Protein AF-A0A914HM00-F1 (afdb_monomer_lite)

InterPro domains:
  IPR004868 DNA-directed DNA polymerase, family B, mitochondria/virus [PF03175] (140-334)
  IPR010285 DNA helicase Pif1-like, DEAD-box helicase domain [PF05970] (656-835)
  IPR012337 Ribonuclease H-like superfamily [SSF53098] (97-296)
  IPR023211 DNA polymerase, palm domain superfamily [G3DSA:3.90.1600.10] (478-610)
  IPR027417 P-loop containing nucleoside triphosphate hydrolase [G3DSA:3.40.50.300] (626-848)
  IPR027417 P-loop containing nucleoside triphosphate hydrolase [SSF52540] (652-803)
  IPR027417 P-loop containing nucleoside triphosphate hydrolase [SSF52540] (784-1051)
  IPR036397 Ribonuclease H superfamily [G3DSA:3.30.420.10] (50-242)
  IPR043502 DNA/RNA polymerase superfamily [SSF56672] (395-606)
  IPR051055 PIF1 DNA helicase [PTHR47642] (652-1053)

Radius of gyration: 40.99 Å; chains: 1; bounding box: 126×85×89 Å

Secondary structure (DSSP, 8-state):
-EEE--STTT--EEETT-SSPPPSS-EE-TTTSSEE-TTSPPBPPP-PPP---EEEEEEEEEEEEEEEEEETTEEEEEEEEEEEEEEEEEHHHHHH---TT-TTT-S-SEEEEEGGGT--HHHHHHHHHHHSS-TTSEEEEEESSGGGTHHHHHHHHHHHTT---EEEEETTEEEEEEEESSSSS-EEEEEETHHHH-S-GGGHHHHHT----------GGG--GGGTT-EESSPPPGGGG-GGGS-HHHHHHHHHHHHHHTTT--EEHHHHHHHHHHHHHHHHHHHHHHHHHHIIIIIISS--STTT-SSHHHHHHHHIIIIIPPTT-SB---TT---------HHHHHHHHHHHHHHT--EEETTTSPPPEETTEE-SEEEGGGTEEE-----TTHHHHHHHHHHHHHTT---TT--SHHHHHHHHHHHHHHH-----GGG----HHHHHHTT-------PPEEEEE--HHHHHHHHT-TTEEEEEEEEEETTEEEEEEEE-GGG-PPPTT--HHHHHHHHHHHHHHHHHHHHHHHHSTT-EEEEE-SS-EEEE--TT---S-BSSSBTBBP-TTTT-------PPP---TT-----------SS-------------------------S-S-TT-PPPHHHHHHHHHHGGG--HHHHHHHHHHHHHHH-SSSS-SEEEEEE-TTS-HHHHHHHHHHHHHHTT--EEEEESSHHHHTTSTT-EEHHHHHT--TT-PPP--HHHHHHHHH-SEEEEESGGGSBHHHHHHHHHHHHHHHT--SGGGG-EEEEEE-TTSPPPTT-GGGBGGGSGGGGGSEEEEE----SSTT-HHHHHHHHHHHTS--SEEEE-GGGB-SSHHHHHHHHH-TTS-S-SSEEEEESSHHHHHHHHHHHHHHS-S--EEEEPEEEEEPPTT-PPPS------EEEEE-TT-EEEE-S-SBTTTTB-TT-EEEEEEEETTEEEEEETTS-EEEEPPEEEEE-SSSEEEEEE-SEEE-SEEEGGGSSS---SEEEEE--SGGGG--STTHHHHHHTT-SSGGGEEEE-TTS-TTS-EEEE----GGGGPEEPTTS-EE---

Foldseek 3Di:
DWDAPPPPPQRDIDDPPDPDDDDSQWDQDPQQRDTDGPQDFAFQAQDAFDPDKAKEKEKDWAWDQPDWDDDPNDTDGDTATFKMKMAMDMPCCLVPNDDCPPLRRANDGIDMAGVLVVGRGLVVVLVCVLPRHDQAHAYEYEYAQCLQPVVVSNVLVCVVVVQFWFFFAFPSGTAKIWGRSDPPGYIYMYGHCCLAFVDDLVCLCVLFVNPADDDLFDQSQCPDPVQQPPKAQFDDDPVSRVLVVDDPVSSVVVVVVRVVGGNPDIDHPVVRVVVNRVRSSVSVVRSQSSLQVLCCPQQQVRGGQVVFASHLLRSLLSSCSNPQDDPRPGGDADLVGNDDDDDADPVLVVVQVVCCVVVVFDKDAPPPDDFDDDPNDGARIAGPVVRDTDHDDDDSCLVVLLSLVLLLQLQCADDPPQDDPVSLVVVQVVCCVPRVRHHDSVSNYHRSNSNSSSPDYDDAPPTWGKGKDQDPVVVVVQVPPPQKDFQEWDDSDPRIIITTIAGPPSNHDDDSSDDVVVVVCVQVVLVVLVVVLVVQQVPDPQKDWDDDDSNDTDMGHPPPCRSFAEDDDPSGDHPPPVVDDDPDDDDDDDDPPDDDDDDDDDDDDDDDPDDDDDDDDDDDDDDDDDDDDDDYDDDPPVQDQDPLLSVLLVVLVPPDDPQLNVVLVLLSCVLRDLPDHQQFAEEEEAQQLCPLSSQQSSVSSCVSVVAQEAAEECFLLQQLSHQVYDHLCVSQVADPVRDGHPDPVSLVSLQRHQEYEYEQQQQDFLSSLVSQQVSQCVSLVANQGSNSHRYYYYHYNQAFHHPVDLCGGNVPHPCQQSHQYGYRDDRRQQPPADPLVVLLVCLSLVVDQWRFADLVQEDADLLVLQCLQQNQQSQNFQQGAEAAADPVQLVVSLVVSQVSHDADKDWFWKAKAWDDDPDDDDDPDRPDGDIDAIDGFSFKKFFCAQPDSNVVRHGLFIWGFHDDDPQWTWIAGPVRDIDTFHWDWDWDDPPRIMIMTGTRMDGTNYDYLVSQAPAAGQAYEYEDQDDLRNHDTRSSVSSRSSNYNDSVRHHYYHNNADSPGTRIHGHHHRPQSQWDQDPSSGTDGDD

Organism: Globodera rostochiensis (NCBI:txid31243)

Structure (mmCIF, N/CA/C/O backbone):
data_AF-A0A914HM00-F1
#
_entry.id   AF-A0A914HM00-F1
#
loop_
_atom_site.group_PDB
_atom_site.id
_atom_site.type_symbol
_atom_site.label_atom_id
_atom_site.label_alt_id
_atom_site.label_comp_id
_atom_site.label_asym_id
_atom_site.label_entity_id
_atom_site.label_seq_id
_atom_site.pdbx_PDB_ins_code
_atom_site.Cartn_x
_atom_site.Cartn_y
_atom_site.Cartn_z
_atom_site.occupancy
_atom_site.B_iso_or_equiv
_atom_site.auth_seq_id
_atom_site.auth_comp_id
_atom_site.auth_asym_id
_atom_site.auth_atom_id
_atom_site.pdbx_PDB_model_num
ATOM 1 N N . MET A 1 1 ? -14.446 -37.716 -7.891 1.00 62.41 1 MET A N 1
ATOM 2 C CA . MET A 1 1 ? -15.351 -38.191 -6.813 1.00 62.41 1 MET A CA 1
ATOM 3 C C . MET A 1 1 ? -14.834 -37.741 -5.450 1.00 62.41 1 MET A C 1
ATOM 5 O O . MET A 1 1 ? -13.619 -37.665 -5.281 1.00 62.41 1 MET A O 1
ATOM 9 N N . TRP A 1 2 ? -15.728 -37.467 -4.495 1.00 64.75 2 TRP A N 1
ATOM 10 C CA . TRP A 1 2 ? -15.379 -37.269 -3.081 1.00 64.75 2 TRP A CA 1
ATOM 11 C C . TRP A 1 2 ? -15.545 -38.595 -2.315 1.00 64.75 2 TRP A C 1
ATOM 13 O O . TRP A 1 2 ? -16.529 -39.298 -2.535 1.00 64.75 2 TRP A O 1
ATOM 23 N N . LYS A 1 3 ? -14.607 -38.939 -1.427 1.00 70.94 3 LYS A N 1
ATOM 24 C CA . LYS A 1 3 ? -14.696 -40.058 -0.465 1.00 70.94 3 LYS A CA 1
ATOM 25 C C . LYS A 1 3 ? -14.533 -39.531 0.962 1.00 70.94 3 LYS A C 1
ATOM 27 O O . LYS A 1 3 ? -14.012 -38.438 1.157 1.00 70.94 3 LYS A O 1
ATOM 32 N N . ARG A 1 4 ? -14.976 -40.298 1.958 1.00 72.75 4 ARG A N 1
ATOM 33 C CA . ARG A 1 4 ? -14.852 -39.979 3.393 1.00 72.75 4 ARG A CA 1
ATOM 34 C C . ARG A 1 4 ? -13.721 -40.824 4.004 1.00 72.75 4 ARG A C 1
ATOM 36 O O . ARG A 1 4 ? -13.640 -42.001 3.660 1.00 72.75 4 ARG A O 1
ATOM 43 N N . CYS A 1 5 ? -12.844 -40.268 4.854 1.00 73.56 5 CYS A N 1
ATOM 44 C CA . CYS A 1 5 ? -11.852 -41.089 5.581 1.00 73.56 5 CYS A CA 1
ATOM 45 C C . CYS A 1 5 ? -12.603 -42.096 6.461 1.00 73.56 5 CYS A C 1
ATOM 47 O O . CYS A 1 5 ? -13.489 -41.703 7.216 1.00 73.56 5 CYS A O 1
ATOM 49 N N . GLN A 1 6 ? -12.258 -43.381 6.338 1.00 71.44 6 GLN A N 1
ATOM 50 C CA . GLN A 1 6 ? -12.881 -44.475 7.096 1.00 71.44 6 GLN A CA 1
ATOM 51 C C . GLN A 1 6 ? -12.271 -44.678 8.494 1.00 71.44 6 GLN A C 1
ATOM 53 O O . GLN A 1 6 ? -12.720 -45.553 9.222 1.00 71.44 6 GLN A O 1
ATOM 58 N N . LYS A 1 7 ? -11.267 -43.880 8.892 1.00 72.50 7 LYS A N 1
ATOM 59 C CA . LYS A 1 7 ? -10.798 -43.854 10.286 1.00 72.50 7 LYS A CA 1
ATOM 60 C C . LYS A 1 7 ? -11.812 -43.105 11.147 1.00 72.50 7 LYS A C 1
ATOM 62 O O . LYS A 1 7 ? -12.166 -41.971 10.810 1.00 72.50 7 LYS A O 1
ATOM 67 N N . GLU A 1 8 ? -12.224 -43.739 12.241 1.00 57.28 8 GLU A N 1
ATOM 68 C CA . GLU A 1 8 ? -13.345 -43.335 13.103 1.00 57.28 8 GLU A CA 1
ATOM 69 C C . GLU A 1 8 ? -13.248 -41.869 13.562 1.00 57.28 8 GLU A C 1
ATOM 71 O O . GLU A 1 8 ? -14.215 -41.120 13.434 1.00 57.28 8 GLU A O 1
ATOM 76 N N . ASP A 1 9 ? -12.052 -41.415 13.946 1.00 60.44 9 ASP A N 1
ATOM 77 C CA . ASP A 1 9 ? -11.825 -40.062 14.479 1.00 60.44 9 ASP A CA 1
ATOM 78 C C . ASP A 1 9 ? -11.809 -38.939 13.425 1.00 60.44 9 ASP A C 1
ATOM 80 O O . ASP A 1 9 ? -11.809 -37.755 13.768 1.00 60.44 9 ASP A O 1
ATOM 84 N N . CYS A 1 10 ? -11.712 -39.264 12.130 1.00 70.00 10 CYS A N 1
ATOM 85 C CA . CYS A 1 10 ? -11.391 -38.257 11.115 1.00 70.00 10 CYS A CA 1
ATOM 86 C C . CYS A 1 10 ? -12.621 -37.668 10.417 1.00 70.00 10 CYS A C 1
ATOM 88 O O . CYS A 1 10 ? -12.699 -36.453 10.221 1.00 70.00 10 CYS A O 1
ATOM 90 N N . GLY A 1 11 ? -13.550 -38.521 9.967 1.00 65.31 11 GLY A N 1
ATOM 91 C CA . GLY A 1 11 ? -14.836 -38.149 9.350 1.00 65.31 11 GLY A CA 1
ATOM 92 C C . GLY A 1 11 ? -14.811 -37.263 8.086 1.00 65.31 11 GLY A C 1
ATOM 93 O O . GLY A 1 11 ? -15.873 -37.030 7.494 1.00 65.31 11 GLY A O 1
ATOM 94 N N . ARG A 1 12 ? -13.643 -36.758 7.659 1.00 69.56 12 ARG A N 1
ATOM 95 C CA . ARG A 1 12 ? -13.470 -35.764 6.586 1.00 69.56 12 ARG A CA 1
ATOM 96 C C . ARG A 1 12 ? -13.758 -36.330 5.201 1.00 69.56 12 ARG A C 1
ATOM 98 O O . ARG A 1 12 ? -13.311 -37.422 4.856 1.00 69.56 12 ARG A O 1
ATOM 105 N N . ALA A 1 13 ? -14.439 -35.530 4.384 1.00 67.81 13 ALA A N 1
ATOM 106 C CA . ALA A 1 13 ? -14.558 -35.757 2.950 1.00 67.81 13 ALA A CA 1
ATOM 107 C C . ALA A 1 13 ? -13.344 -35.172 2.203 1.00 67.81 13 ALA A C 1
ATOM 109 O O . ALA A 1 13 ? -12.921 -34.050 2.483 1.00 67.81 13 ALA A O 1
ATOM 110 N N . TYR A 1 14 ? -12.807 -35.915 1.237 1.00 69.19 14 TYR A N 1
ATOM 111 C CA . TYR A 1 14 ? -11.686 -35.521 0.384 1.00 69.19 14 TYR A CA 1
ATOM 112 C C . TYR A 1 14 ? -11.912 -35.955 -1.071 1.00 69.19 14 TYR A C 1
ATOM 114 O O . TYR A 1 14 ? -12.605 -36.935 -1.344 1.00 69.19 14 TYR A O 1
ATOM 122 N N . LEU A 1 15 ? -11.326 -35.226 -2.023 1.00 69.81 15 LEU A N 1
ATOM 123 C CA . LEU A 1 15 ? -11.326 -35.608 -3.437 1.00 69.81 15 LEU A CA 1
ATOM 124 C C . LEU A 1 15 ? -10.316 -36.736 -3.669 1.00 69.81 15 LEU A C 1
ATOM 126 O O . LEU A 1 15 ? -9.142 -36.585 -3.342 1.00 69.81 15 LEU A O 1
ATOM 130 N N . VAL A 1 16 ? -10.771 -37.838 -4.269 1.00 60.19 16 VAL A N 1
ATOM 131 C CA . VAL A 1 16 ? -9.934 -39.024 -4.553 1.00 60.19 16 VAL A CA 1
ATOM 132 C C . VAL A 1 16 ? -8.795 -38.710 -5.531 1.00 60.19 16 VAL A C 1
ATOM 134 O O . VAL A 1 16 ? -7.745 -39.330 -5.454 1.00 60.19 16 VAL A O 1
ATOM 137 N N . ASP A 1 17 ? -9.002 -37.717 -6.399 1.00 56.53 17 ASP A N 1
ATOM 138 C CA . ASP A 1 17 ? -8.132 -37.359 -7.532 1.00 56.53 17 ASP A CA 1
ATOM 139 C C . ASP A 1 17 ? -7.453 -35.982 -7.352 1.00 56.53 17 ASP A C 1
ATOM 141 O O . ASP A 1 17 ? -7.110 -35.272 -8.297 1.00 56.53 17 ASP A O 1
ATOM 145 N N . SER A 1 18 ? -7.329 -35.531 -6.102 1.00 58.06 18 SER A N 1
ATOM 146 C CA . SER A 1 18 ? -6.669 -34.268 -5.768 1.00 58.06 18 SER A CA 1
ATOM 147 C C . SER A 1 18 ? -5.152 -34.464 -5.674 1.00 58.06 18 SER A C 1
ATOM 149 O O . SER A 1 18 ? -4.691 -35.407 -5.038 1.00 58.06 18 SER A O 1
ATOM 151 N N . LYS A 1 19 ? -4.365 -33.509 -6.201 1.00 59.19 19 LYS A N 1
ATOM 152 C CA . LYS A 1 19 ? -2.888 -33.474 -6.063 1.00 59.19 19 LYS A CA 1
ATOM 153 C C . LYS A 1 19 ? -2.386 -33.525 -4.609 1.00 59.19 19 LYS A C 1
ATOM 155 O O . LYS A 1 19 ? -1.207 -33.775 -4.389 1.00 59.19 19 LYS A O 1
ATOM 160 N N . ASN A 1 20 ? -3.265 -33.278 -3.637 1.00 62.66 20 ASN A N 1
ATOM 161 C CA . ASN A 1 20 ? -2.988 -33.373 -2.210 1.00 62.66 20 ASN A CA 1
ATOM 162 C C . ASN A 1 20 ? -3.800 -34.558 -1.637 1.00 62.66 20 ASN A C 1
ATOM 164 O O . ASN A 1 20 ? -5.004 -34.387 -1.401 1.00 62.66 20 ASN A O 1
ATOM 168 N N . PRO A 1 21 ? -3.204 -35.753 -1.456 1.00 66.12 21 PRO A N 1
ATOM 169 C CA . PRO A 1 21 ? -3.902 -36.908 -0.890 1.00 66.12 21 PRO A CA 1
ATOM 170 C C . PRO A 1 21 ? -4.274 -36.654 0.573 1.00 66.12 21 PRO A C 1
ATOM 172 O O . PRO A 1 21 ? -3.589 -35.924 1.281 1.00 66.12 21 PRO A O 1
ATOM 175 N N . HIS A 1 22 ? -5.367 -37.241 1.051 1.00 72.75 22 HIS A N 1
ATOM 176 C CA . HIS A 1 22 ? -5.785 -37.039 2.434 1.00 72.75 22 HIS A CA 1
ATOM 177 C C . HIS A 1 22 ? -5.002 -37.931 3.403 1.00 72.75 22 HIS A C 1
ATOM 179 O O . HIS A 1 22 ? -5.134 -39.151 3.372 1.00 72.75 22 HIS A O 1
ATOM 185 N N . ASP A 1 23 ? -4.254 -37.303 4.308 1.00 73.06 23 ASP A N 1
ATOM 186 C CA . ASP A 1 23 ? -3.750 -37.927 5.530 1.00 73.06 23 ASP A CA 1
ATOM 187 C C . ASP A 1 23 ? -4.661 -37.541 6.708 1.00 73.06 23 ASP A C 1
ATOM 189 O O . ASP A 1 23 ? -4.976 -36.365 6.912 1.00 73.06 23 ASP A O 1
ATOM 193 N N . CYS A 1 24 ? -5.123 -38.542 7.459 1.00 67.06 24 CYS A N 1
ATOM 194 C CA . CYS A 1 24 ? -6.067 -38.359 8.559 1.00 67.06 24 CYS A CA 1
ATOM 195 C C . CYS A 1 24 ? -5.370 -37.895 9.869 1.00 67.06 24 CYS A C 1
ATOM 197 O O . CYS A 1 24 ? -6.071 -37.482 10.788 1.00 67.06 24 CYS A O 1
ATOM 199 N N . ALA A 1 25 ? -4.025 -37.901 9.950 1.00 64.25 25 ALA A N 1
ATOM 200 C CA . ALA A 1 25 ? -3.242 -37.478 11.130 1.00 64.25 25 ALA A CA 1
ATOM 201 C C . ALA A 1 25 ? -2.462 -36.152 10.958 1.00 64.25 25 ALA A C 1
ATOM 203 O O . ALA A 1 25 ? -1.811 -35.676 11.895 1.00 64.25 25 ALA A O 1
ATOM 204 N N . SER A 1 26 ? -2.515 -35.530 9.779 1.00 68.25 26 SER A N 1
ATOM 205 C CA . SER A 1 26 ? -1.767 -34.307 9.475 1.00 68.25 26 SER A CA 1
ATOM 206 C C . SER A 1 26 ? -2.593 -33.286 8.689 1.00 68.25 26 SER A C 1
ATOM 208 O O . SER A 1 26 ? -3.690 -33.547 8.194 1.00 68.25 26 SER A O 1
ATOM 210 N N . THR A 1 27 ? -2.076 -32.065 8.602 1.00 64.00 27 THR A N 1
ATOM 211 C CA . THR A 1 27 ? -2.674 -30.968 7.840 1.00 64.00 27 THR A CA 1
ATOM 212 C C . THR A 1 27 ? -1.744 -30.539 6.722 1.00 64.00 27 THR A C 1
ATOM 214 O O . THR A 1 27 ? -0.573 -30.249 6.961 1.00 64.00 27 THR A O 1
ATOM 217 N N . TYR A 1 28 ? -2.280 -30.453 5.501 1.00 68.81 28 TYR A N 1
ATOM 218 C CA . TYR A 1 28 ? -1.560 -29.877 4.370 1.00 68.81 28 TYR A CA 1
ATOM 219 C C . TYR A 1 28 ? -1.347 -28.382 4.589 1.00 68.81 28 TYR A C 1
ATOM 221 O O . TYR A 1 28 ? -2.304 -27.597 4.600 1.00 68.81 28 TYR A O 1
ATOM 229 N N . CYS A 1 29 ? -0.096 -27.970 4.751 1.00 65.12 29 CYS A N 1
ATOM 230 C CA . CYS A 1 29 ? 0.216 -26.578 4.992 1.00 65.12 29 CYS A CA 1
ATOM 231 C C . CYS A 1 29 ? 0.342 -25.799 3.682 1.00 65.12 29 CYS A C 1
ATOM 233 O O . CYS A 1 29 ? 1.242 -26.029 2.878 1.00 65.12 29 CYS A O 1
ATOM 235 N N . LYS A 1 30 ? -0.514 -24.787 3.506 1.00 59.03 30 LYS A N 1
ATOM 236 C CA . LYS A 1 30 ? -0.487 -23.888 2.339 1.00 59.03 30 LYS A CA 1
ATOM 237 C C . LYS A 1 30 ? 0.712 -22.920 2.310 1.00 59.03 30 LYS A C 1
ATOM 239 O O . LYS A 1 30 ? 0.812 -22.146 1.366 1.00 59.03 30 LYS A O 1
ATOM 244 N N . ARG A 1 31 ? 1.585 -22.929 3.332 1.00 58.97 31 ARG A N 1
ATOM 245 C CA . ARG A 1 31 ? 2.819 -22.117 3.399 1.00 58.97 31 ARG A CA 1
ATOM 246 C C . ARG A 1 31 ? 4.061 -22.905 2.960 1.00 58.97 31 ARG A C 1
ATOM 248 O O . ARG A 1 31 ? 4.820 -22.402 2.142 1.00 58.97 31 ARG A O 1
ATOM 255 N N . CYS A 1 32 ? 4.264 -24.127 3.468 1.00 63.62 32 CYS A N 1
ATOM 256 C CA . CYS A 1 32 ? 5.405 -24.974 3.081 1.00 63.62 32 CYS A CA 1
ATOM 257 C C . CYS A 1 32 ? 5.093 -26.028 2.005 1.00 63.62 32 CYS A C 1
ATOM 259 O O . CYS A 1 32 ? 6.024 -26.642 1.496 1.00 63.62 32 CYS A O 1
ATOM 261 N N . PHE A 1 33 ? 3.818 -26.233 1.652 1.00 66.19 33 PHE A N 1
ATOM 262 C CA . PHE A 1 33 ? 3.338 -27.246 0.697 1.00 66.19 33 PHE A CA 1
ATOM 263 C C . PHE A 1 33 ? 3.618 -28.706 1.106 1.00 66.19 33 PHE A C 1
ATOM 265 O O . PHE A 1 33 ? 3.654 -29.596 0.258 1.00 66.19 33 PHE A O 1
ATOM 272 N N . VAL A 1 34 ? 3.766 -28.957 2.411 1.00 69.81 34 VAL A N 1
ATOM 273 C CA . VAL A 1 34 ? 4.007 -30.281 3.010 1.00 69.81 34 VAL A CA 1
ATOM 274 C 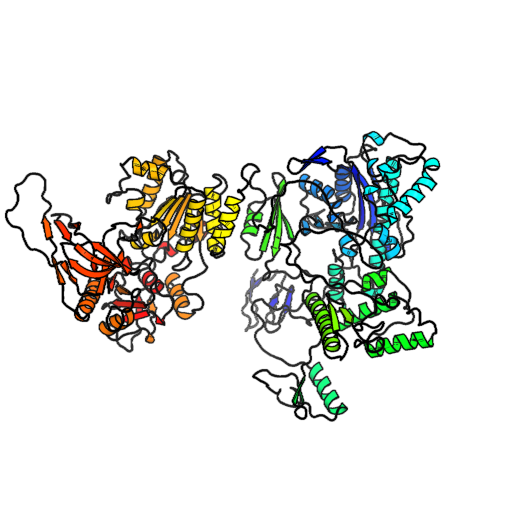C . VAL A 1 34 ? 2.929 -30.587 4.060 1.00 69.81 34 VAL A C 1
ATOM 276 O O . VAL A 1 34 ? 2.345 -29.682 4.663 1.00 69.81 34 VAL A O 1
ATOM 279 N N . PHE A 1 35 ? 2.646 -31.872 4.266 1.00 71.62 35 PHE A N 1
ATOM 280 C CA . PHE A 1 35 ? 1.804 -32.373 5.352 1.00 71.62 35 PHE A CA 1
ATOM 281 C C . PHE A 1 35 ? 2.579 -32.405 6.675 1.00 71.62 35 PHE A C 1
ATOM 283 O O . PHE A 1 35 ? 3.647 -33.008 6.748 1.00 71.62 35 PHE A O 1
ATOM 290 N N . HIS A 1 36 ? 2.044 -31.790 7.733 1.00 68.69 36 HIS A N 1
ATOM 291 C CA . HIS A 1 36 ? 2.605 -31.903 9.085 1.00 68.69 36 HIS A CA 1
ATOM 292 C C . HIS A 1 36 ? 1.509 -32.003 10.162 1.00 68.69 36 HIS A C 1
ATOM 294 O O . HIS A 1 36 ? 0.384 -31.545 9.927 1.00 68.69 36 HIS A O 1
ATOM 300 N N . PRO A 1 37 ? 1.789 -32.605 11.337 1.00 67.31 37 PRO A N 1
ATOM 301 C CA . PRO A 1 37 ? 0.814 -32.721 12.423 1.00 67.31 37 PRO A CA 1
ATOM 302 C C . PRO A 1 37 ? 0.268 -31.355 12.845 1.00 67.31 37 PRO A C 1
ATOM 304 O O . PRO A 1 37 ? 1.031 -30.392 12.913 1.00 67.31 37 PRO A O 1
ATOM 307 N N . GLN A 1 38 ? -1.019 -31.277 13.204 1.00 56.94 38 GLN A N 1
ATOM 308 C CA . GLN A 1 38 ? -1.666 -30.018 13.617 1.00 56.94 38 GLN A CA 1
ATOM 309 C C . GLN A 1 38 ? -0.989 -29.335 14.817 1.00 56.94 38 GLN A C 1
ATOM 311 O O . GLN A 1 38 ? -1.037 -28.114 14.926 1.00 56.94 38 GLN A O 1
ATOM 316 N N . LYS A 1 39 ? -0.354 -30.114 15.706 1.00 56.75 39 LYS A N 1
ATOM 317 C CA . LYS A 1 39 ? 0.378 -29.610 16.881 1.00 56.75 39 LYS A CA 1
ATOM 318 C C . LYS A 1 39 ? 1.797 -29.113 16.569 1.00 56.75 39 LYS A C 1
ATOM 320 O O . LYS A 1 39 ? 2.383 -28.429 17.398 1.00 56.75 39 LYS A O 1
ATOM 325 N N . ARG A 1 40 ? 2.377 -29.458 15.411 1.00 58.56 40 ARG A N 1
ATOM 326 C CA . ARG A 1 40 ? 3.689 -28.940 14.990 1.00 58.56 40 ARG A CA 1
ATOM 327 C C . ARG A 1 40 ? 3.494 -27.704 14.122 1.00 58.56 40 ARG A C 1
ATOM 329 O O . ARG A 1 40 ? 2.669 -27.706 13.210 1.00 58.56 40 ARG A O 1
ATOM 336 N N . GLY A 1 41 ? 4.291 -26.673 14.390 1.00 61.03 41 GLY A N 1
ATOM 337 C CA . GLY A 1 41 ? 4.361 -25.488 13.544 1.00 61.03 41 GLY A CA 1
ATOM 338 C C . GLY A 1 41 ? 4.800 -25.812 12.114 1.00 61.03 41 GLY A C 1
ATOM 339 O O . GLY A 1 41 ? 5.333 -26.882 11.821 1.00 61.03 41 GLY A O 1
ATOM 340 N N . CYS A 1 42 ? 4.576 -24.864 11.210 1.00 66.06 42 CYS A N 1
ATOM 341 C CA . CYS A 1 42 ? 5.117 -24.925 9.859 1.00 66.06 42 CYS A CA 1
ATOM 342 C C . CYS A 1 42 ? 6.592 -24.505 9.899 1.00 66.06 42 CYS A C 1
ATOM 344 O O . CYS A 1 42 ? 6.900 -23.489 10.512 1.00 66.06 42 CYS A O 1
ATOM 346 N N . PHE A 1 43 ? 7.489 -25.205 9.203 1.00 69.50 43 PHE A N 1
ATOM 347 C CA . PHE A 1 43 ? 8.924 -24.882 9.178 1.00 69.50 43 PHE A CA 1
ATOM 348 C C . PHE A 1 43 ? 9.406 -24.427 7.794 1.00 69.50 43 PHE A C 1
ATOM 350 O O . PHE A 1 43 ? 8.835 -24.820 6.769 1.00 69.50 43 PHE A O 1
ATOM 357 N N . ILE A 1 44 ? 10.464 -23.608 7.756 1.00 67.19 44 ILE A N 1
ATOM 358 C CA . ILE A 1 44 ? 11.143 -23.223 6.511 1.00 67.19 44 ILE A CA 1
ATOM 359 C C . ILE A 1 44 ? 11.733 -24.487 5.881 1.00 67.19 44 ILE A C 1
ATOM 361 O O . ILE A 1 44 ? 12.477 -25.225 6.521 1.00 67.19 44 ILE A O 1
ATOM 365 N N . GLN A 1 45 ? 11.383 -24.742 4.622 1.00 69.56 45 GLN A N 1
ATOM 366 C CA . GLN A 1 45 ? 11.834 -25.930 3.901 1.00 69.56 45 GLN A CA 1
ATOM 367 C C . GLN A 1 45 ? 13.217 -25.715 3.289 1.00 69.56 45 GLN A C 1
ATOM 369 O O . GLN A 1 45 ? 13.497 -24.650 2.728 1.00 69.56 45 GLN A O 1
ATOM 374 N N . LYS A 1 46 ? 14.054 -26.755 3.337 1.00 72.44 46 LYS A N 1
ATOM 375 C CA . LYS A 1 46 ? 15.353 -26.776 2.667 1.00 72.44 46 LYS A CA 1
ATOM 376 C C . LYS A 1 46 ? 15.159 -26.627 1.154 1.00 72.44 46 LYS A C 1
ATOM 378 O O . LYS A 1 46 ? 14.475 -27.429 0.514 1.00 72.44 46 LYS A O 1
ATOM 383 N N . LYS A 1 47 ? 15.726 -25.572 0.563 1.00 69.88 47 LYS A N 1
ATOM 384 C CA . LYS A 1 47 ? 15.547 -25.255 -0.862 1.00 69.88 47 LYS A CA 1
ATOM 385 C C . LYS A 1 47 ? 16.389 -26.219 -1.696 1.00 69.88 47 LYS A C 1
ATOM 387 O O . LYS A 1 47 ? 17.608 -26.090 -1.742 1.00 69.88 47 LYS A O 1
ATOM 392 N N . LYS A 1 48 ? 15.749 -27.166 -2.389 1.00 66.75 48 LYS A N 1
ATOM 393 C CA . LYS A 1 48 ? 16.431 -27.998 -3.394 1.00 66.75 48 LYS A CA 1
ATOM 394 C C . LYS A 1 48 ? 16.978 -27.090 -4.500 1.00 66.75 48 LYS A C 1
ATOM 396 O O . LYS A 1 48 ? 16.213 -26.340 -5.106 1.00 66.75 48 LYS A O 1
ATOM 401 N N . ILE A 1 49 ? 18.285 -27.143 -4.756 1.00 64.81 49 ILE A N 1
ATOM 402 C CA . ILE A 1 49 ? 18.885 -26.437 -5.896 1.00 64.81 49 ILE A CA 1
ATOM 403 C C . ILE A 1 49 ? 18.559 -27.243 -7.151 1.00 64.81 49 ILE A C 1
ATOM 405 O O . ILE A 1 49 ? 18.840 -28.441 -7.216 1.00 64.81 49 ILE A O 1
ATOM 409 N N . ALA A 1 50 ? 17.933 -26.599 -8.132 1.00 60.16 50 ALA A N 1
ATOM 410 C CA . ALA A 1 50 ? 17.621 -27.240 -9.398 1.00 60.16 50 ALA A CA 1
ATOM 411 C C . ALA A 1 50 ? 18.911 -27.447 -10.203 1.00 60.16 50 ALA A C 1
ATOM 413 O O . ALA A 1 50 ? 19.598 -26.485 -10.534 1.00 60.16 50 ALA A O 1
ATOM 414 N N . LYS A 1 51 ? 19.217 -28.702 -10.545 1.00 67.00 51 LYS A N 1
ATOM 415 C CA . LYS A 1 51 ? 20.181 -29.030 -11.599 1.00 67.00 51 LYS A CA 1
ATOM 416 C C . LYS A 1 51 ? 19.415 -29.048 -12.921 1.00 67.00 51 LYS A C 1
ATOM 418 O O . LYS A 1 51 ? 18.701 -30.007 -13.200 1.00 67.00 51 LYS A O 1
ATOM 423 N N . LYS A 1 52 ? 19.495 -27.954 -13.676 1.00 78.81 52 LYS A N 1
ATOM 424 C CA . LYS A 1 52 ? 18.884 -27.799 -15.000 1.00 78.81 52 LYS A CA 1
ATOM 425 C C . LYS A 1 52 ? 19.878 -27.072 -15.897 1.00 78.81 52 LYS A C 1
ATOM 427 O O . LYS A 1 52 ? 20.436 -26.070 -15.464 1.00 78.81 52 LYS A O 1
ATOM 432 N N . ASP A 1 53 ? 20.043 -27.543 -17.127 1.00 87.75 53 ASP A N 1
ATOM 433 C CA . ASP A 1 53 ? 20.815 -26.829 -18.142 1.00 87.75 53 ASP A CA 1
ATOM 434 C C . ASP A 1 53 ? 20.029 -25.654 -18.731 1.00 87.75 53 ASP A C 1
ATOM 436 O O . ASP A 1 53 ? 18.811 -25.729 -18.937 1.00 87.75 53 ASP A O 1
ATOM 440 N N . TYR A 1 54 ? 20.729 -24.556 -19.002 1.00 90.25 54 TYR A N 1
ATOM 441 C CA . TYR A 1 54 ? 20.152 -23.322 -19.530 1.00 90.25 54 TYR A CA 1
ATOM 442 C C . TYR A 1 54 ? 21.189 -22.527 -20.335 1.00 90.25 54 TYR A C 1
ATOM 444 O O . TYR A 1 54 ? 22.397 -22.764 -20.233 1.00 90.25 54 TYR A O 1
ATOM 452 N N . ARG A 1 55 ? 20.697 -21.590 -21.151 1.00 92.38 55 ARG A N 1
ATOM 453 C CA . ARG A 1 55 ? 21.507 -20.638 -21.918 1.00 92.38 55 ARG A CA 1
ATOM 454 C C . ARG A 1 55 ? 21.868 -19.426 -21.070 1.00 92.38 55 ARG A C 1
ATOM 456 O O . ARG A 1 55 ? 20.998 -18.857 -20.407 1.00 92.38 55 ARG A O 1
ATOM 463 N N . ILE A 1 56 ? 23.128 -19.019 -21.149 1.00 93.88 56 ILE A N 1
ATOM 464 C CA . ILE A 1 56 ? 23.642 -17.757 -20.621 1.00 93.88 56 ILE A CA 1
ATOM 465 C C . ILE A 1 56 ? 23.897 -16.866 -21.833 1.00 93.88 56 ILE A C 1
ATOM 467 O O . ILE A 1 56 ? 24.727 -17.185 -22.681 1.00 93.88 56 ILE A O 1
ATOM 471 N N . CYS A 1 57 ? 23.167 -15.765 -21.910 1.00 94.88 57 CYS A N 1
ATOM 472 C CA . CYS A 1 57 ? 23.300 -14.757 -22.947 1.00 94.88 57 CYS A CA 1
ATOM 473 C C . CYS A 1 57 ? 23.777 -13.456 -22.301 1.00 94.88 57 CYS A C 1
ATOM 475 O O . CYS A 1 57 ? 23.331 -13.112 -21.206 1.00 94.88 57 CYS A O 1
ATOM 477 N N . VAL A 1 58 ? 24.652 -12.727 -22.977 1.00 96.00 58 VAL A N 1
ATOM 478 C CA . VAL A 1 58 ? 25.146 -11.416 -22.556 1.00 96.00 58 VAL A CA 1
ATOM 479 C C . VAL A 1 58 ? 24.970 -10.457 -23.718 1.00 96.00 58 VAL A C 1
ATOM 481 O O . VAL A 1 58 ? 25.425 -10.768 -24.814 1.00 96.00 58 VAL A O 1
ATOM 484 N N . PHE A 1 59 ? 24.315 -9.326 -23.484 1.00 96.31 59 PHE A N 1
ATOM 485 C CA . PHE A 1 59 ? 24.159 -8.274 -24.482 1.00 96.31 59 PHE A CA 1
ATOM 486 C C . PHE A 1 59 ? 24.515 -6.912 -23.897 1.00 96.31 59 PHE A C 1
ATOM 488 O O . PHE A 1 59 ? 24.458 -6.714 -22.680 1.00 96.31 59 PHE A O 1
ATOM 495 N N . ASP A 1 60 ? 24.864 -6.008 -24.797 1.00 94.69 60 ASP A N 1
ATOM 496 C CA . ASP A 1 60 ? 25.235 -4.626 -24.525 1.00 94.69 60 ASP A CA 1
ATOM 497 C C . ASP A 1 60 ? 24.822 -3.776 -25.740 1.00 94.69 60 ASP A C 1
ATOM 499 O O . ASP A 1 60 ? 24.743 -4.318 -26.856 1.00 94.69 60 ASP A O 1
ATOM 503 N N . CYS A 1 61 ? 24.465 -2.503 -25.539 1.00 93.25 61 CYS A N 1
ATOM 504 C CA . CYS A 1 61 ? 23.943 -1.666 -26.619 1.00 93.25 61 CYS A CA 1
ATOM 505 C C . CYS A 1 61 ? 24.434 -0.217 -26.582 1.00 93.25 61 CYS A C 1
ATOM 507 O O . CYS A 1 61 ? 24.467 0.425 -25.538 1.00 93.25 61 CYS A O 1
ATOM 509 N N . GLU A 1 62 ? 24.730 0.312 -27.767 1.00 93.00 62 GLU A N 1
ATOM 510 C CA . GLU A 1 62 ? 25.157 1.697 -27.956 1.00 93.00 62 GLU A CA 1
ATOM 511 C C . GLU A 1 62 ? 24.042 2.553 -28.548 1.00 93.00 62 GLU A C 1
ATOM 513 O O . GLU A 1 62 ? 23.160 2.068 -29.269 1.00 93.00 62 GLU A O 1
ATOM 518 N N . THR A 1 63 ? 24.088 3.849 -28.234 1.00 91.31 63 THR A N 1
ATOM 519 C CA . THR A 1 63 ? 23.050 4.811 -28.623 1.00 91.31 63 THR A CA 1
ATOM 520 C C . THR A 1 63 ? 23.618 6.076 -29.251 1.00 91.31 63 THR A C 1
ATOM 522 O O . THR A 1 63 ? 24.602 6.623 -28.753 1.00 91.31 63 THR A O 1
ATOM 525 N N . THR A 1 64 ? 22.926 6.599 -30.261 1.00 88.94 64 THR A N 1
ATOM 526 C CA . THR A 1 64 ? 23.091 7.983 -30.737 1.00 88.94 64 THR A CA 1
ATOM 527 C C . THR A 1 64 ? 22.172 8.940 -29.971 1.00 88.94 64 THR A C 1
ATOM 529 O O . THR A 1 64 ? 21.213 8.516 -29.322 1.00 88.94 64 THR A O 1
ATOM 532 N N . GLN A 1 65 ? 22.460 10.239 -30.070 1.00 81.88 65 GLN A N 1
ATOM 533 C CA . GLN A 1 65 ? 21.687 11.341 -29.477 1.00 81.88 65 GLN A CA 1
ATOM 534 C C . GLN A 1 65 ? 21.272 12.395 -30.529 1.00 81.88 65 GLN A C 1
ATOM 536 O O . GLN A 1 65 ? 21.095 13.570 -30.212 1.00 81.88 65 GLN A O 1
ATOM 541 N N . ASP A 1 66 ? 21.155 11.997 -31.800 1.00 73.12 66 ASP A N 1
ATOM 542 C CA . ASP A 1 66 ? 20.918 12.926 -32.921 1.00 73.12 66 ASP A CA 1
ATOM 543 C C . ASP A 1 66 ? 19.487 13.505 -32.957 1.00 73.12 66 ASP A C 1
ATOM 545 O O . ASP A 1 66 ? 19.238 14.525 -33.601 1.00 73.12 66 ASP A O 1
ATOM 549 N N . SER A 1 67 ? 18.539 12.869 -32.265 1.00 66.56 67 SER A N 1
ATOM 550 C CA . SER A 1 67 ? 17.141 13.297 -32.134 1.00 66.56 67 SER A CA 1
ATOM 551 C C . SER A 1 67 ? 16.909 14.146 -30.885 1.00 66.56 67 SER A C 1
ATOM 553 O O . SER A 1 67 ? 17.333 13.777 -29.791 1.00 66.56 67 SER A O 1
ATOM 555 N N . THR A 1 68 ? 16.158 15.241 -31.011 1.00 59.06 68 THR A N 1
ATOM 556 C CA . THR A 1 68 ? 15.705 16.054 -29.873 1.00 59.06 68 THR A CA 1
ATOM 557 C C . THR A 1 68 ? 14.283 15.677 -29.453 1.00 59.06 68 THR A C 1
ATOM 559 O O . THR A 1 68 ? 13.335 15.768 -30.231 1.00 59.06 68 THR A O 1
ATOM 562 N N . GLY A 1 69 ? 14.136 15.267 -28.195 1.00 53.91 69 GLY A N 1
ATOM 563 C CA . GLY A 1 69 ? 12.861 15.055 -27.517 1.00 53.91 69 GLY A CA 1
ATOM 564 C C . GLY A 1 69 ? 12.526 16.190 -26.544 1.00 53.91 69 GLY A C 1
ATOM 565 O O . GLY A 1 69 ? 13.279 17.155 -26.383 1.00 53.91 69 GLY A O 1
ATOM 566 N N . TYR A 1 70 ? 11.387 16.056 -25.862 1.00 45.91 70 TYR A N 1
ATOM 567 C CA . TYR A 1 70 ? 10.942 16.982 -24.819 1.00 45.91 70 TYR A CA 1
ATOM 568 C C . TYR A 1 70 ? 10.778 16.252 -23.482 1.00 45.91 70 TYR A C 1
ATOM 570 O O . TYR A 1 70 ? 9.955 15.344 -23.376 1.00 45.91 70 TYR A O 1
ATOM 578 N N . ASP A 1 71 ? 11.488 16.702 -22.445 1.00 40.88 71 ASP A N 1
ATOM 579 C CA . ASP A 1 71 ? 11.245 16.310 -21.051 1.00 40.88 71 ASP A CA 1
ATOM 580 C C . ASP A 1 71 ? 10.804 17.542 -20.251 1.00 40.88 71 ASP A C 1
ATOM 582 O O . ASP A 1 71 ? 11.533 18.531 -20.151 1.00 40.88 71 ASP A O 1
ATOM 586 N N . ASN A 1 72 ? 9.581 17.508 -19.711 1.00 36.34 72 ASN A N 1
ATOM 587 C CA . ASN A 1 72 ? 8.995 18.589 -18.909 1.00 36.34 72 ASN A CA 1
ATOM 588 C C . ASN A 1 72 ? 9.181 19.993 -19.536 1.00 36.34 72 ASN A C 1
ATOM 590 O O . ASN A 1 72 ? 9.623 20.933 -18.880 1.00 36.34 72 ASN A O 1
ATOM 594 N N . SER A 1 73 ? 8.848 20.138 -20.827 1.00 40.50 73 SER A N 1
ATOM 595 C CA . SER A 1 73 ? 9.029 21.356 -21.651 1.00 40.50 73 SER A CA 1
ATOM 596 C C . SER A 1 73 ? 10.478 21.832 -21.876 1.00 40.50 73 SER A C 1
ATOM 598 O O . SER A 1 73 ? 10.694 22.896 -22.454 1.00 40.50 73 SER A O 1
ATOM 600 N N . THR A 1 74 ? 11.469 21.016 -21.517 1.00 37.84 74 THR A N 1
ATOM 601 C CA . THR A 1 74 ? 12.891 21.210 -21.839 1.00 37.84 74 THR A CA 1
ATOM 602 C C . THR A 1 74 ? 13.249 20.385 -23.074 1.00 37.84 74 THR A C 1
ATOM 604 O O . THR A 1 74 ? 12.832 19.231 -23.171 1.00 37.84 74 THR A O 1
ATOM 607 N N . LEU A 1 75 ? 14.033 20.940 -24.005 1.00 44.84 75 LEU A N 1
ATOM 608 C CA . LEU A 1 75 ? 14.623 20.148 -25.091 1.00 44.84 75 LEU A CA 1
ATOM 609 C C . LEU A 1 75 ? 15.698 19.225 -24.497 1.00 44.84 75 LEU A C 1
ATOM 611 O O . LEU A 1 75 ? 16.610 19.710 -23.827 1.00 44.84 75 LEU A O 1
ATOM 615 N N . VAL A 1 76 ? 15.601 17.919 -24.740 1.00 61.97 76 VAL A N 1
ATOM 616 C CA . VAL A 1 76 ? 16.571 16.916 -24.270 1.00 61.97 76 VAL A CA 1
ATOM 617 C C . VAL A 1 76 ? 16.886 15.966 -25.418 1.00 61.97 76 VAL A C 1
ATOM 619 O O . VAL A 1 76 ? 15.979 15.541 -26.128 1.00 61.97 76 VAL A O 1
ATOM 622 N N . ASN A 1 77 ? 18.157 15.619 -25.615 1.00 70.94 77 ASN A N 1
ATOM 623 C CA . ASN A 1 77 ? 18.535 14.666 -26.657 1.00 70.94 77 ASN A CA 1
ATOM 624 C C . ASN A 1 77 ? 18.008 13.265 -26.303 1.00 70.94 77 ASN A C 1
ATOM 626 O O . ASN A 1 77 ? 18.267 12.745 -25.217 1.00 70.94 77 ASN A O 1
ATOM 630 N N . GLU A 1 78 ? 17.259 12.662 -27.219 1.00 78.75 78 GLU A N 1
ATOM 631 C CA . GLU A 1 78 ? 16.682 11.329 -27.076 1.00 78.75 78 GLU A CA 1
ATOM 632 C C . GLU A 1 78 ? 17.709 10.268 -27.491 1.00 78.75 78 GLU A C 1
ATOM 634 O O . GLU A 1 78 ? 18.295 10.350 -28.570 1.00 78.75 78 GLU A O 1
ATOM 639 N N . HIS A 1 79 ? 17.918 9.264 -26.635 1.00 85.19 79 HIS A N 1
ATOM 640 C CA . HIS A 1 79 ? 18.802 8.136 -26.923 1.00 85.19 79 HIS A CA 1
ATOM 641 C C . HIS A 1 79 ? 18.129 7.137 -27.874 1.00 85.19 79 HIS A C 1
ATOM 643 O O . HIS A 1 79 ? 17.125 6.522 -27.513 1.00 85.19 79 HIS A O 1
ATOM 649 N N . GLN A 1 80 ? 18.723 6.912 -29.047 1.00 87.56 80 GLN A N 1
ATOM 650 C CA . GLN A 1 80 ? 18.288 5.889 -30.006 1.00 87.56 80 GLN A CA 1
ATOM 651 C C . GLN A 1 80 ? 19.349 4.795 -30.140 1.00 87.56 80 GLN A C 1
ATOM 653 O O . GLN A 1 80 ? 20.493 5.097 -30.479 1.00 87.56 80 GLN A O 1
ATOM 658 N N . VAL A 1 81 ? 18.979 3.533 -29.889 1.00 92.12 81 VAL A N 1
ATOM 659 C CA . VAL A 1 81 ? 19.895 2.381 -29.989 1.00 92.12 81 VAL A CA 1
ATOM 660 C C . VAL A 1 81 ? 20.285 2.138 -31.442 1.00 92.12 81 VAL A C 1
ATOM 662 O O . VAL A 1 81 ? 19.428 1.804 -32.257 1.00 92.12 81 VAL A O 1
ATOM 665 N N . ASN A 1 82 ? 21.578 2.259 -31.742 1.00 93.44 82 ASN A N 1
ATOM 666 C CA . ASN A 1 82 ? 22.118 2.086 -33.091 1.00 93.44 82 ASN A CA 1
ATOM 667 C C . ASN A 1 82 ? 23.009 0.847 -33.255 1.00 93.44 82 ASN A C 1
ATOM 669 O O . ASN A 1 82 ? 23.284 0.447 -34.387 1.00 93.44 82 ASN A O 1
ATOM 673 N N . TYR A 1 83 ? 23.437 0.226 -32.153 1.00 95.12 83 TYR A N 1
ATOM 674 C CA . TYR A 1 83 ? 24.228 -1.003 -32.177 1.00 95.12 83 TYR A CA 1
ATOM 675 C C . TYR A 1 83 ? 23.873 -1.919 -30.998 1.00 95.12 83 TYR A C 1
ATOM 677 O O . TYR A 1 83 ? 23.676 -1.442 -29.881 1.00 95.12 83 TYR A O 1
ATOM 685 N N . ILE A 1 84 ? 23.812 -3.233 -31.229 1.00 96.50 84 ILE A N 1
ATOM 686 C CA . ILE A 1 84 ? 23.682 -4.264 -30.184 1.00 96.50 84 ILE A CA 1
ATOM 687 C C . ILE A 1 84 ? 24.648 -5.411 -30.486 1.00 96.50 84 ILE A C 1
ATOM 689 O O . ILE A 1 84 ? 24.606 -5.955 -31.587 1.00 96.50 84 ILE A O 1
ATOM 693 N N . SER A 1 85 ? 25.431 -5.834 -29.490 1.00 95.75 85 SER A N 1
ATOM 694 C CA . SER A 1 85 ? 26.185 -7.101 -29.506 1.00 95.75 85 SER A CA 1
ATOM 695 C C . SER A 1 85 ? 25.507 -8.132 -28.601 1.00 95.75 85 SER A C 1
ATOM 697 O O . SER A 1 85 ? 24.997 -7.789 -27.533 1.00 95.75 85 SER A O 1
ATOM 699 N N . LEU A 1 86 ? 25.525 -9.408 -28.993 1.00 96.00 86 LEU A N 1
ATOM 700 C CA . LEU A 1 86 ? 25.031 -10.541 -28.208 1.00 96.00 86 LEU A CA 1
ATOM 701 C C . LEU A 1 86 ? 26.031 -11.703 -28.231 1.00 96.00 86 LEU A C 1
ATOM 703 O O . LEU A 1 86 ? 26.302 -12.280 -29.282 1.00 96.00 86 LEU A O 1
ATOM 707 N N . ARG A 1 87 ? 26.483 -12.130 -27.047 1.00 95.25 87 ARG A N 1
ATOM 708 C CA . ARG A 1 87 ? 27.318 -13.322 -26.833 1.00 95.25 87 ARG A CA 1
ATOM 709 C C . ARG A 1 87 ? 26.551 -14.418 -26.086 1.00 95.25 87 ARG A C 1
ATOM 711 O O . ARG A 1 87 ? 25.839 -14.139 -25.121 1.00 95.25 87 ARG A O 1
ATOM 718 N N . ILE A 1 88 ? 26.695 -15.674 -26.510 1.00 94.50 88 ILE A N 1
ATOM 719 C CA . ILE A 1 88 ? 25.884 -16.813 -26.045 1.00 94.50 88 ILE A CA 1
ATOM 720 C C . ILE A 1 88 ? 26.773 -17.986 -25.621 1.00 94.50 88 ILE A C 1
ATOM 722 O O . ILE A 1 88 ? 27.683 -18.398 -26.336 1.00 94.50 88 ILE A O 1
ATOM 726 N N . THR A 1 89 ? 26.448 -18.590 -24.480 1.00 94.00 89 THR A N 1
ATOM 727 C CA . THR A 1 89 ? 26.967 -19.894 -24.051 1.00 94.00 89 THR A CA 1
ATOM 728 C C . THR A 1 89 ? 25.894 -20.673 -23.274 1.00 94.00 89 THR A C 1
ATOM 730 O O . THR A 1 89 ? 24.745 -20.242 -23.148 1.00 94.00 89 THR A O 1
ATOM 733 N N . CYS A 1 90 ? 26.233 -21.842 -22.738 1.00 92.81 90 CYS A N 1
ATOM 734 C CA . CYS A 1 90 ? 25.353 -22.613 -21.860 1.00 92.81 90 CYS A CA 1
ATOM 735 C C . CYS A 1 90 ? 26.133 -23.293 -20.733 1.00 92.81 90 CYS A C 1
ATOM 737 O O . CYS A 1 90 ? 27.360 -23.385 -20.783 1.00 92.81 90 CYS A O 1
ATOM 739 N N . THR A 1 91 ? 25.417 -23.819 -19.736 1.00 90.19 91 THR A N 1
ATOM 740 C CA . THR A 1 91 ? 26.008 -24.598 -18.631 1.00 90.19 91 THR A CA 1
ATOM 741 C C . THR A 1 91 ? 26.919 -25.722 -19.123 1.00 90.19 91 THR A C 1
ATOM 743 O O . THR A 1 91 ? 28.039 -25.853 -18.643 1.00 90.19 91 THR A O 1
ATOM 746 N N . VAL A 1 92 ? 26.480 -26.487 -20.128 1.00 89.31 92 VAL A N 1
ATOM 747 C CA . VAL A 1 92 ? 27.229 -27.642 -20.646 1.00 89.31 92 VAL A CA 1
ATOM 748 C C . VAL A 1 92 ? 28.544 -27.216 -21.300 1.00 89.31 92 VAL A C 1
ATOM 750 O O . VAL A 1 92 ? 29.580 -27.791 -20.978 1.00 89.31 92 VAL A O 1
ATOM 753 N N . CYS A 1 93 ? 28.534 -26.193 -22.162 1.00 90.50 93 CYS A N 1
ATOM 754 C CA . CYS A 1 93 ? 29.762 -25.697 -22.792 1.00 90.50 93 CYS A CA 1
ATOM 755 C C . CYS A 1 93 ? 30.681 -24.961 -21.808 1.00 90.50 93 CYS A C 1
ATOM 757 O O . CYS A 1 93 ? 31.898 -25.078 -21.904 1.00 90.50 93 CYS A O 1
ATOM 759 N N . SER A 1 94 ? 30.118 -24.262 -20.817 1.00 88.31 94 SER A N 1
ATOM 760 C CA . SER A 1 94 ? 30.900 -23.655 -19.732 1.00 88.31 94 SER A CA 1
ATOM 761 C C . SER A 1 94 ? 31.647 -24.688 -18.882 1.00 88.31 94 SER A C 1
ATOM 763 O O . SER A 1 94 ? 32.664 -24.331 -18.286 1.00 88.31 94 SER A O 1
ATOM 765 N N . ASP A 1 95 ? 31.126 -25.914 -18.769 1.00 85.25 95 ASP A N 1
ATOM 766 C CA . ASP A 1 95 ? 31.683 -26.963 -17.905 1.00 85.25 95 ASP A CA 1
ATOM 767 C C . ASP A 1 95 ? 32.563 -27.969 -18.669 1.00 85.25 95 ASP A C 1
ATOM 769 O O . ASP A 1 95 ? 33.468 -28.553 -18.077 1.00 85.25 95 ASP A O 1
ATOM 773 N N . LYS A 1 96 ? 32.308 -28.189 -19.968 1.00 83.69 96 LYS A N 1
ATOM 774 C CA . LYS A 1 96 ? 32.991 -29.209 -20.791 1.00 83.69 96 LYS A CA 1
ATOM 775 C C . LYS A 1 96 ? 33.867 -28.658 -21.921 1.00 83.69 96 LYS A C 1
ATOM 777 O O . LYS A 1 96 ? 34.518 -29.449 -22.596 1.00 83.69 96 LYS A O 1
ATOM 782 N N . GLY A 1 97 ? 33.883 -27.342 -22.127 1.00 81.44 97 GLY A N 1
ATOM 783 C CA . GLY A 1 97 ? 34.458 -26.714 -23.317 1.00 81.44 97 GLY A CA 1
ATOM 784 C C . GLY A 1 97 ? 33.411 -26.479 -24.407 1.00 81.44 97 GLY A C 1
ATOM 785 O O . GLY A 1 97 ? 32.298 -27.015 -24.367 1.00 81.44 97 GLY A O 1
ATOM 786 N N . GLU A 1 98 ? 33.744 -25.622 -25.369 1.00 81.06 98 GLU A N 1
ATOM 787 C CA . GLU A 1 98 ? 32.832 -25.309 -26.466 1.00 81.06 98 GLU A CA 1
ATOM 788 C C . GLU A 1 98 ? 32.627 -26.517 -27.390 1.00 81.06 98 GLU A C 1
ATOM 790 O O . GLU A 1 98 ? 33.503 -27.360 -27.557 1.00 81.06 98 GLU A O 1
ATOM 795 N N . MET A 1 99 ? 31.418 -26.622 -27.937 1.00 78.88 99 MET A N 1
ATOM 796 C CA . MET A 1 99 ? 31.003 -27.684 -28.851 1.00 78.88 99 MET A CA 1
ATOM 797 C C . MET A 1 99 ? 30.323 -27.016 -30.041 1.00 78.88 99 MET A C 1
ATOM 799 O O . MET A 1 99 ? 29.429 -26.190 -29.819 1.00 78.88 99 MET A O 1
ATOM 803 N N . ASP A 1 100 ? 30.716 -27.377 -31.259 1.00 74.44 100 ASP A N 1
ATOM 804 C CA . ASP A 1 100 ? 30.236 -26.717 -32.477 1.00 74.44 100 ASP A CA 1
ATOM 805 C C . ASP A 1 100 ? 28.715 -26.899 -32.641 1.00 74.44 100 ASP A C 1
ATOM 807 O O . ASP A 1 100 ? 27.963 -25.927 -32.577 1.00 74.44 100 ASP A O 1
ATOM 811 N N . ASP A 1 101 ? 28.231 -28.146 -32.655 1.00 81.75 101 ASP A N 1
ATOM 812 C CA . ASP A 1 101 ? 26.801 -28.485 -32.781 1.00 81.75 101 ASP A CA 1
ATOM 813 C C . ASP A 1 101 ? 26.032 -28.470 -31.439 1.00 81.75 101 ASP A C 1
ATOM 815 O O . ASP A 1 101 ? 25.257 -29.375 -31.100 1.00 81.75 101 ASP A O 1
ATOM 819 N N . CYS A 1 102 ? 26.242 -27.448 -30.605 1.00 88.38 102 CYS A N 1
ATOM 820 C CA . CYS A 1 102 ? 25.561 -27.372 -29.312 1.00 88.38 102 CYS A CA 1
ATOM 821 C C . CYS A 1 102 ? 24.086 -26.945 -29.448 1.00 88.38 102 CYS A C 1
ATOM 823 O O . CYS A 1 102 ? 23.770 -25.756 -29.435 1.00 88.38 102 CYS A O 1
ATOM 825 N N . ILE A 1 103 ? 23.164 -27.918 -29.428 1.00 86.94 103 ILE A N 1
ATOM 826 C CA . ILE A 1 103 ? 21.696 -27.703 -29.420 1.00 86.94 103 ILE A CA 1
ATOM 827 C C . ILE A 1 103 ? 21.249 -26.671 -28.364 1.00 86.94 103 ILE A C 1
ATOM 829 O O . ILE A 1 103 ? 20.280 -25.943 -28.573 1.00 86.94 103 ILE A O 1
ATOM 833 N N . ILE A 1 104 ? 21.949 -26.588 -27.224 1.00 89.50 104 ILE A N 1
ATOM 834 C CA . ILE A 1 104 ? 21.626 -25.616 -26.173 1.00 89.50 104 ILE A CA 1
ATOM 835 C C . ILE A 1 104 ? 22.077 -24.207 -26.564 1.00 89.50 104 ILE A C 1
ATOM 837 O O . ILE A 1 104 ? 21.303 -23.284 -26.352 1.00 89.50 104 ILE A O 1
ATOM 841 N N . CYS A 1 105 ? 23.278 -24.017 -27.123 1.00 88.88 105 CYS A N 1
ATOM 842 C CA . CYS A 1 105 ? 23.758 -22.693 -27.545 1.00 88.88 105 CYS A CA 1
ATOM 843 C C . CYS A 1 105 ? 23.127 -22.205 -28.857 1.00 88.88 105 CYS A C 1
ATOM 845 O O . CYS A 1 105 ? 23.103 -21.002 -29.083 1.00 88.88 105 CYS A O 1
ATOM 847 N N . GLY A 1 106 ? 22.605 -23.102 -29.697 1.00 83.19 106 GLY A N 1
ATOM 848 C CA . GLY A 1 106 ? 22.136 -22.758 -31.039 1.00 83.19 106 GLY A CA 1
ATOM 849 C C . GLY A 1 106 ? 23.285 -22.588 -32.049 1.00 83.19 106 GLY A C 1
ATOM 850 O O . GLY A 1 106 ? 24.443 -22.833 -31.712 1.00 83.19 106 GLY A O 1
ATOM 851 N N . PRO A 1 107 ? 22.972 -22.187 -33.295 1.00 74.19 107 PRO A N 1
ATOM 852 C CA . PRO A 1 107 ? 23.914 -22.221 -34.419 1.00 74.19 107 PRO A CA 1
ATOM 853 C C . PRO A 1 107 ? 24.942 -21.077 -34.435 1.00 74.19 107 PRO A C 1
ATOM 855 O O . PRO A 1 107 ? 25.867 -21.104 -35.238 1.00 74.19 107 PRO A O 1
ATOM 858 N N . GLN A 1 108 ? 24.771 -20.043 -33.606 1.00 84.25 108 GLN A N 1
ATOM 859 C CA . GLN A 1 108 ? 25.637 -18.862 -33.568 1.00 84.25 108 GLN A CA 1
ATOM 860 C C . GLN A 1 108 ? 25.864 -18.432 -32.114 1.00 84.25 108 GLN A C 1
ATOM 862 O O . GLN A 1 108 ? 24.924 -18.404 -31.320 1.00 84.25 108 GLN A O 1
ATOM 867 N N . ARG A 1 109 ? 27.120 -18.113 -31.767 1.00 86.69 109 ARG A N 1
ATOM 868 C CA . ARG A 1 109 ? 27.548 -17.743 -30.400 1.00 86.69 109 ARG A CA 1
ATOM 869 C C . ARG A 1 109 ? 27.834 -16.254 -30.209 1.00 86.69 109 ARG A C 1
ATOM 871 O O . ARG A 1 109 ? 27.895 -15.797 -29.071 1.00 86.69 109 ARG A O 1
ATOM 878 N N . LEU A 1 110 ? 28.008 -15.522 -31.305 1.00 92.44 110 LEU A N 1
ATOM 879 C CA . LEU A 1 110 ? 28.227 -14.082 -31.342 1.00 92.44 110 LEU A CA 1
ATOM 880 C C . LEU A 1 110 ? 27.402 -13.519 -32.501 1.00 92.44 110 LEU A C 1
ATOM 882 O O . LEU A 1 110 ? 27.511 -14.024 -33.619 1.00 92.44 110 LEU A O 1
ATOM 886 N N . LEU A 1 111 ? 26.559 -12.532 -32.214 1.00 94.25 111 LEU A N 1
ATOM 887 C CA . LEU A 1 111 ? 25.741 -11.819 -33.191 1.00 94.25 111 LEU A CA 1
ATOM 888 C C . LEU A 1 111 ? 25.801 -10.324 -32.904 1.00 94.25 111 LEU A C 1
ATOM 890 O O . LEU A 1 111 ? 25.934 -9.919 -31.749 1.00 94.25 111 LEU A O 1
ATOM 894 N N . ASP A 1 112 ? 25.617 -9.528 -33.947 1.00 94.44 112 ASP A N 1
ATOM 895 C CA . ASP A 1 112 ? 25.542 -8.080 -33.858 1.00 94.44 112 ASP A CA 1
ATOM 896 C C . ASP A 1 112 ? 24.399 -7.562 -34.735 1.00 94.44 112 ASP A C 1
ATOM 898 O O . ASP A 1 112 ? 24.091 -8.153 -35.773 1.00 94.44 112 ASP A O 1
ATOM 902 N N . TRP A 1 113 ? 23.797 -6.443 -34.336 1.00 96.06 113 TRP A N 1
ATOM 903 C CA . TRP A 1 113 ? 22.830 -5.698 -35.143 1.00 96.06 113 TRP A CA 1
ATOM 904 C C . TRP A 1 113 ? 23.211 -4.221 -35.143 1.00 96.06 113 TRP A C 1
ATOM 906 O O . TRP A 1 113 ? 23.289 -3.601 -34.084 1.00 96.06 113 TRP A O 1
ATOM 916 N N . SER A 1 114 ? 23.436 -3.672 -36.334 1.00 94.12 114 SER A N 1
ATOM 917 C CA . SER A 1 114 ? 23.960 -2.321 -36.555 1.00 94.12 114 SER A CA 1
ATOM 918 C C . SER A 1 114 ? 23.062 -1.530 -37.504 1.00 94.12 114 SER A C 1
ATOM 920 O O . SER A 1 114 ? 22.786 -1.996 -38.614 1.00 94.12 114 SER A O 1
ATOM 922 N N . GLU A 1 115 ? 22.650 -0.324 -37.102 1.00 92.75 115 GLU A N 1
ATOM 923 C CA . GLU A 1 115 ? 21.899 0.613 -37.956 1.00 92.75 115 GLU A CA 1
ATOM 924 C C . GLU A 1 115 ? 22.715 1.012 -39.200 1.00 92.75 115 GLU A C 1
ATOM 926 O O . GLU A 1 115 ? 22.164 1.128 -40.293 1.00 92.75 115 GLU A O 1
ATOM 931 N N . ALA A 1 116 ? 24.045 1.116 -39.073 1.00 89.50 116 ALA A N 1
ATOM 932 C CA . ALA A 1 116 ? 24.949 1.388 -40.196 1.00 89.50 116 ALA A CA 1
ATOM 933 C C . ALA A 1 116 ? 24.955 0.270 -41.262 1.00 89.50 116 ALA A C 1
ATOM 935 O O . ALA A 1 116 ? 25.327 0.510 -42.407 1.00 89.50 116 ALA A O 1
ATOM 936 N N . GLU A 1 117 ? 24.517 -0.939 -40.899 1.00 89.88 117 GLU A N 1
ATOM 937 C CA . GLU A 1 117 ? 24.370 -2.093 -41.798 1.00 89.88 117 GLU A CA 1
ATOM 938 C C . GLU A 1 117 ? 22.912 -2.288 -42.269 1.00 89.88 117 GLU A C 1
ATOM 940 O O . GLU A 1 117 ? 22.597 -3.280 -42.924 1.00 89.88 117 GLU A O 1
ATOM 945 N N . GLY A 1 118 ? 22.010 -1.349 -41.951 1.00 88.94 118 GLY A N 1
ATOM 946 C CA . GLY A 1 118 ? 20.596 -1.394 -42.335 1.00 88.94 118 GLY A CA 1
ATOM 947 C C . GLY A 1 118 ? 19.697 -2.236 -41.422 1.00 88.94 118 GLY A C 1
ATOM 948 O O . GLY A 1 118 ? 18.568 -2.545 -41.806 1.00 88.94 118 GLY A O 1
ATOM 949 N N . HIS A 1 119 ? 20.167 -2.616 -40.230 1.00 92.38 119 HIS A N 1
ATOM 950 C CA . HIS A 1 119 ? 19.340 -3.288 -39.224 1.00 92.38 119 HIS A CA 1
ATOM 951 C C . HIS A 1 119 ? 18.484 -2.293 -38.425 1.00 92.38 119 HIS A C 1
ATOM 953 O O . HIS A 1 119 ? 18.853 -1.133 -38.266 1.00 92.38 119 HIS A O 1
ATOM 959 N N . ASP A 1 120 ? 17.393 -2.786 -37.837 1.00 92.50 120 ASP A N 1
ATOM 960 C CA . ASP A 1 120 ? 16.674 -2.120 -36.745 1.00 92.50 120 ASP A CA 1
ATOM 961 C C . ASP A 1 120 ? 17.037 -2.867 -35.445 1.00 92.50 120 ASP A C 1
ATOM 963 O O . ASP A 1 120 ? 16.494 -3.956 -35.191 1.00 92.50 120 ASP A O 1
ATOM 967 N N . PRO A 1 121 ? 18.026 -2.387 -34.656 1.00 94.44 121 PRO A N 1
ATOM 968 C CA . PRO A 1 121 ? 18.729 -3.250 -33.712 1.00 94.44 121 PRO A CA 1
ATOM 969 C C . PRO A 1 121 ? 17.825 -3.858 -32.640 1.00 94.44 121 PRO A C 1
ATOM 971 O O . PRO A 1 121 ? 17.864 -5.069 -32.419 1.00 94.44 121 PRO A O 1
ATOM 974 N N . ILE A 1 122 ? 16.969 -3.053 -32.000 1.00 94.44 122 ILE A N 1
ATOM 975 C CA . ILE A 1 122 ? 16.126 -3.511 -30.884 1.00 94.44 122 ILE A CA 1
ATOM 976 C C . ILE A 1 122 ? 15.074 -4.545 -31.329 1.00 94.44 122 ILE A C 1
ATOM 978 O O . ILE A 1 122 ? 14.994 -5.599 -30.683 1.00 94.44 122 ILE A O 1
ATOM 982 N N . PRO A 1 123 ? 14.288 -4.330 -32.403 1.00 93.44 123 PRO A N 1
ATOM 983 C CA . PRO A 1 123 ? 13.360 -5.332 -32.922 1.00 93.44 123 PRO A CA 1
ATOM 984 C C . PRO A 1 123 ? 14.052 -6.591 -33.444 1.00 93.44 123 PRO A C 1
ATOM 986 O O . PRO A 1 123 ? 13.604 -7.693 -33.113 1.00 93.44 123 PRO A O 1
ATOM 989 N N . ASN A 1 124 ? 15.148 -6.459 -34.208 1.00 94.62 124 ASN A N 1
ATOM 990 C CA . ASN A 1 124 ? 15.860 -7.618 -34.754 1.00 94.62 124 ASN A CA 1
ATOM 991 C C . ASN A 1 124 ? 16.455 -8.493 -33.637 1.00 94.62 124 ASN A C 1
ATOM 993 O O . ASN A 1 124 ? 16.202 -9.700 -33.622 1.00 94.62 124 ASN A O 1
ATOM 997 N N . PHE A 1 125 ? 17.143 -7.891 -32.660 1.00 94.75 125 PHE A N 1
ATOM 998 C CA . PHE A 1 125 ? 17.640 -8.572 -31.458 1.00 94.75 125 PHE A CA 1
ATOM 999 C C . PHE A 1 125 ? 16.510 -9.260 -30.681 1.00 94.75 125 PHE A C 1
ATOM 1001 O O . PHE A 1 125 ? 16.588 -10.452 -30.370 1.00 94.75 125 PHE A O 1
ATOM 1008 N N . SER A 1 126 ? 15.444 -8.513 -30.371 1.00 92.31 126 SER A N 1
ATOM 1009 C CA . SER A 1 126 ? 14.379 -8.974 -29.475 1.00 92.31 126 SER A CA 1
ATOM 1010 C C . SER A 1 126 ? 13.582 -10.137 -30.058 1.00 92.31 126 SER A C 1
ATOM 1012 O O . SER A 1 126 ? 13.259 -11.076 -29.333 1.00 92.31 126 SER A O 1
ATOM 1014 N N . GLU A 1 127 ? 13.254 -10.097 -31.351 1.00 90.31 127 GLU A N 1
ATOM 1015 C CA . GLU A 1 127 ? 12.538 -11.198 -31.999 1.00 90.31 127 GLU A CA 1
ATOM 1016 C C . GLU A 1 127 ? 13.441 -12.423 -32.176 1.00 90.31 127 GLU A C 1
ATOM 1018 O O . GLU A 1 127 ? 13.049 -13.515 -31.754 1.00 90.31 127 GLU A O 1
ATOM 1023 N N . TRP A 1 128 ? 14.678 -12.250 -32.663 1.00 91.44 128 TRP A N 1
ATOM 1024 C CA . TRP A 1 128 ? 15.635 -13.352 -32.828 1.00 91.44 128 TRP A CA 1
ATOM 1025 C C . TRP A 1 128 ? 15.866 -14.112 -31.512 1.00 91.44 128 TRP A C 1
ATOM 1027 O O . TRP A 1 128 ? 15.760 -15.339 -31.459 1.00 91.44 128 TRP A O 1
ATOM 1037 N N . LEU A 1 129 ? 16.081 -13.386 -30.411 1.00 89.62 129 LEU A N 1
ATOM 1038 C CA . LEU A 1 129 ? 16.294 -13.951 -29.076 1.00 89.62 129 LEU A CA 1
ATOM 1039 C C . LEU A 1 129 ? 15.100 -14.784 -28.566 1.00 89.62 129 LEU A C 1
ATOM 1041 O O . LEU A 1 129 ? 15.280 -15.730 -27.791 1.00 89.62 129 LEU A O 1
ATOM 1045 N N . LEU A 1 130 ? 13.878 -14.461 -29.002 1.00 86.94 130 LEU A N 1
ATOM 1046 C CA . LEU A 1 130 ? 12.656 -15.177 -28.627 1.00 86.94 130 LEU A CA 1
ATOM 1047 C C . LEU A 1 130 ? 12.332 -16.360 -29.557 1.00 86.94 130 LEU A C 1
ATOM 1049 O O . LEU A 1 130 ? 11.666 -17.302 -29.108 1.00 86.94 130 LEU A O 1
ATOM 1053 N N . THR A 1 131 ? 12.781 -16.338 -30.818 1.00 86.00 131 THR A N 1
ATOM 1054 C CA . THR A 1 131 ? 12.432 -17.349 -31.834 1.00 86.00 131 THR A CA 1
ATOM 1055 C C . THR A 1 131 ? 13.516 -18.384 -32.121 1.00 86.00 131 THR A C 1
ATOM 1057 O O . THR A 1 131 ? 13.171 -19.534 -32.388 1.00 86.00 131 THR A O 1
ATOM 1060 N N . SER A 1 132 ? 14.797 -18.014 -32.071 1.00 84.88 132 SER A N 1
ATOM 1061 C CA . SER A 1 132 ? 15.890 -18.766 -32.717 1.00 84.88 132 SER A CA 1
ATOM 1062 C C . SER A 1 132 ? 16.433 -19.973 -31.936 1.00 84.88 132 SER A C 1
ATOM 1064 O O . SER A 1 132 ? 17.392 -20.603 -32.373 1.00 84.88 132 SER A O 1
ATOM 1066 N N . PHE A 1 133 ? 15.840 -20.324 -30.791 1.00 86.69 133 PHE A N 1
ATOM 1067 C CA . PHE A 1 133 ? 16.370 -21.348 -29.883 1.00 86.69 133 PHE A CA 1
ATOM 1068 C C . PHE A 1 133 ? 15.350 -22.419 -29.466 1.00 86.69 133 PHE A C 1
ATOM 1070 O O . PHE A 1 133 ? 14.140 -22.179 -29.419 1.00 86.69 133 PHE A O 1
ATOM 1077 N N . ASP A 1 134 ? 15.856 -23.582 -29.038 1.00 83.25 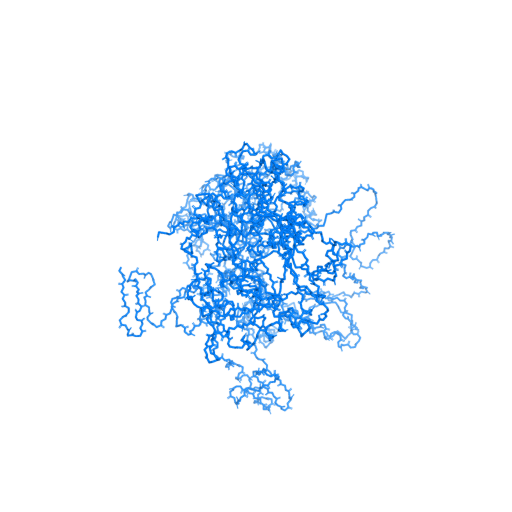134 ASP A N 1
ATOM 1078 C CA . ASP A 1 134 ? 15.046 -24.667 -28.475 1.00 83.25 134 ASP A CA 1
ATOM 1079 C C . ASP A 1 134 ? 14.297 -24.230 -27.191 1.00 83.25 134 ASP A C 1
ATOM 1081 O O . ASP A 1 134 ? 14.883 -23.817 -26.179 1.00 83.25 134 ASP A O 1
ATOM 1085 N N . LYS A 1 135 ? 12.967 -24.393 -27.240 1.00 82.62 135 LYS A N 1
ATOM 1086 C CA . LYS A 1 135 ? 11.972 -24.082 -26.196 1.00 82.62 135 LYS A CA 1
ATOM 1087 C C . LYS A 1 135 ? 11.979 -25.068 -25.013 1.00 82.62 135 LYS A C 1
ATOM 1089 O O . LYS A 1 135 ? 11.148 -24.967 -24.107 1.00 82.62 135 LYS A O 1
ATOM 1094 N N . LYS A 1 136 ? 12.900 -26.032 -24.995 1.00 84.00 136 LYS A N 1
ATOM 1095 C CA . LYS A 1 136 ? 13.198 -26.913 -23.855 1.00 84.00 136 LYS A CA 1
ATOM 1096 C C . LYS A 1 136 ? 14.047 -26.219 -22.781 1.00 84.00 136 LYS A C 1
ATOM 1098 O O . LYS A 1 136 ? 13.853 -26.464 -21.585 1.00 84.00 136 LYS A O 1
ATOM 1103 N N . TYR A 1 137 ? 14.965 -25.345 -23.193 1.00 87.50 137 TYR A N 1
ATOM 1104 C CA . TYR A 1 137 ? 15.954 -24.703 -22.321 1.00 87.50 137 TYR A CA 1
ATOM 1105 C C . TYR A 1 137 ? 15.535 -23.269 -21.969 1.00 87.50 137 TYR A C 1
ATOM 1107 O O . TYR A 1 137 ? 14.960 -22.565 -22.797 1.00 87.50 137 TYR A O 1
ATOM 1115 N N . ASP A 1 138 ? 15.804 -22.834 -20.734 1.00 88.75 138 ASP A N 1
ATOM 1116 C CA . ASP A 1 138 ? 15.588 -21.431 -20.349 1.00 88.75 138 ASP A CA 1
ATOM 1117 C C . ASP A 1 138 ? 16.735 -20.558 -20.874 1.00 88.75 138 ASP A C 1
ATOM 1119 O O . ASP A 1 138 ? 17.845 -21.046 -21.098 1.00 88.75 138 ASP A O 1
ATOM 1123 N N . THR A 1 139 ? 16.464 -19.264 -21.044 1.00 91.62 139 THR A N 1
ATOM 1124 C CA . THR A 1 139 ? 17.444 -18.260 -21.487 1.00 91.62 139 THR A CA 1
ATOM 1125 C C . THR A 1 139 ? 17.611 -17.243 -20.374 1.00 91.62 139 THR A C 1
ATOM 1127 O O . THR A 1 139 ? 16.622 -16.616 -19.996 1.00 91.62 139 THR A O 1
ATOM 1130 N N . ILE A 1 140 ? 18.819 -17.065 -19.841 1.00 92.69 140 ILE A N 1
ATOM 1131 C CA . ILE A 1 140 ? 19.111 -15.983 -18.895 1.00 92.69 140 ILE A CA 1
ATOM 1132 C C . ILE A 1 140 ? 20.026 -14.984 -19.592 1.00 92.69 140 ILE A C 1
ATOM 1134 O O . ILE A 1 140 ? 21.149 -15.318 -19.961 1.00 92.69 140 ILE A O 1
ATOM 1138 N N . VAL A 1 141 ? 19.503 -13.781 -19.795 1.00 94.31 141 VAL A N 1
ATOM 1139 C CA . VAL A 1 141 ? 20.089 -12.693 -20.573 1.00 94.31 141 VAL A CA 1
ATOM 1140 C C . VAL A 1 141 ? 20.585 -11.627 -19.604 1.00 94.31 141 VAL A C 1
ATOM 1142 O O . VAL A 1 141 ? 19.831 -11.191 -18.733 1.00 94.31 141 VAL A O 1
ATOM 1145 N N . TRP A 1 142 ? 21.840 -11.218 -19.734 1.00 94.50 142 TRP A N 1
ATOM 1146 C CA . TRP A 1 142 ? 22.493 -10.281 -18.826 1.00 94.50 142 TRP A CA 1
ATOM 1147 C C . TRP A 1 142 ? 23.001 -9.045 -19.570 1.00 94.50 142 TRP A C 1
ATOM 1149 O O . TRP A 1 142 ? 23.536 -9.166 -20.666 1.00 94.50 142 TRP A O 1
ATOM 1159 N N . SER A 1 143 ? 22.880 -7.890 -18.923 1.00 94.06 143 SER A N 1
ATOM 1160 C CA . SER A 1 143 ? 23.495 -6.607 -19.305 1.00 94.06 143 SER A CA 1
ATOM 1161 C C . SER A 1 143 ? 24.137 -5.978 -18.064 1.00 94.06 143 SER A C 1
ATOM 1163 O O . SER A 1 143 ? 23.624 -6.185 -16.952 1.00 94.06 143 SER A O 1
ATOM 1165 N N . HIS A 1 144 ? 25.214 -5.201 -18.208 1.00 91.88 144 HIS A N 1
ATOM 1166 C CA . HIS A 1 144 ? 25.888 -4.581 -17.062 1.00 91.88 144 HIS A CA 1
ATOM 1167 C C . HIS A 1 144 ? 25.257 -3.235 -16.697 1.00 91.88 144 HIS A C 1
ATOM 1169 O O . HIS A 1 144 ? 25.334 -2.280 -17.451 1.00 91.88 144 HIS A O 1
ATOM 1175 N N . ASN A 1 145 ? 24.619 -3.125 -15.528 1.00 86.31 145 ASN A N 1
ATOM 1176 C CA . ASN A 1 145 ? 23.849 -1.941 -15.112 1.00 86.31 145 ASN A CA 1
ATOM 1177 C C . ASN A 1 145 ? 22.667 -1.580 -16.042 1.00 86.31 145 ASN A C 1
ATOM 1179 O O . ASN A 1 145 ? 21.881 -0.698 -15.689 1.00 86.31 145 ASN A O 1
ATOM 1183 N N . GLY A 1 146 ? 22.430 -2.331 -17.123 1.00 81.44 146 GLY A N 1
ATOM 1184 C CA . GLY A 1 146 ? 21.321 -2.134 -18.059 1.00 81.44 146 GLY A CA 1
ATOM 1185 C C . GLY A 1 146 ? 19.925 -2.147 -17.450 1.00 81.44 146 GLY A C 1
ATOM 1186 O O . GLY A 1 146 ? 18.994 -1.612 -18.042 1.00 81.44 146 GLY A O 1
ATOM 1187 N N . GLY A 1 147 ? 19.774 -2.584 -16.196 1.00 79.94 147 GLY A N 1
ATOM 1188 C CA . GLY A 1 147 ? 18.592 -2.286 -15.382 1.00 79.94 147 GLY A CA 1
ATOM 1189 C C . GLY A 1 147 ? 18.262 -0.785 -15.233 1.00 79.94 147 GLY A C 1
ATOM 1190 O O . GLY A 1 147 ? 17.160 -0.428 -14.809 1.00 79.94 147 GLY A O 1
ATOM 1191 N N . ARG A 1 148 ? 19.201 0.108 -15.566 1.00 79.62 148 ARG A N 1
ATOM 1192 C CA . ARG A 1 148 ? 19.029 1.566 -15.687 1.00 79.62 148 ARG A CA 1
ATOM 1193 C C . ARG A 1 148 ? 19.094 2.086 -17.131 1.00 79.62 148 ARG A C 1
ATOM 1195 O O . ARG A 1 148 ? 18.802 3.260 -17.312 1.00 79.62 148 ARG A O 1
ATOM 1202 N N . PHE A 1 149 ? 19.489 1.258 -18.099 1.00 85.56 149 PHE A N 1
ATOM 1203 C CA . PHE A 1 149 ? 19.746 1.664 -19.483 1.00 85.56 149 PHE A CA 1
ATOM 1204 C C . PHE A 1 149 ? 19.363 0.558 -20.486 1.00 85.56 149 PHE A C 1
ATOM 1206 O O . PHE A 1 149 ? 18.189 0.467 -20.828 1.00 85.56 149 PHE A O 1
ATOM 1213 N N . ASP A 1 150 ? 20.269 -0.347 -20.869 1.00 87.31 150 ASP A N 1
ATOM 1214 C CA . ASP A 1 150 ? 20.115 -1.321 -21.976 1.00 87.31 150 ASP A CA 1
ATOM 1215 C C . ASP A 1 150 ? 18.813 -2.131 -21.942 1.00 87.31 150 ASP A C 1
ATOM 1217 O O . ASP A 1 150 ? 18.110 -2.310 -22.939 1.00 87.31 150 ASP A O 1
ATOM 1221 N N . SER A 1 151 ? 18.450 -2.611 -20.749 1.00 89.56 151 SER A N 1
ATOM 1222 C CA . SER A 1 151 ? 17.247 -3.416 -20.551 1.00 89.56 151 SER A CA 1
ATOM 1223 C C . SER A 1 151 ? 15.954 -2.610 -20.707 1.00 89.56 151 SER A C 1
ATOM 1225 O O . SER A 1 151 ? 14.909 -3.227 -20.903 1.00 89.56 151 SER A O 1
ATOM 1227 N N . HIS A 1 152 ? 15.980 -1.272 -20.626 1.00 87.38 152 HIS A N 1
ATOM 1228 C CA . HIS A 1 152 ? 14.790 -0.433 -20.836 1.00 87.38 152 HIS A CA 1
ATOM 1229 C C . HIS A 1 152 ? 14.350 -0.431 -22.293 1.00 87.38 152 HIS A C 1
ATOM 1231 O O . HIS A 1 152 ? 13.168 -0.655 -22.533 1.00 87.38 152 HIS A O 1
ATOM 1237 N N . PHE A 1 153 ? 15.268 -0.279 -23.252 1.00 90.19 153 PHE A N 1
ATOM 1238 C CA . PHE A 1 153 ? 14.928 -0.272 -24.682 1.00 90.19 153 PHE A CA 1
ATOM 1239 C C . PHE A 1 153 ? 14.247 -1.586 -25.105 1.00 90.19 153 PHE A C 1
ATOM 1241 O O . PHE A 1 153 ? 13.174 -1.589 -25.714 1.00 90.19 153 PHE A O 1
ATOM 1248 N N . VAL A 1 154 ? 14.816 -2.720 -24.678 1.00 90.31 154 VAL A N 1
ATOM 1249 C CA . VAL A 1 154 ? 14.253 -4.059 -24.918 1.00 90.31 154 VAL A CA 1
ATOM 1250 C C . VAL A 1 154 ? 12.905 -4.229 -24.206 1.00 90.31 154 VAL A C 1
ATOM 1252 O O . VAL A 1 154 ? 11.936 -4.721 -24.787 1.00 90.31 154 VAL A O 1
ATOM 1255 N N . PHE A 1 155 ? 12.804 -3.803 -22.944 1.00 88.94 155 PHE A N 1
ATOM 1256 C CA . PHE A 1 155 ? 11.568 -3.891 -22.163 1.00 88.94 155 PHE A CA 1
ATOM 1257 C C . PHE A 1 155 ? 10.433 -3.044 -22.756 1.00 88.94 155 PHE A C 1
ATOM 1259 O O . PHE A 1 155 ? 9.287 -3.499 -22.804 1.00 88.94 155 PHE A O 1
ATOM 1266 N N . GLU A 1 156 ? 10.738 -1.841 -23.239 1.00 85.94 156 GLU A N 1
ATOM 1267 C CA . GLU A 1 156 ? 9.788 -0.943 -23.886 1.00 85.94 156 GLU A CA 1
ATOM 1268 C C . GLU A 1 156 ? 9.272 -1.533 -25.203 1.00 85.94 156 GLU A C 1
ATOM 1270 O O . GLU A 1 156 ? 8.055 -1.619 -25.398 1.00 85.94 156 GLU A O 1
ATOM 1275 N N . TYR A 1 157 ? 10.171 -2.036 -26.058 1.00 89.38 157 TYR A N 1
ATOM 1276 C CA . TYR A 1 157 ? 9.800 -2.742 -27.285 1.00 89.38 157 TYR A CA 1
ATOM 1277 C C . TYR A 1 157 ? 8.865 -3.928 -27.004 1.00 89.38 157 TYR A C 1
ATOM 1279 O O . TYR A 1 157 ? 7.820 -4.066 -27.642 1.00 89.38 157 TYR A O 1
ATOM 1287 N N . LEU A 1 158 ? 9.163 -4.751 -25.993 1.00 87.81 158 LEU A N 1
ATOM 1288 C CA . LEU A 1 158 ? 8.319 -5.887 -25.589 1.00 87.81 158 LEU A CA 1
ATOM 1289 C C . LEU A 1 158 ? 6.962 -5.464 -24.995 1.00 87.81 158 LEU A C 1
ATOM 1291 O O . LEU A 1 158 ? 5.977 -6.212 -25.071 1.00 87.81 158 LEU A O 1
ATOM 1295 N N . CYS A 1 159 ? 6.878 -4.268 -24.406 1.00 83.06 159 CYS A N 1
ATOM 1296 C CA . CYS A 1 159 ? 5.613 -3.682 -23.965 1.00 83.06 159 CYS A CA 1
ATOM 1297 C C . CYS A 1 159 ? 4.766 -3.215 -25.158 1.00 83.06 159 CYS A C 1
ATOM 1299 O O . CYS A 1 159 ? 3.575 -3.556 -25.209 1.00 83.06 159 CYS A O 1
ATOM 1301 N N . LYS A 1 160 ? 5.388 -2.507 -26.116 1.00 80.81 160 LYS A N 1
ATOM 1302 C CA . LYS A 1 160 ? 4.788 -2.032 -27.377 1.00 80.81 160 LYS A CA 1
ATOM 1303 C C . LYS A 1 160 ? 4.299 -3.202 -28.250 1.00 80.81 160 LYS A C 1
ATOM 1305 O O . LYS A 1 160 ? 3.153 -3.199 -28.686 1.00 80.81 160 LYS A O 1
ATOM 1310 N N . THR A 1 161 ? 5.085 -4.271 -28.392 1.00 80.75 161 THR A N 1
ATOM 1311 C CA . THR A 1 161 ? 4.760 -5.480 -29.193 1.00 80.75 161 THR A CA 1
ATOM 1312 C C . THR A 1 161 ? 3.869 -6.510 -28.486 1.00 80.75 161 THR A C 1
ATOM 1314 O O . THR A 1 161 ? 3.811 -7.683 -28.853 1.00 80.75 161 THR A O 1
ATOM 1317 N N . ASN A 1 162 ? 3.115 -6.092 -27.466 1.00 72.00 162 ASN A N 1
ATOM 1318 C CA . ASN A 1 162 ? 2.075 -6.895 -26.812 1.00 72.00 162 ASN A CA 1
ATOM 1319 C C . ASN A 1 162 ? 2.576 -8.120 -25.990 1.00 72.00 162 ASN A C 1
ATOM 1321 O O . ASN A 1 162 ? 1.757 -8.708 -25.277 1.00 72.00 162 ASN A O 1
ATOM 1325 N N . ARG A 1 163 ? 3.887 -8.444 -25.976 1.00 73.44 163 ARG A N 1
ATOM 1326 C CA . ARG A 1 163 ? 4.526 -9.684 -25.446 1.00 73.44 163 ARG A CA 1
ATOM 1327 C C . ARG A 1 163 ? 4.395 -9.967 -23.935 1.00 73.44 163 ARG A C 1
ATOM 1329 O O . ARG A 1 163 ? 4.678 -11.084 -23.515 1.00 73.44 163 ARG A O 1
ATOM 1336 N N . ARG A 1 164 ? 3.939 -8.999 -23.127 1.00 76.19 164 ARG A N 1
ATOM 1337 C CA . ARG A 1 164 ? 3.702 -9.102 -21.660 1.00 76.19 164 ARG A CA 1
ATOM 1338 C C . ARG A 1 164 ? 4.919 -9.599 -20.843 1.00 76.19 164 ARG A C 1
ATOM 1340 O O . ARG A 1 164 ? 4.852 -10.683 -20.261 1.00 76.19 164 ARG A O 1
ATOM 1347 N N . PRO A 1 165 ? 6.009 -8.816 -20.746 1.00 85.06 165 PRO A N 1
ATOM 1348 C CA . PRO A 1 165 ? 7.068 -9.102 -19.780 1.00 85.06 165 PRO A CA 1
ATOM 1349 C C . PRO A 1 165 ? 6.547 -9.032 -18.328 1.00 85.06 165 PRO A C 1
ATOM 1351 O O . PRO A 1 165 ? 5.706 -8.194 -18.001 1.00 85.06 165 PRO A O 1
ATOM 1354 N N . GLU A 1 166 ? 7.069 -9.892 -17.450 1.00 81.81 166 GLU A N 1
ATOM 1355 C CA . GLU A 1 166 ? 6.806 -9.940 -16.002 1.00 81.81 166 GLU A CA 1
ATOM 1356 C C . GLU A 1 166 ? 8.013 -9.351 -15.232 1.00 81.81 166 GLU A C 1
ATOM 1358 O O . GLU A 1 166 ? 9.004 -10.065 -15.043 1.00 81.81 166 GLU A O 1
ATOM 1363 N N . PRO A 1 167 ? 7.991 -8.064 -14.825 1.00 80.56 167 PRO A N 1
ATOM 1364 C CA . PRO A 1 167 ? 9.160 -7.384 -14.264 1.00 80.56 167 PRO A CA 1
ATOM 1365 C C . PRO A 1 167 ? 9.257 -7.383 -12.728 1.00 80.56 167 PRO A C 1
ATOM 1367 O O . PRO A 1 167 ? 8.278 -7.293 -11.990 1.00 80.56 167 PRO A O 1
ATOM 1370 N N . LEU A 1 168 ? 10.496 -7.349 -12.249 1.00 75.88 168 LEU A N 1
ATOM 1371 C CA . LEU A 1 168 ? 10.924 -7.066 -10.884 1.00 75.88 168 LEU A CA 1
ATOM 1372 C C . LEU A 1 168 ? 11.751 -5.772 -10.936 1.00 75.88 168 LEU A C 1
ATOM 1374 O O . LEU A 1 168 ? 12.769 -5.738 -11.623 1.00 75.88 168 LEU A O 1
ATOM 1378 N N . MET A 1 169 ? 11.322 -4.700 -10.260 1.00 65.19 169 MET A N 1
ATOM 1379 C CA . MET A 1 169 ? 11.956 -3.370 -10.364 1.00 65.19 169 MET A CA 1
ATOM 1380 C C . MET A 1 169 ? 11.883 -2.598 -9.043 1.00 65.19 169 MET A C 1
ATOM 1382 O O . MET A 1 169 ? 10.883 -2.691 -8.332 1.00 65.19 169 MET A O 1
ATOM 1386 N N . GLN A 1 170 ? 12.891 -1.773 -8.747 1.00 54.50 170 GLN A N 1
ATOM 1387 C CA . GLN A 1 170 ? 12.884 -0.834 -7.621 1.00 54.50 170 GLN A CA 1
ATOM 1388 C C . GLN A 1 170 ? 12.924 0.611 -8.140 1.00 54.50 170 GLN A C 1
ATOM 1390 O O . GLN A 1 170 ? 13.928 1.058 -8.696 1.00 54.50 170 GLN A O 1
ATOM 1395 N N . GLY A 1 171 ? 11.826 1.350 -7.949 1.00 61.44 171 GLY A N 1
ATOM 1396 C CA . GLY A 1 171 ? 11.615 2.629 -8.634 1.00 61.44 171 GLY A CA 1
ATOM 1397 C C . GLY A 1 171 ? 11.640 2.421 -10.151 1.00 61.44 171 GLY A C 1
ATOM 1398 O O . GLY A 1 171 ? 10.981 1.512 -10.651 1.00 61.44 171 GLY A O 1
ATOM 1399 N N . MET A 1 172 ? 12.453 3.211 -10.855 1.00 62.50 172 MET A N 1
ATOM 1400 C CA . MET A 1 172 ? 12.709 3.042 -12.292 1.00 62.50 172 MET A CA 1
ATOM 1401 C C . MET A 1 172 ? 13.755 1.958 -12.616 1.00 62.50 172 MET A C 1
ATOM 1403 O O . MET A 1 172 ? 13.888 1.592 -13.777 1.00 62.50 172 MET A O 1
ATOM 1407 N N . LYS A 1 173 ? 14.506 1.418 -11.640 1.00 70.56 173 LYS A N 1
ATOM 1408 C CA . LYS A 1 173 ? 15.555 0.424 -11.930 1.00 70.56 173 LYS A CA 1
ATOM 1409 C C . LYS A 1 173 ? 14.969 -0.982 -12.088 1.00 70.56 173 LYS A C 1
ATOM 1411 O O . LYS A 1 173 ? 14.476 -1.554 -11.114 1.00 70.56 173 LYS A O 1
ATOM 1416 N N . ILE A 1 174 ? 15.099 -1.560 -13.279 1.00 78.88 174 ILE A N 1
ATOM 1417 C CA . ILE A 1 174 ? 14.779 -2.956 -13.595 1.00 78.88 174 ILE A CA 1
ATOM 1418 C C . ILE A 1 174 ? 15.819 -3.878 -12.934 1.00 78.88 174 ILE A C 1
ATOM 1420 O O . ILE A 1 174 ? 17.015 -3.605 -12.983 1.00 78.88 174 ILE A O 1
ATOM 1424 N N . TYR A 1 175 ? 15.372 -4.945 -12.267 1.00 79.38 175 TYR A N 1
ATOM 1425 C CA . TYR A 1 175 ? 16.236 -5.941 -11.611 1.00 79.38 175 TYR A CA 1
ATOM 1426 C C . TYR A 1 175 ? 16.226 -7.277 -12.360 1.00 79.38 175 TYR A C 1
ATOM 1428 O O . TYR A 1 175 ? 17.266 -7.896 -12.575 1.00 79.38 175 TYR A O 1
ATOM 1436 N N . GLU A 1 176 ? 15.033 -7.725 -12.742 1.00 87.31 176 GLU A N 1
ATOM 1437 C CA . GLU A 1 176 ? 14.802 -8.888 -13.595 1.00 87.31 176 GLU A CA 1
ATOM 1438 C C . GLU A 1 176 ? 13.521 -8.633 -14.400 1.00 87.31 176 GLU A C 1
ATOM 1440 O O . GLU A 1 176 ? 12.609 -7.986 -13.887 1.00 87.31 176 GLU A O 1
ATOM 1445 N N . PHE A 1 177 ? 13.384 -9.164 -15.612 1.00 87.94 177 PHE A N 1
ATOM 1446 C CA . PHE A 1 177 ? 12.055 -9.375 -16.195 1.00 87.94 177 PHE A CA 1
ATOM 1447 C C . PHE A 1 177 ? 11.984 -10.663 -17.006 1.00 87.94 177 PHE A C 1
ATOM 1449 O O . PHE A 1 177 ? 12.980 -11.137 -17.553 1.00 87.94 177 PHE A O 1
ATOM 1456 N N . LYS A 1 178 ? 10.793 -11.261 -17.044 1.00 89.38 178 LYS A N 1
ATOM 1457 C CA . LYS A 1 178 ? 10.562 -12.584 -17.628 1.00 89.38 178 LYS A CA 1
ATOM 1458 C C . LYS A 1 178 ? 9.606 -12.525 -18.810 1.00 89.38 178 LYS A C 1
ATOM 1460 O O . LYS A 1 178 ? 8.546 -11.918 -18.712 1.00 89.38 178 LYS A O 1
ATOM 1465 N N . VAL A 1 179 ? 9.952 -13.202 -19.899 1.00 88.69 179 VAL A N 1
ATOM 1466 C CA . VAL A 1 179 ? 9.110 -13.391 -21.088 1.00 88.69 179 VAL A CA 1
ATOM 1467 C C . VAL A 1 179 ? 8.898 -14.891 -21.284 1.00 88.69 179 VAL A C 1
ATOM 1469 O O . VAL A 1 179 ? 9.850 -15.671 -21.260 1.00 88.69 179 VAL A O 1
ATOM 1472 N N . LYS A 1 180 ? 7.642 -15.321 -21.436 1.00 82.25 180 LYS A N 1
ATOM 1473 C CA . LYS A 1 180 ? 7.291 -16.734 -21.643 1.00 82.25 180 LYS A CA 1
ATOM 1474 C C . LYS A 1 180 ? 7.297 -17.055 -23.134 1.00 82.25 180 LYS A C 1
ATOM 1476 O O . LYS A 1 180 ? 6.457 -16.540 -23.868 1.00 82.25 180 LYS A O 1
ATOM 1481 N N . ASN A 1 181 ? 8.188 -17.947 -23.566 1.00 69.50 181 ASN A N 1
ATOM 1482 C CA . ASN A 1 181 ? 8.326 -18.305 -24.984 1.00 69.50 181 ASN A CA 1
ATOM 1483 C C . ASN A 1 181 ? 7.340 -19.418 -25.405 1.00 69.50 181 ASN A C 1
ATOM 1485 O O . ASN A 1 181 ? 7.112 -19.638 -26.596 1.00 69.50 181 ASN A O 1
ATOM 1489 N N . SER A 1 182 ? 6.725 -20.123 -24.445 1.00 65.12 182 SER A N 1
ATOM 1490 C CA . SER A 1 182 ? 5.620 -21.063 -24.681 1.00 65.12 182 SER A CA 1
ATOM 1491 C C . SER A 1 182 ? 4.734 -21.231 -23.431 1.00 65.12 182 SER A C 1
ATOM 1493 O O . SER A 1 182 ? 5.221 -21.076 -22.309 1.00 65.12 182 SER A O 1
ATOM 1495 N N . PRO A 1 183 ? 3.439 -21.595 -23.577 1.00 55.81 183 PRO A N 1
ATOM 1496 C CA . PRO A 1 183 ? 2.540 -21.853 -22.446 1.00 55.81 183 PRO A CA 1
ATOM 1497 C C . PRO A 1 183 ? 2.948 -23.029 -21.544 1.00 55.81 183 PRO A C 1
ATOM 1499 O O . PRO A 1 183 ? 2.400 -23.161 -20.451 1.00 55.81 183 PRO A O 1
ATOM 1502 N N . LYS A 1 184 ? 3.847 -23.913 -22.006 1.00 54.28 184 LYS A N 1
ATOM 1503 C CA . LYS A 1 184 ? 4.255 -25.124 -21.270 1.00 54.28 184 LYS A CA 1
ATOM 1504 C C . LYS A 1 184 ? 5.732 -25.135 -20.851 1.00 54.28 184 LYS A C 1
ATOM 1506 O O . LYS A 1 184 ? 6.009 -25.612 -19.754 1.00 54.28 184 LYS A O 1
ATOM 1511 N N . HIS A 1 185 ? 6.663 -24.612 -21.662 1.00 57.22 185 HIS A N 1
ATOM 1512 C CA . HIS A 1 185 ? 8.115 -24.690 -21.401 1.00 57.22 185 HIS A CA 1
ATOM 1513 C C . HIS A 1 185 ? 8.905 -23.473 -21.934 1.00 57.22 185 HIS A C 1
ATOM 1515 O O . HIS A 1 185 ? 8.457 -22.797 -22.855 1.00 57.22 185 HIS A O 1
ATOM 1521 N N . SER A 1 186 ? 10.100 -23.249 -21.374 1.00 68.88 186 SER A N 1
ATOM 1522 C CA . SER A 1 186 ? 11.043 -22.125 -21.579 1.00 68.88 186 SER A CA 1
ATOM 1523 C C . SER A 1 186 ? 10.576 -20.717 -21.182 1.00 68.88 186 SER A C 1
ATOM 1525 O O . SER A 1 186 ? 9.523 -20.221 -21.589 1.00 68.88 186 SER A O 1
ATOM 1527 N N . CYS A 1 187 ? 11.438 -20.044 -20.419 1.00 81.25 187 CYS A N 1
ATOM 1528 C CA . CYS A 1 187 ? 11.364 -18.617 -20.125 1.00 81.25 187 CYS A CA 1
ATOM 1529 C C . CYS A 1 187 ? 12.638 -17.914 -20.617 1.00 81.25 187 CYS A C 1
ATOM 1531 O O . CYS A 1 187 ? 13.743 -18.412 -20.388 1.00 81.25 187 CYS A O 1
ATOM 1533 N N . CYS A 1 188 ? 12.491 -16.744 -21.237 1.00 89.69 188 CYS A N 1
ATOM 1534 C CA . CYS A 1 188 ? 13.572 -15.773 -21.376 1.00 89.69 188 CYS A CA 1
ATOM 1535 C C . CYS A 1 188 ? 13.568 -14.860 -20.140 1.00 89.69 188 CYS A C 1
ATOM 1537 O O . CYS A 1 188 ? 12.502 -14.429 -19.696 1.00 89.69 188 CYS A O 1
ATOM 1539 N N . ILE A 1 189 ? 14.728 -14.630 -19.531 1.00 90.94 189 ILE A N 1
ATOM 1540 C CA . ILE A 1 189 ? 14.880 -13.976 -18.226 1.00 90.94 189 ILE A CA 1
ATOM 1541 C C . ILE A 1 189 ? 15.997 -12.939 -18.335 1.00 90.94 189 ILE A C 1
ATOM 1543 O O . ILE A 1 189 ? 17.168 -13.301 -18.328 1.00 90.94 189 ILE A O 1
ATOM 1547 N N . PHE A 1 190 ? 15.646 -11.662 -18.414 1.00 92.38 190 PHE A N 1
ATOM 1548 C CA . PHE A 1 190 ? 16.604 -10.557 -18.457 1.00 92.38 190 PHE A CA 1
ATOM 1549 C C . PHE A 1 190 ? 17.003 -10.143 -17.043 1.00 92.38 190 PHE A C 1
ATOM 1551 O O . PHE A 1 190 ? 16.142 -10.122 -16.160 1.00 92.38 190 PHE A O 1
ATOM 1558 N N . ARG A 1 191 ? 18.282 -9.823 -16.814 1.00 91.06 191 ARG A N 1
ATOM 1559 C CA . ARG A 1 191 ? 18.847 -9.472 -15.501 1.00 91.06 191 ARG A CA 1
ATOM 1560 C C . ARG A 1 191 ? 19.971 -8.447 -15.587 1.00 91.06 191 ARG A C 1
ATOM 1562 O O . ARG A 1 191 ? 20.770 -8.447 -16.517 1.00 91.06 191 ARG A O 1
ATOM 1569 N N . ASP A 1 192 ? 20.080 -7.643 -14.536 1.00 88.88 192 ASP A N 1
ATOM 1570 C CA . ASP A 1 192 ? 21.188 -6.711 -14.344 1.00 88.88 192 ASP A CA 1
ATOM 1571 C C . ASP A 1 192 ? 22.321 -7.347 -13.516 1.00 88.88 192 ASP A C 1
ATOM 1573 O O . ASP A 1 192 ? 22.153 -7.642 -12.327 1.00 88.88 192 ASP A O 1
ATOM 1577 N N . SER A 1 193 ? 23.503 -7.517 -14.115 1.00 88.75 193 SER A N 1
ATOM 1578 C CA . SER A 1 193 ? 24.672 -8.079 -13.423 1.00 88.75 193 SER A CA 1
ATOM 1579 C C . SER A 1 193 ? 25.256 -7.144 -12.352 1.00 88.75 193 SER A C 1
ATOM 1581 O O . SER A 1 193 ? 25.906 -7.603 -11.409 1.00 88.75 193 SER A O 1
ATOM 1583 N N . PHE A 1 194 ? 24.971 -5.838 -12.405 1.00 83.25 194 PHE A N 1
ATOM 1584 C CA . PHE A 1 194 ? 25.370 -4.873 -11.374 1.00 83.25 194 PHE A CA 1
ATOM 1585 C C . PHE A 1 194 ? 24.701 -5.167 -10.017 1.00 83.25 194 PHE A C 1
ATOM 1587 O O . PHE A 1 194 ? 25.173 -4.716 -8.972 1.00 83.25 194 PHE A O 1
ATOM 1594 N N . LEU A 1 195 ? 23.639 -5.978 -9.983 1.00 78.75 195 LEU A N 1
ATOM 1595 C CA . LEU A 1 195 ? 23.018 -6.457 -8.742 1.00 78.75 195 LEU A CA 1
ATOM 1596 C C . LEU A 1 195 ? 23.751 -7.649 -8.101 1.00 78.75 195 LEU A C 1
ATOM 1598 O O . LEU A 1 195 ? 23.475 -7.989 -6.944 1.00 78.75 195 LEU A O 1
ATOM 1602 N N . LEU A 1 196 ? 24.691 -8.271 -8.821 1.00 78.62 196 LEU A N 1
ATOM 1603 C CA . LEU A 1 196 ? 25.610 -9.276 -8.281 1.00 78.62 196 LEU A CA 1
ATOM 1604 C C . LEU A 1 196 ? 26.872 -8.636 -7.689 1.00 78.62 196 LEU A C 1
ATOM 1606 O O . LEU A 1 196 ? 27.349 -9.106 -6.659 1.00 78.62 196 LEU A O 1
ATOM 1610 N N . TRP A 1 197 ? 27.404 -7.570 -8.301 1.00 77.94 197 TRP A N 1
ATOM 1611 C CA . TRP A 1 197 ? 28.718 -7.028 -7.909 1.00 77.94 197 TRP A CA 1
ATOM 1612 C C . TRP A 1 197 ? 28.723 -5.530 -7.559 1.00 77.94 197 TRP A C 1
ATOM 1614 O O . TRP A 1 197 ? 29.479 -5.092 -6.689 1.00 77.94 197 TRP A O 1
ATOM 1624 N N . SER A 1 198 ? 27.842 -4.725 -8.145 1.00 78.81 198 SER A N 1
ATOM 1625 C CA . SER A 1 198 ? 27.733 -3.283 -7.860 1.00 78.81 198 SER A CA 1
ATOM 1626 C C . SER A 1 198 ? 29.076 -2.539 -7.938 1.00 78.81 198 SER A C 1
ATOM 1628 O O . SER A 1 198 ? 29.405 -1.744 -7.060 1.00 78.81 198 SER A O 1
ATOM 1630 N N . ILE A 1 199 ? 29.858 -2.874 -8.963 1.00 79.94 199 ILE A N 1
ATOM 1631 C CA . ILE A 1 199 ? 31.136 -2.272 -9.361 1.00 79.94 199 ILE A CA 1
ATOM 1632 C C . ILE A 1 199 ? 31.104 -2.084 -10.889 1.00 79.94 199 ILE A C 1
ATOM 1634 O O . ILE A 1 199 ? 30.374 -2.841 -11.535 1.00 79.94 199 ILE A O 1
ATOM 1638 N N . PRO A 1 200 ? 31.832 -1.109 -11.465 1.00 84.31 200 PRO A N 1
ATOM 1639 C CA . PRO A 1 200 ? 31.873 -0.879 -12.913 1.00 84.31 200 PRO A CA 1
ATOM 1640 C C . PRO A 1 200 ? 32.411 -2.074 -13.710 1.00 84.31 200 PRO A C 1
ATOM 1642 O O . PRO A 1 200 ? 33.209 -2.858 -13.191 1.00 84.31 200 PRO A O 1
ATOM 1645 N N . LEU A 1 201 ? 32.036 -2.165 -14.990 1.00 86.75 201 LEU A N 1
ATOM 1646 C CA . LEU A 1 201 ? 32.431 -3.254 -15.890 1.00 86.75 201 LEU A CA 1
ATOM 1647 C C . LEU A 1 201 ? 33.958 -3.401 -16.012 1.00 86.75 201 LEU A C 1
ATOM 1649 O O . LEU A 1 201 ? 34.482 -4.489 -15.782 1.00 86.75 201 LEU A O 1
ATOM 1653 N N . ALA A 1 202 ? 34.674 -2.290 -16.208 1.00 83.25 202 ALA A N 1
ATOM 1654 C CA . ALA A 1 202 ? 36.142 -2.236 -16.261 1.00 83.25 202 ALA A CA 1
ATOM 1655 C C . ALA A 1 202 ? 36.854 -2.717 -14.972 1.00 83.25 202 ALA A C 1
ATOM 1657 O O . ALA A 1 202 ? 38.045 -3.012 -14.982 1.00 83.25 202 ALA A O 1
ATOM 1658 N N . GLN A 1 203 ? 36.151 -2.840 -13.836 1.00 83.81 203 GLN A N 1
ATOM 1659 C CA . GLN A 1 203 ? 36.725 -3.423 -12.613 1.00 83.81 203 GLN A CA 1
ATOM 1660 C C . GLN A 1 203 ? 36.544 -4.946 -12.525 1.00 83.81 203 GLN A C 1
ATOM 1662 O O . GLN A 1 203 ? 37.176 -5.580 -11.673 1.00 83.81 203 GLN A O 1
ATOM 1667 N N . LEU A 1 204 ? 35.710 -5.565 -13.372 1.00 87.38 204 LEU A N 1
ATOM 1668 C CA . LEU A 1 204 ? 35.490 -7.016 -13.353 1.00 87.38 204 LEU A CA 1
ATOM 1669 C C . LEU A 1 204 ? 36.739 -7.835 -13.729 1.00 87.38 204 LEU A C 1
ATOM 1671 O O . LEU A 1 204 ? 36.982 -8.818 -13.020 1.00 87.38 204 LEU A O 1
ATOM 1675 N N . PRO A 1 205 ? 37.565 -7.458 -14.734 1.00 88.88 205 PRO A N 1
ATOM 1676 C CA . PRO A 1 205 ? 38.788 -8.192 -15.061 1.00 88.88 205 PRO A CA 1
ATOM 1677 C C . PRO A 1 205 ? 39.744 -8.284 -13.873 1.00 88.88 205 PRO A C 1
ATOM 1679 O O . PRO A 1 205 ? 40.144 -9.380 -13.486 1.00 88.88 205 PRO A O 1
ATOM 1682 N N . LEU A 1 206 ? 40.013 -7.155 -13.209 1.00 83.94 206 LEU A N 1
ATOM 1683 C CA . LEU A 1 206 ? 40.847 -7.100 -12.005 1.00 83.94 206 LEU A CA 1
ATOM 1684 C C . LEU A 1 206 ? 40.213 -7.846 -10.817 1.00 83.94 206 LEU A C 1
ATOM 1686 O O . LEU A 1 206 ? 40.911 -8.518 -10.057 1.00 83.94 206 LEU A O 1
ATOM 1690 N N . THR A 1 207 ? 38.889 -7.751 -10.652 1.00 82.50 207 THR A N 1
ATOM 1691 C CA . THR A 1 207 ? 38.169 -8.395 -9.539 1.00 82.50 207 THR A CA 1
ATOM 1692 C C . THR A 1 207 ? 38.182 -9.917 -9.647 1.00 82.50 207 THR A C 1
ATOM 1694 O O . THR A 1 207 ? 38.308 -10.587 -8.625 1.00 82.50 207 THR A O 1
ATOM 1697 N N . PHE A 1 208 ? 38.062 -10.477 -10.854 1.00 84.75 208 PHE A N 1
ATOM 1698 C CA . PHE A 1 208 ? 37.995 -11.927 -11.075 1.00 84.75 208 PHE A CA 1
ATOM 1699 C C . PHE A 1 208 ? 39.284 -12.549 -11.637 1.00 84.75 208 PHE A C 1
ATOM 1701 O O . PHE A 1 208 ? 39.347 -13.772 -11.734 1.00 84.75 208 PHE A O 1
ATOM 1708 N N . GLY A 1 209 ? 40.309 -11.751 -11.953 1.00 83.12 209 GLY A N 1
ATOM 1709 C CA . GLY A 1 209 ? 41.567 -12.228 -12.542 1.00 83.12 209 GLY A CA 1
ATOM 1710 C C . GLY A 1 209 ? 41.393 -12.727 -13.979 1.00 83.12 209 GLY A C 1
ATOM 1711 O O . GLY A 1 209 ? 41.836 -13.826 -14.302 1.00 83.12 209 GLY A O 1
ATOM 1712 N N . LEU A 1 210 ? 40.675 -11.967 -14.812 1.00 85.88 210 LEU A N 1
ATOM 1713 C CA . LEU A 1 210 ? 40.325 -12.357 -16.183 1.00 85.88 210 LEU A CA 1
ATOM 1714 C C . LEU A 1 210 ? 41.378 -11.875 -17.191 1.00 85.88 210 LEU A C 1
ATOM 1716 O O . LEU A 1 210 ? 41.787 -10.718 -17.155 1.00 85.88 210 LEU A O 1
ATOM 1720 N N . ASN A 1 211 ? 41.733 -12.739 -18.145 1.00 77.56 211 ASN A N 1
ATOM 1721 C CA . ASN A 1 211 ? 42.662 -12.437 -19.242 1.00 77.56 211 ASN A CA 1
ATOM 1722 C C . ASN A 1 211 ? 41.921 -11.922 -20.495 1.00 77.56 211 ASN A C 1
ATOM 1724 O O . ASN A 1 211 ? 42.068 -12.487 -21.576 1.00 77.56 211 ASN A O 1
ATOM 1728 N N . CYS A 1 212 ? 41.090 -10.891 -20.348 1.00 72.00 212 CYS A N 1
ATOM 1729 C CA . CYS A 1 212 ? 40.400 -10.217 -21.456 1.00 72.00 212 CYS A CA 1
ATOM 1730 C C . CYS A 1 212 ? 41.095 -8.883 -21.790 1.00 72.00 212 CYS A C 1
ATOM 1732 O O . CYS A 1 212 ? 41.597 -8.211 -20.888 1.00 72.00 212 CYS A O 1
ATOM 1734 N N . GLN A 1 213 ? 41.149 -8.518 -23.075 1.00 64.50 213 GLN A N 1
ATOM 1735 C CA . GLN A 1 213 ? 41.803 -7.289 -23.542 1.00 64.50 213 GLN A CA 1
ATOM 1736 C C . GLN A 1 213 ? 40.882 -6.082 -23.349 1.00 64.50 213 GLN A C 1
ATOM 1738 O O . GLN A 1 213 ? 39.909 -5.941 -24.075 1.00 64.50 213 GLN A O 1
ATOM 1743 N N . ASP A 1 214 ? 41.196 -5.198 -22.404 1.00 64.56 214 ASP A N 1
ATOM 1744 C CA . ASP A 1 214 ? 40.394 -3.995 -22.164 1.00 64.56 214 ASP A CA 1
ATOM 1745 C C . ASP A 1 214 ? 40.772 -2.867 -23.146 1.00 64.56 214 ASP A C 1
ATOM 1747 O O . ASP A 1 214 ? 41.947 -2.494 -23.234 1.00 64.56 214 ASP A O 1
ATOM 1751 N N . LYS A 1 215 ? 39.796 -2.318 -23.888 1.00 66.38 215 LYS A N 1
ATOM 1752 C CA . LYS A 1 215 ? 39.998 -1.143 -24.755 1.00 66.38 215 LYS A CA 1
ATOM 1753 C C . LYS A 1 215 ? 39.547 0.109 -23.989 1.00 66.38 215 LYS A C 1
ATOM 1755 O O . LYS A 1 215 ? 38.351 0.284 -23.778 1.00 66.38 215 LYS A O 1
ATOM 1760 N N . PRO A 1 216 ? 40.468 0.994 -23.567 1.00 67.06 216 PRO A N 1
ATOM 1761 C CA . PRO A 1 216 ? 40.208 1.868 -22.420 1.00 67.06 216 PRO A CA 1
ATOM 1762 C C . PRO A 1 216 ? 39.285 3.069 -22.693 1.00 67.06 216 PRO A C 1
ATOM 1764 O O . PRO A 1 216 ? 38.713 3.617 -21.745 1.00 67.06 216 PRO A O 1
ATOM 1767 N N . PHE A 1 217 ? 39.141 3.502 -23.953 1.00 84.12 217 PHE A N 1
ATOM 1768 C CA . PHE A 1 217 ? 38.407 4.720 -24.319 1.00 84.12 217 PHE A CA 1
ATOM 1769 C C . PHE A 1 217 ? 37.664 4.579 -25.655 1.00 84.12 217 PHE A C 1
ATOM 1771 O O . PHE A 1 217 ? 38.196 4.015 -26.612 1.00 84.12 217 PHE A O 1
ATOM 1778 N N . PHE A 1 218 ? 36.461 5.156 -25.722 1.00 87.81 218 PHE A N 1
ATOM 1779 C CA . PHE A 1 218 ? 35.599 5.209 -26.906 1.00 87.81 218 PHE A CA 1
ATOM 1780 C C . PHE A 1 218 ? 35.046 6.643 -27.100 1.00 87.81 218 PHE A C 1
ATOM 1782 O O . PHE A 1 218 ? 34.700 7.291 -26.106 1.00 87.81 218 PHE A O 1
ATOM 1789 N N . PRO A 1 219 ? 34.973 7.182 -28.335 1.00 89.19 219 PRO A N 1
ATOM 1790 C CA . PRO A 1 219 ? 34.542 8.558 -28.595 1.00 89.19 219 PRO A CA 1
ATOM 1791 C C . PRO A 1 219 ? 33.009 8.680 -28.679 1.00 89.19 219 PRO A C 1
ATOM 1793 O O . PRO A 1 219 ? 32.441 8.837 -29.761 1.00 89.19 219 PRO A O 1
ATOM 1796 N N . TYR A 1 220 ? 32.325 8.634 -27.532 1.00 87.00 220 TYR A N 1
ATOM 1797 C CA . TYR A 1 220 ? 30.854 8.638 -27.445 1.00 87.00 220 TYR A CA 1
ATOM 1798 C C . TYR A 1 220 ? 30.163 9.751 -28.254 1.00 87.00 220 TYR A C 1
ATOM 1800 O O . TYR A 1 220 ? 29.166 9.492 -28.922 1.00 87.00 220 TYR A O 1
ATOM 1808 N N . LEU A 1 221 ? 30.694 10.981 -28.259 1.00 86.50 221 LEU A N 1
ATOM 1809 C CA . LEU A 1 221 ? 30.073 12.103 -28.985 1.00 86.50 221 LEU A CA 1
ATOM 1810 C C . LEU A 1 221 ? 30.300 12.039 -30.506 1.00 86.50 221 LEU A C 1
ATOM 1812 O O . LEU A 1 221 ? 29.696 12.819 -31.247 1.00 86.50 221 LEU A O 1
ATOM 1816 N N . PHE A 1 222 ? 31.169 11.138 -30.978 1.00 90.00 222 PHE A N 1
ATOM 1817 C CA . PHE A 1 222 ? 31.354 10.844 -32.399 1.00 90.00 222 PHE A CA 1
ATOM 1818 C C . PHE A 1 222 ? 30.336 9.807 -32.911 1.00 90.00 222 PHE A C 1
ATOM 1820 O O . PHE A 1 222 ? 30.161 9.695 -34.125 1.00 90.00 222 PHE A O 1
ATOM 1827 N N . ASN A 1 223 ? 29.635 9.084 -32.022 1.00 91.31 223 ASN A N 1
ATOM 1828 C CA . ASN A 1 223 ? 28.579 8.136 -32.391 1.00 91.31 223 ASN A CA 1
ATOM 1829 C C . ASN A 1 223 ? 27.318 8.875 -32.876 1.00 91.31 223 ASN A C 1
ATOM 1831 O O . ASN A 1 223 ? 26.413 9.185 -32.099 1.00 91.31 223 ASN A O 1
ATOM 1835 N N . LYS A 1 224 ? 27.287 9.176 -34.177 1.00 89.56 224 LYS A N 1
ATOM 1836 C CA . LYS A 1 224 ? 26.207 9.892 -34.870 1.00 89.56 224 LYS A CA 1
ATOM 1837 C C . LYS A 1 224 ? 25.937 9.275 -36.232 1.00 89.56 224 LYS A C 1
ATOM 1839 O O . LYS A 1 224 ? 26.873 8.828 -36.899 1.00 89.56 224 LYS A O 1
ATOM 1844 N N . LYS A 1 225 ? 24.689 9.333 -36.702 1.00 87.69 225 LYS A N 1
ATOM 1845 C CA . LYS A 1 225 ? 24.279 8.772 -38.004 1.00 87.69 225 LYS A CA 1
ATOM 1846 C C . LYS A 1 225 ? 25.004 9.425 -39.186 1.00 87.69 225 LYS A C 1
ATOM 1848 O O . LYS A 1 225 ? 25.287 8.760 -40.178 1.00 87.69 225 LYS A O 1
ATOM 1853 N N . SER A 1 226 ? 25.398 10.697 -39.055 1.00 87.94 226 SER A N 1
ATOM 1854 C CA . SER A 1 226 ? 26.238 11.402 -40.040 1.00 87.94 226 SER A CA 1
ATOM 1855 C C . SER A 1 226 ? 27.615 10.762 -40.247 1.00 87.94 226 SER A C 1
ATOM 1857 O O . SER A 1 226 ? 28.222 10.947 -41.299 1.00 87.94 226 SER A O 1
ATOM 1859 N N . ASN A 1 227 ? 28.112 10.017 -39.255 1.00 90.62 227 ASN A N 1
ATOM 1860 C CA . ASN A 1 227 ? 29.495 9.553 -39.191 1.00 90.62 227 ASN A CA 1
ATOM 1861 C C . ASN A 1 227 ? 29.663 8.078 -39.604 1.00 90.62 227 ASN A C 1
ATOM 1863 O O . ASN A 1 227 ? 30.792 7.602 -39.688 1.00 90.62 227 ASN A O 1
ATOM 1867 N N . TYR A 1 228 ? 28.582 7.347 -39.905 1.00 89.31 228 TYR A N 1
ATOM 1868 C CA . TYR A 1 228 ? 28.646 5.916 -40.263 1.00 89.31 228 TYR A CA 1
ATOM 1869 C C . TYR A 1 228 ? 29.454 5.629 -41.538 1.00 89.31 228 TYR A C 1
ATOM 1871 O O . TYR A 1 228 ? 30.096 4.586 -41.644 1.00 89.31 228 TYR A O 1
ATOM 1879 N N . ASN A 1 229 ? 29.478 6.577 -42.479 1.00 86.31 229 ASN A N 1
ATOM 1880 C CA . ASN A 1 229 ? 30.252 6.487 -43.721 1.00 86.31 229 ASN A CA 1
ATOM 1881 C C . ASN A 1 229 ? 31.554 7.313 -43.683 1.00 86.31 229 ASN A C 1
ATOM 1883 O O . ASN A 1 229 ? 32.187 7.505 -44.719 1.00 86.31 229 ASN A O 1
ATOM 1887 N N . VAL A 1 230 ? 31.952 7.822 -42.510 1.00 86.94 230 VAL A N 1
ATOM 1888 C CA . VAL A 1 230 ? 33.163 8.638 -42.343 1.00 86.94 230 VAL A CA 1
ATOM 1889 C C . VAL A 1 230 ? 34.309 7.756 -41.861 1.00 86.94 230 VAL A C 1
ATOM 1891 O O . VAL A 1 230 ? 34.211 7.095 -40.826 1.00 86.94 230 VAL A O 1
ATOM 1894 N N . ARG A 1 231 ? 35.413 7.775 -42.608 1.00 90.50 231 ARG A N 1
ATOM 1895 C CA . ARG A 1 231 ? 36.680 7.141 -42.238 1.00 90.50 231 ARG A CA 1
ATOM 1896 C C . ARG A 1 231 ? 37.708 8.232 -41.968 1.00 90.50 231 ARG A C 1
ATOM 1898 O O . ARG A 1 231 ? 37.818 9.161 -42.764 1.00 90.50 231 ARG A O 1
ATOM 1905 N N . LEU A 1 232 ? 38.421 8.124 -40.855 1.00 89.56 232 LEU A N 1
ATOM 1906 C CA . LEU A 1 232 ? 39.500 9.033 -40.481 1.00 89.56 232 LEU A CA 1
ATOM 1907 C C . LEU A 1 232 ? 40.828 8.276 -40.530 1.00 89.56 232 LEU A C 1
ATOM 1909 O O . LEU A 1 232 ? 40.898 7.121 -40.109 1.00 89.56 232 LEU A O 1
ATOM 1913 N N . ASP A 1 233 ? 41.884 8.934 -40.997 1.00 87.44 233 ASP A N 1
ATOM 1914 C CA . ASP A 1 233 ? 43.241 8.370 -40.978 1.00 87.44 233 ASP A CA 1
ATOM 1915 C C . ASP A 1 233 ? 43.886 8.440 -39.577 1.00 87.44 233 ASP A C 1
ATOM 1917 O O . ASP A 1 233 ? 44.880 7.764 -39.318 1.00 87.44 233 ASP A O 1
ATOM 1921 N N . THR A 1 234 ? 43.280 9.205 -38.664 1.00 89.69 234 THR A N 1
ATOM 1922 C CA . THR A 1 234 ? 43.680 9.408 -37.263 1.00 89.69 234 THR A CA 1
ATOM 1923 C C . THR A 1 234 ? 42.510 9.165 -36.298 1.00 89.69 234 THR A C 1
ATOM 1925 O O . THR A 1 234 ? 41.352 9.039 -36.714 1.00 89.69 234 THR A O 1
ATOM 1928 N N . LEU A 1 235 ? 42.783 9.119 -34.989 1.00 89.62 235 LEU A N 1
ATOM 1929 C CA . LEU A 1 235 ? 41.728 9.088 -33.966 1.00 89.62 235 LEU A CA 1
ATOM 1930 C C . LEU A 1 235 ? 40.913 10.403 -33.946 1.00 89.62 235 LEU A C 1
ATOM 1932 O O . LEU A 1 235 ? 41.487 11.471 -34.159 1.00 89.62 235 LEU A O 1
ATOM 1936 N N . PRO A 1 236 ? 39.606 10.367 -33.599 1.00 90.50 236 PRO A N 1
ATOM 1937 C CA . PRO A 1 236 ? 38.810 11.574 -33.367 1.00 90.50 236 PRO A CA 1
ATOM 1938 C C . PRO A 1 236 ? 39.425 12.493 -32.303 1.00 90.50 236 PRO A C 1
ATOM 1940 O O . PRO A 1 236 ? 40.098 12.018 -31.386 1.00 90.50 236 PRO A O 1
ATOM 1943 N N . ASP A 1 237 ? 39.139 13.794 -32.377 1.00 89.19 237 ASP A N 1
ATOM 1944 C CA . ASP A 1 237 ? 39.591 14.782 -31.389 1.00 89.19 237 ASP A CA 1
ATOM 1945 C C . ASP A 1 237 ? 39.193 14.429 -29.948 1.00 89.19 237 ASP A C 1
ATOM 1947 O O . ASP A 1 237 ? 38.127 13.861 -29.688 1.00 89.19 237 ASP A O 1
ATOM 1951 N N . LYS A 1 238 ? 40.020 14.854 -28.981 1.00 89.81 238 LYS A N 1
ATOM 1952 C CA . LYS A 1 238 ? 39.819 14.586 -27.545 1.00 89.81 238 LYS A CA 1
ATOM 1953 C C . LYS A 1 238 ? 38.443 15.010 -27.023 1.00 89.81 238 LYS A C 1
ATOM 1955 O O . LYS A 1 238 ? 37.911 14.354 -26.132 1.00 89.81 238 LYS A O 1
ATOM 1960 N N . CYS A 1 239 ? 37.846 16.061 -27.590 1.00 88.00 239 CYS A N 1
ATOM 1961 C CA . CYS A 1 239 ? 36.508 16.525 -27.218 1.00 88.00 239 CYS A CA 1
ATOM 1962 C C . CYS A 1 239 ? 35.421 15.456 -27.434 1.00 88.00 239 CYS A C 1
ATOM 1964 O O . CYS A 1 239 ? 34.474 15.393 -26.655 1.00 88.00 239 CYS A O 1
ATOM 1966 N N . TYR A 1 240 ? 35.569 14.553 -28.412 1.00 88.44 240 TYR A N 1
ATOM 1967 C CA . TYR A 1 240 ? 34.559 13.525 -28.684 1.00 88.44 240 TYR A CA 1
ATOM 1968 C C . TYR A 1 240 ? 34.473 12.423 -27.612 1.00 88.44 240 TYR A C 1
ATOM 1970 O O . TYR A 1 240 ? 33.499 11.669 -27.581 1.00 88.44 240 TYR A O 1
ATOM 1978 N N . TYR A 1 241 ? 35.449 12.352 -26.703 1.00 89.31 241 TYR A N 1
ATOM 1979 C CA . TYR A 1 241 ? 35.510 11.382 -25.604 1.00 89.31 241 TYR A CA 1
ATOM 1980 C C . TYR A 1 241 ? 34.873 11.899 -24.298 1.00 89.31 241 TYR A C 1
ATOM 1982 O O . TYR A 1 241 ? 34.934 11.211 -23.281 1.00 89.31 241 TYR A O 1
ATOM 1990 N N . SER A 1 242 ? 34.242 13.084 -24.311 1.00 84.44 242 SER A N 1
ATOM 1991 C CA . SER A 1 242 ? 33.629 13.734 -23.132 1.00 84.44 242 SER A CA 1
ATOM 1992 C C . SER A 1 242 ? 34.594 13.910 -21.940 1.00 84.44 242 SER A C 1
ATOM 1994 O O . SER A 1 242 ? 34.307 13.414 -20.842 1.00 84.44 242 SER A O 1
ATOM 1996 N N . PRO A 1 243 ? 35.751 14.582 -22.115 1.00 82.62 243 PRO A N 1
ATOM 1997 C CA . PRO A 1 243 ? 36.782 14.695 -21.078 1.00 82.62 243 PRO A CA 1
ATOM 1998 C C . PRO A 1 243 ? 36.274 15.348 -19.783 1.00 82.62 243 PRO A C 1
ATOM 2000 O O . PRO A 1 243 ? 36.611 14.879 -18.701 1.00 82.62 243 PRO A O 1
ATOM 2003 N N . GLU A 1 244 ? 35.377 16.334 -19.873 1.00 78.94 244 GLU A N 1
ATOM 2004 C CA . GLU A 1 244 ? 34.664 16.944 -18.735 1.00 78.94 244 GLU A CA 1
ATOM 2005 C C . GLU A 1 244 ? 33.835 15.969 -17.867 1.00 78.94 244 GLU A C 1
ATOM 2007 O O . GLU A 1 244 ? 33.441 16.327 -16.757 1.00 78.94 244 GLU A O 1
ATOM 2012 N N . SER A 1 245 ? 33.583 14.737 -18.324 1.00 73.50 245 SER A N 1
ATOM 2013 C CA . SER A 1 245 ? 32.928 13.683 -17.527 1.00 73.50 245 SER A CA 1
ATOM 2014 C C . SER A 1 245 ? 33.905 12.748 -16.793 1.00 73.50 245 SER A C 1
ATOM 2016 O O . SER A 1 245 ? 33.477 11.893 -16.011 1.00 73.50 245 SER A O 1
ATOM 2018 N N . MET A 1 246 ? 35.212 12.883 -17.037 1.00 81.12 246 MET A N 1
ATOM 2019 C CA . MET A 1 246 ? 36.252 12.041 -16.443 1.00 81.12 246 MET A CA 1
ATOM 2020 C C . MET A 1 246 ? 36.749 12.610 -15.106 1.00 81.12 246 MET A C 1
ATOM 2022 O O . MET A 1 246 ? 36.747 13.816 -14.879 1.00 81.12 246 MET A O 1
ATOM 2026 N N . SER A 1 247 ? 37.225 11.741 -14.210 1.00 76.69 247 SER A N 1
ATOM 2027 C CA . SER A 1 247 ? 38.024 12.181 -13.059 1.00 76.69 247 SER A CA 1
ATOM 2028 C C . SER A 1 247 ? 39.436 12.568 -13.507 1.00 76.69 247 SER A C 1
ATOM 2030 O O . SER A 1 247 ? 39.940 11.987 -14.465 1.00 76.69 247 SER A O 1
ATOM 2032 N N . GLU A 1 248 ? 40.103 13.474 -12.782 1.00 79.19 248 GLU A N 1
ATOM 2033 C CA . GLU A 1 248 ? 41.453 13.981 -13.111 1.00 79.19 248 GLU A CA 1
ATOM 2034 C C . GLU A 1 248 ? 42.432 12.856 -13.480 1.00 79.19 248 GLU A C 1
ATOM 2036 O O . GLU A 1 248 ? 42.967 12.835 -14.585 1.00 79.19 248 GLU A O 1
ATOM 2041 N N . LYS A 1 249 ? 42.558 11.834 -12.623 1.00 79.56 249 LYS A N 1
ATOM 2042 C CA . LYS A 1 249 ? 43.407 10.663 -12.890 1.00 79.56 249 LYS A CA 1
ATOM 2043 C C . LYS A 1 249 ? 43.034 9.917 -14.184 1.00 79.56 249 LYS A C 1
ATOM 2045 O O . LYS A 1 249 ? 43.916 9.487 -14.921 1.00 79.56 249 LYS A O 1
ATOM 2050 N N . LYS A 1 250 ? 41.737 9.738 -14.471 1.00 79.56 250 LYS A N 1
ATOM 2051 C CA . LYS A 1 250 ? 41.292 9.052 -15.697 1.00 79.56 250 LYS A CA 1
ATOM 2052 C C . LYS A 1 250 ? 41.519 9.930 -16.935 1.00 79.56 250 LYS A C 1
ATOM 2054 O O . LYS A 1 250 ? 41.797 9.399 -18.004 1.00 79.56 250 LYS A O 1
ATOM 2059 N N . PHE A 1 251 ? 41.438 11.252 -16.787 1.00 85.50 251 PHE A N 1
ATOM 2060 C CA . PHE A 1 251 ? 41.768 12.209 -17.840 1.00 85.50 251 PHE A CA 1
ATOM 2061 C C . PHE A 1 251 ? 43.275 12.233 -18.154 1.00 85.50 251 PHE A C 1
ATOM 2063 O O . PHE A 1 251 ? 43.640 12.296 -19.324 1.00 85.50 251 PHE A O 1
ATOM 2070 N N . GLU A 1 252 ? 44.154 12.104 -17.154 1.00 86.19 252 GLU A N 1
ATOM 2071 C CA . GLU A 1 252 ? 45.603 11.932 -17.371 1.00 86.19 252 GLU A CA 1
ATOM 2072 C C . GLU A 1 252 ? 45.913 10.639 -18.146 1.00 86.19 252 GLU A C 1
ATOM 2074 O O . GLU A 1 252 ? 46.630 10.670 -19.150 1.00 86.19 252 GLU A O 1
ATOM 2079 N N . GLU A 1 253 ? 45.325 9.513 -17.719 1.00 86.81 253 GLU A N 1
ATOM 2080 C CA . GLU A 1 253 ? 45.424 8.216 -18.408 1.00 86.81 253 GLU A CA 1
ATOM 2081 C C . GLU A 1 253 ? 44.893 8.305 -19.856 1.00 86.81 253 GLU A C 1
ATOM 2083 O O . GLU A 1 253 ? 45.533 7.801 -20.781 1.00 86.81 253 GLU A O 1
ATOM 2088 N N . PHE A 1 254 ? 43.769 9.002 -20.065 1.00 89.50 254 PHE A N 1
ATOM 2089 C CA . PHE A 1 254 ? 43.174 9.260 -21.380 1.00 89.50 254 PHE A CA 1
ATOM 2090 C C . PHE A 1 254 ? 44.052 10.127 -22.279 1.00 89.50 254 PHE A C 1
ATOM 2092 O O . PHE A 1 254 ? 44.309 9.739 -23.418 1.00 89.50 254 PHE A O 1
ATOM 2099 N N . SER A 1 255 ? 44.506 11.290 -21.797 1.00 88.31 255 SER A N 1
ATOM 2100 C CA . SER A 1 255 ? 45.282 12.219 -22.620 1.00 88.31 255 SER A CA 1
ATOM 2101 C C . SER A 1 255 ? 46.552 11.542 -23.103 1.00 88.31 255 SER A C 1
ATOM 2103 O O . SER A 1 255 ? 46.810 11.552 -24.300 1.00 88.31 255 SER A O 1
ATOM 2105 N N . LYS A 1 256 ? 47.281 10.876 -22.197 1.00 90.31 256 LYS A N 1
ATOM 2106 C CA . LYS A 1 256 ? 48.494 10.141 -22.554 1.00 90.31 256 LYS A CA 1
ATOM 2107 C C . LYS A 1 256 ? 48.219 9.066 -23.608 1.00 90.31 256 LYS A C 1
ATOM 2109 O O . LYS A 1 256 ? 48.946 8.991 -24.592 1.00 90.31 256 LYS A O 1
ATOM 2114 N N . TRP A 1 257 ? 47.168 8.261 -23.431 1.00 90.50 257 TRP A N 1
ATOM 2115 C CA . TRP A 1 257 ? 46.793 7.245 -24.418 1.00 90.50 257 TRP A CA 1
ATOM 2116 C C . TRP A 1 257 ? 46.434 7.858 -25.780 1.00 90.50 257 TRP A C 1
ATOM 2118 O O . TRP A 1 257 ? 46.861 7.339 -26.809 1.00 90.50 257 TRP A O 1
ATOM 2128 N N . HIS A 1 258 ? 45.680 8.959 -25.801 1.00 91.44 258 HIS A N 1
ATOM 2129 C CA . HIS A 1 258 ? 45.266 9.624 -27.039 1.00 91.44 258 HIS A CA 1
ATOM 2130 C C . HIS A 1 258 ? 46.469 10.233 -27.772 1.00 91.44 258 HIS A C 1
ATOM 2132 O O . HIS A 1 258 ? 46.668 9.931 -28.946 1.00 91.44 258 HIS A O 1
ATOM 2138 N N . ASP A 1 259 ? 47.333 10.962 -27.057 1.00 89.50 259 ASP A N 1
ATOM 2139 C CA . ASP A 1 259 ? 48.569 11.562 -27.590 1.00 89.50 259 ASP A CA 1
ATOM 2140 C C . ASP A 1 259 ? 49.563 10.503 -28.115 1.00 89.50 259 ASP A C 1
ATOM 2142 O O . ASP A 1 259 ? 50.310 10.745 -29.060 1.00 89.50 259 ASP A O 1
ATOM 2146 N N . GLU A 1 260 ? 49.578 9.300 -27.530 1.00 88.88 260 GLU A N 1
ATOM 2147 C CA . GLU A 1 260 ? 50.435 8.199 -27.985 1.00 88.88 260 GLU A CA 1
ATOM 2148 C C . GLU A 1 260 ? 49.896 7.466 -29.228 1.00 88.88 260 GLU A C 1
ATOM 2150 O O . GLU A 1 260 ? 50.684 6.792 -29.902 1.00 88.88 260 GLU A O 1
ATOM 2155 N N . ASN A 1 261 ? 48.598 7.569 -29.544 1.00 86.06 261 ASN A N 1
ATOM 2156 C CA . ASN A 1 261 ? 47.931 6.750 -30.570 1.00 86.06 261 ASN A CA 1
ATOM 2157 C C . ASN A 1 261 ? 47.240 7.541 -31.698 1.00 86.06 261 ASN A C 1
ATOM 2159 O O . ASN A 1 261 ? 46.915 6.922 -32.714 1.00 86.06 261 ASN A O 1
ATOM 2163 N N . SER A 1 262 ? 47.048 8.861 -31.566 1.00 83.44 262 SER A N 1
ATOM 2164 C CA . SER A 1 262 ? 46.288 9.706 -32.509 1.00 83.44 262 SER A CA 1
ATOM 2165 C C . SER A 1 262 ? 46.663 9.478 -33.972 1.00 83.44 262 SER A C 1
ATOM 2167 O O . SER A 1 262 ? 45.791 9.224 -34.800 1.00 83.44 262 SER A O 1
ATOM 2169 N N . ASP A 1 263 ? 47.965 9.492 -34.257 1.00 82.75 263 ASP A N 1
ATOM 2170 C CA . ASP A 1 263 ? 48.525 9.500 -35.613 1.00 82.75 263 ASP A CA 1
ATOM 2171 C C . ASP A 1 263 ? 48.851 8.085 -36.128 1.00 82.75 263 ASP A C 1
ATOM 2173 O O . ASP A 1 263 ? 49.380 7.913 -37.225 1.00 82.75 263 ASP A O 1
ATOM 2177 N N . LYS A 1 264 ? 48.596 7.056 -35.308 1.00 81.56 264 LYS A N 1
ATOM 2178 C CA . LYS A 1 264 ? 48.975 5.654 -35.569 1.00 81.56 264 LYS A CA 1
ATOM 2179 C C . LYS A 1 264 ? 47.781 4.750 -35.867 1.00 81.56 264 LYS A C 1
ATOM 2181 O O . LYS A 1 264 ? 47.978 3.584 -36.206 1.00 81.56 264 LYS A O 1
ATOM 2186 N N . MET A 1 265 ? 46.559 5.252 -35.695 1.00 81.06 265 MET A N 1
ATOM 2187 C CA . MET A 1 265 ? 45.330 4.469 -35.786 1.00 81.06 265 MET A CA 1
ATOM 2188 C C . MET A 1 265 ? 44.290 5.177 -36.654 1.00 81.06 265 MET A C 1
ATOM 2190 O O . MET A 1 265 ? 43.732 6.195 -36.253 1.00 81.06 265 MET A O 1
ATOM 2194 N N . SER A 1 266 ? 43.970 4.582 -37.805 1.00 86.44 266 SER A N 1
ATOM 2195 C CA . SER A 1 266 ? 42.800 4.970 -38.594 1.00 86.44 266 SER A CA 1
ATOM 2196 C C . SER A 1 266 ? 41.516 4.600 -37.852 1.00 86.44 266 SER A C 1
ATOM 2198 O O . SER A 1 266 ? 41.382 3.458 -37.401 1.00 86.44 266 SER A O 1
ATOM 2200 N N . PHE A 1 267 ? 40.551 5.512 -37.786 1.00 90.38 267 PHE A N 1
ATOM 2201 C CA . PHE A 1 267 ? 39.275 5.305 -37.107 1.00 90.38 267 PHE A CA 1
ATOM 2202 C C . PHE A 1 267 ? 38.123 5.111 -38.106 1.00 90.38 267 PHE A C 1
ATOM 2204 O O . PHE A 1 267 ? 37.944 5.890 -39.046 1.00 90.38 267 PHE A O 1
ATOM 2211 N N . TYR A 1 268 ? 37.299 4.086 -37.879 1.00 90.88 268 TYR A N 1
ATOM 2212 C CA . TYR A 1 268 ? 36.062 3.853 -38.625 1.00 90.88 268 TYR A CA 1
ATOM 2213 C C . TYR A 1 268 ? 34.945 3.437 -37.666 1.00 90.88 268 TYR A C 1
ATOM 2215 O O . TYR A 1 268 ? 35.014 2.376 -37.045 1.00 90.88 268 TYR A O 1
ATOM 2223 N N . LEU A 1 269 ? 33.925 4.289 -37.531 1.00 90.25 269 LEU A N 1
ATOM 2224 C CA . LEU A 1 269 ? 32.930 4.194 -36.458 1.00 90.25 269 LEU A CA 1
ATOM 2225 C C . LEU A 1 269 ? 32.201 2.830 -36.382 1.00 90.25 269 LEU A C 1
ATOM 2227 O O . LEU A 1 269 ? 32.087 2.321 -35.269 1.00 90.25 269 LEU A O 1
ATOM 2231 N N . PRO A 1 270 ? 31.744 2.195 -37.484 1.00 90.25 270 PRO A N 1
ATOM 2232 C CA . PRO A 1 270 ? 31.066 0.895 -37.407 1.00 90.25 270 PRO A CA 1
ATOM 2233 C C . PRO A 1 270 ? 31.952 -0.257 -36.905 1.00 90.25 270 PRO A C 1
ATOM 2235 O O . PRO A 1 270 ? 31.500 -1.060 -36.089 1.00 90.25 270 PRO A O 1
ATOM 2238 N N . ASP A 1 271 ? 33.216 -0.323 -37.341 1.00 90.06 271 ASP A N 1
ATOM 2239 C CA . ASP A 1 271 ? 34.171 -1.340 -36.868 1.00 90.06 271 ASP A CA 1
ATOM 2240 C C . ASP A 1 271 ? 34.551 -1.099 -35.399 1.00 90.06 271 ASP A C 1
ATOM 2242 O O . ASP A 1 271 ? 34.674 -2.037 -34.611 1.00 90.06 271 ASP A O 1
ATOM 2246 N N . GLU A 1 272 ? 34.698 0.167 -35.013 1.00 89.69 272 GLU A N 1
ATOM 2247 C CA . GLU A 1 272 ? 35.060 0.582 -33.659 1.00 89.69 272 GLU A CA 1
ATOM 2248 C C . GLU A 1 272 ? 33.934 0.344 -32.643 1.00 89.69 272 GLU A C 1
ATOM 2250 O O . GLU A 1 272 ? 34.198 -0.218 -31.579 1.00 89.69 272 GLU A O 1
ATOM 2255 N N . LEU A 1 273 ? 32.677 0.655 -32.996 1.00 89.69 273 LEU A N 1
ATOM 2256 C CA . LEU A 1 273 ? 31.483 0.252 -32.236 1.00 89.69 273 LEU A CA 1
ATOM 2257 C C . LEU A 1 273 ? 31.461 -1.266 -32.032 1.00 89.69 273 LEU A C 1
ATOM 2259 O O . LEU A 1 273 ? 31.359 -1.748 -30.905 1.00 89.69 273 LEU A O 1
ATOM 2263 N N . ARG A 1 274 ? 31.640 -2.028 -33.120 1.00 91.06 274 ARG A N 1
ATOM 2264 C CA . ARG A 1 274 ? 31.671 -3.493 -33.082 1.00 91.06 274 ARG A CA 1
ATOM 2265 C C . ARG A 1 274 ? 32.741 -4.024 -32.136 1.00 91.06 274 ARG A C 1
ATOM 2267 O O . ARG A 1 274 ? 32.457 -4.936 -31.365 1.00 91.06 274 ARG A O 1
ATOM 2274 N N . ILE A 1 275 ? 33.961 -3.492 -32.182 1.00 89.31 275 ILE A N 1
ATOM 2275 C CA . ILE A 1 275 ? 35.050 -3.916 -31.289 1.00 89.31 275 ILE A CA 1
ATOM 2276 C C . ILE A 1 275 ? 34.715 -3.575 -29.830 1.00 89.31 275 ILE A C 1
ATOM 2278 O O . ILE A 1 275 ? 34.875 -4.435 -28.963 1.00 89.31 275 ILE A O 1
ATOM 2282 N N . TYR A 1 276 ? 34.220 -2.363 -29.568 1.00 89.06 276 TYR A N 1
ATOM 2283 C CA . TYR A 1 276 ? 33.911 -1.881 -28.221 1.00 89.06 276 TYR A CA 1
ATOM 2284 C C . TYR A 1 276 ? 32.793 -2.705 -27.554 1.00 89.06 276 TYR A C 1
ATOM 2286 O O . TYR A 1 276 ? 33.030 -3.378 -26.550 1.00 89.06 276 TYR A O 1
ATOM 2294 N N . THR A 1 277 ? 31.612 -2.795 -28.171 1.00 89.75 277 THR A N 1
ATOM 2295 C CA . THR A 1 277 ? 30.462 -3.532 -27.611 1.00 89.75 277 THR A CA 1
ATOM 2296 C C . THR A 1 277 ? 30.721 -5.054 -27.532 1.00 89.75 277 THR A C 1
ATOM 2298 O O . THR A 1 277 ? 30.235 -5.755 -26.634 1.00 89.75 277 THR A O 1
ATOM 2301 N N . ARG A 1 278 ? 31.538 -5.627 -28.434 1.00 92.19 278 ARG A N 1
ATOM 2302 C CA . ARG A 1 278 ? 31.965 -7.041 -28.331 1.00 92.19 278 ARG A CA 1
ATOM 2303 C C . ARG A 1 278 ? 32.948 -7.302 -27.188 1.00 92.19 278 ARG A C 1
ATOM 2305 O O . ARG A 1 278 ? 32.924 -8.416 -26.656 1.00 92.19 278 ARG A O 1
ATOM 2312 N N . ASN A 1 279 ? 33.773 -6.324 -26.813 1.00 90.62 279 ASN A N 1
ATOM 2313 C CA . ASN A 1 279 ? 34.644 -6.412 -25.641 1.00 90.62 279 ASN A CA 1
ATOM 2314 C C . ASN A 1 279 ? 33.822 -6.394 -24.344 1.00 90.62 279 ASN A C 1
ATOM 2316 O O . ASN A 1 279 ? 33.960 -7.294 -23.517 1.00 90.62 279 ASN A O 1
ATOM 2320 N N . ASP A 1 280 ? 32.891 -5.452 -24.202 1.00 90.69 280 ASP A N 1
ATOM 2321 C CA . ASP A 1 280 ? 32.096 -5.306 -22.976 1.00 90.69 280 ASP A CA 1
ATOM 2322 C C . ASP A 1 280 ? 31.210 -6.545 -22.718 1.00 90.69 280 ASP A C 1
ATOM 2324 O O . ASP A 1 280 ? 31.150 -7.070 -21.595 1.00 90.69 280 ASP A O 1
ATOM 2328 N N . THR A 1 281 ? 30.641 -7.133 -23.780 1.00 92.81 281 THR A N 1
ATOM 2329 C CA . THR A 1 281 ? 29.965 -8.445 -23.700 1.00 92.81 281 THR A CA 1
ATOM 2330 C C . THR A 1 281 ? 30.908 -9.620 -23.386 1.00 92.81 281 THR A C 1
ATOM 2332 O O . THR A 1 281 ? 30.469 -10.602 -22.780 1.00 92.81 281 THR A O 1
ATOM 2335 N N . GLU A 1 282 ? 32.196 -9.552 -23.743 1.00 92.44 282 GLU A N 1
ATOM 2336 C CA . GLU A 1 282 ? 33.202 -10.563 -23.379 1.00 92.44 282 GLU A CA 1
ATOM 2337 C C . GLU A 1 282 ? 33.597 -10.472 -21.905 1.00 92.44 282 GLU A C 1
ATOM 2339 O O . GLU A 1 282 ? 33.520 -11.476 -21.192 1.00 92.44 282 GLU A O 1
ATOM 2344 N N . ILE A 1 283 ? 33.947 -9.271 -21.432 1.00 91.94 283 ILE A N 1
ATOM 2345 C CA . ILE A 1 283 ? 34.293 -8.992 -20.032 1.00 91.94 283 ILE A CA 1
ATOM 2346 C C . ILE A 1 283 ? 33.164 -9.476 -19.115 1.00 91.94 283 ILE A C 1
ATOM 2348 O O . ILE A 1 283 ? 33.406 -10.210 -18.149 1.00 91.94 283 ILE A O 1
ATOM 2352 N N . LEU A 1 284 ? 31.915 -9.118 -19.437 1.00 93.12 284 LEU A N 1
ATOM 2353 C CA . LEU A 1 284 ? 30.753 -9.526 -18.654 1.00 93.12 284 LEU A CA 1
ATOM 2354 C C . LEU A 1 284 ? 30.516 -11.047 -18.709 1.00 93.12 284 LEU A C 1
ATOM 2356 O O . LEU A 1 284 ? 30.244 -11.652 -17.667 1.00 93.12 284 LEU A O 1
ATOM 2360 N N . MET A 1 285 ? 30.654 -11.691 -19.874 1.00 93.88 285 MET A N 1
ATOM 2361 C CA . MET A 1 285 ? 30.522 -13.150 -19.983 1.00 93.88 285 MET A CA 1
ATOM 2362 C C . MET A 1 285 ? 31.578 -13.867 -19.131 1.00 93.88 285 MET A C 1
ATOM 2364 O O . MET A 1 285 ? 31.235 -14.704 -18.292 1.00 93.88 285 MET A O 1
ATOM 2368 N N . CYS A 1 286 ? 32.851 -13.497 -19.272 1.00 91.88 286 CYS A N 1
ATOM 2369 C CA . CYS A 1 286 ? 33.954 -14.068 -18.503 1.00 91.88 286 CYS A CA 1
ATOM 2370 C C . CYS A 1 286 ? 33.762 -13.876 -16.987 1.00 91.88 286 CYS A C 1
ATOM 2372 O O . CYS A 1 286 ? 33.956 -14.822 -16.219 1.00 91.88 286 CYS A O 1
ATOM 2374 N N . ALA A 1 287 ? 33.284 -12.706 -16.548 1.00 91.56 287 ALA A N 1
ATOM 2375 C CA . ALA A 1 287 ? 32.976 -12.440 -15.142 1.00 91.56 287 ALA A CA 1
ATOM 2376 C C . ALA A 1 287 ? 31.810 -13.291 -14.602 1.00 91.56 287 ALA A C 1
ATOM 2378 O O . ALA A 1 287 ? 31.902 -13.824 -13.493 1.00 91.56 287 ALA A O 1
ATOM 2379 N N . LEU A 1 288 ? 30.730 -13.475 -15.375 1.00 91.38 288 LEU A N 1
ATOM 2380 C CA . LEU A 1 288 ? 29.612 -14.355 -14.998 1.00 91.38 288 LEU A CA 1
ATOM 2381 C C . LEU A 1 288 ? 30.067 -15.812 -14.844 1.00 91.38 288 LEU A C 1
ATOM 2383 O O . LEU A 1 288 ? 29.705 -16.467 -13.861 1.00 91.38 288 LEU A O 1
ATOM 2387 N N . LEU A 1 289 ? 30.879 -16.314 -15.780 1.00 91.81 289 LEU A N 1
ATOM 2388 C CA . LEU A 1 289 ? 31.390 -17.686 -15.741 1.00 91.81 289 LEU A CA 1
ATOM 2389 C C . LEU A 1 289 ? 32.381 -17.900 -14.587 1.00 91.81 289 LEU A C 1
ATOM 2391 O O . LEU A 1 289 ? 32.280 -18.908 -13.883 1.00 91.81 289 LEU A O 1
ATOM 2395 N N . ALA A 1 290 ? 33.274 -16.941 -14.321 1.00 90.06 290 ALA A N 1
ATOM 2396 C CA . ALA A 1 290 ? 34.174 -16.978 -13.167 1.00 90.06 290 ALA A CA 1
ATOM 2397 C C . ALA A 1 290 ? 33.401 -16.953 -11.836 1.00 90.06 290 ALA A C 1
ATOM 2399 O O . ALA A 1 290 ? 33.650 -17.776 -10.954 1.00 90.06 290 ALA A O 1
ATOM 2400 N N . PHE A 1 291 ? 32.401 -16.075 -11.705 1.00 88.81 291 PHE A N 1
ATOM 2401 C CA . PHE A 1 291 ? 31.532 -16.008 -10.527 1.00 88.81 291 PHE A CA 1
ATOM 2402 C C . PHE A 1 291 ? 30.761 -17.319 -10.295 1.00 88.81 291 PHE A C 1
ATOM 2404 O O . PHE A 1 291 ? 30.723 -17.824 -9.169 1.00 88.81 291 PHE A O 1
ATOM 2411 N N . ARG A 1 292 ? 30.191 -17.906 -11.361 1.00 88.81 292 ARG A N 1
ATOM 2412 C CA . ARG A 1 292 ? 29.531 -19.223 -11.332 1.00 88.81 292 ARG A CA 1
ATOM 2413 C C . ARG A 1 292 ? 30.493 -20.311 -10.849 1.00 88.81 292 ARG A C 1
ATOM 2415 O O . ARG A 1 292 ? 30.151 -21.040 -9.918 1.00 88.81 292 ARG A O 1
ATOM 2422 N N . ARG A 1 293 ? 31.695 -20.381 -11.434 1.00 88.00 293 ARG A N 1
ATOM 2423 C CA . ARG A 1 293 ? 32.737 -21.362 -11.092 1.00 88.00 293 ARG A CA 1
ATOM 2424 C C . ARG A 1 293 ? 33.150 -21.264 -9.622 1.00 88.00 293 ARG A C 1
ATOM 2426 O O . ARG A 1 293 ? 33.038 -22.254 -8.903 1.00 88.00 293 ARG A O 1
ATOM 2433 N N . LEU A 1 294 ? 33.502 -20.066 -9.143 1.00 86.56 294 LEU A N 1
ATOM 2434 C CA . LEU A 1 294 ? 33.916 -19.836 -7.753 1.00 86.56 294 LEU A CA 1
ATOM 2435 C C . LEU A 1 294 ? 32.847 -20.280 -6.741 1.00 86.56 294 LEU A C 1
ATOM 2437 O O . LEU A 1 294 ? 33.163 -20.938 -5.746 1.00 86.56 294 LEU A O 1
ATOM 2441 N N . PHE A 1 295 ? 31.570 -19.977 -7.000 1.00 83.06 295 PHE A N 1
ATOM 2442 C CA . PHE A 1 295 ? 30.473 -20.466 -6.160 1.00 83.06 295 PHE A CA 1
ATOM 2443 C C . PHE A 1 295 ? 30.280 -21.982 -6.262 1.00 83.06 295 PHE A C 1
ATOM 2445 O O . PHE A 1 295 ? 29.995 -22.620 -5.248 1.00 83.06 295 PHE A O 1
ATOM 2452 N N . MET A 1 296 ? 30.411 -22.583 -7.445 1.00 83.81 296 MET A N 1
ATOM 2453 C CA . MET A 1 296 ? 30.265 -24.031 -7.623 1.00 83.81 296 MET A CA 1
ATOM 2454 C C . MET A 1 296 ? 31.375 -24.821 -6.920 1.00 83.81 296 MET A C 1
ATOM 2456 O O . MET A 1 296 ? 31.072 -25.787 -6.219 1.00 83.81 296 MET A O 1
ATOM 2460 N N . GLU A 1 297 ? 32.623 -24.378 -7.022 1.00 84.50 297 GLU A N 1
ATOM 2461 C CA . GLU A 1 297 ? 33.794 -25.065 -6.468 1.00 84.50 297 GLU A CA 1
ATOM 2462 C C . GLU A 1 297 ? 33.952 -24.848 -4.955 1.00 84.50 297 GLU A C 1
ATOM 2464 O O . GLU A 1 297 ? 34.090 -25.814 -4.201 1.00 84.50 297 GLU A O 1
ATOM 2469 N N . HIS A 1 298 ? 33.891 -23.597 -4.484 1.00 79.44 298 HIS A N 1
ATOM 2470 C CA . HIS A 1 298 ? 34.270 -23.258 -3.105 1.00 79.44 298 HIS A CA 1
ATOM 2471 C C . HIS A 1 298 ? 33.096 -23.172 -2.123 1.00 79.44 298 HIS A C 1
ATOM 2473 O O . HIS A 1 298 ? 33.299 -23.356 -0.922 1.00 79.44 298 HIS A O 1
ATOM 2479 N N . VAL A 1 299 ? 31.881 -22.895 -2.609 1.00 76.81 299 VAL A N 1
ATOM 2480 C CA . VAL A 1 299 ? 30.717 -22.608 -1.751 1.00 76.81 299 VAL A CA 1
ATOM 2481 C C . VAL A 1 299 ? 29.675 -23.724 -1.812 1.00 76.81 299 VAL A C 1
ATOM 2483 O O . VAL A 1 299 ? 29.283 -24.264 -0.781 1.00 76.81 299 VAL A O 1
ATOM 2486 N N . THR A 1 300 ? 29.215 -24.077 -3.014 1.00 74.69 300 THR A N 1
ATOM 2487 C CA . THR A 1 300 ? 27.988 -24.869 -3.210 1.00 74.69 300 THR A CA 1
ATOM 2488 C C . THR A 1 300 ? 28.196 -26.350 -3.501 1.00 74.69 300 THR A C 1
ATOM 2490 O O . THR A 1 300 ? 27.229 -27.111 -3.475 1.00 74.69 300 THR A O 1
ATOM 2493 N N . LYS A 1 301 ? 29.445 -26.770 -3.746 1.00 75.50 301 LYS A N 1
ATOM 2494 C CA . LYS A 1 301 ? 29.818 -28.149 -4.107 1.00 75.50 301 LYS A CA 1
ATOM 2495 C C . LYS A 1 301 ? 29.076 -28.641 -5.363 1.00 75.50 301 LYS A C 1
ATOM 2497 O O . LYS A 1 301 ? 28.435 -29.692 -5.363 1.00 75.50 301 LYS A O 1
ATOM 2502 N N . GLY A 1 302 ? 29.172 -27.856 -6.438 1.00 72.81 302 GLY A N 1
ATOM 2503 C CA . GLY A 1 302 ? 28.668 -28.188 -7.774 1.00 72.81 302 GLY A CA 1
ATOM 2504 C C . GLY A 1 302 ? 27.202 -27.825 -8.026 1.00 72.81 302 GLY A C 1
ATOM 2505 O O . GLY A 1 302 ? 26.512 -28.564 -8.733 1.00 72.81 302 GLY A O 1
ATOM 2506 N N . ALA A 1 303 ? 26.697 -26.732 -7.442 1.00 74.62 303 ALA A N 1
ATOM 2507 C CA . ALA A 1 303 ? 25.311 -26.306 -7.624 1.00 74.62 303 ALA A CA 1
ATOM 2508 C C . ALA A 1 303 ? 25.204 -24.848 -8.109 1.00 74.62 303 ALA A C 1
ATOM 2510 O O . ALA A 1 303 ? 25.693 -23.919 -7.472 1.00 74.62 303 ALA A O 1
ATOM 2511 N N . ASP A 1 304 ? 24.546 -24.644 -9.249 1.00 81.75 304 ASP A N 1
ATOM 2512 C CA . ASP A 1 304 ? 24.550 -23.352 -9.935 1.00 81.75 304 ASP A CA 1
ATOM 2513 C C . ASP A 1 304 ? 23.736 -22.275 -9.185 1.00 81.75 304 ASP A C 1
ATOM 2515 O O . ASP A 1 304 ? 22.554 -22.447 -8.856 1.00 81.75 304 ASP A O 1
ATOM 2519 N N . VAL A 1 305 ? 24.388 -21.143 -8.913 1.00 78.38 305 VAL A N 1
ATOM 2520 C CA . VAL A 1 305 ? 23.801 -19.978 -8.239 1.00 78.38 305 VAL A CA 1
ATOM 2521 C C . VAL A 1 305 ? 23.124 -18.999 -9.196 1.00 78.38 305 VAL A C 1
ATOM 2523 O O . VAL A 1 305 ? 22.146 -18.356 -8.805 1.00 78.38 305 VAL A O 1
ATOM 2526 N N . LEU A 1 306 ? 23.580 -18.917 -10.451 1.00 83.62 306 LEU A N 1
ATOM 2527 C CA . LEU A 1 306 ? 23.024 -18.005 -11.452 1.00 83.62 306 LEU A CA 1
ATOM 2528 C C . LEU A 1 306 ? 21.609 -18.423 -11.870 1.00 83.62 306 LEU A C 1
ATOM 2530 O O . LEU A 1 306 ? 20.831 -17.580 -12.299 1.00 83.62 306 LEU A O 1
ATOM 2534 N N . LEU A 1 307 ? 21.203 -19.678 -11.667 1.00 76.12 307 LEU A N 1
ATOM 2535 C CA . LEU A 1 307 ? 19.829 -20.101 -11.953 1.00 76.12 307 LEU A CA 1
ATOM 2536 C C . LEU A 1 307 ? 18.787 -19.464 -11.002 1.00 76.12 307 LEU A C 1
ATOM 2538 O O . LEU A 1 307 ? 17.652 -19.217 -11.411 1.00 76.12 307 LEU A O 1
ATOM 2542 N N . GLY A 1 308 ? 19.142 -19.177 -9.740 1.00 64.69 308 GLY A N 1
ATOM 2543 C CA . GLY A 1 308 ? 18.157 -18.867 -8.688 1.00 64.69 308 GLY A CA 1
ATOM 2544 C C . GLY A 1 308 ? 18.335 -17.560 -7.902 1.00 64.69 308 GLY A C 1
ATOM 2545 O O . GLY A 1 308 ? 17.451 -17.237 -7.100 1.00 64.69 308 GLY A O 1
ATOM 2546 N N . GLY A 1 309 ? 19.411 -16.798 -8.132 1.00 65.56 309 GLY A N 1
ATOM 2547 C CA . GLY A 1 309 ? 19.631 -15.473 -7.541 1.00 65.56 309 GLY A CA 1
ATOM 2548 C C . GLY A 1 309 ? 19.754 -14.360 -8.588 1.00 65.56 309 GLY A C 1
ATOM 2549 O O . GLY A 1 309 ? 20.612 -14.418 -9.461 1.00 65.56 309 GLY A O 1
ATOM 2550 N N . THR A 1 310 ? 18.916 -13.325 -8.476 1.00 69.38 310 THR A N 1
ATOM 2551 C CA . THR A 1 310 ? 18.988 -12.077 -9.271 1.00 69.38 310 THR A CA 1
ATOM 2552 C C . THR A 1 310 ? 19.900 -11.019 -8.654 1.00 69.38 310 THR A C 1
ATOM 2554 O O . THR A 1 310 ? 20.354 -10.111 -9.336 1.00 69.38 310 THR A O 1
ATOM 2557 N N . THR A 1 311 ? 20.149 -11.118 -7.350 1.00 74.50 311 THR A N 1
ATOM 2558 C CA . THR A 1 311 ? 21.009 -10.216 -6.580 1.00 74.50 311 THR A CA 1
ATOM 2559 C C . THR A 1 311 ? 21.978 -11.044 -5.747 1.00 74.50 311 THR A C 1
ATOM 2561 O O . THR A 1 311 ? 21.684 -12.202 -5.430 1.00 74.50 311 THR A O 1
ATOM 2564 N N . LEU A 1 312 ? 23.101 -10.460 -5.322 1.00 72.00 312 LEU A N 1
ATOM 2565 C CA . LEU A 1 312 ? 24.066 -11.168 -4.473 1.00 72.00 312 LEU A CA 1
ATOM 2566 C C . LEU A 1 312 ? 23.439 -11.662 -3.159 1.00 72.00 312 LEU A C 1
ATOM 2568 O O . LEU A 1 312 ? 23.650 -12.803 -2.758 1.00 72.00 312 LEU A O 1
ATOM 2572 N N . ALA A 1 313 ? 22.587 -10.848 -2.526 1.00 62.66 313 ALA A N 1
ATOM 2573 C CA . ALA A 1 313 ? 21.820 -11.264 -1.349 1.00 62.66 313 ALA A CA 1
ATOM 2574 C C . ALA A 1 313 ? 20.889 -12.456 -1.660 1.00 62.66 313 ALA A C 1
ATOM 2576 O O . ALA A 1 313 ? 20.758 -13.376 -0.848 1.00 62.66 313 ALA A O 1
ATOM 2577 N N . GLY A 1 314 ? 20.297 -12.466 -2.860 1.00 66.81 314 GLY A N 1
ATOM 2578 C CA . GLY A 1 314 ? 19.492 -13.569 -3.374 1.00 66.81 314 GLY A CA 1
ATOM 2579 C C . GLY A 1 314 ? 20.288 -14.871 -3.543 1.00 66.81 314 GLY A C 1
ATOM 2580 O O . GLY A 1 314 ? 19.821 -15.937 -3.139 1.00 66.81 314 GLY A O 1
ATOM 2581 N N . VAL A 1 315 ? 21.508 -14.782 -4.077 1.00 74.12 315 VAL A N 1
ATOM 2582 C CA . VAL A 1 315 ? 22.451 -15.910 -4.173 1.00 74.12 315 VAL A CA 1
ATOM 2583 C C . VAL A 1 315 ? 22.825 -16.421 -2.777 1.00 74.12 315 VAL A C 1
ATOM 2585 O O . VAL A 1 315 ? 22.613 -17.595 -2.471 1.00 74.12 315 VAL A O 1
ATOM 2588 N N . CYS A 1 316 ? 23.293 -15.540 -1.892 1.00 70.81 316 CYS A N 1
ATOM 2589 C CA . CYS A 1 316 ? 23.720 -15.881 -0.532 1.00 70.81 316 CYS A CA 1
ATOM 2590 C C . CYS A 1 316 ? 22.636 -16.625 0.271 1.00 70.81 316 CYS A C 1
ATOM 2592 O O . CYS A 1 316 ? 22.908 -17.641 0.914 1.00 70.81 316 CYS A O 1
ATOM 2594 N N . MET A 1 317 ? 21.376 -16.187 0.189 1.00 68.06 317 MET A N 1
ATOM 2595 C CA . MET A 1 317 ? 20.278 -16.859 0.890 1.00 68.06 317 MET A CA 1
ATOM 2596 C C . MET A 1 317 ? 19.824 -18.163 0.213 1.00 68.06 317 MET A C 1
ATOM 2598 O O . MET A 1 317 ? 19.365 -19.074 0.905 1.00 68.06 317 MET A O 1
ATOM 2602 N N . GLN A 1 318 ? 19.970 -18.298 -1.112 1.00 72.75 318 GLN A N 1
ATOM 2603 C CA . GLN A 1 318 ? 19.794 -19.592 -1.782 1.00 72.75 318 GLN A CA 1
ATOM 2604 C C . GLN A 1 318 ? 20.808 -20.606 -1.249 1.00 72.75 318 GLN A C 1
ATOM 2606 O O . GLN A 1 318 ? 20.400 -21.706 -0.878 1.00 72.75 318 GLN A O 1
ATOM 2611 N N . VAL A 1 319 ? 22.090 -20.237 -1.164 1.00 75.06 319 VAL A N 1
ATOM 2612 C CA . VAL A 1 319 ? 23.151 -21.075 -0.575 1.00 75.06 319 VAL A CA 1
ATOM 2613 C C . VAL A 1 319 ? 22.794 -21.454 0.866 1.00 75.06 319 VAL A C 1
ATOM 2615 O O . VAL A 1 319 ? 22.790 -22.632 1.222 1.00 75.06 319 VAL A O 1
ATOM 2618 N N . PHE A 1 320 ? 22.386 -20.479 1.680 1.00 70.69 320 PHE A N 1
ATOM 2619 C CA . PHE A 1 320 ? 21.993 -20.722 3.066 1.00 70.69 320 PHE A CA 1
ATOM 2620 C C . PHE A 1 320 ? 20.853 -21.743 3.209 1.00 70.69 320 PHE A C 1
ATOM 2622 O O . PHE A 1 320 ? 21.015 -22.770 3.871 1.00 70.69 320 PHE A O 1
ATOM 2629 N N . LYS A 1 321 ? 19.711 -21.504 2.545 1.00 69.38 321 LYS A N 1
ATOM 2630 C CA . LYS A 1 321 ? 18.525 -22.373 2.652 1.00 69.38 321 LYS A CA 1
ATOM 2631 C C . LYS A 1 321 ? 18.683 -23.730 1.966 1.00 69.38 321 LYS A C 1
ATOM 2633 O O . LYS A 1 321 ? 17.847 -24.599 2.185 1.00 69.38 321 LYS A O 1
ATOM 2638 N N . SER A 1 322 ? 19.696 -23.921 1.125 1.00 73.38 322 SER A N 1
ATOM 2639 C CA . SER A 1 322 ? 19.938 -25.190 0.425 1.00 73.38 322 SER A CA 1
ATOM 2640 C C . SER A 1 322 ? 20.989 -26.071 1.091 1.00 73.38 322 SER A C 1
ATOM 2642 O O . SER A 1 322 ? 20.888 -27.292 1.002 1.00 73.38 322 SER A O 1
ATOM 2644 N N . MET A 1 323 ? 21.965 -25.480 1.784 1.00 73.50 323 MET A N 1
ATOM 2645 C CA . MET A 1 323 ? 23.083 -26.222 2.375 1.00 73.50 323 MET A CA 1
ATOM 2646 C C . MET A 1 323 ? 23.063 -26.213 3.901 1.00 73.50 323 MET A C 1
ATOM 2648 O O . MET A 1 323 ? 23.136 -27.281 4.509 1.00 73.50 323 MET A O 1
ATOM 2652 N N . PHE A 1 324 ? 22.908 -25.031 4.502 1.00 70.88 324 PHE A N 1
ATOM 2653 C CA . PHE A 1 324 ? 23.106 -24.795 5.937 1.00 70.88 324 PHE A CA 1
ATOM 2654 C C . PHE A 1 324 ? 21.837 -24.992 6.767 1.00 70.88 324 PHE A C 1
ATOM 2656 O O . PHE A 1 324 ? 21.920 -25.457 7.896 1.00 70.88 324 PHE A O 1
ATOM 2663 N N . LEU A 1 325 ? 20.664 -24.700 6.196 1.00 66.81 325 LEU A N 1
ATOM 2664 C CA . LEU A 1 325 ? 19.372 -24.995 6.821 1.00 66.81 325 LEU A CA 1
ATOM 2665 C C . LEU A 1 325 ? 19.209 -26.509 7.029 1.00 66.81 325 LEU A C 1
ATOM 2667 O O . LEU A 1 325 ? 19.241 -27.273 6.055 1.00 66.81 325 LEU A O 1
ATOM 2671 N N . ARG A 1 326 ? 19.047 -26.947 8.284 1.00 66.56 326 ARG A N 1
ATOM 2672 C CA . ARG A 1 326 ? 18.650 -28.324 8.618 1.00 66.56 326 ARG A CA 1
ATOM 2673 C C . ARG A 1 326 ? 17.125 -28.437 8.621 1.00 66.56 326 ARG A C 1
ATOM 2675 O O . ARG A 1 326 ? 16.400 -27.442 8.690 1.00 66.56 326 ARG A O 1
ATOM 2682 N N . ASP A 1 327 ? 16.628 -29.660 8.500 1.00 67.12 327 ASP A N 1
ATOM 2683 C CA . ASP A 1 327 ? 15.195 -29.889 8.346 1.00 67.12 327 ASP A CA 1
ATOM 2684 C C . ASP A 1 327 ? 14.438 -29.568 9.641 1.00 67.12 327 ASP A C 1
ATOM 2686 O O . ASP A 1 327 ? 14.785 -30.040 10.721 1.00 67.12 327 ASP A O 1
ATOM 2690 N N . ASN A 1 328 ? 13.364 -28.785 9.515 1.00 65.50 328 ASN A N 1
ATOM 2691 C CA . ASN A 1 328 ? 12.511 -28.331 10.620 1.00 65.50 328 ASN A CA 1
ATOM 2692 C C . ASN A 1 328 ? 13.203 -27.447 11.684 1.00 65.50 328 ASN A C 1
ATOM 2694 O O . ASN A 1 328 ? 12.708 -27.348 12.802 1.00 65.50 328 ASN A O 1
ATOM 2698 N N . GLU A 1 329 ? 14.315 -26.779 11.356 1.00 57.91 329 GLU A N 1
ATOM 2699 C CA . GLU A 1 329 ? 15.094 -26.017 12.352 1.00 57.91 329 GLU A CA 1
ATOM 2700 C C . GLU A 1 329 ? 14.585 -24.573 12.581 1.00 57.91 329 GLU A C 1
ATOM 2702 O O . GLU A 1 329 ? 14.715 -24.050 13.684 1.00 57.91 329 GLU A O 1
ATOM 2707 N N . ILE A 1 330 ? 13.936 -23.935 11.590 1.00 58.78 330 ILE A N 1
ATOM 2708 C CA . ILE A 1 330 ? 13.281 -22.614 11.748 1.00 58.78 330 ILE A CA 1
ATOM 2709 C C . ILE A 1 330 ? 11.773 -22.718 11.512 1.00 58.78 330 ILE A C 1
ATOM 2711 O O . ILE A 1 330 ? 11.334 -23.099 10.424 1.00 58.78 330 ILE A O 1
ATOM 2715 N N . ALA A 1 331 ? 10.972 -22.305 12.497 1.00 55.31 331 ALA A N 1
ATOM 2716 C CA . ALA A 1 331 ? 9.518 -22.209 12.379 1.00 55.31 331 ALA A CA 1
ATOM 2717 C C . ALA A 1 331 ? 9.067 -20.917 11.663 1.00 55.31 331 ALA A C 1
ATOM 2719 O O . ALA A 1 331 ? 9.539 -19.821 11.952 1.00 55.31 331 ALA A O 1
ATOM 2720 N N . ILE A 1 332 ? 8.093 -21.037 10.759 1.00 53.16 332 ILE A N 1
ATOM 2721 C CA . ILE A 1 332 ? 7.397 -19.928 10.096 1.00 53.16 332 ILE A CA 1
ATOM 2722 C C . ILE A 1 332 ? 6.313 -19.416 11.045 1.00 53.16 332 ILE A C 1
ATOM 2724 O O . ILE A 1 332 ? 5.235 -20.007 11.119 1.00 53.16 332 ILE A O 1
ATOM 2728 N N . VAL A 1 333 ? 6.582 -18.345 11.787 1.00 49.25 333 VAL A N 1
ATOM 2729 C CA . VAL A 1 333 ? 5.641 -17.806 12.783 1.00 49.25 333 VAL A CA 1
ATOM 2730 C C . VAL A 1 333 ? 4.353 -17.279 12.103 1.00 49.25 333 VAL A C 1
ATOM 2732 O O . VAL A 1 333 ? 4.435 -16.554 11.107 1.00 49.25 333 VAL A O 1
ATOM 2735 N N . PRO A 1 334 ? 3.141 -17.652 12.563 1.00 40.97 334 PRO A N 1
ATOM 2736 C CA . PRO A 1 334 ? 1.886 -17.059 12.100 1.00 40.97 334 PRO A CA 1
ATOM 2737 C C . PRO A 1 334 ? 1.705 -15.640 12.646 1.00 40.97 334 PRO A C 1
ATOM 2739 O O . PRO A 1 334 ? 2.088 -15.373 13.780 1.00 40.97 334 PRO A O 1
ATOM 2742 N N . GLU A 1 335 ? 0.999 -14.764 11.920 1.00 35.47 335 GLU A N 1
ATOM 2743 C CA . GLU A 1 335 ? 0.631 -13.412 12.401 1.00 35.47 335 GLU A CA 1
ATOM 2744 C C . GLU A 1 335 ? -0.197 -13.416 13.706 1.00 35.47 335 GLU A C 1
ATOM 2746 O O . GLU A 1 335 ? -0.373 -12.378 14.334 1.00 35.47 335 GLU A O 1
ATOM 2751 N N . ARG A 1 336 ? -0.719 -14.579 14.123 1.00 35.25 336 ARG A N 1
ATOM 2752 C CA . ARG A 1 336 ? -1.469 -14.781 15.377 1.00 35.25 336 ARG A CA 1
ATOM 2753 C C . ARG A 1 336 ? -0.708 -15.612 16.421 1.00 35.25 336 ARG A C 1
ATOM 2755 O O . ARG A 1 336 ? -1.303 -16.049 17.397 1.00 35.25 336 ARG A O 1
ATOM 2762 N N . GLY A 1 337 ? 0.594 -15.820 16.216 1.00 42.00 337 GLY A N 1
ATOM 2763 C CA . GLY A 1 337 ? 1.473 -16.561 17.119 1.00 42.00 337 GLY A CA 1
ATOM 2764 C C . GLY A 1 337 ? 1.349 -18.088 17.045 1.00 42.00 337 GLY A C 1
ATOM 2765 O O . GLY A 1 337 ? 0.565 -18.648 16.277 1.00 42.00 337 GLY A O 1
ATOM 2766 N N . TYR A 1 338 ? 2.170 -18.749 17.862 1.00 42.62 338 TYR A N 1
ATOM 2767 C CA . TYR A 1 338 ? 2.071 -20.165 18.212 1.00 42.62 338 TYR A CA 1
ATOM 2768 C C . TYR A 1 338 ? 1.722 -20.251 19.703 1.00 42.62 338 TYR A C 1
ATOM 2770 O O . TYR A 1 338 ? 2.482 -19.751 20.534 1.00 42.62 338 TYR A O 1
ATOM 2778 N N . GLU A 1 339 ? 0.592 -20.858 20.065 1.00 38.84 339 GLU A N 1
ATOM 2779 C CA . GLU A 1 339 ? 0.211 -20.980 21.477 1.00 38.84 339 GLU A CA 1
ATOM 2780 C C . GLU A 1 339 ? 0.946 -22.144 22.170 1.00 38.84 339 GLU A C 1
ATOM 2782 O O . GLU A 1 339 ? 0.747 -23.309 21.845 1.00 38.84 339 GLU A O 1
ATOM 2787 N N . ARG A 1 340 ? 1.810 -21.764 23.124 1.00 44.16 340 ARG A N 1
ATOM 2788 C CA . ARG A 1 340 ? 2.336 -22.492 24.302 1.00 44.16 340 ARG A CA 1
ATOM 2789 C C . ARG A 1 340 ? 2.422 -24.036 24.254 1.00 44.16 340 ARG A C 1
ATOM 2791 O O . ARG A 1 340 ? 1.454 -24.701 24.602 1.00 44.16 340 ARG A O 1
ATOM 2798 N N . SER A 1 341 ? 3.647 -24.563 24.124 1.00 39.56 341 SER A N 1
ATOM 2799 C CA . SER A 1 341 ? 4.370 -25.195 25.257 1.00 39.56 341 SER A CA 1
ATOM 2800 C C . SER A 1 341 ? 5.778 -25.688 24.868 1.00 39.56 341 SER A C 1
ATOM 2802 O O . SER A 1 341 ? 5.904 -26.459 23.921 1.00 39.56 341 SER A O 1
ATOM 2804 N N . ASP A 1 342 ? 6.774 -25.249 25.653 1.00 35.84 342 ASP A N 1
ATOM 2805 C CA . ASP A 1 342 ? 8.121 -25.815 25.924 1.00 35.84 342 ASP A CA 1
ATOM 2806 C C . ASP A 1 342 ? 9.264 -24.811 25.694 1.00 35.84 342 ASP A C 1
ATOM 2808 O O . ASP A 1 342 ? 9.405 -24.221 24.624 1.00 35.84 342 ASP A O 1
ATOM 2812 N N . THR A 1 343 ? 10.043 -24.552 26.755 1.00 48.03 343 THR A N 1
ATOM 2813 C CA . THR A 1 343 ? 10.877 -23.341 26.894 1.00 48.03 343 THR A CA 1
ATOM 2814 C C . THR A 1 343 ? 12.218 -23.594 27.605 1.00 48.03 343 THR A C 1
ATOM 2816 O O . THR A 1 343 ? 12.475 -22.972 28.628 1.00 48.03 343 THR A O 1
ATOM 2819 N N . ALA A 1 344 ? 13.067 -24.500 27.106 1.00 47.50 344 ALA A N 1
ATOM 2820 C CA . ALA A 1 344 ? 14.452 -24.633 27.590 1.00 47.50 344 ALA A CA 1
ATOM 2821 C C . ALA A 1 344 ? 15.402 -25.170 26.502 1.00 47.50 344 ALA A C 1
ATOM 2823 O O . ALA A 1 344 ? 15.018 -26.003 25.679 1.00 47.50 344 ALA A O 1
ATOM 2824 N N . SER A 1 345 ? 16.658 -24.706 26.502 1.00 48.56 345 SER A N 1
ATOM 2825 C CA . SER A 1 345 ? 17.688 -25.097 25.527 1.00 48.56 345 SER A CA 1
ATOM 2826 C C . SER A 1 345 ? 18.638 -26.163 26.083 1.00 48.56 345 SER A C 1
ATOM 2828 O O . SER A 1 345 ? 19.402 -25.913 27.015 1.00 48.56 345 SER A O 1
ATOM 2830 N N . VAL A 1 346 ? 18.670 -27.341 25.451 1.00 49.81 346 VAL A N 1
ATOM 2831 C CA . VAL A 1 346 ? 19.551 -28.465 25.842 1.00 49.81 346 VAL A CA 1
ATOM 2832 C C . VAL A 1 346 ? 21.044 -28.109 25.737 1.00 49.81 346 VAL A C 1
ATOM 2834 O O . VAL A 1 346 ? 21.864 -28.655 26.473 1.00 49.81 346 VAL A O 1
ATOM 2837 N N . LEU A 1 347 ? 21.417 -27.180 24.847 1.00 47.47 347 LEU A N 1
ATOM 2838 C CA . LEU A 1 347 ? 22.804 -26.718 24.712 1.00 47.47 347 LEU A CA 1
ATOM 2839 C C . LEU A 1 347 ? 23.222 -25.813 25.885 1.00 47.47 347 LEU A C 1
ATOM 2841 O O . LEU A 1 347 ? 24.369 -25.875 26.321 1.00 47.47 347 LEU A O 1
ATOM 2845 N N . ALA A 1 348 ? 22.294 -24.996 26.396 1.00 52.59 348 ALA A N 1
ATOM 2846 C CA . ALA A 1 348 ? 22.538 -24.102 27.525 1.00 52.59 348 ALA A CA 1
ATOM 2847 C C . ALA A 1 348 ? 22.806 -24.899 28.808 1.00 52.59 348 ALA A C 1
ATOM 2849 O O . ALA A 1 348 ? 23.834 -24.701 29.447 1.00 52.59 348 ALA A O 1
ATOM 2850 N N . ILE A 1 349 ? 21.944 -25.881 29.097 1.00 60.19 349 ILE A N 1
ATOM 2851 C CA . ILE A 1 349 ? 22.053 -26.792 30.249 1.00 60.19 349 ILE A CA 1
ATOM 2852 C C . ILE A 1 349 ? 23.453 -27.428 30.332 1.00 60.19 349 ILE A C 1
ATOM 2854 O O . ILE A 1 349 ? 24.130 -27.296 31.347 1.00 60.19 349 ILE A O 1
ATOM 2858 N N . LYS A 1 350 ? 23.951 -28.007 29.230 1.00 60.56 350 LYS A N 1
ATOM 2859 C CA . LYS A 1 350 ? 25.289 -28.631 29.190 1.00 60.56 350 LYS A CA 1
ATOM 2860 C C . LYS A 1 350 ? 26.446 -27.642 29.376 1.00 60.56 350 LYS A C 1
ATOM 2862 O O . LYS A 1 350 ? 27.495 -28.009 29.899 1.00 60.56 350 LYS A O 1
ATOM 2867 N N . TYR A 1 351 ? 26.284 -26.394 28.933 1.00 64.12 351 TYR A N 1
ATOM 2868 C CA . TYR A 1 351 ? 27.281 -25.341 29.148 1.00 64.12 351 TYR A CA 1
ATOM 2869 C C . TYR A 1 351 ? 27.325 -24.886 30.616 1.00 64.12 351 TYR A C 1
ATOM 2871 O O . TYR A 1 351 ? 28.408 -24.612 31.137 1.00 64.12 351 TYR A O 1
ATOM 2879 N N . PHE A 1 352 ? 26.174 -24.850 31.295 1.00 70.81 352 PHE A N 1
ATOM 2880 C CA . PHE A 1 352 ? 26.090 -24.530 32.720 1.00 70.81 352 PHE A CA 1
ATOM 2881 C C . PHE A 1 352 ? 26.715 -25.623 33.589 1.00 70.81 352 PHE A C 1
ATOM 2883 O O . PHE A 1 352 ? 27.558 -25.300 34.421 1.00 70.81 352 PHE A O 1
ATOM 2890 N N . GLU A 1 353 ? 26.410 -26.898 33.329 1.00 71.38 353 GLU A N 1
ATOM 2891 C CA . GLU A 1 353 ? 27.040 -28.043 34.010 1.00 71.38 353 GLU A CA 1
ATOM 2892 C C . GLU A 1 353 ? 28.572 -28.024 33.858 1.00 71.38 353 GLU A C 1
ATOM 2894 O O . GLU A 1 353 ? 29.302 -28.204 34.833 1.00 71.38 353 GLU A O 1
ATOM 2899 N N . TYR A 1 354 ? 29.078 -27.716 32.656 1.00 69.75 354 TYR A N 1
ATOM 2900 C CA . TYR A 1 354 ? 30.515 -27.549 32.415 1.00 69.75 354 TYR A CA 1
ATOM 2901 C C . TYR A 1 354 ? 31.124 -26.375 33.199 1.00 69.75 354 TYR A C 1
ATOM 2903 O O . TYR A 1 354 ? 32.188 -26.534 33.799 1.00 69.75 354 TYR A O 1
ATOM 2911 N N . ARG A 1 355 ? 30.478 -25.196 33.221 1.00 66.19 355 ARG A N 1
ATOM 2912 C CA . ARG A 1 355 ? 30.972 -24.056 34.016 1.00 66.19 355 ARG A CA 1
ATOM 2913 C C . ARG A 1 355 ? 30.942 -24.340 35.513 1.00 66.19 355 ARG A C 1
ATOM 2915 O O . ARG A 1 355 ? 31.884 -23.944 36.187 1.00 66.19 355 ARG A O 1
ATOM 2922 N N . ALA A 1 356 ? 29.913 -25.021 36.011 1.00 75.50 356 ALA A N 1
ATOM 2923 C CA . ALA A 1 356 ? 29.805 -25.396 37.416 1.00 75.50 356 ALA A CA 1
ATOM 2924 C C . ALA A 1 356 ? 31.001 -26.263 37.846 1.00 75.50 356 ALA A C 1
ATOM 2926 O O . ALA A 1 356 ? 31.703 -25.932 38.799 1.00 75.50 356 ALA A O 1
ATOM 2927 N N . LEU A 1 357 ? 31.309 -27.302 37.059 1.00 72.19 357 LEU A N 1
ATOM 2928 C CA . LEU A 1 357 ? 32.466 -28.181 37.269 1.00 72.19 357 LEU A CA 1
ATOM 2929 C C . LEU A 1 357 ? 33.821 -27.474 37.111 1.00 72.19 357 LEU A C 1
ATOM 2931 O O . LEU A 1 357 ? 34.736 -27.748 37.881 1.00 72.19 357 LEU A O 1
ATOM 2935 N N . ARG A 1 358 ? 33.973 -26.589 36.117 1.00 69.88 358 ARG A N 1
ATOM 2936 C CA . ARG A 1 358 ? 35.249 -25.906 35.831 1.00 69.88 358 ARG A CA 1
ATOM 2937 C C . ARG A 1 358 ? 35.568 -24.798 36.834 1.00 69.88 358 ARG A C 1
ATOM 2939 O O . ARG A 1 358 ? 36.718 -24.661 37.234 1.00 69.88 358 ARG A O 1
ATOM 2946 N N . ASP A 1 359 ? 34.572 -23.986 37.180 1.00 70.25 359 ASP A N 1
ATOM 2947 C CA . ASP A 1 359 ? 34.751 -22.809 38.038 1.00 70.25 359 ASP A CA 1
ATOM 2948 C C . ASP A 1 359 ? 34.554 -23.142 39.530 1.00 70.25 359 ASP A C 1
ATOM 2950 O O . ASP A 1 359 ? 34.800 -22.286 40.375 1.00 70.25 359 ASP A O 1
ATOM 2954 N N . GLY A 1 360 ? 34.103 -24.362 39.857 1.00 75.44 360 GLY A N 1
ATOM 2955 C CA . GLY A 1 360 ? 33.788 -24.788 41.225 1.00 75.44 360 GLY A CA 1
ATOM 2956 C C . GLY A 1 360 ? 32.532 -24.127 41.805 1.00 75.44 360 GLY A C 1
ATOM 2957 O O . GLY A 1 360 ? 32.403 -24.042 43.020 1.00 75.44 360 GLY A O 1
ATOM 2958 N N . LEU A 1 361 ? 31.634 -23.629 40.947 1.00 76.69 361 LEU A N 1
ATOM 2959 C CA . LEU A 1 361 ? 30.483 -22.801 41.321 1.00 76.69 361 LEU A CA 1
ATOM 2960 C C . LEU A 1 361 ? 29.179 -23.592 41.259 1.00 76.69 361 LEU A C 1
ATOM 2962 O O . LEU A 1 361 ? 28.938 -24.316 40.291 1.00 76.69 361 LEU A O 1
ATOM 2966 N N . ASN A 1 362 ? 28.276 -23.372 42.213 1.00 77.44 362 ASN A N 1
ATOM 2967 C CA . ASN A 1 362 ? 26.919 -23.898 42.110 1.00 77.44 362 ASN A CA 1
ATOM 2968 C C . ASN A 1 362 ? 26.075 -23.039 41.142 1.00 77.44 362 ASN A C 1
ATOM 2970 O O . ASN A 1 362 ? 25.854 -21.848 41.378 1.00 77.44 362 ASN A O 1
ATOM 2974 N N . ILE A 1 363 ? 25.624 -23.630 40.029 1.00 82.75 363 ILE A N 1
ATOM 2975 C CA . ILE A 1 363 ? 24.850 -22.947 38.978 1.00 82.75 363 ILE A CA 1
ATOM 2976 C C . ILE A 1 363 ? 23.481 -23.617 38.845 1.00 82.75 363 ILE A C 1
ATOM 2978 O O . ILE A 1 363 ? 23.390 -24.761 38.404 1.00 82.75 363 ILE A O 1
ATOM 2982 N N . GLN A 1 364 ? 22.412 -22.901 39.183 1.00 80.69 364 GLN A N 1
ATOM 2983 C CA . GLN A 1 364 ? 21.038 -23.401 39.138 1.00 80.69 364 GLN A CA 1
ATOM 2984 C C . GLN A 1 364 ? 20.400 -23.142 37.765 1.00 80.69 364 GLN A C 1
ATOM 2986 O O . GLN A 1 364 ? 20.362 -22.002 37.302 1.00 80.69 364 GLN A O 1
ATOM 2991 N N . HIS A 1 365 ? 19.873 -24.187 37.125 1.00 78.25 365 HIS A N 1
ATOM 2992 C CA . HIS A 1 365 ? 19.207 -24.147 35.816 1.00 78.25 365 HIS A CA 1
ATOM 2993 C C . HIS A 1 365 ? 18.104 -25.214 35.710 1.00 78.25 365 HIS A C 1
ATOM 2995 O O . HIS A 1 365 ? 17.985 -26.098 36.555 1.00 78.25 365 HIS A O 1
ATOM 3001 N N . ALA A 1 366 ? 17.324 -25.190 34.625 1.00 69.00 366 ALA A N 1
ATOM 3002 C CA . ALA A 1 366 ? 16.171 -26.076 34.391 1.00 69.00 366 ALA A CA 1
ATOM 3003 C C . ALA A 1 366 ? 16.442 -27.601 34.427 1.00 69.00 366 ALA A C 1
ATOM 3005 O O . ALA A 1 366 ? 15.501 -28.389 34.349 1.00 69.00 366 ALA A O 1
ATOM 3006 N N . GLY A 1 367 ? 17.713 -28.016 34.461 1.00 64.94 367 GLY A N 1
ATOM 3007 C CA . GLY A 1 367 ? 18.140 -29.421 34.432 1.00 64.94 367 GLY A CA 1
ATOM 3008 C C . GLY A 1 367 ? 18.554 -29.985 35.794 1.00 64.94 367 GLY A C 1
ATOM 3009 O O . GLY A 1 367 ? 18.483 -31.194 35.984 1.00 64.94 367 GLY A O 1
ATOM 3010 N N . ASN A 1 368 ? 18.950 -29.126 36.741 1.00 67.25 368 ASN A N 1
ATOM 3011 C CA . ASN A 1 368 ? 19.382 -29.511 38.091 1.00 67.25 368 ASN A CA 1
ATOM 3012 C C . ASN A 1 368 ? 18.513 -28.900 39.210 1.00 67.25 368 ASN A C 1
ATOM 3014 O O . ASN A 1 368 ? 18.740 -29.167 40.387 1.00 67.25 368 ASN A O 1
ATOM 3018 N N . GLY A 1 369 ? 17.490 -28.121 38.850 1.00 63.44 369 GLY A N 1
ATOM 3019 C CA . GLY A 1 369 ? 16.508 -27.551 39.763 1.00 63.44 369 GLY A CA 1
ATOM 3020 C C . GLY A 1 369 ? 15.393 -26.824 39.008 1.00 63.44 369 GLY A C 1
ATOM 3021 O O . GLY A 1 369 ? 15.278 -26.906 37.784 1.00 63.44 369 GLY A O 1
ATOM 3022 N N . ALA A 1 370 ? 14.556 -26.083 39.733 1.00 62.16 370 ALA A N 1
ATOM 3023 C CA . ALA A 1 370 ? 13.639 -25.136 39.105 1.00 62.16 370 ALA A CA 1
ATOM 3024 C C . ALA A 1 370 ? 14.398 -23.863 38.688 1.00 62.16 370 ALA A C 1
ATOM 3026 O O . ALA A 1 370 ? 15.216 -23.357 39.454 1.00 62.16 370 ALA A O 1
ATOM 3027 N N . GLU A 1 371 ? 14.101 -23.322 37.503 1.00 65.75 371 GLU A N 1
ATOM 3028 C CA . GLU A 1 371 ? 14.651 -22.040 37.036 1.00 65.75 371 GLU A CA 1
ATOM 3029 C C . GLU A 1 371 ? 14.321 -20.906 38.015 1.00 65.75 371 GLU A C 1
ATOM 3031 O O . GLU A 1 371 ? 13.149 -20.671 38.347 1.00 65.75 371 GLU A O 1
ATOM 3036 N N . VAL A 1 372 ? 15.351 -20.171 38.439 1.00 74.94 372 VAL A N 1
ATOM 3037 C CA . VAL A 1 372 ? 15.203 -19.012 39.323 1.00 74.94 372 VAL A CA 1
ATOM 3038 C C . VAL A 1 372 ? 14.382 -17.934 38.619 1.00 74.94 372 VAL A C 1
ATOM 3040 O O . VAL A 1 372 ? 14.575 -17.649 37.434 1.00 74.94 372 VAL A O 1
ATOM 3043 N N . ARG A 1 373 ? 13.444 -17.324 39.355 1.00 66.25 373 ARG A N 1
ATOM 3044 C CA . ARG A 1 373 ? 12.652 -16.196 38.858 1.00 66.25 373 ARG A CA 1
ATOM 3045 C C . ARG A 1 373 ? 13.055 -14.899 39.533 1.00 66.25 373 ARG A C 1
ATOM 3047 O O . ARG A 1 373 ? 12.883 -14.760 40.739 1.00 66.25 373 ARG A O 1
ATOM 3054 N N . PHE A 1 374 ? 13.480 -13.925 38.738 1.00 55.19 374 PHE A N 1
ATOM 3055 C CA . PHE A 1 374 ? 13.795 -12.576 39.197 1.00 55.19 374 PHE A CA 1
ATOM 3056 C C . PHE A 1 374 ? 12.812 -11.579 38.569 1.00 55.19 374 PHE A C 1
ATOM 3058 O O . PHE A 1 374 ? 12.586 -11.598 37.357 1.00 55.19 374 PHE A O 1
ATOM 3065 N N . ASN A 1 375 ? 12.156 -10.750 39.391 1.00 50.38 375 ASN A N 1
ATOM 3066 C CA . ASN A 1 375 ? 11.095 -9.816 38.971 1.00 50.38 375 ASN A CA 1
ATOM 3067 C C . ASN A 1 375 ? 10.050 -10.432 38.008 1.00 50.38 375 ASN A C 1
ATOM 3069 O O . ASN A 1 375 ? 9.645 -9.831 37.013 1.00 50.38 375 ASN A O 1
ATOM 3073 N N . GLY A 1 376 ? 9.625 -11.668 38.292 1.00 45.91 376 GLY A N 1
ATOM 3074 C CA . GLY A 1 376 ? 8.595 -12.387 37.533 1.00 45.91 376 GLY A CA 1
ATOM 3075 C C . GLY A 1 376 ? 9.059 -13.059 36.232 1.00 45.91 376 GLY A C 1
ATOM 3076 O O . GLY A 1 376 ? 8.290 -13.840 35.667 1.00 45.91 376 GLY A O 1
ATOM 3077 N N . LYS A 1 377 ? 10.298 -12.833 35.776 1.00 43.75 377 LYS A N 1
ATOM 3078 C CA . LYS A 1 377 ? 10.899 -13.538 34.630 1.00 43.75 377 LYS A CA 1
ATOM 3079 C C . LYS A 1 377 ? 11.737 -14.726 35.099 1.00 43.75 377 LYS A C 1
ATOM 3081 O O . LYS A 1 377 ? 12.411 -14.628 36.117 1.00 43.75 377 LYS A O 1
ATOM 3086 N N . LYS A 1 378 ? 11.673 -15.836 34.361 1.00 55.72 378 LYS A N 1
ATOM 3087 C CA . LYS A 1 378 ? 12.579 -16.988 34.506 1.00 55.72 378 LYS A CA 1
ATOM 3088 C C . LYS A 1 378 ? 13.924 -16.651 33.861 1.00 55.72 378 LYS A C 1
ATOM 3090 O O . LYS A 1 378 ? 13.915 -15.973 32.837 1.00 55.72 378 LYS A O 1
ATOM 3095 N N . LEU A 1 379 ? 15.011 -17.125 34.459 1.00 64.81 379 LEU A N 1
ATOM 3096 C CA . LEU A 1 379 ? 16.377 -17.017 33.942 1.00 64.81 379 LEU A CA 1
ATOM 3097 C C . LEU A 1 379 ? 16.834 -18.378 33.397 1.00 64.81 379 LEU A C 1
ATOM 3099 O O . LEU A 1 379 ? 16.485 -19.397 34.000 1.00 64.81 379 LEU A O 1
ATOM 3103 N N . ASP A 1 380 ? 17.633 -18.412 32.322 1.00 65.44 380 ASP A N 1
ATOM 3104 C CA . ASP A 1 380 ? 18.182 -19.686 31.804 1.00 65.44 380 ASP A CA 1
ATOM 3105 C C . ASP A 1 380 ? 19.085 -20.380 32.848 1.00 65.44 380 ASP A C 1
ATOM 3107 O O . ASP A 1 380 ? 19.037 -21.605 33.006 1.00 65.44 380 ASP A O 1
ATOM 3111 N N . ALA A 1 381 ? 19.898 -19.597 33.569 1.00 73.56 381 ALA A N 1
ATOM 3112 C CA . ALA A 1 381 ? 20.650 -20.029 34.745 1.00 73.56 381 ALA A CA 1
ATOM 3113 C C . ALA A 1 381 ? 20.940 -18.888 35.737 1.00 73.56 381 ALA A C 1
ATOM 3115 O O . ALA A 1 381 ? 20.915 -17.702 35.396 1.00 73.56 381 ALA A O 1
ATOM 3116 N N . PHE A 1 382 ? 21.271 -19.258 36.973 1.00 79.69 382 PHE A N 1
ATOM 3117 C CA . PHE A 1 382 ? 21.624 -18.336 38.052 1.00 79.69 382 PHE A CA 1
ATOM 3118 C C . PHE A 1 382 ? 22.781 -18.884 38.900 1.00 79.69 382 PHE A C 1
ATOM 3120 O O . PHE A 1 382 ? 22.808 -20.071 39.218 1.00 79.69 382 PHE A O 1
ATOM 3127 N N . ILE A 1 383 ? 23.731 -18.020 39.267 1.00 82.06 383 ILE A N 1
ATOM 3128 C CA . ILE A 1 383 ? 24.807 -18.318 40.223 1.00 82.06 383 ILE A CA 1
ATOM 3129 C C . ILE A 1 383 ? 24.491 -17.582 41.523 1.00 82.06 383 ILE A C 1
ATOM 3131 O O . ILE A 1 383 ? 24.629 -16.357 41.589 1.00 82.06 383 ILE A O 1
ATOM 3135 N N . GLU A 1 384 ? 24.071 -18.332 42.540 1.00 75.81 384 GLU A N 1
ATOM 3136 C CA . GLU A 1 384 ? 23.576 -17.792 43.812 1.00 75.81 384 GLU A CA 1
ATOM 3137 C C . GLU A 1 384 ? 24.678 -17.081 44.606 1.00 75.81 384 GLU A C 1
ATOM 3139 O O . GLU A 1 384 ? 24.538 -15.904 44.931 1.00 75.81 384 GLU A O 1
ATOM 3144 N N . GLU A 1 385 ? 25.826 -17.739 44.785 1.00 77.25 385 GLU A N 1
ATOM 3145 C CA . GLU A 1 385 ? 27.016 -17.223 45.489 1.00 77.25 385 GLU A CA 1
ATOM 3146 C C . GLU A 1 385 ? 27.545 -15.889 44.933 1.00 77.25 385 GLU A C 1
ATOM 3148 O O . GLU A 1 385 ? 28.243 -15.150 45.624 1.00 77.25 385 GLU A O 1
ATOM 3153 N N . GLN A 1 386 ? 27.229 -15.575 43.672 1.00 74.88 386 GLN A N 1
ATOM 3154 C CA . GLN A 1 386 ? 27.675 -14.360 42.983 1.00 74.88 386 GLN A CA 1
ATOM 3155 C C . GLN A 1 386 ? 26.530 -13.395 42.650 1.00 74.88 386 GLN A C 1
ATOM 3157 O O . GLN A 1 386 ? 26.792 -12.346 42.058 1.00 74.88 386 GLN A O 1
ATOM 3162 N N . ASN A 1 387 ? 25.282 -13.752 42.976 1.00 69.75 387 ASN A N 1
ATOM 3163 C CA . ASN A 1 387 ? 24.059 -13.042 42.595 1.00 69.75 387 ASN A CA 1
ATOM 3164 C C . ASN A 1 387 ? 24.017 -12.653 41.096 1.00 69.75 387 ASN A C 1
ATOM 3166 O O . ASN A 1 387 ? 23.744 -11.505 40.735 1.00 69.75 387 ASN A O 1
ATOM 3170 N N . LYS A 1 388 ? 24.348 -13.600 40.203 1.00 67.75 388 LYS A N 1
ATOM 3171 C CA . LYS A 1 388 ? 24.463 -13.361 38.749 1.00 67.75 388 LYS A CA 1
ATOM 3172 C C . LYS A 1 388 ? 23.526 -14.243 37.933 1.00 67.75 388 LYS A C 1
ATOM 3174 O O . LYS A 1 388 ? 23.611 -15.467 37.977 1.00 67.75 388 LYS A O 1
ATOM 3179 N N . ALA A 1 389 ? 22.698 -13.602 37.114 1.00 63.59 389 ALA A N 1
ATOM 3180 C CA . ALA A 1 389 ? 21.921 -14.247 36.060 1.00 63.59 389 ALA A CA 1
ATOM 3181 C C . ALA A 1 389 ? 22.794 -14.572 34.835 1.00 63.59 389 ALA A C 1
ATOM 3183 O O . ALA A 1 389 ? 23.695 -13.803 34.489 1.00 63.59 389 ALA A O 1
ATOM 3184 N N . ILE A 1 390 ? 22.499 -15.680 34.155 1.00 57.94 390 ILE A N 1
ATOM 3185 C CA . ILE A 1 390 ? 23.109 -16.059 32.878 1.00 57.94 390 ILE A CA 1
ATOM 3186 C C . ILE A 1 390 ? 21.993 -16.443 31.901 1.00 57.94 390 ILE A C 1
ATOM 3188 O O . ILE A 1 390 ? 21.153 -17.276 32.216 1.00 57.94 390 ILE A O 1
ATOM 3192 N N . GLU A 1 391 ? 22.034 -15.857 30.706 1.00 50.50 391 GLU A N 1
ATOM 3193 C CA . GLU A 1 391 ? 21.122 -16.115 29.583 1.00 50.50 391 GLU A CA 1
ATOM 3194 C C . GLU A 1 391 ? 21.943 -16.669 28.405 1.00 50.50 391 GLU A C 1
ATOM 3196 O O . GLU A 1 391 ? 23.028 -16.151 28.112 1.00 50.50 391 GLU A O 1
ATOM 3201 N N . VAL A 1 392 ? 21.467 -17.712 27.715 1.00 48.34 392 VAL A N 1
ATOM 3202 C CA . VAL A 1 392 ? 22.195 -18.378 26.616 1.00 48.34 392 VAL A CA 1
ATOM 3203 C C . VAL A 1 392 ? 21.432 -18.264 25.300 1.00 48.34 392 VAL A C 1
ATOM 3205 O O . VAL A 1 392 ? 20.563 -19.063 24.950 1.00 48.34 392 VAL A O 1
ATOM 3208 N N . LEU A 1 393 ? 21.859 -17.293 24.495 1.00 47.53 393 LEU A N 1
ATOM 3209 C CA . LEU A 1 393 ? 21.338 -17.055 23.152 1.00 47.53 393 LEU A CA 1
ATOM 3210 C C . LEU A 1 393 ? 22.216 -17.748 22.096 1.00 47.53 393 LEU A C 1
ATOM 3212 O O . LEU A 1 393 ? 23.339 -17.329 21.819 1.00 47.53 393 LEU A O 1
ATOM 3216 N N . GLY A 1 394 ? 21.696 -18.808 21.474 1.00 37.34 394 GLY A N 1
ATOM 3217 C CA . GLY A 1 394 ? 22.364 -19.499 20.365 1.00 37.34 394 GLY A CA 1
ATOM 3218 C C . GLY A 1 394 ? 22.152 -18.795 19.018 1.00 37.34 394 GLY A C 1
ATOM 3219 O O . GLY A 1 394 ? 21.019 -18.503 18.643 1.00 37.34 394 GLY A O 1
ATOM 3220 N N . CYS A 1 395 ? 23.222 -18.564 18.247 1.00 43.22 395 CYS A N 1
ATOM 3221 C CA . CYS A 1 395 ? 23.109 -18.002 16.896 1.00 43.22 395 CYS A CA 1
ATOM 3222 C C . CYS A 1 395 ? 23.116 -19.087 15.807 1.00 43.22 395 CYS A C 1
ATOM 3224 O O . CYS A 1 395 ? 24.107 -19.791 15.598 1.00 43.22 395 CYS A O 1
ATOM 3226 N N . TYR A 1 396 ? 22.008 -19.138 15.068 1.00 44.50 396 TYR A N 1
ATOM 3227 C CA . TYR A 1 396 ? 21.713 -20.047 13.960 1.00 44.50 396 TYR A CA 1
ATOM 3228 C C . TYR A 1 396 ? 22.653 -19.913 12.740 1.00 44.50 396 TYR A C 1
ATOM 3230 O O . TYR A 1 396 ? 22.763 -20.819 11.919 1.00 44.50 396 TYR A O 1
ATOM 3238 N N . TYR A 1 397 ? 23.351 -18.783 12.605 1.00 50.25 397 TYR A N 1
ATOM 3239 C CA . TYR A 1 397 ? 24.156 -18.467 11.419 1.00 50.25 397 TYR A CA 1
ATOM 3240 C C . TYR A 1 397 ? 25.621 -18.905 11.517 1.00 50.25 397 TYR A C 1
ATOM 3242 O O . TYR A 1 397 ? 26.358 -18.700 10.555 1.00 50.25 397 TYR A O 1
ATOM 3250 N N . HIS A 1 398 ? 26.057 -19.504 12.633 1.00 56.44 398 HIS A N 1
ATOM 3251 C CA . HIS A 1 398 ? 27.473 -19.797 12.880 1.00 56.44 398 HIS A CA 1
ATOM 3252 C C . HIS A 1 398 ? 28.151 -20.572 11.748 1.00 56.44 398 HIS A C 1
ATOM 3254 O O . HIS A 1 398 ? 29.180 -20.118 11.269 1.00 56.44 398 HIS A O 1
ATOM 3260 N N . ASP A 1 399 ? 27.591 -21.684 11.271 1.00 54.94 399 ASP A N 1
ATOM 3261 C CA . ASP A 1 399 ? 28.272 -22.510 10.259 1.00 54.94 399 ASP A CA 1
ATOM 3262 C C . ASP A 1 399 ? 28.346 -21.817 8.884 1.00 54.94 399 ASP A C 1
ATOM 3264 O O . ASP A 1 399 ? 29.329 -21.963 8.158 1.00 54.94 399 ASP A O 1
ATOM 3268 N N . TYR A 1 400 ? 27.354 -20.980 8.561 1.00 59.69 400 TYR A N 1
ATOM 3269 C CA . TYR A 1 400 ? 27.363 -20.128 7.368 1.00 59.69 400 TYR A CA 1
ATOM 3270 C C . TYR A 1 400 ? 28.410 -19.009 7.486 1.00 59.69 400 TYR A C 1
ATOM 3272 O O . TYR A 1 400 ? 29.235 -18.828 6.592 1.00 59.69 400 TYR A O 1
ATOM 3280 N N . VAL A 1 401 ? 28.419 -18.286 8.610 1.00 61.72 401 VAL A N 1
ATOM 3281 C CA . VAL A 1 401 ? 29.383 -17.206 8.880 1.00 61.72 401 VAL A CA 1
ATOM 3282 C C . VAL A 1 401 ? 30.810 -17.757 8.948 1.00 61.72 401 VAL A C 1
ATOM 3284 O O . VAL A 1 401 ? 31.712 -17.151 8.379 1.00 61.72 401 VAL A O 1
ATOM 3287 N N . ARG A 1 402 ? 31.017 -18.933 9.554 1.00 66.81 402 ARG A N 1
ATOM 3288 C CA . ARG A 1 402 ? 32.311 -19.631 9.601 1.00 66.81 402 ARG A CA 1
ATOM 3289 C C . ARG A 1 402 ? 32.829 -19.981 8.210 1.00 66.81 402 ARG A C 1
ATOM 3291 O O . ARG A 1 402 ? 33.987 -19.678 7.953 1.00 66.81 402 ARG A O 1
ATOM 3298 N N . LEU A 1 403 ? 32.003 -20.538 7.309 1.00 72.69 403 LEU A N 1
ATOM 3299 C CA . LEU A 1 403 ? 32.451 -20.816 5.935 1.00 72.69 403 LEU A CA 1
ATOM 3300 C C . LEU A 1 403 ? 32.918 -19.533 5.242 1.00 72.69 403 LEU A C 1
ATOM 3302 O O . LEU A 1 403 ? 33.981 -19.513 4.632 1.00 72.69 403 LEU A O 1
ATOM 3306 N N . PHE A 1 404 ? 32.141 -18.454 5.311 1.00 68.31 404 PHE A N 1
ATOM 3307 C CA . PHE A 1 404 ? 32.515 -17.236 4.594 1.00 68.31 404 PHE A CA 1
ATOM 3308 C C . PHE A 1 404 ? 33.669 -16.469 5.257 1.00 68.31 404 PHE A C 1
ATOM 3310 O O . PHE A 1 404 ? 34.463 -15.866 4.542 1.00 68.31 404 PHE A O 1
ATOM 3317 N N . LEU A 1 405 ? 33.845 -16.556 6.581 1.00 68.31 405 LEU A N 1
ATOM 3318 C CA . LEU A 1 405 ? 35.068 -16.095 7.252 1.00 68.31 405 LEU A CA 1
ATOM 3319 C C . LEU A 1 405 ? 36.288 -16.924 6.827 1.00 68.31 405 LEU A C 1
ATOM 3321 O O . LEU A 1 405 ? 37.311 -16.340 6.478 1.00 68.31 405 LEU A O 1
ATOM 3325 N N . GLN A 1 406 ? 36.163 -18.254 6.775 1.00 77.50 406 GLN A N 1
ATOM 3326 C CA . GLN A 1 406 ? 37.198 -19.152 6.256 1.00 77.50 406 GLN A CA 1
ATOM 3327 C C . GLN A 1 406 ? 37.593 -18.760 4.827 1.00 77.50 406 GLN A C 1
ATOM 3329 O O . GLN A 1 406 ? 38.760 -18.479 4.578 1.00 77.50 406 GLN A O 1
ATOM 3334 N N . LEU A 1 407 ? 36.624 -18.660 3.910 1.00 76.75 407 LEU A N 1
ATOM 3335 C CA . LEU A 1 407 ? 36.872 -18.283 2.514 1.00 76.75 407 LEU A CA 1
ATOM 3336 C C . LEU A 1 407 ? 37.464 -16.872 2.384 1.00 76.75 407 LEU A C 1
ATOM 3338 O O . LEU A 1 407 ? 38.319 -16.658 1.530 1.00 76.75 407 LEU A O 1
ATOM 3342 N N . LYS A 1 408 ? 37.065 -15.913 3.234 1.00 75.94 408 LYS A N 1
ATOM 3343 C CA . LYS A 1 408 ? 37.644 -14.558 3.255 1.00 75.94 408 LYS A CA 1
ATOM 3344 C C . LYS A 1 408 ? 39.129 -14.591 3.607 1.00 75.94 408 LYS A C 1
ATOM 3346 O O . LYS A 1 408 ? 39.890 -13.839 2.999 1.00 75.94 408 LYS A O 1
ATOM 3351 N N . VAL A 1 409 ? 39.534 -15.408 4.582 1.00 74.12 409 VAL A N 1
ATOM 3352 C CA . VAL A 1 409 ? 40.940 -15.514 5.004 1.00 74.12 409 VAL A CA 1
ATOM 3353 C C . VAL A 1 409 ? 41.748 -16.345 4.011 1.00 74.12 409 VAL A C 1
ATOM 3355 O O . VAL A 1 409 ? 42.773 -15.861 3.544 1.00 74.12 409 VAL A O 1
ATOM 3358 N N . GLU A 1 410 ? 41.248 -17.515 3.598 1.00 81.94 410 GLU A N 1
ATOM 3359 C CA . GLU A 1 410 ? 41.867 -18.347 2.552 1.00 81.94 410 GLU A CA 1
ATOM 3360 C C . GLU A 1 410 ? 42.138 -17.522 1.278 1.00 81.94 410 GLU A C 1
ATOM 3362 O O . GLU A 1 410 ? 43.250 -17.537 0.763 1.00 81.94 410 GLU A O 1
ATOM 3367 N N . ALA A 1 411 ? 41.182 -16.700 0.834 1.00 79.44 411 ALA A N 1
ATOM 3368 C CA . ALA A 1 411 ? 41.325 -15.862 -0.359 1.00 79.44 411 ALA A CA 1
ATOM 3369 C C . ALA A 1 411 ? 42.126 -14.554 -0.168 1.00 79.44 411 ALA A C 1
ATOM 3371 O O . ALA A 1 411 ? 42.384 -13.849 -1.147 1.00 79.44 411 ALA A O 1
ATOM 3372 N N . SER A 1 412 ? 42.476 -14.174 1.068 1.00 76.94 412 SER A N 1
ATOM 3373 C CA . SER A 1 412 ? 43.232 -12.939 1.350 1.00 76.94 412 SER A CA 1
ATOM 3374 C C . SER A 1 412 ? 44.749 -13.130 1.343 1.00 76.94 412 SER A C 1
ATOM 3376 O O . SER A 1 412 ? 45.457 -12.129 1.418 1.00 76.94 412 SER A O 1
ATOM 3378 N N . GLY A 1 413 ? 45.244 -14.368 1.245 1.00 77.81 413 GLY A N 1
ATOM 3379 C CA . GLY A 1 413 ? 46.657 -14.671 1.480 1.00 77.81 413 GLY A CA 1
ATOM 3380 C C . GLY A 1 413 ? 47.071 -14.459 2.944 1.00 77.81 413 GLY A C 1
ATOM 3381 O O . GLY A 1 413 ? 46.248 -14.137 3.804 1.00 77.81 413 GLY A O 1
ATOM 3382 N N . PHE A 1 414 ? 48.358 -14.652 3.232 1.00 78.50 414 PHE A N 1
ATOM 3383 C CA . PHE A 1 414 ? 48.922 -14.372 4.555 1.00 78.50 414 PHE A CA 1
ATOM 3384 C C . PHE A 1 414 ? 49.247 -12.872 4.725 1.00 78.50 414 PHE A C 1
ATOM 3386 O O . PHE A 1 414 ? 49.602 -12.220 3.739 1.00 78.50 414 PHE A O 1
ATOM 3393 N N . PRO A 1 415 ? 49.147 -12.309 5.948 1.00 74.31 415 PRO A N 1
ATOM 3394 C CA . PRO A 1 415 ? 49.569 -10.934 6.227 1.00 74.31 415 PRO A CA 1
ATOM 3395 C C . PRO A 1 415 ? 51.054 -10.683 5.892 1.00 74.31 415 PRO A C 1
ATOM 3397 O O . PRO A 1 415 ? 51.849 -11.620 5.972 1.00 74.31 415 PRO A O 1
ATOM 3400 N N .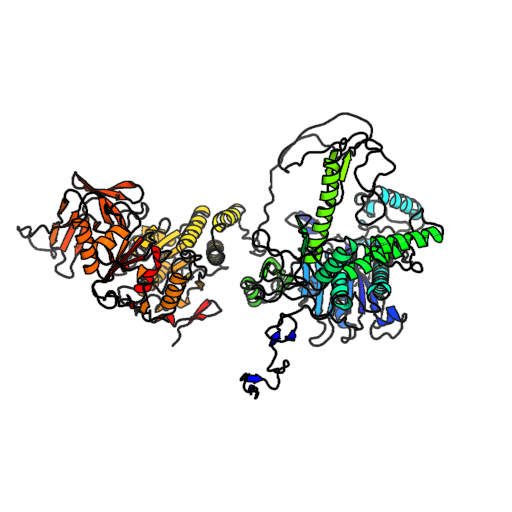 PRO A 1 416 ? 51.480 -9.433 5.608 1.00 65.75 416 PRO A N 1
ATOM 3401 C CA . PRO A 1 416 ? 52.860 -9.128 5.201 1.00 65.75 416 PRO A CA 1
ATOM 3402 C C . PRO A 1 416 ? 53.956 -9.599 6.176 1.00 65.75 416 PRO A C 1
ATOM 3404 O O . PRO A 1 416 ? 55.058 -9.936 5.742 1.00 65.75 416 PRO A O 1
ATOM 3407 N N . GLY A 1 417 ? 53.649 -9.651 7.478 1.00 65.62 417 GLY A N 1
ATOM 3408 C CA . GLY A 1 417 ? 54.547 -10.142 8.534 1.00 65.62 417 GLY A CA 1
ATOM 3409 C C . GLY A 1 417 ? 54.527 -11.661 8.770 1.00 65.62 417 GLY A C 1
ATOM 3410 O O . GLY A 1 417 ? 55.198 -12.129 9.684 1.00 65.62 417 GLY A O 1
ATOM 3411 N N . VAL A 1 418 ? 53.760 -12.434 7.991 1.00 74.12 418 VAL A N 1
ATOM 3412 C CA . VAL A 1 418 ? 53.597 -13.894 8.138 1.00 74.12 418 VAL A CA 1
ATOM 3413 C C . VAL A 1 418 ? 54.193 -14.589 6.912 1.00 74.12 418 VAL A C 1
ATOM 3415 O O . VAL A 1 418 ? 53.508 -14.863 5.924 1.00 74.12 418 VAL A O 1
ATOM 3418 N N . GLN A 1 419 ? 55.498 -14.859 6.962 1.00 72.75 419 GLN A N 1
ATOM 3419 C CA . GLN A 1 419 ? 56.265 -15.369 5.820 1.00 72.75 419 GLN A CA 1
ATOM 3420 C C . GLN A 1 419 ? 56.786 -16.797 6.035 1.00 72.75 419 GLN A C 1
ATOM 3422 O O . GLN A 1 419 ? 56.711 -17.606 5.102 1.00 72.75 419 GLN A O 1
ATOM 3427 N N . THR A 1 420 ? 57.248 -17.147 7.244 1.00 81.06 420 THR A N 1
ATOM 3428 C CA . THR A 1 420 ? 57.764 -18.500 7.535 1.00 81.06 420 THR A CA 1
ATOM 3429 C C . THR A 1 420 ? 56.639 -19.521 7.708 1.00 81.06 420 THR A C 1
ATOM 3431 O O . THR A 1 420 ? 55.478 -19.177 7.940 1.00 81.06 420 THR A O 1
ATOM 3434 N N . ASN A 1 421 ? 56.969 -20.809 7.590 1.00 78.00 421 ASN A N 1
ATOM 3435 C CA . ASN A 1 421 ? 55.982 -21.872 7.769 1.00 78.00 421 ASN A CA 1
ATOM 3436 C C . ASN A 1 421 ? 55.519 -21.996 9.231 1.00 78.00 421 ASN A C 1
ATOM 3438 O O . ASN A 1 421 ? 54.339 -22.280 9.440 1.00 78.00 421 ASN A O 1
ATOM 3442 N N . GLU A 1 422 ? 56.371 -21.707 10.228 1.00 79.19 422 GLU A N 1
ATOM 3443 C CA . GLU A 1 422 ? 55.922 -21.641 11.627 1.00 79.19 422 GLU A CA 1
ATOM 3444 C C . GLU A 1 422 ? 54.910 -20.509 11.829 1.00 79.19 422 GLU A C 1
ATOM 3446 O O . GLU A 1 422 ? 53.833 -20.754 12.363 1.00 79.19 422 GLU A O 1
ATOM 3451 N N . GLN A 1 423 ? 55.193 -19.300 11.325 1.00 79.31 423 GLN A N 1
ATOM 3452 C CA . GLN A 1 423 ? 54.280 -18.153 11.431 1.00 79.31 423 GLN A CA 1
ATOM 3453 C C . GLN A 1 423 ? 52.923 -18.430 10.759 1.00 79.31 423 GLN A C 1
ATOM 3455 O O . GLN A 1 423 ? 51.877 -18.026 11.267 1.00 79.31 423 GLN A O 1
ATOM 3460 N N . LYS A 1 424 ? 52.915 -19.139 9.621 1.00 81.19 424 LYS A N 1
ATOM 3461 C CA . LYS A 1 424 ? 51.682 -19.540 8.917 1.00 81.19 424 LYS A CA 1
ATOM 3462 C C . LYS A 1 424 ? 50.861 -20.546 9.724 1.00 81.19 424 LYS A C 1
ATOM 3464 O O . LYS A 1 424 ? 49.640 -20.404 9.804 1.00 81.19 424 LYS A O 1
ATOM 3469 N N . LEU A 1 425 ? 51.515 -21.535 10.336 1.00 81.81 425 LEU A N 1
ATOM 3470 C CA . LEU A 1 425 ? 50.868 -22.504 11.228 1.00 81.81 425 LEU A CA 1
ATOM 3471 C C . LEU A 1 425 ? 50.334 -21.824 12.495 1.00 81.81 425 LEU A C 1
ATOM 3473 O O . LEU A 1 425 ? 49.189 -22.057 12.874 1.00 81.81 425 LEU A O 1
ATOM 3477 N N . GLU A 1 426 ? 51.119 -20.933 13.100 1.00 81.25 426 GLU A N 1
ATOM 3478 C CA . GLU A 1 426 ? 50.735 -20.147 14.273 1.00 81.25 426 GLU A CA 1
ATOM 3479 C C . GLU A 1 426 ? 49.532 -19.237 13.978 1.00 81.25 426 GLU A C 1
ATOM 3481 O O . GLU A 1 426 ? 48.591 -19.183 14.768 1.00 81.25 426 GLU A O 1
ATOM 3486 N N . PHE A 1 427 ? 49.508 -18.578 12.814 1.00 80.00 427 PHE A N 1
ATOM 3487 C CA . PHE A 1 427 ? 48.373 -17.773 12.356 1.00 80.00 427 PHE A CA 1
ATOM 3488 C C . PHE A 1 427 ? 47.094 -18.613 12.222 1.00 80.00 427 PHE A C 1
ATOM 3490 O O . PHE A 1 427 ? 46.046 -18.231 12.748 1.00 80.00 427 PHE A O 1
ATOM 3497 N N . VAL A 1 428 ? 47.171 -19.786 11.578 1.00 81.25 428 VAL A N 1
ATOM 3498 C CA . VAL A 1 428 ? 46.030 -20.714 11.449 1.00 81.25 428 VAL A CA 1
ATOM 3499 C C . VAL A 1 428 ? 45.563 -21.217 12.820 1.00 81.25 428 VAL A C 1
ATOM 3501 O O . VAL A 1 428 ? 44.358 -21.232 13.087 1.00 81.25 428 VAL A O 1
ATOM 3504 N N . GLN A 1 429 ? 46.495 -21.573 13.706 1.00 79.69 429 GLN A N 1
ATOM 3505 C CA . GLN A 1 429 ? 46.203 -22.058 15.054 1.00 79.69 429 GLN A CA 1
ATOM 3506 C C . GLN A 1 429 ? 45.525 -20.974 15.908 1.00 79.69 429 GLN A C 1
ATOM 3508 O O . GLN A 1 429 ? 44.438 -21.213 16.436 1.00 79.69 429 GLN A O 1
ATOM 3513 N N . LYS A 1 430 ? 46.077 -19.753 15.950 1.00 77.88 430 LYS A N 1
ATOM 3514 C CA . LYS A 1 430 ? 45.476 -18.592 16.634 1.00 77.88 430 LYS A CA 1
ATOM 3515 C C . LYS A 1 430 ? 44.078 -18.273 16.100 1.00 77.88 430 LYS A C 1
ATOM 3517 O O . LYS A 1 430 ? 43.169 -17.987 16.880 1.00 77.88 430 LYS A O 1
ATOM 3522 N N . TYR A 1 431 ? 43.861 -18.370 14.786 1.00 73.00 431 TYR A N 1
ATOM 3523 C CA . TYR A 1 431 ? 42.541 -18.138 14.191 1.00 73.00 431 TYR A CA 1
ATOM 3524 C C . TYR A 1 431 ? 41.526 -19.231 14.572 1.00 73.00 431 TYR A C 1
ATOM 3526 O O . TYR A 1 431 ? 40.380 -18.924 14.922 1.00 73.00 431 TYR A O 1
ATOM 3534 N N . LYS A 1 432 ? 41.953 -20.502 14.583 1.00 76.56 432 LYS A N 1
ATOM 3535 C CA . LYS A 1 432 ? 41.150 -21.643 15.048 1.00 76.56 432 LYS A CA 1
ATOM 3536 C C . LYS A 1 432 ? 40.817 -21.533 16.535 1.00 76.56 432 LYS A C 1
ATOM 3538 O O . LYS A 1 432 ? 39.678 -21.789 16.925 1.00 76.56 432 LYS A O 1
ATOM 3543 N N . GLU A 1 433 ? 41.761 -21.100 17.362 1.00 72.69 433 GLU A N 1
ATOM 3544 C CA . GLU A 1 433 ? 41.559 -20.893 18.796 1.00 72.69 433 GLU A CA 1
ATOM 3545 C C . GLU A 1 433 ? 40.593 -19.737 19.082 1.00 72.69 433 GLU A C 1
ATOM 3547 O O . GLU A 1 433 ? 39.639 -19.936 19.843 1.00 72.69 433 GLU A O 1
ATOM 3552 N N . LYS A 1 434 ? 40.778 -18.580 18.430 1.00 63.69 434 LYS A N 1
ATOM 3553 C CA . LYS A 1 434 ? 39.995 -17.353 18.661 1.00 63.69 434 LYS A CA 1
ATOM 3554 C C . LYS A 1 434 ? 38.588 -17.400 18.051 1.00 63.69 434 LYS A C 1
ATOM 3556 O O . LYS A 1 434 ? 37.631 -17.024 18.722 1.00 63.69 434 LYS A O 1
ATOM 3561 N N . TYR A 1 435 ? 38.431 -17.901 16.821 1.00 58.97 435 TYR A N 1
ATOM 3562 C CA . TYR A 1 435 ? 37.153 -17.851 16.081 1.00 58.97 435 TYR A CA 1
ATOM 3563 C C . TYR A 1 435 ? 36.444 -19.198 15.911 1.00 58.97 435 TYR A C 1
ATOM 3565 O O . TYR A 1 435 ? 35.301 -19.233 15.449 1.00 58.97 435 TYR A O 1
ATOM 3573 N N . LYS A 1 436 ? 37.091 -20.315 16.272 1.00 65.31 436 LYS A N 1
ATOM 3574 C CA . LYS A 1 436 ? 36.608 -21.680 15.976 1.00 65.31 436 LYS A CA 1
ATOM 3575 C C . LYS A 1 436 ? 36.303 -21.867 14.478 1.00 65.31 436 LYS A C 1
ATOM 3577 O O . LYS A 1 436 ? 35.320 -22.507 14.106 1.00 65.31 436 LYS A O 1
ATOM 3582 N N . VAL A 1 437 ? 37.142 -21.260 13.636 1.00 69.75 437 VAL A N 1
ATOM 3583 C CA . VAL A 1 437 ? 37.149 -21.373 12.171 1.00 69.75 437 VAL A CA 1
ATOM 3584 C C . VAL A 1 437 ? 38.421 -22.111 11.778 1.00 69.75 437 VAL A C 1
ATOM 3586 O O . VAL A 1 437 ? 39.513 -21.672 12.128 1.00 69.75 437 VAL A O 1
ATOM 3589 N N . GLU A 1 438 ? 38.293 -23.222 11.060 1.00 76.50 438 GLU A N 1
ATOM 3590 C CA . GLU A 1 438 ? 39.448 -23.946 10.531 1.00 76.50 438 GLU A CA 1
ATOM 3591 C C . GLU A 1 438 ? 39.840 -23.360 9.173 1.00 76.50 438 GLU A C 1
ATOM 3593 O O . GLU A 1 438 ? 39.026 -23.328 8.252 1.00 76.50 438 GLU A O 1
ATOM 3598 N N . ILE A 1 439 ? 41.077 -22.882 9.049 1.00 80.19 439 ILE A N 1
ATOM 3599 C CA . ILE A 1 439 ? 41.646 -22.409 7.782 1.00 80.19 439 ILE A CA 1
ATOM 3600 C C . ILE A 1 439 ? 42.447 -23.558 7.173 1.00 80.19 439 ILE A C 1
ATOM 3602 O O . ILE A 1 439 ? 43.274 -24.166 7.852 1.00 80.19 439 ILE A O 1
ATOM 3606 N N . ARG A 1 440 ? 42.226 -23.842 5.888 1.00 78.94 440 ARG A N 1
ATOM 3607 C CA . ARG A 1 440 ? 43.018 -24.823 5.141 1.00 78.94 440 ARG A CA 1
ATOM 3608 C C . ARG A 1 440 ? 44.282 -24.160 4.620 1.00 78.94 440 ARG A C 1
ATOM 3610 O O . ARG A 1 440 ? 44.210 -23.345 3.700 1.00 78.94 440 ARG A O 1
ATOM 3617 N N . LEU A 1 441 ? 45.421 -24.482 5.228 1.00 77.81 441 LEU A N 1
ATOM 3618 C CA . LEU A 1 441 ? 46.712 -23.856 4.931 1.00 77.81 441 LEU A CA 1
ATOM 3619 C C . LEU A 1 441 ? 47.093 -24.001 3.447 1.00 77.81 441 LEU A C 1
ATOM 3621 O O . LEU A 1 441 ? 47.591 -23.054 2.847 1.00 77.81 441 LEU A O 1
ATOM 3625 N N . GLU A 1 442 ? 46.754 -25.134 2.829 1.00 76.94 442 GLU A N 1
ATOM 3626 C CA . GLU A 1 442 ? 46.964 -25.420 1.407 1.00 76.94 442 GLU A CA 1
ATOM 3627 C C . GLU A 1 442 ? 46.066 -24.608 0.452 1.00 76.94 442 GLU A C 1
ATOM 3629 O O . GLU A 1 442 ? 46.249 -24.663 -0.762 1.00 76.94 442 GLU A O 1
ATOM 3634 N N . LYS A 1 443 ? 45.095 -23.850 0.982 1.00 77.31 443 LYS A N 1
ATOM 3635 C CA . LYS A 1 443 ? 44.181 -22.987 0.211 1.00 77.31 443 LYS A CA 1
ATOM 3636 C C . LYS A 1 443 ? 44.331 -21.501 0.525 1.00 77.31 443 LYS A C 1
ATOM 3638 O O . LYS A 1 443 ? 43.559 -20.705 -0.005 1.00 77.31 443 LYS A O 1
ATOM 3643 N N . VAL A 1 444 ? 45.307 -21.118 1.355 1.00 77.81 444 VAL A N 1
ATOM 3644 C CA . VAL A 1 444 ? 45.615 -19.708 1.633 1.00 77.81 444 VAL A CA 1
ATOM 3645 C C . VAL A 1 444 ? 46.401 -19.119 0.461 1.00 77.81 444 VAL A C 1
ATOM 3647 O O . VAL A 1 444 ? 47.630 -19.116 0.442 1.00 77.81 444 VAL A O 1
ATOM 3650 N N . VAL A 1 445 ? 45.669 -18.637 -0.542 1.00 80.00 445 VAL A N 1
ATOM 3651 C CA . VAL A 1 445 ? 46.197 -18.064 -1.784 1.00 80.00 445 VAL A CA 1
ATOM 3652 C C . VAL A 1 445 ? 45.415 -16.795 -2.097 1.00 80.00 445 VAL A C 1
ATOM 3654 O O . VAL A 1 445 ? 44.192 -16.759 -1.969 1.00 80.00 445 VAL A O 1
ATOM 3657 N N . TRP A 1 446 ? 46.110 -15.746 -2.537 1.00 78.25 446 TRP A N 1
ATOM 3658 C CA . TRP A 1 446 ? 45.454 -14.522 -2.985 1.00 78.25 446 TRP A CA 1
ATOM 3659 C C . TRP A 1 446 ? 44.500 -14.810 -4.154 1.00 78.25 446 TRP A C 1
ATOM 3661 O O . TRP A 1 446 ? 44.930 -15.145 -5.256 1.00 78.25 446 TRP A O 1
ATOM 3671 N N . ASN A 1 447 ? 43.197 -14.671 -3.909 1.00 78.19 447 ASN A N 1
ATOM 3672 C CA . ASN A 1 447 ? 42.152 -14.860 -4.909 1.00 78.19 447 ASN A CA 1
ATOM 3673 C C . ASN A 1 447 ? 41.158 -13.689 -4.801 1.00 78.19 447 ASN A C 1
ATOM 3675 O O . ASN A 1 447 ? 40.272 -13.714 -3.939 1.00 78.19 447 ASN A O 1
ATOM 3679 N N . PRO A 1 448 ? 41.287 -12.643 -5.640 1.00 74.06 448 PRO A N 1
ATOM 3680 C CA . PRO A 1 448 ? 40.491 -11.426 -5.497 1.00 74.06 448 PRO A CA 1
ATOM 3681 C C . PRO A 1 448 ? 38.986 -11.694 -5.660 1.00 74.06 448 PRO A C 1
ATOM 3683 O O . PRO A 1 448 ? 38.192 -11.139 -4.898 1.00 74.06 448 PRO A O 1
ATOM 3686 N N . GLY A 1 449 ? 38.594 -12.614 -6.549 1.00 71.12 449 GLY A N 1
ATOM 3687 C CA . GLY A 1 449 ? 37.191 -12.946 -6.810 1.00 71.12 449 GLY A CA 1
ATOM 3688 C C . GLY A 1 449 ? 36.535 -13.697 -5.651 1.00 71.12 449 GLY A C 1
ATOM 3689 O O . GLY A 1 449 ? 35.433 -13.351 -5.217 1.00 71.12 449 GLY A O 1
ATOM 3690 N N . LEU A 1 450 ? 37.230 -14.683 -5.076 1.00 75.38 450 LEU A N 1
ATOM 3691 C CA . LEU A 1 450 ? 36.749 -15.412 -3.899 1.00 75.38 450 LEU A CA 1
ATOM 3692 C C . LEU A 1 450 ? 36.709 -14.501 -2.660 1.00 75.38 450 LEU A C 1
ATOM 3694 O O . LEU A 1 450 ? 35.739 -14.533 -1.899 1.00 75.38 450 LEU A O 1
ATOM 3698 N N . ARG A 1 451 ? 37.705 -13.618 -2.504 1.00 73.12 451 ARG A N 1
ATOM 3699 C CA . ARG A 1 451 ? 37.761 -12.596 -1.445 1.00 73.12 451 ARG A CA 1
ATOM 3700 C C . ARG A 1 451 ? 36.627 -11.580 -1.572 1.00 73.12 451 ARG A C 1
ATOM 3702 O O . ARG A 1 451 ? 36.082 -11.148 -0.557 1.00 73.12 451 ARG A O 1
ATOM 3709 N N . TYR A 1 452 ? 36.263 -11.209 -2.798 1.00 68.62 452 TYR A N 1
ATOM 3710 C CA . TYR A 1 452 ? 35.123 -10.345 -3.094 1.00 68.62 452 TYR A CA 1
ATOM 3711 C C . TYR A 1 452 ? 33.800 -11.014 -2.679 1.00 68.62 452 TYR A C 1
ATOM 3713 O O . TYR A 1 452 ? 33.018 -10.434 -1.918 1.00 68.62 452 TYR A O 1
ATOM 3721 N N . ILE A 1 453 ? 33.578 -12.263 -3.109 1.00 70.06 453 ILE A N 1
ATOM 3722 C CA . ILE A 1 453 ? 32.396 -13.067 -2.750 1.00 70.06 453 ILE A CA 1
ATOM 3723 C C . ILE A 1 453 ? 32.269 -13.200 -1.224 1.00 70.06 453 ILE A C 1
ATOM 3725 O O . ILE A 1 453 ? 31.183 -13.042 -0.669 1.00 70.06 453 ILE A O 1
ATOM 3729 N N . ALA A 1 454 ? 33.389 -13.418 -0.535 1.00 66.25 454 ALA A N 1
ATOM 3730 C CA . ALA A 1 454 ? 33.452 -13.591 0.912 1.00 66.25 454 ALA A CA 1
ATOM 3731 C C . ALA A 1 454 ? 33.379 -12.281 1.737 1.00 66.25 454 ALA A C 1
ATOM 3733 O O . ALA A 1 454 ? 33.602 -12.314 2.949 1.00 66.25 454 ALA A O 1
ATOM 3734 N N . LYS A 1 455 ? 33.073 -11.124 1.125 1.00 58.00 455 LYS A N 1
ATOM 3735 C CA . LYS A 1 455 ? 32.952 -9.827 1.829 1.00 58.00 455 LYS A CA 1
ATOM 3736 C C . LYS A 1 455 ? 31.527 -9.271 1.957 1.00 58.00 455 LYS A C 1
ATOM 3738 O O . LYS A 1 455 ? 31.283 -8.523 2.900 1.00 58.00 455 LYS A O 1
ATOM 3743 N N . LYS A 1 456 ? 30.586 -9.580 1.055 1.00 53.97 456 LYS A N 1
ATOM 3744 C CA . LYS A 1 456 ? 29.259 -8.919 1.021 1.00 53.97 456 LYS A CA 1
ATOM 3745 C C . LYS A 1 456 ? 28.134 -9.796 1.593 1.00 53.97 456 LYS A C 1
ATOM 3747 O O . LYS A 1 456 ? 27.614 -10.676 0.908 1.00 53.97 456 LYS A O 1
ATOM 3752 N N . PHE A 1 457 ? 27.679 -9.488 2.815 1.00 55.47 457 PHE A N 1
ATOM 3753 C CA . PHE A 1 457 ? 26.573 -10.198 3.477 1.00 55.47 457 PHE A CA 1
ATOM 3754 C C . PHE A 1 457 ? 25.431 -9.293 3.955 1.00 55.47 457 PHE A C 1
ATOM 3756 O O . PHE A 1 457 ? 25.626 -8.363 4.729 1.00 55.47 457 PHE A O 1
ATOM 3763 N N . SER A 1 458 ? 24.213 -9.704 3.583 1.00 38.81 458 SER A N 1
ATOM 3764 C CA . SER A 1 458 ? 22.902 -9.154 3.967 1.00 38.81 458 SER A CA 1
ATOM 3765 C C . SER A 1 458 ? 22.458 -7.847 3.284 1.00 38.81 458 SER A C 1
ATOM 3767 O O . SER A 1 458 ? 23.220 -6.903 3.133 1.00 38.81 458 SER A O 1
ATOM 3769 N N . MET A 1 459 ? 21.175 -7.807 2.899 1.00 37.69 459 MET A N 1
ATOM 3770 C CA . MET A 1 459 ? 20.364 -6.596 2.706 1.00 37.69 459 MET A CA 1
ATOM 3771 C C . MET A 1 459 ? 18.867 -6.940 2.836 1.00 37.69 459 MET A C 1
ATOM 3773 O O . MET A 1 459 ? 18.475 -8.109 2.775 1.00 37.69 459 MET A O 1
ATOM 3777 N N . ARG A 1 460 ? 18.039 -5.918 3.091 1.00 35.88 460 ARG A N 1
ATOM 3778 C CA . ARG A 1 460 ? 16.636 -6.041 3.536 1.00 35.88 460 ARG A CA 1
ATOM 3779 C C . ARG A 1 460 ? 15.637 -6.276 2.401 1.00 35.88 460 ARG A C 1
ATOM 3781 O O . ARG A 1 460 ? 15.800 -5.784 1.291 1.00 35.88 460 ARG A O 1
ATOM 3788 N N . ASN A 1 461 ? 14.520 -6.923 2.736 1.00 40.88 461 ASN A N 1
ATOM 3789 C CA . ASN A 1 461 ? 13.426 -7.207 1.807 1.00 40.88 461 ASN A CA 1
ATOM 3790 C C . ASN A 1 461 ? 12.325 -6.120 1.849 1.00 40.88 461 ASN A C 1
ATOM 3792 O O . ASN A 1 461 ? 11.239 -6.340 2.378 1.00 40.88 461 ASN A O 1
ATOM 3796 N N . LYS A 1 462 ? 12.607 -4.939 1.284 1.00 41.31 462 LYS A N 1
ATOM 3797 C CA . LYS A 1 462 ? 11.588 -3.941 0.888 1.00 41.31 462 LYS A CA 1
ATOM 3798 C C . LYS A 1 462 ? 11.753 -3.595 -0.597 1.00 41.31 462 LYS A C 1
ATOM 3800 O O . LYS A 1 462 ? 12.050 -2.463 -0.964 1.00 41.31 462 LYS A O 1
ATOM 3805 N N . LEU A 1 463 ? 11.602 -4.608 -1.448 1.00 46.28 463 LEU A N 1
ATOM 3806 C CA . LEU A 1 463 ? 11.555 -4.424 -2.897 1.00 46.28 463 LEU A CA 1
ATOM 3807 C C . LEU A 1 463 ? 10.112 -4.147 -3.327 1.00 46.28 463 LEU A C 1
ATOM 3809 O O . LEU A 1 463 ? 9.199 -4.884 -2.945 1.00 46.28 463 LEU A O 1
ATOM 3813 N N . GLY A 1 464 ? 9.920 -3.107 -4.139 1.00 46.19 464 GLY A N 1
ATOM 3814 C CA . GLY A 1 464 ? 8.694 -2.953 -4.914 1.00 46.19 464 GLY A CA 1
ATOM 3815 C C . GLY A 1 464 ? 8.562 -4.105 -5.915 1.00 46.19 464 GLY A C 1
ATOM 3816 O O . GLY A 1 464 ? 9.543 -4.569 -6.497 1.00 46.19 464 GLY A O 1
ATOM 3817 N N . LYS A 1 465 ? 7.342 -4.590 -6.100 1.00 50.69 465 LYS A N 1
ATOM 3818 C CA . LYS A 1 465 ? 6.936 -5.501 -7.170 1.00 50.69 465 LYS A CA 1
ATOM 3819 C C . LYS A 1 465 ? 6.283 -4.654 -8.259 1.00 50.69 465 LYS A C 1
ATOM 3821 O O . LYS A 1 465 ? 5.697 -3.616 -7.964 1.00 50.69 465 LYS A O 1
ATOM 3826 N N . ASN A 1 466 ? 6.386 -5.065 -9.518 1.00 49.50 466 ASN A N 1
ATOM 3827 C CA . ASN A 1 466 ? 5.746 -4.353 -10.622 1.00 49.50 466 ASN A CA 1
ATOM 3828 C C . ASN A 1 466 ? 4.881 -5.322 -11.428 1.00 49.50 466 ASN A C 1
ATOM 3830 O O . ASN A 1 466 ? 5.326 -6.411 -11.770 1.00 49.50 466 ASN A O 1
ATOM 3834 N N . LEU A 1 467 ? 3.644 -4.932 -11.726 1.00 50.31 467 LEU A N 1
ATOM 3835 C CA . LEU A 1 467 ? 2.765 -5.651 -12.646 1.00 50.31 467 LEU A CA 1
ATOM 3836 C C . LEU A 1 467 ? 2.473 -4.757 -13.847 1.00 50.31 467 LEU A C 1
ATOM 3838 O O . LEU A 1 467 ? 2.124 -3.597 -13.662 1.00 50.31 467 LEU A O 1
ATOM 3842 N N . ILE A 1 468 ? 2.556 -5.289 -15.065 1.00 48.72 468 ILE A N 1
ATOM 3843 C CA . ILE A 1 468 ? 1.935 -4.650 -16.229 1.00 48.72 468 ILE A CA 1
ATOM 3844 C C . ILE A 1 468 ? 0.604 -5.346 -16.475 1.00 48.72 468 ILE A C 1
ATOM 3846 O O . ILE A 1 468 ? 0.575 -6.516 -16.856 1.00 48.72 468 ILE A O 1
ATOM 3850 N N . THR A 1 469 ? -0.493 -4.623 -16.267 1.00 45.09 469 THR A N 1
ATOM 3851 C CA . THR A 1 469 ? -1.843 -5.111 -16.552 1.00 45.09 469 THR A CA 1
ATOM 3852 C C . THR A 1 469 ? -2.490 -4.330 -17.691 1.00 45.09 469 THR A C 1
ATOM 3854 O O . THR A 1 469 ? -2.252 -3.138 -17.881 1.00 45.09 469 THR A O 1
ATOM 3857 N N . ARG A 1 470 ? -3.315 -5.035 -18.468 1.00 46.19 470 ARG A N 1
ATOM 3858 C CA . ARG A 1 470 ? -4.196 -4.471 -19.505 1.00 46.19 470 ARG A CA 1
ATOM 3859 C C . ARG A 1 470 ? -5.674 -4.526 -19.105 1.00 46.19 470 ARG A C 1
ATOM 3861 O O . ARG A 1 470 ? -6.541 -4.175 -19.895 1.00 46.19 470 ARG A O 1
ATOM 3868 N N . SER A 1 471 ? -5.975 -5.022 -17.903 1.00 42.97 471 SER A N 1
ATOM 3869 C CA . SER A 1 471 ? -7.338 -5.218 -17.419 1.00 42.97 471 SER A CA 1
ATOM 3870 C C . SER A 1 471 ? -7.627 -4.245 -16.276 1.00 42.97 471 SER A C 1
ATOM 3872 O O . SER A 1 471 ? -7.018 -4.376 -15.210 1.00 42.97 471 SER A O 1
ATOM 3874 N N . PRO A 1 472 ? -8.598 -3.324 -16.432 1.00 44.94 472 PRO A N 1
ATOM 3875 C CA . PRO A 1 472 ? -9.066 -2.497 -15.325 1.00 44.94 472 PRO A CA 1
ATOM 3876 C C . PRO A 1 472 ? -9.479 -3.347 -14.118 1.00 44.94 472 PRO A C 1
ATOM 3878 O O . PRO A 1 472 ? -9.141 -3.014 -12.990 1.00 44.94 472 PRO A O 1
ATOM 3881 N N . ALA A 1 473 ? -10.118 -4.502 -14.339 1.00 39.03 473 ALA A N 1
ATOM 3882 C CA . ALA A 1 473 ? -10.536 -5.405 -13.267 1.00 39.03 473 ALA A CA 1
ATOM 3883 C C . ALA A 1 473 ? -9.357 -6.015 -12.480 1.00 39.03 473 ALA A C 1
ATOM 3885 O O . ALA A 1 473 ? -9.465 -6.203 -11.270 1.00 39.03 473 ALA A O 1
ATOM 3886 N N . GLU A 1 474 ? -8.225 -6.306 -13.128 1.00 45.03 474 GLU A N 1
ATOM 3887 C CA . GLU A 1 474 ? -7.016 -6.791 -12.446 1.00 45.03 474 GLU A CA 1
ATOM 3888 C C . GLU A 1 474 ? -6.331 -5.667 -11.653 1.00 45.03 474 GLU A C 1
ATOM 3890 O O . GLU A 1 474 ? -5.935 -5.887 -10.507 1.00 45.03 474 GLU A O 1
ATOM 3895 N N . PHE A 1 475 ? -6.289 -4.447 -12.203 1.00 48.28 475 PHE A N 1
ATOM 3896 C CA . PHE A 1 475 ? -5.824 -3.264 -11.477 1.00 48.28 475 PHE A CA 1
ATOM 3897 C C . PHE A 1 475 ? -6.700 -2.953 -10.255 1.00 48.28 475 PHE A C 1
ATOM 3899 O O . PHE A 1 475 ? -6.185 -2.858 -9.144 1.00 48.28 475 PHE A O 1
ATOM 3906 N N . TYR A 1 476 ? -8.025 -2.876 -10.412 1.00 47.16 476 TYR A N 1
ATOM 3907 C CA . TYR A 1 476 ? -8.943 -2.645 -9.292 1.00 47.16 476 TYR A CA 1
ATOM 3908 C C . TYR A 1 476 ? -8.848 -3.753 -8.242 1.00 47.16 476 TYR A C 1
ATOM 3910 O O . TYR A 1 476 ? -8.803 -3.467 -7.048 1.00 47.16 476 TYR A O 1
ATOM 3918 N N . LYS A 1 477 ? -8.717 -5.019 -8.657 1.00 47.09 477 LYS A N 1
ATOM 3919 C CA . LYS A 1 477 ? -8.478 -6.134 -7.732 1.00 47.09 477 LYS A CA 1
ATOM 3920 C C . LYS A 1 477 ? -7.211 -5.938 -6.893 1.00 47.09 477 LYS A C 1
ATOM 3922 O O . LYS A 1 477 ? -7.209 -6.363 -5.744 1.00 47.09 477 LYS A O 1
ATOM 3927 N N . MET A 1 478 ? -6.173 -5.291 -7.426 1.00 48.06 478 MET A N 1
ATOM 3928 C CA . MET A 1 478 ? -4.985 -4.903 -6.657 1.00 48.06 478 MET A CA 1
ATOM 3929 C C . MET A 1 478 ? -5.228 -3.687 -5.757 1.00 48.06 478 MET A C 1
ATOM 3931 O O . MET A 1 478 ? -4.837 -3.719 -4.594 1.00 48.06 478 MET A O 1
ATOM 3935 N N . VAL A 1 479 ? -5.907 -2.647 -6.253 1.00 48.75 479 VAL A N 1
ATOM 3936 C CA . VAL A 1 479 ? -6.283 -1.451 -5.467 1.00 48.75 479 VAL A CA 1
ATOM 3937 C C . VAL A 1 479 ? -7.102 -1.834 -4.224 1.00 48.75 479 VAL A C 1
ATOM 3939 O O . VAL A 1 479 ? -6.922 -1.244 -3.160 1.00 48.75 479 VAL A O 1
ATOM 3942 N N . TYR A 1 480 ? -7.966 -2.846 -4.343 1.00 45.78 480 TYR A N 1
ATOM 3943 C CA . TYR A 1 480 ? -8.813 -3.350 -3.258 1.00 45.78 480 TYR A CA 1
ATOM 3944 C C . TYR A 1 480 ? -8.223 -4.550 -2.487 1.00 45.78 480 TYR A C 1
ATOM 3946 O O . TYR A 1 480 ? -8.840 -5.017 -1.525 1.00 45.78 480 TYR A O 1
ATOM 3954 N N . ASP A 1 481 ? -7.035 -5.057 -2.842 1.00 47.22 481 ASP A N 1
ATOM 3955 C CA . ASP A 1 481 ? -6.379 -6.110 -2.060 1.00 47.22 481 ASP A CA 1
ATOM 3956 C C . ASP A 1 481 ? -5.652 -5.497 -0.857 1.00 47.22 481 ASP A C 1
ATOM 3958 O O . ASP A 1 481 ? -4.527 -5.010 -0.941 1.00 47.22 481 ASP A O 1
ATOM 3962 N N . HIS A 1 482 ? -6.316 -5.556 0.299 1.00 51.69 482 HIS A N 1
ATOM 3963 C CA . HIS A 1 482 ? -5.818 -5.077 1.593 1.00 51.69 482 HIS A CA 1
ATOM 3964 C C . HIS A 1 482 ? -4.360 -5.453 1.921 1.00 51.69 482 HIS A C 1
ATOM 3966 O O . HIS A 1 482 ? -3.715 -4.707 2.660 1.00 51.69 482 HIS A O 1
ATOM 3972 N N . ARG A 1 483 ? -3.840 -6.556 1.365 1.00 47.47 483 ARG A N 1
ATOM 3973 C CA . ARG A 1 483 ? -2.490 -7.088 1.609 1.00 47.47 483 ARG A CA 1
ATOM 3974 C C . ARG A 1 483 ? -1.374 -6.290 0.935 1.00 47.47 483 ARG A C 1
ATOM 3976 O O . ARG A 1 483 ? -0.225 -6.359 1.369 1.00 47.47 483 ARG A O 1
ATOM 3983 N N . ILE A 1 484 ? -1.696 -5.538 -0.115 1.00 54.16 484 ILE A N 1
ATOM 3984 C CA . ILE A 1 484 ? -0.722 -4.774 -0.895 1.00 54.16 484 ILE A CA 1
ATOM 3985 C C . ILE A 1 484 ? -0.941 -3.267 -0.771 1.00 54.16 484 ILE A C 1
ATOM 3987 O O . ILE A 1 484 ? -2.013 -2.778 -0.407 1.00 54.16 484 ILE A O 1
ATOM 3991 N N . GLU A 1 485 ? 0.129 -2.529 -1.026 1.00 55.56 485 GLU A N 1
ATOM 3992 C CA . GLU A 1 485 ? 0.191 -1.076 -1.077 1.00 55.56 485 GLU A CA 1
ATOM 3993 C C . GLU A 1 485 ? 0.747 -0.696 -2.447 1.00 55.56 485 GLU A C 1
ATOM 3995 O O . GLU A 1 485 ? 1.880 -1.033 -2.786 1.00 55.56 485 GLU A O 1
ATOM 4000 N N . ILE A 1 486 ? -0.076 -0.041 -3.267 1.00 55.06 486 ILE A N 1
ATOM 4001 C CA . ILE A 1 486 ? 0.352 0.467 -4.571 1.00 55.06 486 ILE A CA 1
ATOM 4002 C C . ILE A 1 486 ? 1.179 1.728 -4.320 1.00 55.06 486 ILE A C 1
ATOM 4004 O O . ILE A 1 486 ? 0.674 2.713 -3.787 1.00 55.06 486 ILE A O 1
ATOM 4008 N N . LEU A 1 487 ? 2.453 1.664 -4.698 1.00 47.94 487 LEU A N 1
ATOM 4009 C CA . LEU A 1 487 ? 3.442 2.724 -4.531 1.00 47.94 487 LEU A CA 1
ATOM 4010 C C . LEU A 1 487 ? 3.367 3.741 -5.676 1.00 47.94 487 LEU A C 1
ATOM 4012 O O . LEU A 1 487 ? 3.509 4.936 -5.445 1.00 47.94 487 LEU A O 1
ATOM 4016 N N . GLN A 1 488 ? 3.134 3.269 -6.904 1.00 48.38 488 GLN A N 1
ATOM 4017 C CA . GLN A 1 488 ? 2.965 4.099 -8.100 1.00 48.38 488 GLN A CA 1
ATOM 4018 C C . GLN A 1 488 ? 2.189 3.312 -9.165 1.00 48.38 488 GLN A C 1
ATOM 4020 O O . GLN A 1 488 ? 2.310 2.093 -9.247 1.00 48.38 488 GLN A O 1
ATOM 4025 N N . ALA A 1 489 ? 1.436 3.986 -10.027 1.00 44.56 489 ALA A N 1
ATOM 4026 C CA . ALA A 1 489 ? 0.981 3.419 -11.296 1.00 44.56 489 ALA A CA 1
ATOM 4027 C C . ALA A 1 489 ? 1.415 4.356 -12.431 1.00 44.56 489 ALA A C 1
ATOM 4029 O O . ALA A 1 489 ? 1.563 5.547 -12.193 1.00 44.56 489 ALA A O 1
ATOM 4030 N N . THR A 1 490 ? 1.686 3.823 -13.623 1.00 44.91 490 THR A N 1
ATOM 4031 C CA . THR A 1 490 ? 2.171 4.576 -14.791 1.00 44.91 490 THR A CA 1
ATOM 4032 C C . THR A 1 490 ? 1.601 3.954 -16.069 1.00 44.91 490 THR A C 1
ATOM 4034 O O . THR A 1 490 ? 1.796 2.762 -16.320 1.00 44.91 490 THR A O 1
ATOM 4037 N N . LYS A 1 491 ? 0.903 4.729 -16.904 1.00 43.09 491 LYS A N 1
ATOM 4038 C CA . LYS A 1 491 ? 0.422 4.284 -18.230 1.00 43.09 491 LYS A CA 1
ATOM 4039 C C . LYS A 1 491 ? 1.621 4.084 -19.171 1.00 43.09 491 LYS A C 1
ATOM 4041 O O . LYS A 1 491 ? 2.338 5.041 -19.432 1.00 43.09 491 LYS A O 1
ATOM 4046 N N . MET A 1 492 ? 1.829 2.855 -19.655 1.00 39.84 492 MET A N 1
ATOM 4047 C CA . MET A 1 492 ? 2.922 2.477 -20.578 1.00 39.84 492 MET A CA 1
ATOM 4048 C C . MET A 1 492 ? 2.497 2.534 -22.056 1.00 39.84 492 MET A C 1
ATOM 4050 O O . MET A 1 492 ? 3.328 2.692 -22.938 1.00 39.84 492 MET A O 1
ATOM 4054 N N . SER A 1 493 ? 1.205 2.346 -22.332 1.00 43.94 493 SER A N 1
ATOM 4055 C CA . SER A 1 493 ? 0.577 2.504 -23.653 1.00 43.94 493 SER A CA 1
ATOM 4056 C C . SER A 1 493 ? -0.915 2.781 -23.450 1.00 43.94 493 SER A C 1
ATOM 4058 O O . SER A 1 493 ? -1.395 2.719 -22.314 1.00 43.94 493 SER A O 1
ATOM 4060 N N . GLU A 1 494 ? -1.679 3.035 -24.514 1.00 45.38 494 GLU A N 1
ATOM 4061 C CA . GLU A 1 494 ? -3.141 3.181 -24.418 1.00 45.38 494 GLU A CA 1
ATOM 4062 C C . GLU A 1 494 ? -3.828 2.001 -23.721 1.00 45.38 494 GLU A C 1
ATOM 4064 O O . GLU A 1 494 ? -4.756 2.205 -22.943 1.00 45.38 494 GLU A O 1
ATOM 4069 N N . MET A 1 495 ? -3.330 0.779 -23.936 1.00 38.69 495 MET A N 1
ATOM 4070 C CA . MET A 1 495 ? -3.942 -0.449 -23.426 1.00 38.69 495 MET A CA 1
ATOM 4071 C C . MET A 1 495 ? -3.179 -1.098 -22.261 1.00 38.69 495 MET A C 1
ATOM 4073 O O . MET A 1 495 ? -3.489 -2.235 -21.909 1.00 38.69 495 MET A O 1
ATOM 4077 N N . SER A 1 496 ? -2.159 -0.459 -21.670 1.00 42.69 496 SER A N 1
ATOM 4078 C CA . SER A 1 496 ? -1.369 -1.089 -20.594 1.00 42.69 496 SER A CA 1
ATOM 4079 C C . SER A 1 496 ? -0.894 -0.139 -19.499 1.00 42.69 496 SER A C 1
ATOM 4081 O O . SER A 1 496 ? -0.197 0.843 -19.767 1.00 42.69 496 SER A O 1
ATOM 4083 N N . LEU A 1 497 ? -1.166 -0.523 -18.254 1.00 44.72 497 LEU A N 1
ATOM 4084 C CA . LEU A 1 497 ? -0.791 0.168 -17.027 1.00 44.72 497 LEU A CA 1
ATOM 4085 C C . LEU A 1 497 ? 0.289 -0.631 -16.280 1.00 44.72 497 LEU A C 1
ATOM 4087 O O . LEU A 1 497 ? 0.082 -1.797 -15.939 1.00 44.72 497 LEU A O 1
ATOM 4091 N N . ARG A 1 498 ? 1.432 -0.002 -15.996 1.00 48.19 498 ARG A N 1
ATOM 4092 C CA . ARG A 1 498 ? 2.438 -0.490 -15.043 1.00 48.19 498 ARG A CA 1
ATOM 4093 C C . ARG A 1 498 ? 2.006 -0.094 -13.635 1.00 48.19 498 ARG A C 1
ATOM 4095 O O . ARG A 1 498 ? 1.675 1.059 -13.398 1.00 48.19 498 ARG A O 1
ATOM 4102 N N . VAL A 1 499 ? 2.036 -1.029 -12.697 1.00 48.41 499 VAL A N 1
ATOM 4103 C CA . VAL A 1 499 ? 1.602 -0.858 -11.307 1.00 48.41 499 VAL A CA 1
ATOM 4104 C C . VAL A 1 499 ? 2.743 -1.311 -10.406 1.00 48.41 499 VAL A C 1
ATOM 4106 O O . VAL A 1 499 ? 3.019 -2.505 -10.310 1.00 48.41 499 VAL A O 1
ATOM 4109 N N . ASN A 1 500 ? 3.419 -0.360 -9.770 1.00 47.25 500 ASN A N 1
ATOM 4110 C CA . ASN A 1 500 ? 4.426 -0.584 -8.741 1.00 47.25 500 ASN A CA 1
ATOM 4111 C C . ASN A 1 500 ? 3.721 -0.717 -7.383 1.00 47.25 500 ASN A C 1
ATOM 4113 O O . ASN A 1 500 ? 2.954 0.159 -6.988 1.00 47.25 500 ASN A O 1
ATOM 4117 N N . TYR A 1 501 ? 3.951 -1.812 -6.669 1.00 56.78 501 TYR A N 1
ATOM 4118 C CA . TYR A 1 501 ? 3.301 -2.117 -5.398 1.00 56.78 501 TYR A CA 1
ATOM 4119 C C . TYR A 1 501 ? 4.235 -2.908 -4.487 1.00 56.78 501 TYR A C 1
ATOM 4121 O O . TYR A 1 501 ? 5.014 -3.735 -4.951 1.00 56.78 501 TYR A O 1
ATOM 4129 N N . CYS A 1 502 ? 4.147 -2.716 -3.180 1.00 53.12 502 CYS A N 1
ATOM 4130 C CA . CYS A 1 502 ? 4.720 -3.642 -2.208 1.00 53.12 502 CYS A CA 1
ATOM 4131 C C . CYS A 1 502 ? 3.607 -4.449 -1.529 1.00 53.12 502 CYS A C 1
ATOM 4133 O O . CYS A 1 502 ? 2.424 -4.121 -1.602 1.00 53.12 502 CYS A O 1
ATOM 4135 N N . GLU A 1 503 ? 3.984 -5.530 -0.853 1.00 53.97 503 GLU A N 1
ATOM 4136 C CA . GLU A 1 503 ? 3.140 -6.072 0.212 1.00 53.97 503 GLU A CA 1
ATOM 4137 C C . GLU A 1 503 ? 3.327 -5.189 1.449 1.00 53.97 503 GLU A C 1
ATOM 4139 O O . GLU A 1 503 ? 4.460 -4.818 1.777 1.00 53.97 503 GLU A O 1
ATOM 4144 N N . LYS A 1 504 ? 2.225 -4.831 2.120 1.00 55.97 504 LYS A N 1
ATOM 4145 C CA . LYS A 1 504 ? 2.291 -4.096 3.393 1.00 55.97 504 LYS A CA 1
ATOM 4146 C C . LYS A 1 504 ? 3.029 -4.949 4.421 1.00 55.97 504 LYS A C 1
ATOM 4148 O O . LYS A 1 504 ? 3.034 -6.173 4.302 1.00 55.97 504 LYS A O 1
ATOM 4153 N N . THR A 1 505 ? 3.625 -4.316 5.433 1.00 44.91 505 THR A N 1
ATOM 4154 C CA . THR A 1 505 ? 4.500 -4.965 6.436 1.00 44.91 505 THR A CA 1
ATOM 4155 C C . THR A 1 505 ? 3.954 -6.280 6.982 1.00 44.91 505 THR A C 1
ATOM 4157 O O . THR A 1 505 ? 4.703 -7.241 7.121 1.00 44.91 505 THR A O 1
ATOM 4160 N N . ASP A 1 506 ? 2.647 -6.328 7.209 1.00 45.19 506 ASP A N 1
ATOM 4161 C CA . ASP A 1 506 ? 1.954 -7.421 7.890 1.00 45.19 506 ASP A CA 1
ATOM 4162 C C . ASP A 1 506 ? 1.633 -8.598 6.943 1.00 45.19 506 ASP A C 1
ATOM 4164 O O . ASP A 1 506 ? 1.194 -9.657 7.381 1.00 45.19 506 ASP A O 1
ATOM 4168 N N . PHE A 1 507 ? 1.867 -8.418 5.638 1.00 43.31 507 PHE A N 1
ATOM 4169 C CA . PHE A 1 507 ? 1.543 -9.364 4.568 1.00 43.31 507 PHE A CA 1
ATOM 4170 C C . PHE A 1 507 ? 2.731 -9.670 3.643 1.00 43.31 507 PHE A C 1
ATOM 4172 O O . PHE A 1 507 ? 2.543 -10.321 2.612 1.00 43.31 507 PHE A O 1
ATOM 4179 N N . VAL A 1 508 ? 3.944 -9.212 3.983 1.00 45.00 508 VAL A N 1
ATOM 4180 C CA . VAL A 1 508 ? 5.157 -9.477 3.196 1.00 45.00 508 VAL A CA 1
ATOM 4181 C C . VAL A 1 508 ? 5.413 -10.979 3.141 1.00 45.00 508 VAL A C 1
ATOM 4183 O O . VAL A 1 508 ? 5.850 -11.600 4.109 1.00 45.00 508 VAL A O 1
ATOM 4186 N N . SER A 1 509 ? 5.192 -11.562 1.966 1.00 43.22 509 SER A N 1
ATOM 4187 C CA . SER A 1 509 ? 5.654 -12.909 1.670 1.00 43.22 509 SER A CA 1
ATOM 4188 C C . SER A 1 509 ? 7.182 -12.897 1.610 1.00 43.22 509 SER A C 1
ATOM 4190 O O . SER A 1 509 ? 7.783 -12.214 0.776 1.00 43.22 509 SER A O 1
ATOM 4192 N N . GLU A 1 510 ? 7.838 -13.631 2.516 1.00 44.66 510 GLU A N 1
ATOM 4193 C CA . GLU A 1 510 ? 9.292 -13.772 2.455 1.00 44.66 510 GLU A CA 1
ATOM 4194 C C . GLU A 1 510 ? 9.689 -14.337 1.092 1.00 44.66 510 GLU A C 1
ATOM 4196 O O . GLU A 1 510 ? 9.246 -15.417 0.684 1.00 44.66 510 GLU A O 1
ATOM 4201 N N . HIS A 1 511 ? 10.567 -13.625 0.386 1.00 42.00 511 HIS A N 1
ATOM 4202 C CA . HIS A 1 511 ? 11.134 -14.172 -0.830 1.00 42.00 511 HIS A CA 1
ATOM 4203 C C . HIS A 1 511 ? 11.939 -15.424 -0.463 1.00 42.00 511 HIS A C 1
ATOM 4205 O O . HIS A 1 511 ? 12.580 -15.491 0.594 1.00 42.00 511 HIS A O 1
ATOM 4211 N N . SER A 1 512 ? 11.977 -16.419 -1.359 1.00 41.62 512 SER A N 1
ATOM 4212 C CA . SER A 1 512 ? 12.741 -17.648 -1.094 1.00 41.62 512 SER A CA 1
ATOM 4213 C C . SER A 1 512 ? 14.204 -17.351 -0.733 1.00 41.62 512 SER A C 1
ATOM 4215 O O . SER A 1 512 ? 14.809 -18.121 0.006 1.00 41.62 512 SER A O 1
ATOM 4217 N N . CYS A 1 513 ? 14.720 -16.188 -1.144 1.00 37.47 513 CYS A N 1
ATOM 4218 C CA . CYS A 1 513 ? 16.071 -15.723 -0.879 1.00 37.47 513 CYS A CA 1
ATOM 4219 C C . CYS A 1 513 ? 16.186 -14.457 0.013 1.00 37.47 513 CYS A C 1
ATOM 4221 O O . CYS A 1 513 ? 17.141 -13.704 -0.145 1.00 37.47 513 CYS A O 1
ATOM 4223 N N . SER A 1 514 ? 15.268 -14.208 0.955 1.00 41.25 514 SER A N 1
ATOM 4224 C CA . SER A 1 514 ? 15.401 -13.124 1.955 1.00 41.25 514 SER A CA 1
ATOM 4225 C C . SER A 1 514 ? 15.487 -13.625 3.401 1.00 41.25 514 SER A C 1
ATOM 4227 O O . SER A 1 514 ? 14.917 -14.670 3.716 1.00 41.25 514 SER A O 1
ATOM 4229 N N . ASN A 1 515 ? 16.154 -12.856 4.274 1.00 49.22 515 ASN A N 1
ATOM 4230 C CA . ASN A 1 515 ? 16.107 -13.001 5.736 1.00 49.22 515 ASN A CA 1
ATOM 4231 C C . ASN A 1 515 ? 16.439 -11.653 6.412 1.00 49.22 515 ASN A C 1
ATOM 4233 O O . ASN A 1 515 ? 17.575 -11.179 6.344 1.00 49.22 515 ASN A O 1
ATOM 4237 N N . ILE A 1 516 ? 15.445 -11.028 7.050 1.00 44.50 516 ILE A N 1
ATOM 4238 C CA . ILE A 1 516 ? 15.599 -9.713 7.693 1.00 44.50 516 ILE A CA 1
ATOM 4239 C C . ILE A 1 516 ? 16.387 -9.784 9.012 1.00 44.50 516 ILE A C 1
ATOM 4241 O O . ILE A 1 516 ? 17.088 -8.829 9.355 1.00 44.50 516 ILE A O 1
ATOM 4245 N N . LEU A 1 517 ? 16.330 -10.926 9.708 1.00 43.53 517 LEU A N 1
ATOM 4246 C CA . LEU A 1 517 ? 16.941 -11.133 11.022 1.00 43.53 517 LEU A CA 1
ATOM 4247 C C . LEU A 1 517 ? 18.467 -11.068 10.954 1.00 43.53 517 LEU A C 1
ATOM 4249 O O . LEU A 1 517 ? 19.063 -10.481 11.846 1.00 43.53 517 LEU A O 1
ATOM 4253 N N . ILE A 1 518 ? 19.094 -11.579 9.883 1.00 45.44 518 ILE A N 1
ATOM 4254 C CA . ILE A 1 518 ? 20.548 -11.422 9.682 1.00 45.44 518 ILE A CA 1
ATOM 4255 C C . ILE A 1 518 ? 20.903 -9.937 9.604 1.00 45.44 518 ILE A C 1
ATOM 4257 O O . ILE A 1 518 ? 21.738 -9.486 10.370 1.00 45.44 518 ILE A O 1
ATOM 4261 N N . SER A 1 519 ? 20.238 -9.173 8.727 1.00 42.78 519 SER A N 1
ATOM 4262 C CA . SER A 1 519 ? 20.560 -7.751 8.517 1.00 42.78 519 SER A CA 1
ATOM 4263 C C . SER A 1 519 ? 20.291 -6.868 9.740 1.00 42.78 519 SER A C 1
ATOM 4265 O O . SER A 1 519 ? 20.930 -5.837 9.912 1.00 42.78 519 SER A O 1
ATOM 4267 N N . LEU A 1 520 ? 19.333 -7.252 10.590 1.00 44.44 520 LEU A N 1
ATOM 4268 C CA . LEU A 1 520 ? 19.119 -6.603 11.882 1.00 44.44 520 LEU A CA 1
ATOM 4269 C C . LEU A 1 520 ? 20.219 -7.002 12.866 1.00 44.44 520 LEU A C 1
ATOM 4271 O O . LEU A 1 520 ? 20.845 -6.126 13.449 1.00 44.44 520 LEU A O 1
ATOM 4275 N N . TRP A 1 521 ? 20.497 -8.300 13.002 1.00 47.34 521 TRP A N 1
ATOM 4276 C CA . TRP A 1 521 ? 21.492 -8.812 13.940 1.00 47.34 521 TRP A CA 1
ATOM 4277 C C . TRP A 1 521 ? 22.901 -8.302 13.629 1.00 47.34 521 TRP A C 1
ATOM 4279 O O . TRP A 1 521 ? 23.556 -7.814 14.537 1.00 47.34 521 TRP A O 1
ATOM 4289 N N . THR A 1 522 ? 23.353 -8.299 12.371 1.00 48.59 522 THR A N 1
ATOM 4290 C CA . THR A 1 522 ? 24.695 -7.805 12.013 1.00 48.59 522 THR A CA 1
ATOM 4291 C C . THR A 1 522 ? 24.864 -6.315 12.307 1.00 48.59 522 THR A C 1
ATOM 4293 O O . THR A 1 522 ? 25.853 -5.932 12.925 1.00 48.59 522 THR A O 1
ATOM 4296 N N . THR A 1 523 ? 23.895 -5.469 11.936 1.00 48.41 523 THR A N 1
ATOM 4297 C CA . THR A 1 523 ? 23.964 -4.021 12.206 1.00 48.41 523 THR A CA 1
ATOM 4298 C C . THR A 1 523 ? 23.796 -3.699 13.695 1.00 48.41 523 THR A C 1
ATOM 4300 O O . THR A 1 523 ? 24.468 -2.804 14.203 1.00 48.41 523 THR A O 1
ATOM 4303 N N . SER A 1 524 ? 22.942 -4.427 14.421 1.00 48.97 524 SER A N 1
ATOM 4304 C CA . SER A 1 524 ? 22.806 -4.268 15.874 1.00 48.97 524 SER A CA 1
ATOM 4305 C C . SER A 1 524 ? 24.044 -4.765 16.625 1.00 48.97 524 SER A C 1
ATOM 4307 O O . SER A 1 524 ? 24.502 -4.081 17.531 1.00 48.97 524 SER A O 1
ATOM 4309 N N . SER A 1 525 ? 24.624 -5.905 16.244 1.00 55.28 525 SER A N 1
ATOM 4310 C CA . SER A 1 525 ? 25.838 -6.440 16.869 1.00 55.28 525 SER A CA 1
ATOM 4311 C C . SER A 1 525 ? 27.065 -5.573 16.604 1.00 55.28 525 SER A C 1
ATOM 4313 O O . SER A 1 525 ? 27.827 -5.359 17.539 1.00 55.28 525 SER A O 1
ATOM 4315 N N . ALA A 1 526 ? 27.237 -5.024 15.394 1.00 54.78 526 ALA A N 1
ATOM 4316 C CA . ALA A 1 526 ? 28.316 -4.073 15.111 1.00 54.78 526 ALA A CA 1
ATOM 4317 C C . ALA A 1 526 ? 28.229 -2.842 16.031 1.00 54.78 526 ALA A C 1
ATOM 4319 O O . ALA A 1 526 ? 29.198 -2.504 16.705 1.00 54.78 526 ALA A O 1
ATOM 4320 N N . ARG A 1 527 ? 27.033 -2.255 16.169 1.00 58.16 527 ARG A N 1
ATOM 4321 C CA . ARG A 1 527 ? 26.793 -1.118 17.075 1.00 58.16 527 ARG A CA 1
ATOM 4322 C C . ARG A 1 527 ? 26.980 -1.463 18.551 1.00 58.16 527 ARG A C 1
ATOM 4324 O O . ARG A 1 527 ? 27.498 -0.643 19.291 1.00 58.16 527 ARG A O 1
ATOM 4331 N N . LEU A 1 528 ? 26.606 -2.668 18.983 1.00 63.50 528 LEU A N 1
ATOM 4332 C CA . LEU A 1 528 ? 26.858 -3.138 20.353 1.00 63.50 528 LEU A CA 1
ATOM 4333 C C . LEU A 1 528 ? 28.347 -3.390 20.639 1.00 63.50 528 LEU A C 1
ATOM 4335 O O . LEU A 1 528 ? 28.749 -3.331 21.796 1.00 63.50 528 LEU A O 1
ATOM 4339 N N . VAL A 1 529 ? 29.162 -3.687 19.623 1.00 65.75 529 VAL A N 1
ATOM 4340 C CA . VAL A 1 529 ? 30.626 -3.768 19.762 1.00 65.75 529 VAL A CA 1
ATOM 4341 C C . VAL A 1 529 ? 31.235 -2.366 19.783 1.00 65.75 529 VAL A C 1
ATOM 4343 O O . VAL A 1 529 ? 32.032 -2.085 20.671 1.00 65.75 529 VAL A O 1
ATOM 4346 N N . LEU A 1 530 ? 30.799 -1.465 18.897 1.00 69.12 530 LEU A N 1
ATOM 4347 C CA . LEU A 1 530 ? 31.230 -0.064 18.909 1.00 69.12 530 LEU A CA 1
ATOM 4348 C C . LEU A 1 530 ? 30.905 0.626 20.243 1.00 69.12 530 LEU A C 1
ATOM 4350 O O . LEU A 1 530 ? 31.771 1.284 20.803 1.00 69.12 530 LEU A O 1
ATOM 4354 N N . LEU A 1 531 ? 29.709 0.405 20.803 1.00 71.75 531 LEU A N 1
ATOM 4355 C CA . LEU A 1 531 ? 29.333 0.920 22.125 1.00 71.75 531 LEU A CA 1
ATOM 4356 C C . LEU A 1 531 ? 30.290 0.453 23.232 1.00 71.75 531 LEU A C 1
ATOM 4358 O O . LEU A 1 531 ? 30.683 1.266 24.054 1.00 71.75 531 LEU A O 1
ATOM 4362 N N . LYS A 1 532 ? 30.753 -0.805 23.217 1.00 75.56 532 LYS A N 1
ATOM 4363 C CA . LYS A 1 532 ? 31.764 -1.273 24.186 1.00 75.56 532 LYS A CA 1
ATOM 4364 C C . LYS A 1 532 ? 33.098 -0.543 24.043 1.00 75.56 532 LYS A C 1
ATOM 4366 O O . LYS A 1 532 ? 33.755 -0.298 25.047 1.00 75.56 532 LYS A O 1
ATOM 4371 N N . PHE A 1 533 ? 33.501 -0.214 22.816 1.00 75.31 533 PHE A N 1
ATOM 4372 C CA . PHE A 1 533 ? 34.705 0.581 22.574 1.00 75.31 533 PHE A CA 1
ATOM 4373 C C . PHE A 1 533 ? 34.519 2.038 23.021 1.00 75.31 533 PHE A C 1
ATOM 4375 O O . PHE A 1 533 ? 35.425 2.601 23.626 1.00 75.31 533 PHE A O 1
ATOM 4382 N N . MET A 1 534 ? 33.337 2.627 22.814 1.00 76.19 534 MET A N 1
ATOM 4383 C CA . MET A 1 534 ? 32.992 3.946 23.359 1.00 76.19 534 MET A CA 1
ATOM 4384 C C . MET A 1 534 ? 33.044 3.942 24.896 1.00 76.19 534 MET A C 1
ATOM 4386 O O . MET A 1 534 ? 33.723 4.786 25.473 1.00 76.19 534 MET A O 1
ATOM 4390 N N . ASP A 1 535 ? 32.433 2.944 25.546 1.00 78.56 535 ASP A N 1
ATOM 4391 C CA . ASP A 1 535 ? 32.465 2.765 27.004 1.00 78.56 535 ASP A CA 1
ATOM 4392 C C . ASP A 1 535 ? 33.910 2.629 27.531 1.00 78.56 535 ASP A C 1
ATOM 4394 O O . ASP A 1 535 ? 34.256 3.226 28.548 1.00 78.56 535 ASP A O 1
ATOM 4398 N N . GLN A 1 536 ? 34.777 1.873 26.840 1.00 79.56 536 GLN A N 1
ATOM 4399 C CA . GLN A 1 536 ? 36.201 1.733 27.193 1.00 79.56 536 GLN A CA 1
ATOM 4400 C C . GLN A 1 536 ? 36.977 3.053 27.074 1.00 79.56 536 GLN A C 1
ATOM 4402 O O . GLN A 1 536 ? 37.834 3.341 27.912 1.00 79.56 536 GLN A O 1
ATOM 4407 N N . VAL A 1 537 ? 36.669 3.868 26.061 1.00 79.75 537 VAL A N 1
ATOM 4408 C CA . VAL A 1 537 ? 37.263 5.201 25.885 1.00 79.75 537 VAL A CA 1
ATOM 4409 C C . VAL A 1 537 ? 36.805 6.150 26.991 1.00 79.75 537 VAL A C 1
ATOM 4411 O O . VAL A 1 537 ? 37.646 6.812 27.588 1.00 79.75 537 VAL A O 1
ATOM 4414 N N . GLU A 1 538 ? 35.508 6.194 27.307 1.00 75.69 538 GLU A N 1
ATOM 4415 C CA . GLU A 1 538 ? 34.972 7.063 28.368 1.00 75.69 538 GLU A CA 1
ATOM 4416 C C . GLU A 1 538 ? 35.445 6.662 29.775 1.00 75.69 538 GLU A C 1
ATOM 4418 O O . GLU A 1 538 ? 35.609 7.522 30.640 1.00 75.69 538 GLU A O 1
ATOM 4423 N N . GLN A 1 539 ? 35.697 5.371 30.013 1.00 78.00 539 GLN A N 1
ATOM 4424 C CA . GLN A 1 539 ? 36.192 4.864 31.299 1.00 78.00 539 GLN A CA 1
ATOM 4425 C C . GLN A 1 539 ? 37.708 5.022 31.487 1.00 78.00 539 GLN A C 1
ATOM 4427 O O . GLN A 1 539 ? 38.192 4.820 32.603 1.00 78.00 539 GLN A O 1
ATOM 4432 N N . THR A 1 540 ? 38.468 5.377 30.445 1.00 78.25 540 THR A N 1
ATOM 4433 C CA . THR A 1 540 ? 39.931 5.494 30.541 1.00 78.25 540 THR A CA 1
ATOM 4434 C C . THR A 1 540 ? 40.362 6.934 30.843 1.00 78.25 540 THR A C 1
ATOM 4436 O O . THR A 1 540 ? 40.139 7.824 30.021 1.00 78.25 540 THR A O 1
ATOM 4439 N N . PRO A 1 541 ? 41.030 7.200 31.985 1.00 75.75 541 PRO A N 1
ATOM 4440 C CA . PRO A 1 541 ? 41.524 8.536 32.311 1.00 75.75 541 PRO A CA 1
ATOM 4441 C C . PRO A 1 541 ? 42.483 9.068 31.239 1.00 75.75 541 PRO A C 1
ATOM 4443 O O . PRO A 1 541 ? 43.402 8.369 30.821 1.00 75.75 541 PRO A O 1
ATOM 4446 N N . GLY A 1 542 ? 42.274 10.310 30.799 1.00 75.81 542 GLY A N 1
ATOM 4447 C CA . GLY A 1 542 ? 43.079 10.942 29.746 1.00 75.81 542 GLY A CA 1
ATOM 4448 C C . GLY A 1 542 ? 42.667 10.582 28.312 1.00 75.81 542 GLY A C 1
ATOM 4449 O O . GLY A 1 542 ? 43.143 11.225 27.377 1.00 75.81 542 GLY A O 1
ATOM 4450 N N . ALA A 1 543 ? 41.751 9.627 28.118 1.00 80.00 543 ALA A N 1
ATOM 4451 C CA . ALA A 1 543 ? 41.135 9.374 26.822 1.00 80.00 543 ALA A CA 1
ATOM 4452 C C . ALA A 1 543 ? 39.836 10.184 26.644 1.00 80.00 543 ALA A C 1
ATOM 4454 O O . ALA A 1 543 ? 39.124 10.490 27.602 1.00 80.00 543 ALA A O 1
ATOM 4455 N N . LYS A 1 544 ? 39.520 10.554 25.400 1.00 77.19 544 LYS A N 1
ATOM 4456 C CA . LYS A 1 544 ? 38.292 11.269 25.040 1.00 77.19 544 LYS A CA 1
ATOM 4457 C C . LYS A 1 544 ? 37.821 10.871 23.647 1.00 77.19 544 LYS A C 1
ATOM 4459 O O . LYS A 1 544 ? 38.554 10.991 22.668 1.00 77.19 544 LYS A O 1
ATOM 4464 N N . LEU A 1 545 ? 36.563 10.459 23.549 1.00 75.88 545 LEU A N 1
ATOM 4465 C CA . LEU A 1 545 ? 35.905 10.195 22.276 1.00 75.88 545 LEU A CA 1
ATOM 4466 C C . LEU A 1 545 ? 35.645 11.521 21.538 1.00 75.88 545 LEU A C 1
ATOM 4468 O O . LEU A 1 545 ? 35.064 12.446 22.108 1.00 75.88 545 LEU A O 1
ATOM 4472 N N . LEU A 1 546 ? 36.093 11.622 20.285 1.00 63.31 546 LEU A N 1
ATOM 4473 C CA . LEU A 1 546 ? 35.961 12.829 19.460 1.00 63.31 546 LEU A CA 1
ATOM 4474 C C . LEU A 1 546 ? 34.898 12.690 18.359 1.00 63.31 546 LEU A C 1
ATOM 4476 O O . LEU A 1 546 ? 34.232 13.668 18.026 1.00 63.31 546 LEU A O 1
ATOM 4480 N N . TYR A 1 547 ? 34.734 11.490 17.792 1.00 65.81 547 TYR A N 1
ATOM 4481 C CA . TYR A 1 547 ? 33.748 11.195 16.744 1.00 65.81 547 TYR A CA 1
ATOM 4482 C C . TYR A 1 547 ? 33.438 9.693 16.669 1.00 65.81 547 TYR A C 1
ATOM 4484 O O . TYR A 1 547 ? 34.279 8.867 17.025 1.00 65.81 547 TYR A O 1
ATOM 4492 N N . THR A 1 548 ? 32.249 9.343 16.170 1.00 60.16 548 THR A N 1
ATOM 4493 C CA . THR A 1 548 ? 31.834 7.965 15.851 1.00 60.16 548 THR A CA 1
ATOM 4494 C C . THR A 1 548 ? 30.983 7.935 14.583 1.00 60.16 548 THR A C 1
ATOM 4496 O O . THR A 1 548 ? 30.194 8.851 14.352 1.00 60.16 548 THR A O 1
ATOM 4499 N N . ASP A 1 549 ? 31.117 6.870 13.793 1.00 57.16 549 ASP A N 1
ATOM 4500 C CA . ASP A 1 549 ? 30.175 6.497 12.727 1.00 57.16 549 ASP A CA 1
ATOM 4501 C C . ASP A 1 549 ? 29.580 5.105 13.044 1.00 57.16 549 ASP A C 1
ATOM 4503 O O . ASP A 1 549 ? 29.405 4.730 14.201 1.00 57.16 549 ASP A O 1
ATOM 4507 N N . THR A 1 550 ? 29.210 4.329 12.032 1.00 48.66 550 THR A N 1
ATOM 4508 C CA . THR A 1 550 ? 28.451 3.085 12.150 1.00 48.66 550 THR A CA 1
ATOM 4509 C C . THR A 1 550 ? 29.307 1.915 12.646 1.00 48.66 550 THR A C 1
ATOM 4511 O O . THR A 1 550 ? 28.767 1.010 13.291 1.00 48.66 550 THR A O 1
ATOM 4514 N N . ASP A 1 551 ? 30.610 1.940 12.360 1.00 55.53 551 ASP A N 1
ATOM 4515 C CA . ASP A 1 551 ? 31.603 0.923 12.725 1.00 55.53 551 ASP A CA 1
ATOM 4516 C C . ASP A 1 551 ? 33.024 1.481 12.991 1.00 55.53 551 ASP A C 1
ATOM 4518 O O . ASP A 1 551 ? 33.959 0.699 13.154 1.00 55.53 551 ASP A O 1
ATOM 4522 N N . SER A 1 552 ? 33.191 2.806 13.115 1.00 67.12 552 SER A N 1
ATOM 4523 C CA . SER A 1 552 ? 34.479 3.470 13.384 1.00 67.12 552 SER A CA 1
ATOM 4524 C C . SER A 1 552 ? 34.375 4.577 14.447 1.00 67.12 552 SER A C 1
ATOM 4526 O O . SER A 1 552 ? 33.290 5.100 14.724 1.00 67.12 552 SER A O 1
ATOM 4528 N N . CYS A 1 553 ? 35.506 4.942 15.062 1.00 68.62 553 CYS A N 1
ATOM 4529 C CA . CYS A 1 553 ? 35.596 6.027 16.043 1.00 68.62 553 CYS A CA 1
ATOM 4530 C C . CYS A 1 553 ? 36.945 6.759 15.995 1.00 68.62 553 CYS A C 1
ATOM 4532 O O . CYS A 1 553 ? 37.973 6.156 15.690 1.00 68.62 553 CYS A O 1
ATOM 4534 N N . ILE A 1 554 ? 36.943 8.039 16.372 1.00 73.19 554 ILE A N 1
ATOM 4535 C CA . ILE A 1 554 ? 38.145 8.863 16.559 1.00 73.19 554 ILE A CA 1
ATOM 4536 C C . ILE A 1 554 ? 38.286 9.157 18.051 1.00 73.19 554 ILE A C 1
ATOM 4538 O O . ILE A 1 554 ? 37.337 9.617 18.691 1.00 73.19 554 ILE A O 1
ATOM 4542 N N . VAL A 1 555 ? 39.469 8.883 18.596 1.00 68.12 555 VAL A N 1
ATOM 4543 C CA . VAL A 1 555 ? 39.772 8.944 20.029 1.00 68.12 555 VAL A CA 1
ATOM 4544 C C . VAL A 1 555 ? 41.025 9.780 20.243 1.00 68.12 555 VAL A C 1
ATOM 4546 O O . VAL A 1 555 ? 42.056 9.519 19.632 1.00 68.12 555 VAL A O 1
ATOM 4549 N N . LEU A 1 556 ? 40.938 10.753 21.145 1.00 74.56 556 LEU A N 1
ATOM 4550 C CA . LEU A 1 556 ? 42.089 11.414 21.747 1.00 74.56 556 LEU A CA 1
ATOM 4551 C C . LEU A 1 556 ? 42.563 10.569 22.934 1.00 74.56 556 LEU A C 1
ATOM 4553 O O . LEU A 1 556 ? 41.736 10.151 23.740 1.00 74.56 556 LEU A O 1
ATOM 4557 N N . HIS A 1 557 ? 43.861 10.319 23.052 1.00 77.50 557 HIS A N 1
ATOM 4558 C CA . HIS A 1 557 ? 44.478 9.620 24.183 1.00 77.50 557 HIS A CA 1
ATOM 4559 C C . HIS A 1 557 ? 45.950 10.048 24.302 1.00 77.50 557 HIS A C 1
ATOM 4561 O O . HIS A 1 557 ? 46.496 10.641 23.369 1.00 77.50 557 HIS A O 1
ATOM 4567 N N . GLU A 1 558 ? 46.623 9.751 25.417 1.00 77.44 558 GLU A N 1
ATOM 4568 C CA . GLU A 1 558 ? 48.070 9.999 25.510 1.00 77.44 558 GLU A CA 1
ATOM 4569 C C . GLU A 1 558 ? 48.835 8.982 24.650 1.00 77.44 558 GLU A C 1
ATOM 4571 O O . GLU A 1 558 ? 48.384 7.854 24.448 1.00 77.44 558 GLU A O 1
ATOM 4576 N N . ARG A 1 559 ? 50.017 9.357 24.147 1.00 65.50 559 ARG A N 1
ATOM 4577 C CA . ARG A 1 559 ? 50.706 8.662 23.037 1.00 65.50 559 ARG A CA 1
ATOM 4578 C C . ARG A 1 559 ? 50.909 7.145 23.213 1.00 65.50 559 ARG A C 1
ATOM 4580 O O . ARG A 1 559 ? 50.987 6.438 22.218 1.00 65.50 559 ARG A O 1
ATOM 4587 N N . ASN A 1 560 ? 50.947 6.652 24.455 1.00 69.06 560 ASN A N 1
ATOM 4588 C CA . ASN A 1 560 ? 51.143 5.237 24.799 1.00 69.06 560 ASN A CA 1
ATOM 4589 C C . ASN A 1 560 ? 49.968 4.603 25.587 1.00 69.06 560 ASN A C 1
ATOM 4591 O O . ASN A 1 560 ? 50.130 3.512 26.128 1.00 69.06 560 ASN A O 1
ATOM 4595 N N . SER A 1 561 ? 48.807 5.264 25.683 1.00 70.56 561 SER A N 1
ATOM 4596 C CA . SER A 1 561 ? 47.659 4.834 26.509 1.00 70.56 561 SER A CA 1
ATOM 4597 C C . SER A 1 561 ? 46.357 4.620 25.721 1.00 70.56 561 SER A C 1
ATOM 4599 O O . SER A 1 561 ? 45.269 4.817 26.256 1.00 70.56 561 SER A O 1
ATOM 4601 N N . LEU A 1 562 ? 46.446 4.201 24.449 1.00 74.88 562 LEU A N 1
ATOM 4602 C CA . LEU A 1 562 ? 45.272 3.889 23.619 1.00 74.88 562 LEU A CA 1
ATOM 4603 C C . LEU A 1 562 ? 44.356 2.871 24.341 1.00 74.88 562 LEU A C 1
ATOM 4605 O O . LEU A 1 562 ? 44.768 1.724 24.519 1.00 74.88 562 LEU A O 1
ATOM 4609 N N . PRO A 1 563 ? 43.108 3.231 24.706 1.00 72.06 563 PRO A N 1
ATOM 4610 C CA . PRO A 1 563 ? 42.221 2.365 25.496 1.00 72.06 563 PRO A CA 1
ATOM 4611 C C . PRO A 1 563 ? 41.569 1.221 24.704 1.00 72.06 563 PRO A C 1
ATOM 4613 O O . PRO A 1 563 ? 40.718 0.507 25.231 1.00 72.06 563 PRO A O 1
ATOM 4616 N N . LEU A 1 564 ? 41.915 1.071 23.424 1.00 78.44 564 LEU A N 1
ATOM 4617 C CA . LEU A 1 564 ? 41.254 0.177 22.478 1.00 78.44 564 LEU A CA 1
ATOM 4618 C C . LEU A 1 564 ? 42.184 -0.954 22.038 1.00 78.44 564 LEU A C 1
ATOM 4620 O O . LEU A 1 564 ? 43.298 -0.713 21.569 1.00 78.44 564 LEU A O 1
ATOM 4624 N N . GLU A 1 565 ? 41.688 -2.191 22.101 1.00 71.44 565 GLU A N 1
ATOM 4625 C CA . GLU A 1 565 ? 42.368 -3.341 21.503 1.00 71.44 565 GLU A CA 1
ATOM 4626 C C . GLU A 1 565 ? 42.428 -3.196 19.975 1.00 71.44 565 GLU A C 1
ATOM 4628 O O . GLU A 1 565 ? 41.406 -3.253 19.279 1.00 71.44 565 GLU A O 1
ATOM 4633 N N . THR A 1 566 ? 43.645 -3.053 19.447 1.00 69.25 566 THR A N 1
ATOM 4634 C CA . THR A 1 566 ? 43.907 -2.980 18.006 1.00 69.25 566 THR A CA 1
ATOM 4635 C C . THR A 1 566 ? 44.506 -4.276 17.459 1.00 69.25 566 THR A C 1
ATOM 4637 O O . THR A 1 566 ? 45.165 -5.026 18.181 1.00 69.25 566 THR A O 1
ATOM 4640 N N . GLY A 1 567 ? 44.262 -4.569 16.177 1.00 67.31 567 GLY A N 1
ATOM 4641 C CA . GLY A 1 567 ? 44.888 -5.699 15.480 1.00 67.31 567 GLY A CA 1
ATOM 4642 C C . GLY A 1 567 ? 44.096 -6.245 14.289 1.00 67.31 567 GLY A C 1
ATOM 4643 O O . GLY A 1 567 ? 42.957 -5.862 14.045 1.00 67.31 567 GLY A O 1
ATOM 4644 N N . ASP A 1 568 ? 44.688 -7.205 13.573 1.00 57.19 568 ASP A N 1
ATOM 4645 C CA . ASP A 1 568 ? 44.179 -7.751 12.296 1.00 57.19 568 ASP A CA 1
ATOM 4646 C C . ASP A 1 568 ? 42.962 -8.697 12.414 1.00 57.19 568 ASP A C 1
ATOM 4648 O O . ASP A 1 568 ? 42.543 -9.337 11.442 1.00 57.19 568 ASP A O 1
ATOM 4652 N N . TYR A 1 569 ? 42.401 -8.856 13.614 1.00 59.28 569 TYR A N 1
ATOM 4653 C CA . TYR A 1 569 ? 41.400 -9.876 13.914 1.00 59.28 569 TYR A CA 1
ATOM 4654 C C . TYR A 1 569 ? 39.975 -9.300 13.998 1.00 59.28 569 TYR A C 1
ATOM 4656 O O . TYR A 1 569 ? 39.751 -8.169 14.417 1.00 59.28 569 TYR A O 1
ATOM 4664 N N . LEU A 1 570 ? 38.971 -10.105 13.627 1.00 53.84 570 LEU A N 1
ATOM 4665 C CA . LEU A 1 570 ? 37.571 -9.670 13.569 1.00 53.84 570 LEU A CA 1
ATOM 4666 C C . LEU A 1 570 ? 37.048 -9.215 14.947 1.00 53.84 570 LEU A C 1
ATOM 4668 O O . LEU A 1 570 ? 36.983 -10.020 15.879 1.00 53.84 570 LEU A O 1
ATOM 4672 N N . GLY A 1 571 ? 36.619 -7.956 15.046 1.00 55.56 571 GLY A N 1
ATOM 4673 C CA . GLY A 1 571 ? 36.140 -7.360 16.297 1.00 55.56 571 GLY A CA 1
ATOM 4674 C C . GLY A 1 571 ? 37.229 -6.692 17.143 1.00 55.56 571 GLY A C 1
ATOM 4675 O O . GLY A 1 571 ? 36.948 -6.371 18.289 1.00 55.56 571 GLY A O 1
ATOM 4676 N N . MET A 1 572 ? 38.433 -6.494 16.599 1.00 65.31 572 MET A N 1
ATOM 4677 C CA . MET A 1 572 ? 39.415 -5.512 17.082 1.00 65.31 572 MET A CA 1
ATOM 4678 C C . MET A 1 572 ? 39.351 -4.259 16.200 1.00 65.31 572 MET A C 1
ATOM 4680 O O . MET A 1 572 ? 38.859 -4.324 15.069 1.00 65.31 572 MET A O 1
ATOM 4684 N N . MET A 1 573 ? 39.840 -3.127 16.706 1.00 65.44 573 MET A N 1
ATOM 4685 C CA . MET A 1 573 ? 39.920 -1.889 15.929 1.00 65.44 573 MET A CA 1
ATOM 4686 C C . MET A 1 573 ? 41.153 -1.910 15.014 1.00 65.44 573 MET A C 1
ATOM 4688 O O . MET A 1 573 ? 42.240 -2.315 15.428 1.00 65.44 573 MET A O 1
ATOM 4692 N N . GLN A 1 574 ? 41.015 -1.454 13.770 1.00 66.06 574 GLN A N 1
ATOM 4693 C CA . GLN A 1 574 ? 42.154 -1.267 12.870 1.00 66.06 574 GLN A CA 1
ATOM 4694 C C . GLN A 1 574 ? 42.553 0.213 12.858 1.00 66.06 574 GLN A C 1
ATOM 4696 O O . GLN A 1 574 ? 41.697 1.081 12.709 1.00 66.06 574 GLN A O 1
ATOM 4701 N N . GLN A 1 575 ? 43.848 0.514 12.990 1.00 63.81 575 GLN A N 1
ATOM 4702 C CA . GLN A 1 575 ? 44.348 1.871 12.765 1.00 63.81 575 GLN A CA 1
ATOM 4703 C C . GLN A 1 575 ? 44.404 2.145 11.257 1.00 63.81 575 GLN A C 1
ATOM 4705 O O . GLN A 1 575 ? 45.348 1.744 10.581 1.00 63.81 575 GLN A O 1
ATOM 4710 N N . GLU A 1 576 ? 43.386 2.823 10.726 1.00 56.97 576 GLU A N 1
ATOM 4711 C CA . GLU A 1 576 ? 43.289 3.147 9.292 1.00 56.97 576 GLU A CA 1
ATOM 4712 C C . GLU A 1 576 ? 44.423 4.068 8.805 1.00 56.97 576 GLU A C 1
ATOM 4714 O O . GLU A 1 576 ? 44.827 3.994 7.647 1.00 56.97 576 GLU A O 1
ATOM 4719 N N . PHE A 1 577 ? 44.982 4.882 9.707 1.00 55.81 577 PHE A N 1
ATOM 4720 C CA . PHE A 1 577 ? 46.013 5.887 9.425 1.00 55.81 577 PHE A CA 1
ATOM 4721 C C . PHE A 1 577 ? 47.340 5.624 10.156 1.00 55.81 577 PHE A C 1
ATOM 4723 O O . PHE A 1 577 ? 48.053 6.575 10.443 1.00 55.81 577 PHE A O 1
ATOM 4730 N N . GLY A 1 578 ? 47.688 4.368 10.473 1.00 47.09 578 GLY A N 1
ATOM 4731 C CA . GLY A 1 578 ? 48.765 3.981 11.417 1.00 47.09 578 GLY A CA 1
ATOM 4732 C C . GLY A 1 578 ? 50.215 4.460 11.164 1.00 47.09 578 GLY A C 1
ATOM 4733 O O . GLY A 1 578 ? 51.126 3.975 11.827 1.00 47.09 578 GLY A O 1
ATOM 4734 N N . ALA A 1 579 ? 50.450 5.383 10.228 1.00 50.47 579 ALA A N 1
ATOM 4735 C CA . ALA A 1 579 ? 51.712 6.103 10.019 1.00 50.47 579 ALA A CA 1
ATOM 4736 C C . ALA A 1 579 ? 51.596 7.636 10.217 1.00 50.47 579 ALA A C 1
ATOM 4738 O O . ALA A 1 579 ? 52.584 8.345 10.029 1.00 50.47 579 ALA A O 1
ATOM 4739 N N . TYR A 1 580 ? 50.413 8.157 10.567 1.00 49.06 580 TYR A N 1
ATOM 4740 C CA . TYR A 1 580 ? 50.105 9.588 10.639 1.00 49.06 580 TYR A CA 1
ATOM 4741 C C . TYR A 1 580 ? 49.439 9.947 11.976 1.00 49.06 580 TYR A C 1
ATOM 4743 O O . TYR A 1 580 ? 48.477 9.302 12.390 1.00 49.06 580 TYR A O 1
ATOM 4751 N N . GLU A 1 581 ? 49.920 11.005 12.631 1.00 54.84 581 GLU A N 1
ATOM 4752 C CA . GLU A 1 581 ? 49.290 11.590 13.822 1.00 54.84 581 GLU A CA 1
ATOM 4753 C C . GLU A 1 581 ? 48.366 12.752 13.406 1.00 54.84 581 GLU A C 1
ATOM 4755 O O . GLU A 1 581 ? 48.698 13.534 12.514 1.00 54.84 581 GLU A O 1
ATOM 4760 N N . ILE A 1 582 ? 47.185 12.859 14.026 1.00 56.03 582 ILE A N 1
ATOM 4761 C CA . ILE A 1 582 ? 46.225 13.946 13.767 1.00 56.03 582 ILE A CA 1
ATOM 4762 C C . ILE A 1 582 ? 46.545 15.101 14.724 1.00 56.03 582 ILE A C 1
ATOM 4764 O O . ILE A 1 582 ? 46.202 15.033 15.902 1.00 56.03 582 ILE A O 1
ATOM 4768 N N . GLU A 1 583 ? 47.204 16.150 14.224 1.00 48.75 583 GLU A N 1
ATOM 4769 C CA . GLU A 1 583 ? 47.609 17.313 15.035 1.00 48.75 583 GLU A CA 1
ATOM 4770 C C . GLU A 1 583 ? 46.433 18.233 15.416 1.00 48.75 583 GLU A C 1
ATOM 4772 O O . GLU A 1 583 ? 46.428 18.808 16.503 1.00 48.75 583 GLU A O 1
ATOM 4777 N N . GLU A 1 584 ? 45.414 18.354 14.558 1.00 47.25 584 GLU A N 1
ATOM 4778 C CA . GLU A 1 584 ? 44.232 19.192 14.792 1.00 47.25 584 GLU A CA 1
ATOM 4779 C C . GLU A 1 584 ? 42.949 18.465 14.354 1.00 47.25 584 GLU A C 1
ATOM 4781 O O . GLU A 1 584 ? 42.896 17.853 13.285 1.00 47.25 584 GLU A O 1
ATOM 4786 N N . PHE A 1 585 ? 41.899 18.522 15.183 1.00 46.53 585 PHE A N 1
ATOM 4787 C CA . PHE A 1 585 ? 40.626 17.842 14.933 1.00 46.53 585 PHE A CA 1
ATOM 4788 C C . PHE A 1 585 ? 39.430 18.800 15.030 1.00 46.53 585 PHE A C 1
ATOM 4790 O O . PHE A 1 585 ? 39.039 19.228 16.117 1.00 46.53 585 PHE A O 1
ATOM 4797 N N . CYS A 1 586 ? 38.793 19.068 13.889 1.00 45.28 586 CYS A N 1
ATOM 4798 C CA . CYS A 1 586 ? 37.609 19.923 13.787 1.00 45.28 586 CYS A CA 1
ATOM 4799 C C . CYS A 1 586 ? 36.336 19.089 13.584 1.00 45.28 586 CYS A C 1
ATOM 4801 O O . CYS A 1 586 ? 36.086 18.585 12.489 1.00 45.28 586 CYS A O 1
ATOM 4803 N N . SER A 1 587 ? 35.491 18.990 14.616 1.00 42.00 587 SER A N 1
ATOM 4804 C CA . SER A 1 587 ? 34.143 18.416 14.491 1.00 42.00 587 SER A CA 1
ATOM 4805 C C . SER A 1 587 ? 33.100 19.498 14.212 1.00 42.00 587 SER A C 1
ATOM 4807 O O . SER A 1 587 ? 32.901 20.422 14.999 1.00 42.00 587 SER A O 1
ATOM 4809 N N . GLY A 1 588 ? 32.381 19.361 13.098 1.00 33.97 588 GLY A N 1
ATOM 4810 C CA . GLY A 1 588 ? 31.127 20.080 12.902 1.00 33.97 588 GLY A CA 1
ATOM 4811 C C . GLY A 1 588 ? 30.032 19.441 13.755 1.00 33.97 588 GLY A C 1
ATOM 4812 O O . GLY A 1 588 ? 29.723 18.264 13.570 1.00 33.97 588 GLY A O 1
ATOM 4813 N N . ILE A 1 589 ? 29.430 20.204 14.671 1.00 30.77 589 ILE A N 1
ATOM 4814 C CA . ILE A 1 589 ? 28.216 19.774 15.381 1.00 30.77 589 ILE A CA 1
ATOM 4815 C C . ILE A 1 589 ? 27.125 19.458 14.348 1.00 30.77 589 ILE A C 1
ATOM 4817 O O . ILE A 1 589 ? 26.978 20.174 13.357 1.00 30.77 589 ILE A O 1
ATOM 4821 N N . THR A 1 590 ? 26.348 18.399 14.600 1.00 31.70 590 THR A N 1
ATOM 4822 C CA . THR A 1 590 ? 25.178 17.984 13.809 1.00 31.70 590 THR A CA 1
ATOM 4823 C C . THR A 1 590 ? 24.320 19.171 13.374 1.00 31.70 590 THR A C 1
ATOM 4825 O O . THR A 1 590 ? 23.600 19.758 14.182 1.00 31.70 590 THR A O 1
ATOM 4828 N N . LEU A 1 591 ? 24.370 19.488 12.079 1.00 25.66 591 LEU A N 1
ATOM 4829 C CA . LEU A 1 591 ? 23.542 20.516 11.467 1.00 25.66 591 LEU A CA 1
ATOM 4830 C C . LEU A 1 591 ? 22.188 19.934 11.058 1.00 25.66 591 LEU A C 1
ATOM 4832 O O . LEU A 1 591 ? 22.082 19.166 10.100 1.00 25.66 591 LEU A O 1
ATOM 4836 N N . ASP A 1 592 ? 21.143 20.373 11.758 1.00 31.44 592 ASP A N 1
ATOM 4837 C CA . ASP A 1 592 ? 19.793 20.406 11.201 1.00 31.44 592 ASP A CA 1
ATOM 4838 C C . ASP A 1 592 ? 19.819 21.234 9.903 1.00 31.44 592 ASP A C 1
ATOM 4840 O O . ASP A 1 592 ? 20.313 22.365 9.861 1.00 31.44 592 ASP A O 1
ATOM 4844 N N . MET A 1 593 ? 19.332 20.646 8.812 1.00 25.09 593 MET A N 1
ATOM 4845 C CA . MET A 1 593 ? 19.667 21.035 7.438 1.00 25.09 593 MET A CA 1
ATOM 4846 C C . MET A 1 593 ? 18.873 22.260 6.930 1.00 25.09 593 MET A C 1
ATOM 4848 O O . MET A 1 593 ? 18.479 22.309 5.764 1.00 25.09 593 MET A O 1
ATOM 4852 N N . GLN A 1 594 ? 18.593 23.247 7.795 1.00 28.55 594 GLN A N 1
ATOM 4853 C CA . GLN A 1 594 ? 17.721 24.386 7.466 1.00 28.55 594 GLN A CA 1
ATOM 4854 C C . GLN A 1 594 ? 18.308 25.796 7.627 1.00 28.55 594 GLN A C 1
ATOM 4856 O O . GLN A 1 594 ? 17.820 26.686 6.928 1.00 28.55 594 GLN A O 1
ATOM 4861 N N . ASN A 1 595 ? 19.329 26.043 8.462 1.00 30.47 595 ASN A N 1
ATOM 4862 C CA . ASN A 1 595 ? 19.868 27.402 8.660 1.00 30.47 595 ASN A CA 1
ATOM 4863 C C . ASN A 1 595 ? 21.390 27.437 8.891 1.00 30.47 595 ASN A C 1
ATOM 4865 O O . ASN A 1 595 ? 21.845 27.192 10.001 1.00 30.47 595 ASN A O 1
ATOM 4869 N N . CYS A 1 596 ? 22.158 27.840 7.873 1.00 27.03 596 CYS A N 1
ATOM 4870 C CA . CYS A 1 596 ? 22.934 29.093 7.899 1.00 27.03 596 CYS A CA 1
ATOM 4871 C C . CYS A 1 596 ? 23.655 29.335 6.562 1.00 27.03 596 CYS A C 1
ATOM 4873 O O . CYS A 1 596 ? 24.103 28.407 5.894 1.00 27.03 596 CYS A O 1
ATOM 4875 N N . LYS A 1 597 ? 23.740 30.607 6.163 1.00 30.30 597 LYS A N 1
ATOM 4876 C CA . LYS A 1 597 ? 24.490 31.099 4.997 1.00 30.30 597 LYS A CA 1
ATOM 4877 C C . LYS A 1 597 ? 25.581 32.059 5.484 1.00 30.30 597 LYS A C 1
ATOM 4879 O O . LYS A 1 597 ? 25.386 32.690 6.519 1.00 30.30 597 LYS A O 1
ATOM 4884 N N . ASN A 1 598 ? 26.615 32.241 4.657 1.00 30.33 598 ASN A N 1
ATOM 4885 C CA . ASN A 1 598 ? 27.732 33.193 4.790 1.00 30.33 598 ASN A CA 1
ATOM 4886 C C . ASN A 1 598 ? 28.854 32.739 5.750 1.00 30.33 598 ASN A C 1
ATOM 4888 O O . ASN A 1 598 ? 28.656 32.742 6.958 1.00 30.33 598 ASN A O 1
ATOM 4892 N N . PHE A 1 599 ? 30.052 32.437 5.226 1.00 24.92 599 PHE A N 1
ATOM 4893 C CA . PHE A 1 599 ? 31.188 33.380 5.241 1.00 24.92 599 PHE A CA 1
ATOM 4894 C C . PHE A 1 599 ? 32.413 32.876 4.441 1.00 24.92 599 PHE A C 1
ATOM 4896 O O . PHE A 1 599 ? 32.491 31.712 4.054 1.00 24.92 599 PHE A O 1
ATOM 4903 N N . GLN A 1 600 ? 33.329 33.814 4.183 1.00 28.38 600 GLN A N 1
ATOM 4904 C CA . GLN A 1 600 ? 34.589 33.752 3.427 1.00 28.38 600 GLN A CA 1
ATOM 4905 C C . GLN A 1 600 ? 35.460 34.954 3.874 1.00 28.38 600 GLN A C 1
ATOM 4907 O O . GLN A 1 600 ? 34.894 35.932 4.357 1.00 28.38 600 GLN A O 1
ATOM 4912 N N . TYR A 1 601 ? 36.786 35.018 3.717 1.00 27.73 601 TYR A N 1
ATOM 4913 C CA . TYR A 1 601 ? 37.835 34.050 3.342 1.00 27.73 601 TYR A CA 1
ATOM 4914 C C . TYR A 1 601 ? 39.208 34.678 3.716 1.00 27.73 601 TYR A C 1
ATOM 4916 O O . TYR A 1 601 ? 39.249 35.899 3.869 1.00 27.73 601 TYR A O 1
ATOM 4924 N N . ASN A 1 602 ? 40.279 33.877 3.886 1.00 22.12 602 ASN A N 1
ATOM 4925 C CA . ASN A 1 602 ? 41.704 34.183 3.583 1.00 22.12 602 ASN A CA 1
ATOM 4926 C C . ASN A 1 602 ? 42.679 33.264 4.367 1.00 22.12 602 ASN A C 1
ATOM 4928 O O . ASN A 1 602 ? 42.901 33.472 5.554 1.00 22.12 602 ASN A O 1
ATOM 4932 N N . ASP A 1 603 ? 43.260 32.292 3.651 1.00 26.39 603 ASP A N 1
ATOM 4933 C CA . ASP A 1 603 ? 44.693 31.918 3.599 1.00 26.39 603 ASP A CA 1
ATOM 4934 C C . ASP A 1 603 ? 45.536 31.686 4.888 1.00 26.39 603 ASP A C 1
ATOM 4936 O O . ASP A 1 603 ? 45.614 32.539 5.760 1.00 26.39 603 ASP A O 1
ATOM 4940 N N . PHE A 1 604 ? 46.371 30.637 5.028 1.00 24.36 604 PHE A N 1
ATOM 4941 C CA . PHE A 1 604 ? 46.589 29.382 4.270 1.00 24.36 604 PHE A CA 1
ATOM 4942 C C . PHE A 1 604 ? 47.614 28.492 5.035 1.00 24.36 604 PHE A C 1
ATOM 4944 O O . PHE A 1 604 ? 48.587 29.043 5.547 1.00 24.36 604 PHE A O 1
ATOM 4951 N N . ARG A 1 605 ? 47.489 27.145 4.957 1.00 23.55 605 ARG A N 1
ATOM 4952 C CA . ARG A 1 605 ? 48.540 26.068 5.021 1.00 23.55 605 ARG A CA 1
ATOM 4953 C C . ARG A 1 605 ? 48.412 24.961 6.097 1.00 23.55 605 ARG A C 1
ATOM 4955 O O . ARG A 1 605 ? 48.807 25.167 7.232 1.00 23.55 605 ARG A O 1
ATOM 4962 N N . LYS A 1 606 ? 48.138 23.738 5.590 1.00 25.84 606 LYS A N 1
ATOM 4963 C CA . LYS A 1 606 ? 48.469 22.381 6.117 1.00 25.84 606 LYS A CA 1
ATOM 4964 C C . LYS A 1 606 ? 47.814 21.989 7.465 1.00 25.84 606 LYS A C 1
ATOM 4966 O O . LYS A 1 606 ? 48.152 22.572 8.474 1.00 25.84 606 LYS A O 1
ATOM 4971 N N . MET A 1 607 ? 46.945 20.978 7.581 1.00 22.81 607 MET A N 1
ATOM 4972 C CA . MET A 1 607 ? 46.447 19.969 6.627 1.00 22.81 607 MET A CA 1
ATOM 4973 C C . MET A 1 607 ? 44.919 19.833 6.777 1.00 22.81 607 MET A C 1
ATOM 4975 O O . MET A 1 607 ? 44.430 19.053 7.585 1.00 22.81 607 MET A O 1
ATOM 4979 N N . ILE A 1 608 ? 44.154 20.595 5.989 1.00 25.80 608 ILE A N 1
ATOM 4980 C CA . ILE A 1 608 ? 42.682 20.593 6.023 1.00 25.80 608 ILE A CA 1
ATOM 4981 C C . ILE A 1 608 ? 42.153 20.086 4.681 1.00 25.80 608 ILE A C 1
ATOM 4983 O O . ILE A 1 608 ? 42.582 20.572 3.634 1.00 25.80 608 ILE A O 1
ATOM 4987 N N . MET A 1 609 ? 41.183 19.164 4.706 1.00 25.42 609 MET A N 1
ATOM 4988 C CA . MET A 1 609 ? 40.397 18.810 3.519 1.00 25.42 609 MET A CA 1
ATOM 4989 C C . MET A 1 609 ? 39.560 20.021 3.073 1.00 25.42 609 MET A C 1
ATOM 4991 O O . MET A 1 609 ? 38.487 20.296 3.608 1.00 25.42 609 MET A O 1
ATOM 4995 N N . ASN A 1 610 ? 40.096 20.768 2.109 1.00 25.80 610 ASN A N 1
ATOM 4996 C CA . ASN A 1 610 ? 39.502 21.943 1.473 1.00 25.80 610 ASN A CA 1
ATOM 4997 C C . ASN A 1 610 ? 39.144 21.604 0.012 1.00 25.80 610 ASN A C 1
ATOM 4999 O O . ASN A 1 610 ? 39.921 20.912 -0.636 1.00 25.80 610 ASN A O 1
ATOM 5003 N N . PHE A 1 611 ? 38.058 22.081 -0.603 1.00 29.84 611 PHE A N 1
ATOM 5004 C CA . PHE A 1 611 ? 36.807 22.697 -0.119 1.00 29.84 611 PHE A CA 1
ATOM 5005 C C . PHE A 1 611 ? 35.861 22.843 -1.329 1.00 29.84 611 PHE A C 1
ATOM 5007 O O . PHE A 1 611 ? 36.303 22.816 -2.476 1.00 29.84 611 PHE A O 1
ATOM 5014 N N . GLY A 1 612 ? 34.581 23.130 -1.080 1.00 26.28 612 GLY A N 1
ATOM 5015 C CA . GLY A 1 612 ? 33.796 23.953 -2.005 1.00 26.28 612 GLY A CA 1
ATOM 5016 C C . GLY A 1 612 ? 33.885 25.422 -1.577 1.00 26.28 612 GLY A C 1
ATOM 5017 O O . GLY A 1 612 ? 33.561 25.731 -0.433 1.00 26.28 612 GLY A O 1
ATOM 5018 N N . ALA A 1 613 ? 34.302 26.322 -2.472 1.00 28.47 613 ALA A N 1
ATOM 5019 C CA . ALA A 1 613 ? 34.359 27.775 -2.250 1.00 28.47 613 ALA A CA 1
ATOM 5020 C C . ALA A 1 613 ? 33.406 28.512 -3.216 1.00 28.47 613 ALA A C 1
ATOM 5022 O O . ALA A 1 613 ? 33.011 27.946 -4.234 1.00 28.47 613 ALA A O 1
ATOM 5023 N N . ASN A 1 614 ? 32.955 29.730 -2.880 1.00 32.72 614 ASN A N 1
ATOM 5024 C CA . ASN A 1 614 ? 31.715 30.277 -3.452 1.00 32.72 614 ASN A CA 1
ATOM 5025 C C . ASN A 1 614 ? 31.677 31.827 -3.483 1.00 32.72 614 ASN A C 1
ATOM 5027 O O . ASN A 1 614 ? 31.851 32.423 -2.428 1.00 32.72 614 ASN A O 1
ATOM 5031 N N . GLN A 1 615 ? 31.255 32.420 -4.622 1.00 36.19 615 GLN A N 1
ATOM 5032 C CA . GLN A 1 615 ? 30.638 33.777 -4.795 1.00 36.19 615 GLN A CA 1
ATOM 5033 C C . GLN A 1 615 ? 31.590 34.976 -5.045 1.00 36.19 615 GLN A C 1
ATOM 5035 O O . GLN A 1 615 ? 32.779 34.826 -4.771 1.00 36.19 615 GLN A O 1
ATOM 5040 N N . PRO A 1 616 ? 31.124 36.154 -5.568 1.00 42.38 616 PRO A N 1
ATOM 5041 C CA . PRO A 1 616 ? 29.741 36.652 -5.837 1.00 42.38 616 PRO A CA 1
ATOM 5042 C C . PRO A 1 616 ? 29.470 37.118 -7.311 1.00 42.38 616 PRO A C 1
ATOM 5044 O O . PRO A 1 616 ? 30.382 37.083 -8.123 1.00 42.38 616 PRO A O 1
ATOM 5047 N N . HIS A 1 617 ? 28.272 37.504 -7.809 1.00 25.52 617 HIS A N 1
ATOM 5048 C CA . HIS A 1 617 ? 27.109 38.228 -7.240 1.00 25.52 617 HIS A CA 1
ATOM 5049 C C . HIS A 1 617 ? 25.721 37.903 -7.890 1.00 25.52 617 HIS A C 1
ATOM 5051 O O . HIS A 1 617 ? 25.617 37.733 -9.098 1.00 25.52 617 HIS A O 1
ATOM 5057 N N . ASN A 1 618 ? 24.653 38.038 -7.075 1.00 24.50 618 ASN A N 1
ATOM 5058 C CA . ASN A 1 618 ? 23.290 38.562 -7.376 1.00 24.50 618 ASN A CA 1
ATOM 5059 C C . ASN A 1 618 ? 22.144 37.727 -8.044 1.00 24.50 618 ASN A C 1
ATOM 5061 O O . ASN A 1 618 ? 21.889 37.848 -9.233 1.00 24.50 618 ASN A O 1
ATOM 5065 N N . PHE A 1 619 ? 21.304 37.132 -7.164 1.00 22.81 619 PHE A N 1
ATOM 5066 C CA . PHE A 1 619 ? 19.813 36.981 -7.193 1.00 22.81 619 PHE A CA 1
ATOM 5067 C C . PHE A 1 619 ? 19.116 36.137 -8.304 1.00 22.81 619 PHE A C 1
ATOM 5069 O O . PHE A 1 619 ? 19.489 36.192 -9.460 1.00 22.81 619 PHE A O 1
ATOM 5076 N N . GLN A 1 620 ? 18.045 35.351 -8.063 1.00 22.11 620 GLN A N 1
ATOM 5077 C CA . GLN A 1 620 ? 17.116 35.183 -6.918 1.00 22.11 620 GLN A CA 1
ATOM 5078 C C . GLN A 1 620 ? 16.881 33.690 -6.553 1.00 22.11 620 GLN A C 1
ATOM 5080 O O . GLN A 1 620 ? 17.120 32.803 -7.363 1.00 22.11 620 GLN A O 1
ATOM 5085 N N . TYR A 1 621 ? 16.325 33.405 -5.362 1.00 22.67 621 TYR A N 1
ATOM 5086 C CA . TYR A 1 621 ? 15.910 32.055 -4.924 1.00 22.67 621 TYR A CA 1
ATOM 5087 C C . TYR A 1 621 ? 14.434 32.005 -4.490 1.00 22.67 621 TYR A C 1
ATOM 5089 O O . TYR A 1 621 ? 13.974 32.889 -3.766 1.00 22.67 621 TYR A O 1
ATOM 5097 N N . ARG A 1 622 ? 13.739 30.894 -4.778 1.00 21.08 622 ARG A N 1
ATOM 5098 C CA . ARG A 1 622 ? 12.524 30.457 -4.057 1.00 21.08 622 ARG A CA 1
ATOM 5099 C C . ARG A 1 622 ? 12.749 29.064 -3.456 1.00 21.08 622 ARG A C 1
ATOM 5101 O O . ARG A 1 622 ? 13.260 28.177 -4.129 1.00 21.08 622 ARG A O 1
ATOM 5108 N N . LYS A 1 623 ? 12.386 28.880 -2.179 1.00 24.78 623 LYS A N 1
ATOM 5109 C CA . LYS A 1 623 ? 12.463 27.586 -1.472 1.00 24.78 623 LYS A CA 1
ATOM 5110 C C . LYS A 1 623 ? 11.489 26.572 -2.088 1.00 24.78 623 LYS A C 1
ATOM 5112 O O . LYS A 1 623 ? 10.325 26.910 -2.276 1.00 24.78 623 LYS A O 1
ATOM 5117 N N . ILE A 1 624 ? 11.919 25.318 -2.235 1.00 21.91 624 ILE A N 1
ATOM 5118 C CA . ILE A 1 624 ? 11.023 24.152 -2.302 1.00 21.91 624 ILE A CA 1
ATOM 5119 C C . ILE A 1 624 ? 11.510 23.134 -1.267 1.00 21.91 624 ILE A C 1
ATOM 5121 O O . ILE A 1 624 ? 12.626 22.630 -1.356 1.00 21.91 624 ILE A O 1
ATOM 5125 N N . GLY A 1 625 ? 10.685 22.877 -0.251 1.00 25.16 625 GLY A N 1
ATOM 5126 C CA . GLY A 1 625 ? 10.928 21.835 0.745 1.00 25.16 625 GLY A CA 1
ATOM 5127 C C . GLY A 1 625 ? 10.324 20.510 0.289 1.00 25.16 625 GLY A C 1
ATOM 5128 O O . GLY A 1 625 ? 9.185 20.475 -0.172 1.00 25.16 625 GLY A O 1
ATOM 5129 N N . ALA A 1 626 ? 11.070 19.416 0.425 1.00 23.64 626 ALA A N 1
ATOM 5130 C CA . ALA A 1 626 ? 10.602 18.097 0.019 1.00 23.64 626 ALA A CA 1
ATOM 5131 C C . ALA A 1 626 ? 9.641 17.489 1.056 1.00 23.64 626 ALA A C 1
ATOM 5133 O O . ALA A 1 626 ? 10.045 17.127 2.159 1.00 23.64 626 ALA A O 1
ATOM 5134 N N . THR A 1 627 ? 8.388 17.277 0.660 1.00 24.27 627 THR A N 1
ATOM 5135 C CA . THR A 1 627 ? 7.506 16.256 1.249 1.00 24.27 627 THR A CA 1
ATOM 5136 C C . THR A 1 627 ? 7.086 15.300 0.133 1.00 24.27 627 THR A C 1
ATOM 5138 O O . THR A 1 627 ? 6.801 15.727 -0.982 1.00 24.27 627 THR A O 1
ATOM 5141 N N . LYS A 1 628 ? 7.172 13.987 0.383 1.00 26.97 628 LYS A N 1
ATOM 5142 C CA . LYS A 1 628 ? 6.924 12.958 -0.639 1.00 26.97 628 LYS A CA 1
ATOM 5143 C C . LYS A 1 628 ? 5.454 12.555 -0.639 1.00 26.97 628 LYS A C 1
ATOM 5145 O O . LYS A 1 628 ? 4.968 11.993 0.339 1.00 26.97 628 LYS A O 1
ATOM 5150 N N . ASN A 1 629 ? 4.790 12.819 -1.757 1.00 27.91 629 ASN A N 1
ATOM 5151 C CA . ASN A 1 629 ? 3.364 12.580 -1.940 1.00 27.91 629 ASN A CA 1
ATOM 5152 C C . ASN A 1 629 ? 3.066 11.107 -2.261 1.00 27.91 629 ASN A C 1
ATOM 5154 O O . ASN A 1 629 ? 3.859 10.424 -2.906 1.00 27.91 629 ASN A O 1
ATOM 5158 N N . ILE A 1 630 ? 1.885 10.644 -1.844 1.00 26.86 630 ILE A N 1
ATOM 5159 C CA . ILE A 1 630 ? 1.307 9.345 -2.214 1.00 26.86 630 ILE A CA 1
ATOM 5160 C C . ILE A 1 630 ? -0.056 9.612 -2.862 1.00 26.86 630 ILE A C 1
ATOM 5162 O O . ILE A 1 630 ? -1.002 9.910 -2.137 1.00 26.86 630 ILE A O 1
ATOM 5166 N N . LEU A 1 631 ? -0.142 9.512 -4.195 1.00 24.20 631 LEU A N 1
ATOM 5167 C CA . LEU A 1 631 ? -1.318 9.235 -5.055 1.00 24.20 631 LEU A CA 1
ATOM 5168 C C . LEU A 1 631 ? -0.820 9.131 -6.539 1.00 24.20 631 LEU A C 1
ATOM 5170 O O . LEU A 1 631 ? 0.322 9.509 -6.789 1.00 24.20 631 LEU A O 1
ATOM 5174 N N . PRO A 1 632 ? -1.576 8.535 -7.493 1.00 27.34 632 PRO A N 1
ATOM 5175 C CA . PRO A 1 632 ? -0.998 7.876 -8.684 1.00 27.34 632 PRO A CA 1
ATOM 5176 C C . PRO A 1 632 ? -0.948 8.687 -9.999 1.00 27.34 632 PRO A C 1
ATOM 5178 O O . PRO A 1 632 ? -1.833 9.497 -10.276 1.00 27.34 632 PRO A O 1
ATOM 5181 N N . ASP A 1 633 ? 0.001 8.337 -10.882 1.00 26.47 633 ASP A N 1
ATOM 5182 C CA . ASP A 1 633 ? 0.155 8.923 -12.224 1.00 26.47 633 ASP A CA 1
ATOM 5183 C C . ASP A 1 633 ? -0.719 8.241 -13.292 1.00 26.47 633 ASP A C 1
ATOM 5185 O O . ASP A 1 633 ? -0.388 7.180 -13.835 1.00 26.47 633 ASP A O 1
ATOM 5189 N N . LYS A 1 634 ? -1.827 8.909 -13.618 1.00 29.12 634 LYS A N 1
ATOM 5190 C CA . LYS A 1 634 ? -2.296 9.272 -14.978 1.00 29.12 634 LYS A CA 1
ATOM 5191 C C . LYS A 1 634 ? -3.777 9.654 -14.885 1.00 29.12 634 LYS A C 1
ATOM 5193 O O . LYS A 1 634 ? -4.658 8.982 -15.417 1.00 29.12 634 LYS A O 1
ATOM 5198 N N . MET A 1 635 ? -4.026 10.764 -14.189 1.00 27.11 635 MET A N 1
ATOM 5199 C CA . MET A 1 635 ? -5.027 11.715 -14.677 1.00 27.11 635 MET A CA 1
ATOM 5200 C C . MET A 1 635 ? -4.523 12.229 -16.030 1.00 27.11 635 MET A C 1
ATOM 5202 O O . MET A 1 635 ? -3.308 12.271 -16.245 1.00 27.11 635 MET A O 1
ATOM 5206 N N . ASP A 1 636 ? -5.427 12.570 -16.943 1.00 26.59 636 ASP A N 1
ATOM 5207 C CA . ASP A 1 636 ? -5.014 13.155 -18.216 1.00 26.59 636 ASP A CA 1
ATOM 5208 C C . ASP A 1 636 ? -4.321 14.508 -17.973 1.00 26.59 636 ASP A C 1
ATOM 5210 O O . ASP A 1 636 ? -4.645 15.211 -17.009 1.00 26.59 636 ASP A O 1
ATOM 5214 N N . GLU A 1 637 ? -3.346 14.873 -18.807 1.00 31.66 637 GLU A N 1
ATOM 5215 C CA . GLU A 1 637 ? -2.360 15.932 -18.498 1.00 31.66 637 GLU A CA 1
ATOM 5216 C C . GLU A 1 637 ? -2.956 17.361 -18.468 1.00 31.66 637 GLU A C 1
ATOM 5218 O O . GLU A 1 637 ? -2.282 18.324 -18.111 1.00 31.66 637 GLU A O 1
ATOM 5223 N N . SER A 1 638 ? -4.260 17.485 -18.726 1.00 30.09 638 SER A N 1
ATOM 5224 C CA . SER A 1 638 ? -5.088 18.682 -18.533 1.00 30.09 638 SER A CA 1
ATOM 5225 C C . SER A 1 638 ? -5.615 18.889 -17.099 1.00 30.09 638 SER A C 1
ATOM 5227 O O . SER A 1 638 ? -6.127 19.966 -16.799 1.00 30.09 638 SER A O 1
ATOM 5229 N N . HIS A 1 639 ? -5.509 17.893 -16.205 1.00 37.25 639 HIS A N 1
ATOM 5230 C CA . HIS A 1 639 ? -6.158 17.897 -14.881 1.00 37.25 639 HIS A CA 1
ATOM 5231 C C . HIS A 1 639 ? -5.217 17.502 -13.725 1.00 37.25 639 HIS A C 1
ATOM 5233 O O . HIS A 1 639 ? -5.576 16.704 -12.858 1.00 37.25 639 HIS A O 1
ATOM 5239 N N . GLN A 1 640 ? -4.009 18.072 -13.669 1.00 36.34 640 GLN A N 1
ATOM 5240 C CA . GLN A 1 640 ? -3.176 17.966 -12.465 1.00 36.34 640 GLN A CA 1
ATOM 5241 C C . GLN A 1 640 ? -3.876 18.632 -11.269 1.00 36.34 640 GLN A C 1
ATOM 5243 O O . GLN A 1 640 ? -4.273 19.797 -11.349 1.00 36.34 640 GLN A O 1
ATOM 5248 N N . PHE A 1 641 ? -3.988 17.926 -10.136 1.00 40.06 641 PHE A N 1
ATOM 5249 C CA . PHE A 1 641 ? -4.404 18.570 -8.888 1.00 40.06 641 PHE A CA 1
ATOM 5250 C C . PHE A 1 641 ? -3.396 19.666 -8.530 1.00 40.06 641 PHE A C 1
ATOM 5252 O O . PHE A 1 641 ? -2.197 19.398 -8.429 1.00 40.06 641 PHE A O 1
ATOM 5259 N N . THR A 1 642 ? -3.869 20.893 -8.313 1.00 43.00 642 THR A N 1
ATOM 5260 C CA . THR A 1 642 ? -2.979 21.997 -7.931 1.00 43.00 642 THR A CA 1
ATOM 5261 C C . THR A 1 642 ? -2.308 21.706 -6.584 1.00 43.00 642 THR A C 1
ATOM 5263 O O . THR A 1 642 ? -2.826 20.941 -5.768 1.00 43.00 642 THR A O 1
ATOM 5266 N N . ILE A 1 643 ? -1.168 22.350 -6.305 1.00 41.94 643 ILE A N 1
ATOM 5267 C CA . ILE A 1 643 ? -0.472 22.222 -5.008 1.00 41.94 643 ILE A CA 1
ATOM 5268 C C . ILE A 1 643 ? -1.443 22.501 -3.844 1.00 41.94 643 ILE A C 1
ATOM 5270 O O . ILE A 1 643 ? -1.450 21.774 -2.858 1.00 41.94 643 ILE A O 1
ATOM 5274 N N . GLU A 1 644 ? -2.332 23.485 -4.007 1.00 45.25 644 GLU A N 1
ATOM 5275 C CA . GLU A 1 644 ? -3.413 23.809 -3.069 1.00 45.25 644 GLU A CA 1
ATOM 5276 C C . GLU A 1 644 ? -4.399 22.639 -2.871 1.00 45.25 644 GLU A C 1
ATOM 5278 O O . GLU A 1 644 ? -4.735 22.301 -1.738 1.00 45.25 644 GLU A O 1
ATOM 5283 N N . GLN A 1 645 ? -4.810 21.954 -3.944 1.00 51.44 645 GLN A N 1
ATOM 5284 C CA . GLN A 1 645 ? -5.691 20.777 -3.882 1.00 51.44 645 GLN A CA 1
ATOM 5285 C C . GLN A 1 645 ? -5.021 19.558 -3.232 1.00 51.44 645 GLN A C 1
ATOM 5287 O O . GLN A 1 645 ? -5.683 18.802 -2.515 1.00 51.44 645 GLN A O 1
ATOM 5292 N N . HIS A 1 646 ? -3.712 19.383 -3.427 1.00 51.78 646 HIS A N 1
ATOM 5293 C CA . HIS A 1 646 ? -2.948 18.353 -2.725 1.00 51.78 646 HIS A CA 1
ATOM 5294 C C . HIS A 1 646 ? -2.819 18.660 -1.224 1.00 51.78 646 HIS A C 1
ATOM 5296 O O . HIS A 1 646 ? -2.983 17.770 -0.387 1.00 51.78 646 HIS A O 1
ATOM 5302 N N . ASP A 1 647 ? -2.604 19.927 -0.868 1.00 53.56 647 ASP A N 1
ATOM 5303 C CA . ASP A 1 647 ? -2.543 20.370 0.525 1.00 53.56 647 ASP A CA 1
ATOM 5304 C C . ASP A 1 647 ? -3.889 20.182 1.247 1.00 53.56 647 ASP A C 1
ATOM 5306 O O . ASP A 1 647 ? -3.906 19.763 2.404 1.00 53.56 647 ASP A O 1
ATOM 5310 N N . ILE A 1 648 ? -5.023 20.402 0.565 1.00 55.97 648 ILE A N 1
ATOM 5311 C CA . ILE A 1 648 ? -6.369 20.085 1.087 1.00 55.97 648 ILE A CA 1
ATOM 5312 C C . ILE A 1 648 ? -6.475 18.600 1.442 1.00 55.97 648 ILE A C 1
ATOM 5314 O O . ILE A 1 648 ? -6.860 18.272 2.566 1.00 55.97 648 ILE A O 1
ATOM 5318 N N . LEU A 1 649 ? -6.102 17.705 0.517 1.00 57.12 649 LEU A N 1
ATOM 5319 C CA . LEU A 1 649 ? -6.104 16.261 0.769 1.00 57.12 649 LEU A CA 1
ATOM 5320 C C . LEU A 1 649 ? -5.261 15.925 2.005 1.00 57.12 649 LEU A C 1
ATOM 5322 O O . LEU A 1 649 ? -5.770 15.294 2.927 1.00 57.12 649 LEU A O 1
ATOM 5326 N N . CYS A 1 650 ? -4.015 16.399 2.059 1.00 55.41 650 CYS A N 1
ATOM 5327 C CA . CYS A 1 650 ? -3.074 16.106 3.143 1.00 55.41 650 CYS A CA 1
ATOM 5328 C C . CYS A 1 650 ? -3.416 16.766 4.490 1.00 55.41 650 CYS A C 1
ATOM 5330 O O . CYS A 1 650 ? -2.938 16.305 5.530 1.00 55.41 650 CYS A O 1
ATOM 5332 N N . ARG A 1 651 ? -4.232 17.826 4.514 1.00 63.91 651 ARG A N 1
ATOM 5333 C CA . ARG A 1 651 ? -4.767 18.419 5.752 1.00 63.91 651 ARG A CA 1
ATOM 5334 C C . ARG A 1 651 ? -5.971 17.625 6.260 1.00 63.91 651 ARG A C 1
ATOM 5336 O O . ARG A 1 651 ? -5.949 17.169 7.400 1.00 63.91 651 ARG A O 1
ATOM 5343 N N . VAL A 1 652 ? -6.964 17.397 5.402 1.00 66.31 652 VAL A N 1
ATOM 5344 C CA . VAL A 1 652 ? -8.257 16.792 5.768 1.00 66.31 652 VAL A CA 1
ATOM 5345 C C . VAL A 1 652 ? -8.158 15.271 5.982 1.00 66.31 652 VAL A C 1
ATOM 5347 O O . VAL A 1 652 ? -8.886 14.710 6.800 1.00 66.31 652 VAL A O 1
ATOM 5350 N N . SER A 1 653 ? -7.236 14.572 5.305 1.00 63.44 653 SER A N 1
ATOM 5351 C CA . SER A 1 653 ? -7.132 13.106 5.395 1.00 63.44 653 SER A CA 1
ATOM 5352 C C . SER A 1 653 ? -6.507 12.575 6.687 1.00 63.44 653 SER A C 1
ATOM 5354 O O . SER A 1 653 ? -6.590 11.372 6.924 1.00 63.44 653 SER A O 1
ATOM 5356 N N . LYS A 1 654 ? -5.841 13.417 7.492 1.00 64.12 654 LYS A N 1
ATOM 5357 C CA . LYS A 1 654 ? -5.046 12.977 8.659 1.00 64.12 654 LYS A CA 1
ATOM 5358 C C . LYS A 1 654 ? -5.873 12.273 9.736 1.00 64.12 654 LYS A C 1
ATOM 5360 O O . LYS A 1 654 ? -5.371 11.353 10.374 1.00 64.12 654 LYS A O 1
ATOM 5365 N N . ASP A 1 655 ? -7.139 12.658 9.873 1.00 68.50 655 ASP A N 1
ATOM 5366 C CA . ASP A 1 655 ? -8.030 12.181 10.936 1.00 68.50 655 ASP A CA 1
ATOM 5367 C C . ASP A 1 655 ? -9.075 11.159 10.448 1.00 68.50 655 ASP A C 1
ATOM 5369 O O . ASP A 1 655 ? -10.031 10.854 11.169 1.00 68.50 655 ASP A O 1
ATOM 5373 N N . LEU A 1 656 ? -8.943 10.660 9.214 1.00 80.38 656 LEU A N 1
ATOM 5374 C CA . LEU A 1 656 ? -9.859 9.677 8.630 1.00 80.38 656 LEU A CA 1
ATOM 5375 C C . LEU A 1 656 ? -9.276 8.265 8.718 1.00 80.38 656 LEU A C 1
ATOM 5377 O O . LEU A 1 656 ? -8.121 8.024 8.367 1.00 80.38 656 LEU A O 1
ATOM 5381 N N . ASN A 1 657 ? -10.100 7.301 9.133 1.00 82.38 657 ASN A N 1
ATOM 5382 C CA . ASN A 1 657 ? -9.719 5.887 9.078 1.00 82.38 657 ASN A CA 1
ATOM 5383 C C . ASN A 1 657 ? -9.714 5.367 7.614 1.00 82.38 657 ASN A C 1
ATOM 5385 O O . ASN A 1 657 ? -10.259 6.033 6.731 1.00 82.38 657 ASN A O 1
ATOM 5389 N N . PRO A 1 658 ? -9.133 4.186 7.318 1.00 78.19 658 PRO A N 1
ATOM 5390 C CA . PRO A 1 658 ? -9.014 3.690 5.942 1.00 78.19 658 PRO A CA 1
ATOM 5391 C C . PRO A 1 658 ? -10.337 3.582 5.164 1.00 78.19 658 PRO A C 1
ATOM 5393 O O . PRO A 1 658 ? -10.377 3.951 3.990 1.00 78.19 658 PRO A O 1
ATOM 5396 N N . ASP A 1 659 ? -11.423 3.139 5.810 1.00 79.81 659 ASP A N 1
ATOM 5397 C CA . ASP A 1 659 ? -12.749 3.044 5.180 1.00 79.81 659 ASP A CA 1
ATOM 5398 C C . ASP A 1 659 ? -13.293 4.443 4.831 1.00 79.81 659 ASP A C 1
ATOM 5400 O O . ASP A 1 659 ? -13.822 4.671 3.742 1.00 79.81 659 ASP A O 1
ATOM 5404 N N . GLN A 1 660 ? -13.138 5.401 5.751 1.00 85.69 660 GLN A N 1
ATOM 5405 C CA . GLN A 1 660 ? -13.563 6.789 5.565 1.00 85.69 660 GLN A CA 1
ATOM 5406 C C . GLN A 1 660 ? -12.738 7.485 4.476 1.00 85.69 660 GLN A C 1
ATOM 5408 O O . GLN A 1 660 ? -13.300 8.184 3.635 1.00 85.69 660 GLN A O 1
ATOM 5413 N N . LEU A 1 661 ? -11.421 7.264 4.452 1.00 81.50 661 LEU A N 1
ATOM 5414 C CA . LEU A 1 661 ? -10.510 7.839 3.464 1.00 81.50 661 LEU A CA 1
ATOM 5415 C C . LEU A 1 661 ? -10.830 7.367 2.038 1.00 81.50 661 LEU A C 1
ATOM 5417 O O . LEU A 1 661 ? -10.726 8.156 1.098 1.00 81.50 661 LEU A O 1
ATOM 5421 N N . LEU A 1 662 ? -11.249 6.108 1.870 1.00 79.19 662 LEU A N 1
ATOM 5422 C CA . LEU A 1 662 ? -11.688 5.577 0.577 1.00 79.19 662 LEU A CA 1
ATOM 5423 C C . LEU A 1 662 ? -12.918 6.333 0.049 1.00 79.19 662 LEU A C 1
ATOM 5425 O O . LEU A 1 662 ? -12.917 6.792 -1.093 1.00 79.19 662 LEU A O 1
ATOM 5429 N N . VAL A 1 663 ? -13.938 6.508 0.895 1.00 83.44 663 VAL A N 1
ATOM 5430 C CA . VAL A 1 663 ? -15.171 7.227 0.533 1.00 83.44 663 VAL A CA 1
ATOM 5431 C C . VAL A 1 663 ? -14.891 8.711 0.281 1.00 83.44 663 VAL A C 1
ATOM 5433 O O . VAL A 1 663 ? -15.359 9.260 -0.714 1.00 83.44 663 VAL A O 1
ATOM 5436 N N . PHE A 1 664 ? -14.081 9.346 1.136 1.00 86.12 664 PHE A N 1
ATOM 5437 C CA . PHE A 1 664 ? -13.646 10.735 0.976 1.00 86.12 664 PHE A CA 1
ATOM 5438 C C . PHE A 1 664 ? -12.967 10.958 -0.380 1.00 86.12 664 PHE A C 1
ATOM 5440 O O . PHE A 1 664 ? -13.350 11.871 -1.106 1.00 86.12 664 PHE A O 1
ATOM 5447 N N . ARG A 1 665 ? -12.021 10.086 -0.762 1.00 79.81 665 ARG A N 1
ATOM 5448 C CA . ARG A 1 665 ? -11.336 10.156 -2.062 1.00 79.81 665 ARG A CA 1
ATOM 5449 C C . ARG A 1 665 ? -12.301 9.998 -3.235 1.00 79.81 665 ARG A C 1
ATOM 5451 O O . ARG A 1 665 ? -12.227 10.798 -4.158 1.00 79.81 665 ARG A O 1
ATOM 5458 N N . ALA A 1 666 ? -13.229 9.040 -3.186 1.00 81.19 666 ALA A N 1
ATOM 5459 C CA . ALA A 1 666 ? -14.217 8.852 -4.252 1.00 81.19 666 ALA A CA 1
ATOM 5460 C C . ALA A 1 666 ? -15.070 10.116 -4.487 1.00 81.19 666 ALA A C 1
ATOM 5462 O O . ALA A 1 666 ? -15.251 10.535 -5.629 1.00 81.19 666 ALA A O 1
ATOM 5463 N N . ILE A 1 667 ? -15.531 10.762 -3.410 1.00 85.31 667 ILE A N 1
ATOM 5464 C CA . ILE A 1 667 ? -16.305 12.010 -3.496 1.00 85.31 667 ILE A CA 1
ATOM 5465 C C . ILE A 1 667 ? -15.423 13.175 -3.962 1.00 85.31 667 ILE A C 1
ATOM 5467 O O . ILE A 1 667 ? -15.846 13.959 -4.806 1.00 85.31 667 ILE A O 1
ATOM 5471 N N . PHE A 1 668 ? -14.195 13.290 -3.449 1.00 83.12 668 PHE A N 1
ATOM 5472 C CA . PHE A 1 668 ? -13.253 14.344 -3.835 1.00 83.12 668 PHE A CA 1
ATOM 5473 C C . PHE A 1 668 ? -12.903 14.272 -5.330 1.00 83.12 668 PHE A C 1
ATOM 5475 O O . PHE A 1 668 ? -12.927 15.294 -6.011 1.00 83.12 668 PHE A O 1
ATOM 5482 N N . THR A 1 669 ? -12.681 13.068 -5.871 1.00 77.19 669 THR A N 1
ATOM 5483 C CA . THR A 1 669 ? -12.513 12.850 -7.316 1.00 77.19 669 THR A CA 1
ATOM 5484 C C . THR A 1 669 ? -13.787 13.192 -8.090 1.00 77.19 669 THR A C 1
ATOM 5486 O O . THR A 1 669 ? -13.700 13.941 -9.057 1.00 77.19 669 THR A O 1
ATOM 5489 N N . ALA A 1 670 ? -14.970 12.739 -7.651 1.00 83.50 670 ALA A N 1
ATOM 5490 C CA . ALA A 1 670 ? -16.242 13.067 -8.312 1.00 83.50 670 ALA A CA 1
ATOM 5491 C C . ALA A 1 670 ? -16.551 14.576 -8.320 1.00 83.50 670 ALA A C 1
ATOM 5493 O O . ALA A 1 670 ? -17.219 15.071 -9.224 1.00 83.50 670 ALA A O 1
ATOM 5494 N N . LEU A 1 671 ? -16.063 15.322 -7.326 1.00 81.88 671 LEU A N 1
ATOM 5495 C CA . LEU A 1 671 ? -16.182 16.778 -7.274 1.00 81.88 671 LEU A CA 1
ATOM 5496 C C . LEU A 1 671 ? -15.214 17.502 -8.210 1.00 81.88 671 LEU A C 1
ATOM 5498 O O . LEU A 1 671 ? -15.439 18.682 -8.476 1.00 81.88 671 LEU A O 1
ATOM 5502 N N . LEU A 1 672 ? -14.138 16.859 -8.665 1.00 75.94 672 LEU A N 1
ATOM 5503 C CA . LEU A 1 672 ? -13.068 17.493 -9.443 1.00 75.94 672 LEU A CA 1
ATOM 5504 C C . LEU A 1 672 ? -13.019 17.025 -10.903 1.00 75.94 672 LEU A C 1
ATOM 5506 O O . LEU A 1 672 ? -12.568 17.792 -11.747 1.00 75.94 672 LEU A O 1
ATOM 5510 N N . CYS A 1 673 ? -13.535 15.833 -11.208 1.00 67.88 673 CYS A N 1
ATOM 5511 C CA . CYS A 1 673 ? -13.603 15.272 -12.555 1.00 67.88 673 CYS A CA 1
ATOM 5512 C C . CYS A 1 673 ? -14.995 14.675 -12.804 1.00 67.88 673 CYS A C 1
ATOM 5514 O O . CYS A 1 673 ? -15.441 13.812 -12.044 1.00 67.88 673 CYS A O 1
ATOM 5516 N N . ASP A 1 674 ? -15.669 15.089 -13.879 1.00 56.91 674 ASP A N 1
ATOM 5517 C CA . ASP A 1 674 ? -17.047 14.655 -14.143 1.00 56.91 674 ASP A CA 1
ATOM 5518 C C . ASP A 1 674 ? -17.162 13.217 -14.692 1.00 56.91 674 ASP A C 1
ATOM 5520 O O . ASP A 1 674 ? -18.205 12.589 -14.510 1.00 56.91 674 ASP A O 1
ATOM 5524 N N . GLU A 1 675 ? -16.089 12.659 -15.269 1.00 54.50 675 GLU A N 1
ATOM 5525 C CA . GLU A 1 675 ? -16.095 11.351 -15.956 1.00 54.50 675 GLU A CA 1
ATOM 5526 C C . GLU A 1 675 ? -15.461 10.186 -15.163 1.00 54.50 675 GLU A C 1
ATOM 5528 O O . GLU A 1 675 ? -15.619 9.024 -15.533 1.00 54.50 675 GLU A O 1
ATOM 5533 N N . LEU A 1 676 ? -14.734 10.461 -14.070 1.00 54.03 676 LEU A N 1
ATOM 5534 C CA . LEU A 1 676 ? -13.814 9.487 -13.446 1.00 54.03 676 LEU A CA 1
ATOM 5535 C C . LEU A 1 676 ? -14.311 8.830 -12.143 1.00 54.03 676 LEU A C 1
ATOM 5537 O O . LEU A 1 676 ? -13.600 7.998 -11.576 1.00 54.03 676 LEU A O 1
ATOM 5541 N N . ALA A 1 677 ? -15.494 9.186 -11.632 1.00 64.12 677 ALA A N 1
ATOM 5542 C CA . ALA A 1 677 ? -15.995 8.664 -10.356 1.00 64.12 677 ALA A CA 1
ATOM 5543 C C . ALA A 1 677 ? -17.536 8.613 -10.272 1.00 64.12 677 ALA A C 1
ATOM 5545 O O . ALA A 1 677 ? -18.216 9.452 -10.868 1.00 64.12 677 ALA A O 1
ATOM 5546 N N . PRO A 1 678 ? -18.113 7.663 -9.505 1.00 74.88 678 PRO A N 1
ATOM 5547 C CA . PRO A 1 678 ? -19.558 7.566 -9.321 1.00 74.88 678 PRO A CA 1
ATOM 5548 C C . PRO A 1 678 ? -20.097 8.796 -8.584 1.00 74.88 678 PRO A C 1
ATOM 5550 O O . PRO A 1 678 ? -19.631 9.142 -7.499 1.00 74.88 678 PRO A O 1
ATOM 5553 N N . ARG A 1 679 ? -21.107 9.447 -9.168 1.00 86.50 679 ARG A N 1
ATOM 5554 C CA . ARG A 1 679 ? -21.668 10.698 -8.634 1.00 86.50 679 ARG A CA 1
ATOM 5555 C C . ARG A 1 679 ? -22.785 10.465 -7.620 1.00 86.50 679 ARG A C 1
ATOM 5557 O O . ARG A 1 679 ? -22.896 11.241 -6.680 1.00 86.50 679 ARG A O 1
ATOM 5564 N N . ALA A 1 680 ? -23.557 9.387 -7.754 1.00 89.81 680 ALA A N 1
ATOM 5565 C CA . ALA A 1 680 ? -24.514 8.939 -6.744 1.00 89.81 680 ALA A CA 1
ATOM 5566 C C . ALA A 1 680 ? -23.861 7.870 -5.852 1.00 89.81 680 ALA A C 1
ATOM 5568 O O . ALA A 1 680 ? -23.573 6.761 -6.301 1.00 89.81 680 ALA A O 1
ATOM 5569 N N . ILE A 1 681 ? -23.614 8.202 -4.585 1.00 90.25 681 ILE A N 1
ATOM 5570 C CA . ILE A 1 681 ? -22.947 7.337 -3.604 1.00 90.25 681 ILE A CA 1
ATOM 5571 C C . ILE A 1 681 ? -23.888 7.081 -2.426 1.00 90.25 681 ILE A C 1
ATOM 5573 O O . ILE A 1 681 ? -24.398 8.019 -1.813 1.00 90.25 681 ILE A O 1
ATOM 5577 N N . MET A 1 682 ? -24.077 5.807 -2.080 1.00 89.06 682 MET A N 1
ATOM 5578 C CA . MET A 1 682 ? -24.815 5.383 -0.890 1.00 89.06 682 MET A CA 1
ATOM 5579 C C . MET A 1 682 ? -23.844 4.803 0.141 1.00 89.06 682 MET A C 1
ATOM 5581 O O . MET A 1 682 ? -23.236 3.751 -0.073 1.00 89.06 682 MET A O 1
ATOM 5585 N N . LEU A 1 683 ? -23.707 5.495 1.268 1.00 90.25 683 LEU A N 1
ATOM 5586 C CA . LEU A 1 683 ? -22.815 5.162 2.366 1.00 90.25 683 LEU A CA 1
ATOM 5587 C C . LEU A 1 683 ? -23.542 4.379 3.460 1.00 90.25 683 LEU A C 1
ATOM 5589 O O . LEU A 1 683 ? -24.268 4.935 4.289 1.00 90.25 683 LEU A O 1
ATOM 5593 N N . HIS A 1 684 ? -23.259 3.085 3.505 1.00 85.31 684 HIS A N 1
ATOM 5594 C CA . HIS A 1 684 ? -23.653 2.211 4.602 1.00 85.31 684 HIS A CA 1
ATOM 5595 C C . HIS A 1 684 ? -22.658 2.287 5.759 1.00 85.31 684 HIS A C 1
ATOM 5597 O O . HIS A 1 684 ? -21.464 2.533 5.580 1.00 85.31 684 HIS A O 1
ATOM 5603 N N . GLY A 1 685 ? -23.135 1.997 6.961 1.00 83.50 685 GLY A N 1
ATOM 5604 C CA . GLY A 1 685 ? -22.274 1.736 8.106 1.00 83.50 685 GLY A CA 1
ATOM 5605 C C . GLY A 1 685 ? -23.070 1.730 9.397 1.00 83.50 685 GLY A C 1
ATOM 5606 O O . GLY A 1 685 ? -23.928 2.591 9.599 1.00 83.50 685 GLY A O 1
ATOM 5607 N N . SER A 1 686 ? -22.750 0.792 10.280 1.00 81.19 686 SER A N 1
ATOM 5608 C CA . SER A 1 686 ? -23.357 0.636 11.601 1.00 81.19 686 SER A CA 1
ATOM 5609 C C . SER A 1 686 ? -23.216 1.908 12.453 1.00 81.19 686 SER A C 1
ATOM 5611 O O . SER A 1 686 ? -22.389 2.798 12.179 1.00 81.19 686 SER A O 1
ATOM 5613 N N . ALA A 1 687 ? -24.004 2.012 13.519 1.00 75.81 687 ALA A N 1
ATOM 5614 C CA . ALA A 1 687 ? -23.965 3.147 14.430 1.00 75.81 687 ALA A CA 1
ATOM 5615 C C . ALA A 1 687 ? -22.572 3.295 15.075 1.00 75.81 687 ALA A C 1
ATOM 5617 O O . ALA A 1 687 ? -22.098 2.396 15.762 1.00 75.81 687 ALA A O 1
ATOM 5618 N N . GLY A 1 688 ? -21.924 4.451 14.885 1.00 73.19 688 GLY A N 1
ATOM 5619 C CA . GLY A 1 688 ? -20.609 4.748 15.473 1.00 73.19 688 GLY A CA 1
ATOM 5620 C C . GLY A 1 688 ? -19.397 4.580 14.546 1.00 73.19 688 GLY A C 1
ATOM 5621 O O . GLY A 1 688 ? -18.294 4.938 14.944 1.00 73.19 688 GLY A O 1
ATOM 5622 N N . THR A 1 689 ? -19.576 4.156 13.292 1.00 83.12 689 THR A N 1
ATOM 5623 C CA . THR A 1 689 ? -18.496 4.035 12.278 1.00 83.12 689 THR A CA 1
ATOM 5624 C C . THR A 1 689 ? -17.903 5.371 11.784 1.00 83.12 689 THR A C 1
ATOM 5626 O O . THR A 1 689 ? -16.998 5.404 10.951 1.00 83.12 689 THR A O 1
ATOM 5629 N N . GLY A 1 690 ? -18.388 6.505 12.303 1.00 84.56 690 GLY A N 1
ATOM 5630 C CA . GLY A 1 690 ? -17.859 7.841 12.011 1.00 84.56 690 GLY A CA 1
ATOM 5631 C C . GLY A 1 690 ? -18.384 8.508 10.733 1.00 84.56 690 GLY A C 1
ATOM 5632 O O . GLY A 1 690 ? -17.769 9.469 10.281 1.00 84.56 690 GLY A O 1
ATOM 5633 N N . LYS A 1 691 ? -19.533 8.068 10.187 1.00 88.62 691 LYS A N 1
ATOM 5634 C CA . LYS A 1 691 ? -20.211 8.701 9.029 1.00 88.62 691 LYS A CA 1
ATOM 5635 C C . LYS A 1 691 ? -20.231 10.239 9.099 1.00 88.62 691 LYS A C 1
ATOM 5637 O O . LYS A 1 691 ? -19.798 10.906 8.169 1.00 88.62 691 LYS A O 1
ATOM 5642 N N . THR A 1 692 ? -20.624 10.805 10.240 1.00 86.25 692 THR A N 1
ATOM 5643 C CA . THR A 1 692 ? -20.689 12.261 10.449 1.00 86.25 692 THR A CA 1
ATOM 5644 C C . THR A 1 692 ? -19.325 12.962 10.387 1.00 86.25 692 THR A C 1
ATOM 5646 O O . THR A 1 692 ? -19.229 14.062 9.846 1.00 86.25 692 THR A O 1
ATOM 5649 N N . ARG A 1 693 ? -18.247 12.326 10.877 1.00 87.50 693 ARG A N 1
ATOM 5650 C CA . ARG A 1 693 ? -16.874 12.863 10.759 1.00 87.50 693 ARG A CA 1
ATOM 5651 C C . ARG A 1 693 ? -16.456 12.932 9.292 1.00 87.50 693 ARG A C 1
ATOM 5653 O O . ARG A 1 693 ? -15.906 13.944 8.872 1.00 87.50 693 ARG A O 1
ATOM 5660 N N . LEU A 1 694 ? -16.782 11.893 8.525 1.00 90.56 694 LEU A N 1
ATOM 5661 C CA . LEU A 1 694 ? -16.551 11.839 7.087 1.00 90.56 694 LEU A CA 1
ATOM 5662 C C . LEU A 1 694 ? -17.352 12.913 6.328 1.00 90.56 694 LEU A C 1
ATOM 5664 O O . LEU A 1 694 ? -16.765 13.605 5.505 1.00 90.56 694 LEU A O 1
ATOM 5668 N N . TYR A 1 695 ? -18.642 13.123 6.622 1.00 91.62 695 TYR A N 1
ATOM 5669 C CA . TYR A 1 695 ? -19.411 14.204 5.979 1.00 91.62 695 TYR A CA 1
ATOM 5670 C C . TYR A 1 695 ? -18.786 15.579 6.225 1.00 91.62 695 TYR A C 1
ATOM 5672 O O . TYR A 1 695 ? -18.619 16.348 5.284 1.00 91.62 695 TYR A O 1
ATOM 5680 N N . ASN A 1 696 ? -18.400 15.872 7.471 1.00 88.75 696 ASN A N 1
ATOM 5681 C CA . ASN A 1 696 ? -17.789 17.154 7.819 1.00 88.75 696 ASN A CA 1
ATOM 5682 C C . ASN A 1 696 ? -16.412 17.333 7.147 1.00 88.75 696 ASN A C 1
ATOM 5684 O O . ASN A 1 696 ? -16.131 18.417 6.653 1.00 88.75 696 ASN A O 1
ATOM 5688 N N . ALA A 1 697 ? -15.612 16.269 7.011 1.00 87.44 697 ALA A N 1
ATOM 5689 C CA . ALA A 1 697 ? -14.364 16.299 6.240 1.00 87.44 697 ALA A CA 1
ATOM 5690 C C . ALA A 1 697 ? -14.598 16.586 4.739 1.00 87.44 697 ALA A C 1
ATOM 5692 O O . ALA A 1 697 ? -13.900 17.395 4.133 1.00 87.44 697 ALA A O 1
ATOM 5693 N N . VAL A 1 698 ? -15.618 15.970 4.128 1.00 89.94 698 VAL A N 1
ATOM 5694 C CA . VAL A 1 698 ? -16.003 16.256 2.732 1.00 89.94 698 VAL A CA 1
ATOM 5695 C C . VAL A 1 698 ? -16.489 17.707 2.577 1.00 89.94 698 VAL A C 1
ATOM 5697 O O . VAL A 1 698 ? -16.153 18.364 1.594 1.00 89.94 698 VAL A O 1
ATOM 5700 N N . ILE A 1 699 ? -17.241 18.230 3.550 1.00 89.19 699 ILE A N 1
ATOM 5701 C CA . ILE A 1 699 ? -17.708 19.625 3.568 1.00 89.19 699 ILE A CA 1
ATOM 5702 C C . ILE A 1 699 ? -16.533 20.604 3.683 1.00 89.19 699 ILE A C 1
ATOM 5704 O O . ILE A 1 699 ? -16.490 21.577 2.931 1.00 89.19 699 ILE A O 1
ATOM 5708 N N . GLU A 1 700 ? -15.572 20.340 4.568 1.00 85.25 700 GLU A N 1
ATOM 5709 C CA . GLU A 1 700 ? -14.338 21.123 4.707 1.00 85.25 700 GLU A CA 1
ATOM 5710 C C . GLU A 1 700 ? -13.576 21.179 3.374 1.00 85.25 700 GLU A C 1
ATOM 5712 O O . GLU A 1 700 ? -13.243 22.262 2.889 1.00 85.25 700 GLU A O 1
ATOM 5717 N N . ALA A 1 701 ? -13.414 20.035 2.700 1.00 83.69 701 ALA A N 1
ATOM 5718 C CA . ALA A 1 701 ? -12.822 19.988 1.366 1.00 83.69 701 ALA A CA 1
ATOM 5719 C C . ALA A 1 701 ? -13.614 20.820 0.334 1.00 83.69 701 ALA A C 1
ATOM 5721 O O . ALA A 1 701 ? -13.009 21.580 -0.421 1.00 83.69 701 ALA A O 1
ATOM 5722 N N . CYS A 1 702 ? -14.953 20.756 0.318 1.00 85.88 702 CYS A N 1
ATOM 5723 C CA . CYS A 1 702 ? -15.773 21.612 -0.552 1.00 85.88 702 CYS A CA 1
ATOM 5724 C C . CYS A 1 702 ? -15.586 23.108 -0.269 1.00 85.88 702 CYS A C 1
ATOM 5726 O O . CYS A 1 702 ? -15.524 23.894 -1.214 1.00 85.88 702 CYS A O 1
ATOM 5728 N N . GLN A 1 703 ? -15.485 23.500 1.004 1.00 83.44 703 GLN A N 1
ATOM 5729 C CA . GLN A 1 703 ? -15.289 24.894 1.410 1.00 83.44 703 GLN A CA 1
ATOM 5730 C C . GLN A 1 703 ? -13.950 25.439 0.914 1.00 83.44 703 GLN A C 1
ATOM 5732 O O . GLN A 1 703 ? -13.923 26.519 0.324 1.00 83.44 703 GLN A O 1
ATOM 5737 N N . ILE A 1 704 ? -12.858 24.682 1.075 1.00 77.62 704 ILE A N 1
ATOM 5738 C CA . ILE A 1 704 ? -11.535 25.124 0.606 1.00 77.62 704 ILE A CA 1
ATOM 5739 C C . ILE A 1 704 ? -11.484 25.136 -0.935 1.00 77.62 704 ILE A C 1
ATOM 5741 O O . ILE A 1 704 ? -10.967 26.081 -1.524 1.00 77.62 704 ILE A O 1
ATOM 5745 N N . LEU A 1 705 ? -12.136 24.174 -1.604 1.00 78.19 705 LEU A N 1
ATOM 5746 C CA . LEU A 1 705 ? -12.342 24.178 -3.063 1.00 78.19 705 LEU A CA 1
ATOM 5747 C C . LEU A 1 705 ? -13.319 25.267 -3.565 1.00 78.19 705 LEU A C 1
ATOM 5749 O O . LEU A 1 705 ? -13.582 25.333 -4.767 1.00 78.19 705 LEU A O 1
ATOM 5753 N N . LYS A 1 706 ? -13.893 26.092 -2.675 1.00 84.44 706 LYS A N 1
ATOM 5754 C CA . LYS A 1 706 ? -14.910 27.122 -2.972 1.00 84.44 706 LYS A CA 1
ATOM 5755 C C . LYS A 1 706 ? -16.137 26.577 -3.726 1.00 84.44 706 LYS A C 1
ATOM 5757 O O . LYS A 1 706 ? -16.798 27.308 -4.464 1.00 84.44 706 LYS A O 1
ATOM 5762 N N . LYS A 1 707 ? -16.468 25.294 -3.535 1.00 86.44 707 LYS A N 1
ATOM 5763 C CA . LYS A 1 707 ? -17.636 24.639 -4.140 1.00 86.44 707 LYS A CA 1
ATOM 5764 C C . LYS A 1 707 ? -18.836 24.686 -3.199 1.00 86.44 707 LYS A C 1
ATOM 5766 O O . LYS A 1 707 ? -18.740 24.368 -2.015 1.00 86.44 707 LYS A O 1
ATOM 5771 N N . ASN A 1 708 ? -19.996 25.041 -3.747 1.00 89.44 708 ASN A N 1
ATOM 5772 C CA . ASN A 1 708 ? -21.245 25.053 -2.991 1.00 89.44 708 ASN A CA 1
ATOM 5773 C C . ASN A 1 708 ? -21.662 23.623 -2.623 1.00 89.44 708 ASN A C 1
ATOM 5775 O O . ASN A 1 708 ? -21.645 22.725 -3.470 1.00 89.44 708 ASN A O 1
ATOM 5779 N N . PHE A 1 709 ? -22.124 23.430 -1.393 1.00 92.62 709 PHE A N 1
ATOM 5780 C CA . PHE A 1 709 ? -22.658 22.162 -0.908 1.00 92.62 709 PHE A CA 1
ATOM 5781 C C . PHE A 1 709 ? -24.020 22.376 -0.240 1.00 92.62 709 PHE A C 1
ATOM 5783 O O . PHE A 1 709 ? -24.311 23.455 0.277 1.00 92.62 709 PHE A O 1
ATOM 5790 N N . ILE A 1 710 ? -24.854 21.339 -0.236 1.00 92.00 710 ILE A N 1
ATOM 5791 C CA . ILE A 1 710 ? -26.097 21.285 0.538 1.00 92.00 710 ILE A CA 1
ATOM 5792 C C . ILE A 1 710 ? -25.988 20.100 1.489 1.00 92.00 710 ILE A C 1
ATOM 5794 O O . ILE A 1 710 ? -26.037 18.949 1.065 1.00 92.00 710 ILE A O 1
ATOM 5798 N N . ALA A 1 711 ? -25.838 20.388 2.780 1.00 90.06 711 ALA A N 1
ATOM 5799 C CA . ALA A 1 711 ? -25.850 19.384 3.833 1.00 90.06 711 ALA A CA 1
ATOM 5800 C C . ALA A 1 711 ? -27.265 19.230 4.403 1.00 90.06 711 ALA A C 1
ATOM 5802 O O . ALA A 1 711 ? -27.939 20.218 4.720 1.00 90.06 711 ALA A O 1
ATOM 5803 N N . SER A 1 712 ? -27.732 17.991 4.553 1.00 90.31 712 SER A N 1
ATOM 5804 C CA . SER A 1 712 ? -29.042 17.727 5.134 1.00 90.31 712 SER A CA 1
ATOM 5805 C C . SER A 1 712 ? -29.161 16.386 5.850 1.00 90.31 712 SER A C 1
ATOM 5807 O O . SER A 1 712 ? -28.348 15.487 5.656 1.00 90.31 712 SER A O 1
ATOM 5809 N N . ALA A 1 713 ? -30.196 16.256 6.679 1.00 87.06 713 ALA A N 1
ATOM 5810 C CA . ALA A 1 713 ? -30.573 14.999 7.320 1.00 87.06 713 ALA A CA 1
ATOM 5811 C C . ALA A 1 713 ? -32.100 14.857 7.427 1.00 87.06 713 ALA A C 1
ATOM 5813 O O . ALA A 1 713 ? -32.850 15.831 7.274 1.00 87.06 713 ALA A O 1
ATOM 5814 N N . SER A 1 714 ? -32.575 13.642 7.703 1.00 83.06 714 SER A N 1
ATOM 5815 C CA . SER A 1 714 ? -34.009 13.352 7.860 1.00 83.06 714 SER A CA 1
ATOM 5816 C C . SER A 1 714 ? -34.664 14.091 9.039 1.00 83.06 714 SER A C 1
ATOM 5818 O O . SER A 1 714 ? -35.822 14.503 8.936 1.00 83.06 714 SER A O 1
ATOM 5820 N N . THR A 1 715 ? -33.924 14.336 10.128 1.00 76.56 715 THR A N 1
ATOM 5821 C CA . THR A 1 715 ? -34.401 15.024 11.344 1.00 76.56 715 THR A CA 1
ATOM 5822 C C . THR A 1 715 ? -33.576 16.270 11.687 1.00 76.56 715 THR A C 1
ATOM 5824 O O . THR A 1 715 ? -32.440 16.427 11.241 1.00 76.56 715 THR A O 1
ATOM 5827 N N . GLY A 1 716 ? -34.143 17.174 12.498 1.00 69.19 716 GLY A N 1
ATOM 5828 C CA . GLY A 1 716 ? -33.451 18.390 12.954 1.00 69.19 716 GLY A CA 1
ATOM 5829 C C . GLY A 1 716 ? -32.223 18.087 13.817 1.00 69.19 716 GLY A C 1
ATOM 5830 O O . GLY A 1 716 ? -31.167 18.668 13.593 1.00 69.19 716 GLY A O 1
ATOM 5831 N N . ALA A 1 717 ? -32.346 17.122 14.733 1.00 68.69 717 ALA A N 1
ATOM 5832 C CA . ALA A 1 717 ? -31.273 16.684 15.624 1.00 68.69 717 ALA A CA 1
ATOM 5833 C C . ALA A 1 717 ? -30.093 16.022 14.893 1.00 68.69 717 ALA A C 1
ATOM 5835 O O . ALA A 1 717 ? -28.956 16.164 15.324 1.00 68.69 717 ALA A O 1
ATOM 5836 N N . ALA A 1 718 ? -30.345 15.305 13.792 1.00 73.19 718 ALA A N 1
ATOM 5837 C CA . ALA A 1 718 ? -29.274 14.775 12.949 1.00 73.19 718 ALA A CA 1
ATOM 5838 C C . ALA A 1 718 ? -28.618 15.888 12.112 1.00 73.19 718 ALA A C 1
ATOM 5840 O O . ALA A 1 718 ? -27.400 15.911 11.953 1.00 73.19 718 ALA A O 1
ATOM 5841 N N . ALA A 1 719 ? -29.409 16.853 11.627 1.00 77.25 719 ALA A N 1
ATOM 5842 C CA . ALA A 1 719 ? -28.910 17.948 10.800 1.00 77.25 719 ALA A CA 1
ATOM 5843 C C . ALA A 1 719 ? -27.923 18.871 11.539 1.00 77.25 719 ALA A C 1
ATOM 5845 O O . ALA A 1 719 ? -26.988 19.350 10.908 1.00 77.25 719 ALA A O 1
ATOM 5846 N N . THR A 1 720 ? -28.076 19.091 12.851 1.00 71.31 720 THR A N 1
ATOM 5847 C CA . THR A 1 720 ? -27.134 19.913 13.643 1.00 71.31 720 THR A CA 1
ATOM 5848 C C . THR A 1 720 ? -25.773 19.257 13.878 1.00 71.31 720 THR A C 1
ATOM 5850 O O . THR A 1 720 ? -24.831 19.949 14.256 1.00 71.31 720 THR A O 1
ATOM 5853 N N . LEU A 1 721 ? -25.638 17.945 13.652 1.00 74.62 721 LEU A N 1
ATOM 5854 C CA . LEU A 1 721 ? -24.352 17.238 13.742 1.00 74.62 721 LEU A CA 1
ATOM 5855 C C . LEU A 1 721 ? -23.491 17.425 12.477 1.00 74.62 721 LEU A C 1
ATOM 5857 O O . LEU A 1 721 ? -22.295 17.116 12.485 1.00 74.62 721 LEU A O 1
ATOM 5861 N N . ILE A 1 722 ? -24.096 17.920 11.393 1.00 81.06 722 ILE A N 1
ATOM 5862 C CA . ILE A 1 722 ? -23.453 18.159 10.100 1.00 81.06 722 ILE A CA 1
ATOM 5863 C C . ILE A 1 722 ? -23.250 19.665 9.928 1.00 81.06 722 ILE A C 1
ATOM 5865 O O . ILE A 1 722 ? -24.163 20.460 10.155 1.00 81.06 722 ILE A O 1
ATOM 5869 N N . GLN A 1 723 ? -22.058 20.074 9.501 1.00 75.50 723 GLN A N 1
ATOM 5870 C CA . GLN A 1 723 ? -21.732 21.484 9.310 1.00 75.50 723 GLN A CA 1
ATOM 5871 C C . GLN A 1 723 ? -22.673 22.135 8.278 1.00 75.50 723 GLN A C 1
ATOM 5873 O O . GLN A 1 723 ? -22.816 21.656 7.155 1.00 75.50 723 GLN A O 1
ATOM 5878 N N . ASN A 1 724 ? -23.326 23.235 8.670 1.00 75.81 724 ASN A N 1
ATOM 5879 C CA . ASN A 1 724 ? -24.377 23.920 7.900 1.00 75.81 724 ASN A CA 1
ATOM 5880 C C . ASN A 1 724 ? -25.552 23.011 7.466 1.00 75.81 724 ASN A C 1
ATOM 5882 O O . ASN A 1 724 ? -26.243 23.307 6.487 1.00 75.81 724 ASN A O 1
ATOM 5886 N N . GLY A 1 725 ? -25.790 21.906 8.180 1.00 79.94 725 GLY A N 1
ATOM 5887 C CA . GLY A 1 725 ? -26.871 20.973 7.890 1.00 79.94 725 GLY A CA 1
ATOM 5888 C C . GLY A 1 725 ? -28.262 21.577 8.099 1.00 79.94 725 GLY A C 1
ATOM 5889 O O . GLY A 1 725 ? -28.478 22.433 8.952 1.00 79.94 725 GLY A O 1
ATOM 5890 N N . THR A 1 726 ? -29.247 21.108 7.331 1.00 82.25 726 THR A N 1
ATOM 5891 C CA . THR A 1 726 ? -30.676 21.414 7.546 1.00 82.25 726 THR A CA 1
ATOM 5892 C C . THR A 1 726 ? -31.550 20.168 7.359 1.00 82.25 726 THR A C 1
ATOM 5894 O O . THR A 1 726 ? -31.107 19.151 6.839 1.00 82.25 726 THR A O 1
ATOM 5897 N N . THR A 1 727 ? -32.817 20.188 7.776 1.00 83.88 727 THR A N 1
ATOM 5898 C CA . THR A 1 727 ? -33.729 19.066 7.462 1.00 83.88 727 THR A CA 1
ATOM 5899 C C . THR A 1 727 ? -33.961 18.963 5.952 1.00 83.88 727 THR A C 1
ATOM 5901 O O . THR A 1 727 ? -34.193 20.006 5.343 1.00 83.88 727 THR A O 1
ATOM 5904 N N . VAL A 1 728 ? -34.027 17.758 5.366 1.00 87.19 728 VAL A N 1
ATOM 5905 C CA . VAL A 1 728 ? -34.278 17.539 3.915 1.00 87.19 728 VAL A CA 1
ATOM 5906 C C . VAL A 1 728 ? -35.426 18.405 3.371 1.00 87.19 728 VAL A C 1
ATOM 5908 O O . VAL A 1 728 ? -35.267 19.094 2.366 1.00 87.19 728 VAL A O 1
ATOM 5911 N N . HIS A 1 729 ? -36.555 18.471 4.083 1.00 83.81 729 HIS A N 1
ATOM 5912 C CA . HIS A 1 729 ? -37.701 19.307 3.705 1.00 83.81 729 HIS A CA 1
ATOM 5913 C C . HIS A 1 729 ? -37.342 20.799 3.536 1.00 83.81 729 HIS A C 1
ATOM 5915 O O . HIS A 1 729 ? -37.783 21.437 2.585 1.00 83.81 729 HIS A O 1
ATOM 5921 N N . ALA A 1 730 ? -36.490 21.353 4.403 1.00 81.56 730 ALA A N 1
ATOM 5922 C CA . ALA A 1 730 ? -35.989 22.727 4.294 1.00 81.56 730 ALA A CA 1
ATOM 5923 C C . ALA A 1 730 ? -34.851 22.865 3.261 1.00 81.56 730 ALA A C 1
ATOM 5925 O O . ALA A 1 730 ? -34.788 23.861 2.535 1.00 81.56 730 ALA A O 1
ATOM 5926 N N . ALA A 1 731 ? -33.981 21.854 3.157 1.00 84.50 731 ALA A N 1
ATOM 5927 C CA . ALA A 1 731 ? -32.864 21.806 2.215 1.00 84.50 731 ALA A CA 1
ATOM 5928 C C . ALA A 1 731 ? -33.328 21.833 0.751 1.00 84.50 731 ALA A C 1
ATOM 5930 O O . ALA A 1 731 ? -32.693 22.495 -0.066 1.00 84.50 731 ALA A O 1
ATOM 5931 N N . PHE A 1 732 ? -34.467 21.201 0.448 1.00 85.62 732 PHE A N 1
ATOM 5932 C CA . PHE A 1 732 ? -35.075 21.165 -0.888 1.00 85.62 732 PHE A CA 1
ATOM 5933 C C . PHE A 1 732 ? -36.322 22.055 -1.034 1.00 85.62 732 PHE A C 1
ATOM 5935 O O . PHE A 1 732 ? -36.783 22.286 -2.147 1.00 85.62 732 PHE A O 1
ATOM 5942 N N . GLY A 1 733 ? -36.861 22.605 0.059 1.00 79.44 733 GLY A N 1
ATOM 5943 C CA . GLY A 1 733 ? -38.062 23.449 0.033 1.00 79.44 733 GLY A CA 1
ATOM 5944 C C . GLY A 1 733 ? -39.367 22.680 -0.206 1.00 79.44 733 GLY A C 1
ATOM 5945 O O . GLY A 1 733 ? -40.321 23.254 -0.736 1.00 79.44 733 GLY A O 1
ATOM 5946 N N . PHE A 1 734 ? -39.411 21.400 0.169 1.00 81.81 734 PHE A N 1
ATOM 5947 C CA . PHE A 1 734 ? -40.601 20.562 0.053 1.00 81.81 734 PHE A CA 1
ATOM 5948 C C . PHE A 1 734 ? -41.658 20.942 1.091 1.00 81.81 734 PHE A C 1
ATOM 5950 O O . PHE A 1 734 ? -41.371 21.125 2.276 1.00 81.81 734 PHE A O 1
ATOM 5957 N N . SER A 1 735 ? -42.910 21.010 0.644 1.00 70.88 735 SER A N 1
ATOM 5958 C CA . SER A 1 735 ? -44.060 21.116 1.547 1.00 70.88 735 SER A CA 1
ATOM 5959 C C . SER A 1 735 ? -44.356 19.779 2.242 1.00 70.88 735 SER A C 1
ATOM 5961 O O . SER A 1 735 ? -43.926 18.723 1.783 1.00 70.88 735 SER A O 1
ATOM 5963 N N . ILE A 1 736 ? -45.163 19.802 3.310 1.00 63.78 736 ILE A N 1
ATOM 5964 C CA . ILE A 1 736 ? -45.661 18.583 3.988 1.00 63.78 736 ILE A CA 1
ATOM 5965 C C . ILE A 1 736 ? -46.445 17.674 3.016 1.00 63.78 736 ILE A C 1
ATOM 5967 O O . ILE A 1 736 ? -46.502 16.464 3.205 1.00 63.78 736 ILE A O 1
ATOM 5971 N N . ALA A 1 737 ? -47.002 18.239 1.939 1.00 63.75 737 ALA A N 1
ATOM 5972 C CA . ALA A 1 737 ? -47.672 17.505 0.866 1.00 63.75 737 ALA A CA 1
ATOM 5973 C C . ALA A 1 737 ? -46.707 16.905 -0.185 1.00 63.75 737 ALA A C 1
ATOM 5975 O O . ALA A 1 737 ? -47.169 16.449 -1.226 1.00 63.75 737 ALA A O 1
ATOM 5976 N N . LEU A 1 738 ? -45.388 16.928 0.057 1.00 69.88 738 LEU A N 1
ATOM 5977 C CA . LEU A 1 738 ? -44.339 16.429 -0.848 1.00 69.88 738 LEU A CA 1
ATOM 5978 C C . LEU A 1 738 ? -44.396 17.038 -2.263 1.00 69.88 738 LEU A C 1
ATOM 5980 O O . LEU A 1 738 ? -44.141 16.374 -3.263 1.00 69.88 738 LEU A O 1
ATOM 5984 N N . LEU A 1 739 ? -44.716 18.332 -2.342 1.00 70.31 739 LEU A N 1
ATOM 5985 C CA . LEU A 1 739 ? -44.640 19.109 -3.584 1.00 70.31 739 LEU A CA 1
ATOM 5986 C C . LEU A 1 739 ? -43.246 19.745 -3.770 1.00 70.31 739 LEU A C 1
ATOM 5988 O O . LEU A 1 739 ? -42.678 20.214 -2.774 1.00 70.31 739 LEU A O 1
ATOM 5992 N N . PRO A 1 740 ? -42.729 19.834 -5.014 1.00 70.31 740 PRO A N 1
ATOM 5993 C CA . PRO A 1 740 ? -41.434 20.446 -5.322 1.00 70.31 740 PRO A CA 1
ATOM 5994 C C . PRO A 1 740 ? -41.409 21.965 -5.045 1.00 70.31 740 PRO A C 1
ATOM 5996 O O . PRO A 1 740 ? -42.462 22.615 -4.986 1.00 70.31 740 PRO A O 1
ATOM 5999 N N . PRO A 1 741 ? -40.216 22.571 -4.881 1.00 73.38 741 PRO A N 1
ATOM 6000 C CA . PRO A 1 741 ? -40.076 23.981 -4.524 1.00 73.38 741 PRO A CA 1
ATOM 6001 C C . PRO A 1 741 ? -40.563 24.928 -5.632 1.00 73.38 741 PRO A C 1
ATOM 6003 O O . PRO A 1 741 ? -39.981 25.001 -6.713 1.00 73.38 741 PRO A O 1
ATOM 6006 N N . LYS A 1 742 ? -41.580 25.744 -5.319 1.00 65.38 742 LYS A N 1
ATOM 6007 C CA . LYS A 1 742 ? -42.090 26.805 -6.213 1.00 65.38 742 LYS A CA 1
ATOM 6008 C C . LYS A 1 742 ? -41.275 28.111 -6.191 1.00 65.38 742 LYS A C 1
ATOM 6010 O O . LYS A 1 742 ? -41.452 28.944 -7.071 1.00 65.38 742 LYS A O 1
ATOM 6015 N N . LYS A 1 743 ? -40.418 28.336 -5.184 1.00 68.50 743 LYS A N 1
ATOM 6016 C CA . LYS A 1 743 ? -39.654 29.593 -5.029 1.00 68.50 743 LYS A CA 1
ATOM 6017 C C . LYS A 1 743 ? -38.358 29.569 -5.850 1.00 68.50 743 LYS A C 1
ATOM 6019 O O . LYS A 1 743 ? -37.529 28.681 -5.647 1.00 68.50 743 LYS A O 1
ATOM 6024 N N . SER A 1 744 ? -38.151 30.585 -6.691 1.00 66.69 744 SER A N 1
ATOM 6025 C CA . SER A 1 744 ? -36.984 30.742 -7.580 1.00 66.69 744 SER A CA 1
ATOM 6026 C C . SER A 1 744 ? -35.640 30.605 -6.855 1.00 66.69 744 SER A C 1
ATOM 6028 O O . SER A 1 744 ? -34.864 29.713 -7.184 1.00 66.69 744 SER A O 1
ATOM 6030 N N . GLY A 1 745 ? -35.401 31.393 -5.801 1.00 76.31 745 GLY A N 1
ATOM 6031 C CA . GLY A 1 745 ? -34.119 31.384 -5.078 1.00 76.31 745 GLY A CA 1
ATOM 6032 C C . GLY A 1 745 ? -33.743 30.035 -4.444 1.00 76.31 745 GLY A C 1
ATOM 6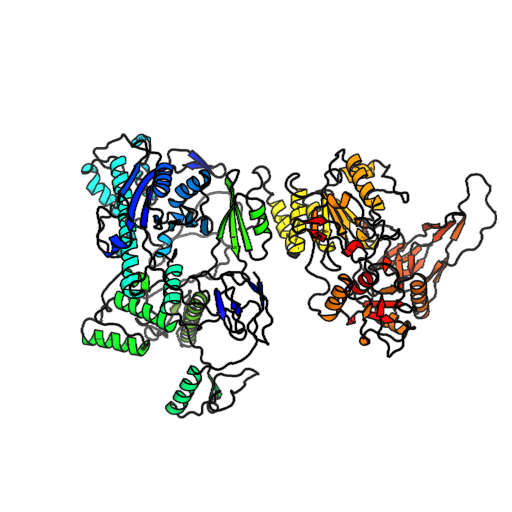033 O O . GLY A 1 745 ? -32.564 29.749 -4.252 1.00 76.31 745 GLY A O 1
ATOM 6034 N N . LYS A 1 746 ? -34.716 29.153 -4.159 1.00 81.12 746 LYS A N 1
ATOM 6035 C CA . LYS A 1 746 ? -34.416 27.803 -3.651 1.00 81.12 746 LYS A CA 1
ATOM 6036 C C . LYS A 1 746 ? -33.982 26.852 -4.768 1.00 81.12 746 LYS A C 1
ATOM 6038 O O . LYS A 1 746 ? -33.076 26.048 -4.564 1.00 81.12 746 LYS A O 1
ATOM 6043 N N . ARG A 1 747 ? -34.584 26.987 -5.955 1.00 84.19 747 ARG A N 1
ATOM 6044 C CA . ARG A 1 747 ? -34.155 26.283 -7.173 1.00 84.19 747 ARG A CA 1
ATOM 6045 C C . ARG A 1 747 ? -32.752 26.730 -7.592 1.00 84.19 747 ARG A C 1
ATOM 6047 O O . ARG A 1 747 ? -31.928 25.892 -7.922 1.00 84.19 747 ARG A O 1
ATOM 6054 N N . GLU A 1 748 ? -32.443 28.019 -7.471 1.00 84.94 748 GLU A N 1
ATOM 6055 C CA . GLU A 1 748 ? -31.105 28.557 -7.747 1.00 84.94 748 GLU A CA 1
ATOM 6056 C C . GLU A 1 748 ? -30.022 27.977 -6.814 1.00 84.94 748 GLU A C 1
ATOM 6058 O O . GLU A 1 748 ? -28.962 27.568 -7.286 1.00 84.94 748 GLU A O 1
ATOM 6063 N N . GLN A 1 749 ? -30.295 27.862 -5.506 1.00 85.69 749 GLN A N 1
ATOM 6064 C CA . GLN A 1 749 ? -29.384 27.194 -4.559 1.00 85.69 749 GLN A CA 1
ATOM 6065 C C . GLN A 1 749 ? -29.111 25.732 -4.946 1.00 85.69 749 GLN A C 1
ATOM 6067 O O . GLN A 1 749 ? -27.962 25.295 -4.924 1.00 85.69 749 GLN A O 1
ATOM 6072 N N . LEU A 1 750 ? -30.157 24.987 -5.322 1.00 89.50 750 LEU A N 1
ATOM 6073 C CA . LEU A 1 750 ? -30.048 23.595 -5.774 1.00 89.50 750 LEU A CA 1
ATOM 6074 C C . LEU A 1 750 ? -29.250 23.482 -7.088 1.00 89.50 750 LEU A C 1
ATOM 6076 O O . LEU A 1 750 ? -28.400 22.603 -7.211 1.00 89.50 750 LEU A O 1
ATOM 6080 N N . ALA A 1 751 ? -29.450 24.405 -8.035 1.00 87.81 751 ALA A N 1
ATOM 6081 C CA . ALA A 1 751 ? -28.689 24.460 -9.284 1.00 87.81 751 ALA A CA 1
ATOM 6082 C C . ALA A 1 751 ? -27.197 24.763 -9.049 1.00 87.81 751 ALA A C 1
ATOM 6084 O O . ALA A 1 751 ? -26.337 24.142 -9.675 1.00 87.81 751 ALA A O 1
ATOM 6085 N N . LYS A 1 752 ? -26.879 25.679 -8.122 1.00 89.75 752 LYS A N 1
ATOM 6086 C CA . LYS A 1 752 ? -25.502 26.096 -7.797 1.00 89.75 752 LYS A CA 1
ATOM 6087 C C . LYS A 1 752 ? -24.710 25.083 -6.962 1.00 89.75 752 LYS A C 1
ATOM 6089 O O . LYS A 1 752 ? -23.482 25.175 -6.932 1.00 89.75 752 LYS A O 1
ATOM 6094 N N . ALA A 1 753 ? -25.368 24.135 -6.291 1.00 91.81 753 ALA A N 1
ATOM 6095 C CA . ALA A 1 753 ? -24.709 23.097 -5.498 1.00 91.81 753 ALA A CA 1
ATOM 6096 C C . ALA A 1 753 ? -23.856 22.157 -6.373 1.00 91.81 753 ALA A C 1
ATOM 6098 O O . ALA A 1 753 ? -24.297 21.712 -7.431 1.00 91.81 753 ALA A O 1
ATOM 6099 N N . SER A 1 754 ? -22.637 21.840 -5.934 1.00 90.19 754 SER A N 1
ATOM 6100 C CA . SER A 1 754 ? -21.795 20.773 -6.506 1.00 90.19 754 SER A CA 1
ATOM 6101 C C . SER A 1 754 ? -21.976 19.454 -5.752 1.00 90.19 754 SER A C 1
ATOM 6103 O O . SER A 1 754 ? -22.017 18.395 -6.375 1.00 90.19 754 SER A O 1
ATOM 6105 N N . LEU A 1 755 ? -22.125 19.540 -4.424 1.00 94.12 755 LEU A N 1
ATOM 6106 C CA . LEU A 1 755 ? -22.315 18.409 -3.517 1.00 94.12 755 LEU A CA 1
ATOM 6107 C C . LEU A 1 755 ? -23.671 18.476 -2.805 1.00 94.12 755 LEU A C 1
ATOM 6109 O O . LEU A 1 755 ? -24.076 19.538 -2.328 1.00 94.12 755 LEU A O 1
ATOM 6113 N N . ILE A 1 756 ? -24.321 17.327 -2.643 1.00 95.06 756 ILE A N 1
ATOM 6114 C CA . ILE A 1 756 ? -25.512 17.148 -1.809 1.00 95.06 756 ILE A CA 1
ATOM 6115 C C . ILE A 1 756 ? -25.248 16.002 -0.827 1.00 95.06 756 ILE A C 1
ATOM 6117 O O . ILE A 1 756 ? -24.939 14.893 -1.253 1.00 95.06 756 ILE A O 1
ATOM 6121 N N . ILE A 1 757 ? -25.385 16.257 0.476 1.00 95.19 757 ILE A N 1
ATOM 6122 C CA . ILE A 1 757 ? -25.281 15.247 1.540 1.00 95.19 757 ILE A CA 1
ATOM 6123 C C . ILE A 1 757 ? -26.659 15.046 2.181 1.00 95.19 757 ILE A C 1
ATOM 6125 O O . ILE A 1 757 ? -27.328 16.023 2.537 1.00 95.19 757 ILE A O 1
ATOM 6129 N N . ILE A 1 758 ? -27.071 13.788 2.356 1.00 92.81 758 ILE A N 1
ATOM 6130 C CA . ILE A 1 758 ? -28.301 13.406 3.067 1.00 92.81 758 ILE A CA 1
ATOM 6131 C C . ILE A 1 758 ? -28.001 12.290 4.073 1.00 92.81 758 ILE A C 1
ATOM 6133 O O . ILE A 1 758 ? -27.729 11.164 3.665 1.00 92.81 758 ILE A O 1
ATOM 6137 N N . ASP A 1 759 ? -28.085 12.590 5.371 1.00 90.25 759 ASP A N 1
ATOM 6138 C CA . ASP A 1 759 ? -27.870 11.619 6.457 1.00 90.25 759 ASP A CA 1
ATOM 6139 C C . ASP A 1 759 ? -29.170 11.104 7.107 1.00 90.25 759 ASP A C 1
ATOM 6141 O O . ASP A 1 759 ? -30.247 11.702 6.981 1.00 90.25 759 ASP A O 1
ATOM 6145 N N . GLU A 1 760 ? -29.043 9.996 7.847 1.00 87.06 760 GLU A N 1
ATOM 6146 C CA . GLU A 1 760 ? -30.130 9.264 8.519 1.00 87.06 760 GLU A CA 1
ATOM 6147 C C . GLU A 1 760 ? -31.286 8.935 7.557 1.00 87.06 760 GLU A C 1
ATOM 6149 O O . GLU A 1 760 ? -32.476 9.080 7.869 1.00 87.06 760 GLU A O 1
ATOM 6154 N N . ILE A 1 761 ? -30.917 8.507 6.345 1.00 86.88 761 ILE A N 1
ATOM 6155 C CA . ILE A 1 761 ? -31.845 8.318 5.228 1.00 86.88 761 ILE A CA 1
ATOM 6156 C C . ILE A 1 761 ? -32.823 7.141 5.416 1.00 86.88 761 ILE A C 1
ATOM 6158 O O . ILE A 1 761 ? -33.888 7.120 4.800 1.00 86.88 761 ILE A O 1
ATOM 6162 N N . SER A 1 762 ? -32.527 6.204 6.323 1.00 82.25 762 SER A N 1
ATOM 6163 C CA . SER A 1 762 ? -33.398 5.071 6.682 1.00 82.25 762 SER A CA 1
ATOM 6164 C C . SER A 1 762 ? -34.782 5.496 7.198 1.00 82.25 762 SER A C 1
ATOM 6166 O O . SER A 1 762 ? -35.757 4.765 7.014 1.00 82.25 762 SER A O 1
ATOM 6168 N N . MET A 1 763 ? -34.895 6.713 7.743 1.00 80.81 763 MET A N 1
ATOM 6169 C CA . MET A 1 763 ? -36.153 7.307 8.214 1.00 80.81 763 MET A CA 1
ATOM 6170 C C . MET A 1 763 ? -37.013 7.955 7.107 1.00 80.81 763 MET A C 1
ATOM 6172 O O . MET A 1 763 ? -38.124 8.405 7.401 1.00 80.81 763 MET A O 1
ATOM 6176 N N . LEU A 1 764 ? -36.529 8.057 5.860 1.00 85.19 764 LEU A N 1
ATOM 6177 C CA . LEU A 1 764 ? -37.256 8.709 4.762 1.00 85.19 764 LEU A CA 1
ATOM 6178 C C . LEU A 1 764 ? -38.150 7.740 3.974 1.00 85.19 764 LEU A C 1
ATOM 6180 O O . LEU A 1 764 ? -37.814 6.581 3.735 1.00 85.19 764 LEU A O 1
ATOM 6184 N N . ASP A 1 765 ? -39.291 8.259 3.525 1.00 86.88 765 ASP A N 1
ATOM 6185 C CA . ASP A 1 765 ? -40.197 7.575 2.602 1.00 86.88 765 ASP A CA 1
ATOM 6186 C C . ASP A 1 765 ? -39.595 7.571 1.180 1.00 86.88 765 ASP A C 1
ATOM 6188 O O . ASP A 1 765 ? -39.030 8.577 0.739 1.00 86.88 765 ASP A O 1
ATOM 6192 N N . ALA A 1 766 ? -39.725 6.469 0.440 1.00 85.94 766 ALA A N 1
ATOM 6193 C CA . ALA A 1 766 ? -39.200 6.298 -0.917 1.00 85.94 766 ALA A CA 1
ATOM 6194 C C . ALA A 1 766 ? -39.671 7.397 -1.883 1.00 85.94 766 ALA A C 1
ATOM 6196 O O . ALA A 1 766 ? -38.925 7.799 -2.780 1.00 85.94 766 ALA A O 1
ATOM 6197 N N . LYS A 1 767 ? -40.870 7.956 -1.659 1.00 86.44 767 LYS A N 1
ATOM 6198 C CA . LYS A 1 767 ? -41.389 9.094 -2.434 1.00 86.44 767 LYS A CA 1
ATOM 6199 C C . LYS A 1 767 ? -40.515 10.343 -2.321 1.00 86.44 767 LYS A C 1
ATOM 6201 O O . LYS A 1 767 ? -40.438 11.108 -3.276 1.00 86.44 767 LYS A O 1
ATOM 6206 N N . VAL A 1 768 ? -39.836 10.543 -1.188 1.00 87.69 768 VAL A N 1
ATOM 6207 C CA . VAL A 1 768 ? -38.909 11.669 -0.988 1.00 87.69 768 VAL A CA 1
ATOM 6208 C C . VAL A 1 768 ? -37.675 11.504 -1.875 1.00 87.69 768 VAL A C 1
ATOM 6210 O O . VAL A 1 768 ? -37.239 12.476 -2.481 1.00 87.69 768 VAL A O 1
ATOM 6213 N N . LEU A 1 769 ? -37.149 10.281 -2.011 1.00 89.31 769 LEU A N 1
ATOM 6214 C CA . LEU A 1 769 ? -35.996 9.995 -2.872 1.00 89.31 769 LEU A CA 1
ATOM 6215 C C . LEU A 1 769 ? -36.317 10.238 -4.356 1.00 89.31 769 LEU A C 1
ATOM 6217 O O . LEU A 1 769 ? -35.537 10.888 -5.050 1.00 89.31 769 LEU A O 1
ATOM 6221 N N . VAL A 1 770 ? -37.491 9.788 -4.816 1.00 89.50 770 VAL A N 1
ATOM 6222 C CA . VAL A 1 770 ? -37.985 10.077 -6.175 1.00 89.50 770 VAL A CA 1
ATOM 6223 C C . VAL A 1 770 ? -38.154 11.583 -6.382 1.00 89.50 770 VAL A C 1
ATOM 6225 O O . VAL A 1 770 ? -37.628 12.133 -7.344 1.00 89.50 770 VAL A O 1
ATOM 6228 N N . LEU A 1 771 ? -38.798 12.285 -5.443 1.00 89.69 771 LEU A N 1
ATOM 6229 C CA . LEU A 1 771 ? -38.989 13.735 -5.533 1.00 89.69 771 LEU A CA 1
ATOM 6230 C C . LEU A 1 771 ? -37.660 14.511 -5.579 1.00 89.69 771 LEU A C 1
ATOM 6232 O O . LEU A 1 771 ? -37.573 15.514 -6.288 1.00 89.69 771 LEU A O 1
ATOM 6236 N N . ILE A 1 772 ? -36.628 14.063 -4.855 1.00 91.69 772 ILE A N 1
ATOM 6237 C CA . ILE A 1 772 ? -35.274 14.639 -4.916 1.00 91.69 772 ILE A CA 1
ATOM 6238 C C . ILE A 1 772 ? -34.669 14.450 -6.311 1.00 91.69 772 ILE A C 1
ATOM 6240 O O . ILE A 1 772 ? -34.158 15.421 -6.866 1.00 91.69 772 ILE A O 1
ATOM 6244 N N . ASN A 1 773 ? -34.760 13.247 -6.887 1.00 93.06 773 ASN A N 1
ATOM 6245 C CA . ASN A 1 773 ? -34.268 12.965 -8.238 1.00 93.06 773 ASN A CA 1
ATOM 6246 C C . ASN A 1 773 ? -34.931 13.877 -9.279 1.00 93.06 773 ASN A C 1
ATOM 6248 O O . ASN A 1 773 ? -34.234 14.637 -9.949 1.00 93.06 773 ASN A O 1
ATOM 6252 N N . GLU A 1 774 ? -36.266 13.884 -9.339 1.00 91.62 774 GLU A N 1
ATOM 6253 C CA . GLU A 1 774 ? -37.018 14.688 -10.313 1.00 91.62 774 GLU A CA 1
ATOM 6254 C C . GLU A 1 774 ? -36.798 16.194 -10.120 1.00 91.62 774 GLU A C 1
ATOM 6256 O O . GLU A 1 774 ? -36.624 16.932 -11.088 1.00 91.62 774 GLU A O 1
ATOM 6261 N N . THR A 1 775 ? -36.731 16.664 -8.867 1.00 90.56 775 THR A N 1
ATOM 6262 C CA . THR A 1 775 ? -36.438 18.079 -8.580 1.00 90.56 775 THR A CA 1
ATOM 6263 C C . THR A 1 775 ? -35.046 18.464 -9.075 1.00 90.56 775 THR A C 1
ATOM 6265 O O . THR A 1 775 ? -34.884 19.548 -9.630 1.00 90.56 775 THR A O 1
ATOM 6268 N N . LEU A 1 776 ? -34.033 17.609 -8.896 1.00 92.56 776 LEU A N 1
ATOM 6269 C CA . LEU A 1 776 ? -32.676 17.905 -9.355 1.00 92.56 776 LEU A CA 1
ATOM 6270 C C . LEU A 1 776 ? -32.549 17.822 -10.879 1.00 92.56 776 LEU A C 1
ATOM 6272 O O . LEU A 1 776 ? -31.903 18.698 -11.451 1.00 92.56 776 LEU A O 1
ATOM 6276 N N . LYS A 1 777 ? -33.212 16.866 -11.540 1.00 92.75 777 LYS A N 1
ATOM 6277 C CA . LYS A 1 777 ? -33.300 16.814 -13.009 1.00 92.75 777 LYS A CA 1
ATOM 6278 C C . LYS A 1 777 ? -33.901 18.094 -13.591 1.00 92.75 777 LYS A C 1
ATOM 6280 O O . LYS A 1 777 ? -33.269 18.758 -14.413 1.00 92.75 777 LYS A O 1
ATOM 6285 N N . ASP A 1 778 ? -35.071 18.504 -13.098 1.00 90.38 778 ASP A N 1
ATOM 6286 C CA . ASP A 1 778 ? -35.770 19.714 -13.550 1.00 90.38 778 ASP A CA 1
ATOM 6287 C C . ASP A 1 778 ? -34.994 21.008 -13.239 1.00 90.38 778 ASP A C 1
ATOM 6289 O O . ASP A 1 778 ? -34.956 21.927 -14.061 1.00 90.38 778 ASP A O 1
ATOM 6293 N N . VAL A 1 779 ? -34.359 21.102 -12.067 1.00 89.94 779 VAL A N 1
ATOM 6294 C CA . VAL A 1 779 ? -33.573 22.284 -11.678 1.00 89.94 779 VAL A CA 1
ATOM 6295 C C . VAL A 1 779 ? -32.264 22.389 -12.462 1.00 89.94 779 VAL A C 1
ATOM 6297 O O . VAL A 1 779 ? -31.878 23.497 -12.829 1.00 89.94 779 VAL A O 1
ATOM 6300 N N . CYS A 1 780 ? -31.588 21.269 -12.725 1.00 88.56 780 CYS A N 1
ATOM 6301 C CA . CYS A 1 780 ? -30.289 21.253 -13.406 1.00 88.56 780 CYS A CA 1
ATOM 6302 C C . CYS A 1 780 ? -30.404 21.113 -14.931 1.00 88.56 780 CYS A C 1
ATOM 6304 O O . CYS A 1 780 ? -29.392 21.238 -15.612 1.00 88.56 780 CYS A O 1
ATOM 6306 N N . LYS A 1 781 ? -31.611 20.842 -15.453 1.00 89.06 781 LYS A N 1
ATOM 6307 C CA . LYS A 1 781 ? -31.890 20.533 -16.868 1.00 89.06 781 LYS A CA 1
ATOM 6308 C C . LYS A 1 781 ? -30.978 19.432 -17.418 1.00 89.06 781 LYS A C 1
ATOM 6310 O O . LYS A 1 781 ? -30.428 19.538 -18.508 1.00 89.06 781 LYS A O 1
ATOM 6315 N N . ASN A 1 782 ? -30.835 18.368 -16.631 1.00 87.81 782 ASN A N 1
ATOM 6316 C CA . ASN A 1 782 ? -29.999 17.211 -16.932 1.00 87.81 782 ASN A CA 1
ATOM 6317 C C . ASN A 1 782 ? -30.757 15.932 -16.555 1.00 87.81 782 ASN A C 1
ATOM 6319 O O . ASN A 1 782 ? -31.125 15.763 -15.396 1.00 87.81 782 ASN A O 1
ATOM 6323 N N . GLU A 1 783 ? -30.965 15.034 -17.521 1.00 89.50 783 GLU A N 1
ATOM 6324 C CA . GLU A 1 783 ? -31.709 13.779 -17.335 1.00 89.50 783 GLU A CA 1
ATOM 6325 C C . GLU A 1 783 ? -30.914 12.657 -16.650 1.00 89.50 783 GLU A C 1
ATOM 6327 O O . GLU A 1 783 ? -31.474 11.604 -16.331 1.00 89.50 783 GLU A O 1
ATOM 6332 N N . SER A 1 784 ? -29.630 12.879 -16.372 1.00 88.56 784 SER A N 1
ATOM 6333 C CA . SER A 1 784 ? -28.822 11.984 -15.539 1.00 88.56 784 SER A CA 1
ATOM 6334 C C . SER A 1 784 ? -29.428 11.837 -14.132 1.00 88.56 784 SER A C 1
A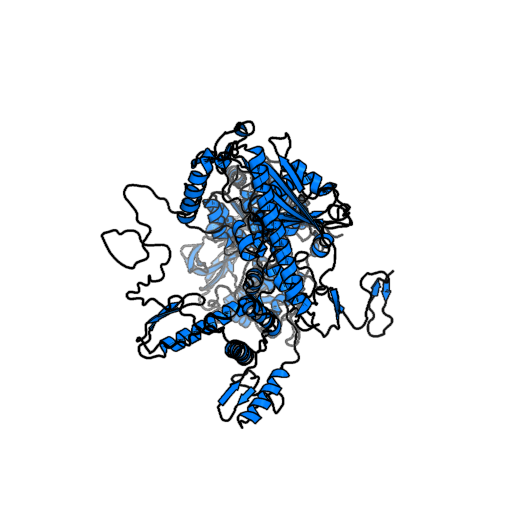TOM 6336 O O . SER A 1 784 ? -30.063 12.781 -13.640 1.00 88.56 784 SER A O 1
ATOM 6338 N N . PRO A 1 785 ? -29.198 10.709 -13.429 1.00 88.25 785 PRO A N 1
ATOM 6339 C CA . PRO A 1 785 ? -29.590 10.554 -12.031 1.00 88.25 785 PRO A CA 1
ATOM 6340 C C . PRO A 1 785 ? -29.179 11.766 -11.185 1.00 88.25 785 PRO A C 1
ATOM 6342 O O . PRO A 1 785 ? -28.060 12.278 -11.287 1.00 88.25 785 PRO A O 1
ATOM 6345 N N . PHE A 1 786 ? -30.122 12.264 -10.385 1.00 93.00 786 PHE A N 1
ATOM 6346 C CA . PHE A 1 786 ? -29.972 13.443 -9.528 1.00 93.00 786 PHE A CA 1
ATOM 6347 C C . PHE A 1 786 ? -29.446 14.704 -10.244 1.00 93.00 786 PHE A C 1
ATOM 6349 O O . PHE A 1 786 ? -28.734 15.515 -9.648 1.00 93.00 786 PHE A O 1
ATOM 6356 N N . GLY A 1 787 ? -29.777 14.883 -11.529 1.00 88.75 787 GLY A N 1
ATOM 6357 C CA . GLY A 1 787 ? -29.365 16.047 -12.320 1.00 88.75 787 GLY A CA 1
ATOM 6358 C C . GLY A 1 787 ? -27.854 16.130 -12.569 1.00 88.75 787 GLY A C 1
ATOM 6359 O O . GLY A 1 787 ? -27.332 17.223 -12.794 1.00 88.75 787 GLY A O 1
ATOM 6360 N N . GLY A 1 788 ? -27.134 15.006 -12.468 1.00 87.25 788 GLY A N 1
ATOM 6361 C CA . GLY A 1 788 ? -25.675 14.960 -12.615 1.00 87.25 788 GLY A CA 1
ATOM 6362 C C . GLY A 1 788 ? -24.903 15.603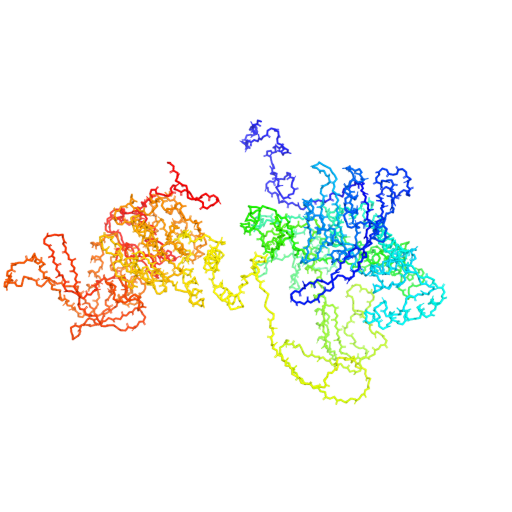 -11.455 1.00 87.25 788 GLY A C 1
ATOM 6363 O O . GLY A 1 788 ? -23.728 15.944 -11.614 1.00 87.25 788 GLY A O 1
ATOM 6364 N N . LYS A 1 789 ? -25.531 15.794 -10.289 1.00 91.00 789 LYS A N 1
ATOM 6365 C CA . LYS A 1 789 ? -24.866 16.287 -9.072 1.00 91.00 789 LYS A CA 1
ATOM 6366 C C . LYS A 1 789 ? -24.095 15.178 -8.361 1.00 91.00 789 LYS A C 1
ATOM 6368 O O . LYS A 1 789 ? -24.450 14.008 -8.472 1.00 91.00 789 LYS A O 1
ATOM 6373 N N . VAL A 1 790 ? -23.067 15.548 -7.593 1.00 92.94 790 VAL A N 1
ATOM 6374 C CA . VAL A 1 790 ? -22.443 14.614 -6.648 1.00 92.94 790 VAL A CA 1
ATOM 6375 C C . VAL A 1 790 ? -23.354 14.522 -5.427 1.00 92.94 790 VAL A C 1
ATOM 6377 O O . VAL A 1 790 ? -23.594 15.517 -4.741 1.00 92.94 790 VAL A O 1
ATOM 6380 N N . VAL A 1 791 ? -23.901 13.339 -5.178 1.00 93.69 791 VAL A N 1
ATOM 6381 C CA . VAL A 1 791 ? -24.876 13.068 -4.124 1.00 93.69 791 VAL A CA 1
ATOM 6382 C C . VAL A 1 791 ? -24.352 11.957 -3.227 1.00 93.69 791 VAL A C 1
ATOM 6384 O O . VAL A 1 791 ? -24.226 10.809 -3.646 1.00 93.69 791 VAL A O 1
ATOM 6387 N N . LEU A 1 792 ? -24.088 12.304 -1.972 1.00 94.50 792 LEU A N 1
ATOM 6388 C CA . LEU A 1 792 ? -23.747 11.376 -0.906 1.00 94.50 792 LEU A CA 1
ATOM 6389 C C . LEU A 1 792 ? -24.968 11.176 -0.010 1.00 94.50 792 LEU A C 1
ATOM 6391 O O . LEU A 1 792 ? -25.321 12.039 0.794 1.00 94.50 792 LEU A O 1
ATOM 6395 N N . MET A 1 793 ? -25.602 10.020 -0.127 1.00 92.19 793 MET A N 1
ATOM 6396 C CA . MET A 1 793 ? -26.648 9.596 0.796 1.00 92.19 793 MET A CA 1
ATOM 6397 C C . MET A 1 793 ? -26.058 8.619 1.800 1.00 92.19 793 MET A C 1
ATOM 6399 O O . MET A 1 793 ? -25.226 7.792 1.438 1.00 92.19 793 MET A O 1
ATOM 6403 N N . GLY A 1 794 ? -26.461 8.697 3.060 1.00 88.94 794 GLY A N 1
ATOM 6404 C CA . GLY A 1 794 ? -25.949 7.805 4.084 1.00 88.94 794 GLY A CA 1
ATOM 6405 C C . GLY A 1 794 ? -26.904 7.621 5.247 1.00 88.94 794 GLY A C 1
ATOM 6406 O O . GLY A 1 794 ? -27.860 8.370 5.459 1.00 88.94 794 GLY A O 1
ATOM 6407 N N . GLY A 1 795 ? -26.668 6.549 5.985 1.00 81.81 795 GLY A N 1
ATOM 6408 C CA . GLY A 1 795 ? -27.532 6.163 7.082 1.00 81.81 795 GLY A CA 1
ATOM 6409 C C . GLY A 1 795 ? -27.140 4.815 7.648 1.00 81.81 795 GLY A C 1
ATOM 6410 O O . GLY A 1 795 ? -26.066 4.272 7.382 1.00 81.81 795 GLY A O 1
ATOM 6411 N N . ASP A 1 796 ? -28.020 4.298 8.483 1.00 83.50 796 ASP A N 1
ATOM 6412 C CA . ASP A 1 796 ? -27.915 2.963 9.037 1.00 83.50 796 ASP A CA 1
ATOM 6413 C C . ASP A 1 796 ? -29.291 2.322 8.945 1.00 83.50 796 ASP A C 1
ATOM 6415 O O . ASP A 1 796 ? -30.259 2.786 9.555 1.00 83.50 796 ASP A O 1
ATOM 6419 N N . PHE A 1 797 ? -29.388 1.294 8.114 1.00 77.62 797 PHE A N 1
ATOM 6420 C CA . PHE A 1 797 ? -30.648 0.624 7.837 1.00 77.62 797 PHE A CA 1
ATOM 6421 C C . PHE A 1 797 ? -31.052 -0.323 8.982 1.00 77.62 797 PHE A C 1
ATOM 6423 O O . PHE A 1 797 ? -32.225 -0.655 9.094 1.00 77.62 797 PHE A O 1
ATOM 6430 N N . HIS A 1 798 ? -30.149 -0.667 9.911 1.00 78.38 798 HIS A N 1
ATOM 6431 C CA . HIS A 1 798 ? -30.508 -1.399 11.135 1.00 78.38 798 HIS A CA 1
ATOM 6432 C C . HIS A 1 798 ? -31.143 -0.499 12.217 1.00 78.38 798 HIS A C 1
ATOM 6434 O O . HIS A 1 798 ? -31.618 -1.005 13.236 1.00 78.38 798 HIS A O 1
ATOM 6440 N N . GLN A 1 799 ? -31.148 0.828 12.019 1.00 80.50 799 GLN A N 1
ATOM 6441 C CA . GLN A 1 799 ? -31.853 1.791 12.876 1.00 80.50 799 GLN A CA 1
ATOM 6442 C C . GLN A 1 799 ? -33.330 1.935 12.442 1.00 80.50 799 GLN A C 1
ATOM 6444 O O . GLN A 1 799 ? -33.914 1.008 11.882 1.00 80.50 799 GLN A O 1
ATOM 6449 N N . LEU A 1 800 ? -33.988 3.049 12.779 1.00 83.88 800 LEU A N 1
ATOM 6450 C CA . LEU A 1 800 ? -35.437 3.184 12.615 1.00 83.88 800 LEU A CA 1
ATOM 6451 C C . LEU A 1 800 ? -35.860 3.333 11.146 1.00 83.88 800 LEU A C 1
ATOM 6453 O O . LEU A 1 800 ? -35.289 4.113 10.384 1.00 83.88 800 LEU A O 1
ATOM 6457 N N . VAL A 1 801 ? -36.933 2.622 10.801 1.00 82.00 801 VAL A N 1
ATOM 6458 C CA . VAL A 1 801 ? -37.670 2.738 9.532 1.00 82.00 801 VAL A CA 1
ATOM 6459 C C . VAL A 1 801 ? -38.578 3.985 9.523 1.00 82.00 801 VAL A C 1
ATOM 6461 O O . VAL A 1 801 ? -38.796 4.591 10.579 1.00 82.00 801 VAL A O 1
ATOM 6464 N N . PRO A 1 802 ? -39.153 4.396 8.375 1.00 81.31 802 PRO A N 1
ATOM 6465 C CA . PRO A 1 802 ? -40.016 5.571 8.316 1.00 81.31 802 PRO A CA 1
ATOM 6466 C C . PRO A 1 802 ? -41.291 5.400 9.138 1.00 81.31 802 PRO A C 1
ATOM 6468 O O . PRO A 1 802 ? -41.910 4.335 9.165 1.00 81.31 802 PRO A O 1
ATOM 6471 N N . ILE A 1 803 ? -41.758 6.509 9.712 1.00 75.69 803 ILE A N 1
ATOM 6472 C CA . ILE A 1 803 ? -43.016 6.580 10.477 1.00 75.69 803 ILE A CA 1
ATOM 6473 C C . ILE A 1 803 ? -44.227 6.178 9.607 1.00 75.69 803 ILE A C 1
ATOM 6475 O O . ILE A 1 803 ? -45.232 5.698 10.124 1.00 75.69 803 ILE A O 1
ATOM 6479 N N . SER A 1 804 ? -44.138 6.341 8.280 1.00 72.38 804 SER A N 1
ATOM 6480 C CA . SER A 1 804 ? -45.190 5.968 7.327 1.00 72.38 804 SER A CA 1
ATOM 6481 C C . SER A 1 804 ? -45.328 4.453 7.092 1.00 72.38 804 SER A C 1
ATOM 6483 O O . SER A 1 804 ? -46.304 4.044 6.446 1.00 72.38 804 SER A O 1
ATOM 6485 N N . GLY A 1 805 ? -44.401 3.643 7.619 1.00 73.75 805 GLY A N 1
ATOM 6486 C CA . GLY A 1 805 ? -44.351 2.185 7.505 1.00 73.75 805 GLY A CA 1
ATOM 6487 C C . GLY A 1 805 ? -43.075 1.684 6.819 1.00 73.75 805 GLY A C 1
ATOM 6488 O O . GLY A 1 805 ? -42.501 2.353 5.961 1.00 73.75 805 GLY A O 1
ATOM 6489 N N . GLU A 1 806 ? -42.653 0.470 7.172 1.00 71.62 806 GLU A N 1
ATOM 6490 C CA . GLU A 1 806 ? -41.463 -0.182 6.607 1.00 71.62 806 GLU A CA 1
ATOM 6491 C C . GLU A 1 806 ? -41.557 -0.394 5.089 1.00 71.62 806 GLU A C 1
ATOM 6493 O O . GLU A 1 806 ? -40.578 -0.176 4.376 1.00 71.62 806 GLU A O 1
ATOM 6498 N N . ASP A 1 807 ? -42.745 -0.744 4.590 1.00 76.31 807 ASP A N 1
ATOM 6499 C CA . ASP A 1 807 ? -43.005 -1.024 3.170 1.00 76.31 807 ASP A CA 1
ATOM 6500 C C . ASP A 1 807 ? -42.928 0.243 2.280 1.00 76.31 807 ASP A C 1
ATOM 6502 O O . ASP A 1 807 ? -43.116 0.172 1.068 1.00 76.31 807 ASP A O 1
ATOM 6506 N N . LYS A 1 808 ? -42.659 1.417 2.876 1.00 79.88 808 LYS A N 1
ATOM 6507 C CA . LYS A 1 808 ? -42.456 2.706 2.191 1.00 79.88 808 LYS A CA 1
ATOM 6508 C C . LYS A 1 808 ? -41.042 3.267 2.344 1.00 79.88 808 LYS A C 1
ATOM 6510 O O . LYS A 1 808 ? -40.798 4.391 1.920 1.00 79.88 808 LYS A O 1
ATOM 6515 N N . SER A 1 809 ? -40.113 2.551 2.973 1.00 82.00 809 SER A N 1
ATOM 6516 C CA . SER A 1 809 ? -38.732 3.028 3.135 1.00 82.00 809 SER A CA 1
ATOM 6517 C C . SER A 1 809 ? -37.977 3.086 1.812 1.00 82.00 809 SER A C 1
ATOM 6519 O O . SER A 1 809 ? -38.283 2.348 0.879 1.00 82.00 809 SER A O 1
ATOM 6521 N N . ILE A 1 810 ? -36.964 3.951 1.725 1.00 81.25 810 ILE A N 1
ATOM 6522 C CA . ILE A 1 810 ? -36.215 4.199 0.486 1.00 81.25 810 ILE A CA 1
ATOM 6523 C C . ILE A 1 810 ? -35.678 2.932 -0.195 1.00 81.25 810 ILE A C 1
ATOM 6525 O O . ILE A 1 810 ? -35.487 2.957 -1.405 1.00 81.25 810 ILE A O 1
ATOM 6529 N N . TYR A 1 811 ? -35.447 1.839 0.546 1.00 74.19 811 TYR A N 1
ATOM 6530 C CA . TYR A 1 811 ? -34.896 0.599 -0.008 1.00 74.19 811 TYR A CA 1
ATOM 6531 C C . TYR A 1 811 ? -35.829 -0.073 -1.034 1.00 74.19 811 TYR A C 1
ATOM 6533 O O . TYR A 1 811 ? -35.345 -0.854 -1.850 1.00 74.19 811 TYR A O 1
ATOM 6541 N N . VAL A 1 812 ? -37.141 0.224 -1.024 1.00 75.31 812 VAL A N 1
ATOM 6542 C CA . VAL A 1 812 ? -38.075 -0.237 -2.075 1.00 75.31 812 VAL A CA 1
ATOM 6543 C C . VAL A 1 812 ? -38.081 0.668 -3.312 1.00 75.31 812 VAL A C 1
ATOM 6545 O O . VAL A 1 812 ? -38.778 0.375 -4.281 1.00 75.31 812 VAL A O 1
ATOM 6548 N N . SER A 1 813 ? -37.337 1.780 -3.299 1.00 82.94 813 SER A N 1
ATOM 6549 C CA . SER A 1 813 ? -37.237 2.682 -4.446 1.00 82.94 813 SER A CA 1
ATOM 6550 C C . SER A 1 813 ? -36.406 2.044 -5.566 1.00 82.94 813 SER A C 1
ATOM 6552 O O . SER A 1 813 ? -35.292 1.589 -5.296 1.00 82.94 813 SER A O 1
ATOM 6554 N N . PRO A 1 814 ? -36.858 2.081 -6.835 1.00 78.75 814 PRO A N 1
ATOM 6555 C CA . PRO A 1 814 ? -36.052 1.606 -7.962 1.00 78.75 814 PRO A CA 1
ATOM 6556 C C . PRO A 1 814 ? -34.741 2.397 -8.111 1.00 78.75 814 PRO A C 1
ATOM 6558 O O . PRO A 1 814 ? -33.735 1.842 -8.544 1.00 78.75 814 PRO A O 1
ATOM 6561 N N . LEU A 1 815 ? -34.715 3.659 -7.655 1.00 84.50 815 LEU A N 1
ATOM 6562 C CA . LEU A 1 815 ? -33.522 4.514 -7.660 1.00 84.50 815 LEU A CA 1
ATOM 6563 C C . LEU A 1 815 ? -32.376 3.993 -6.780 1.00 84.50 815 LEU A C 1
ATOM 6565 O O . LEU A 1 815 ? -31.268 4.504 -6.885 1.00 84.50 815 LEU A O 1
ATOM 6569 N N . MET A 1 816 ? -32.599 2.983 -5.930 1.00 81.75 816 MET A N 1
ATOM 6570 C CA . MET A 1 816 ? -31.510 2.333 -5.190 1.00 81.75 816 MET A CA 1
ATOM 6571 C C . MET A 1 816 ? -30.474 1.690 -6.124 1.00 81.75 816 MET A C 1
ATOM 6573 O O . MET A 1 816 ? -29.302 1.651 -5.769 1.00 81.75 816 MET A O 1
ATOM 6577 N N . GLY A 1 817 ? -30.873 1.250 -7.325 1.00 77.88 817 GLY A N 1
ATOM 6578 C CA . GLY A 1 817 ? -29.954 0.696 -8.327 1.00 77.88 817 GLY A CA 1
ATOM 6579 C C . GLY A 1 817 ? -28.998 1.718 -8.961 1.00 77.88 817 GLY A C 1
ATOM 6580 O O . GLY A 1 817 ? -27.971 1.317 -9.501 1.00 77.88 817 GLY A O 1
ATOM 6581 N N . GLU A 1 818 ? -29.301 3.017 -8.860 1.00 82.94 818 GLU A N 1
ATOM 6582 C CA . GLU A 1 818 ? -28.484 4.112 -9.412 1.00 82.94 818 GLU A CA 1
ATOM 6583 C C . GLU A 1 818 ? -27.297 4.492 -8.507 1.00 82.94 818 GLU A C 1
ATOM 6585 O O . GLU A 1 818 ? -26.423 5.261 -8.909 1.00 82.94 818 GLU A O 1
ATOM 6590 N N . PHE A 1 819 ? -27.254 3.989 -7.268 1.00 84.88 819 PHE A N 1
ATOM 6591 C CA . PHE A 1 819 ? -26.202 4.318 -6.310 1.00 84.88 819 PHE A CA 1
ATOM 6592 C C . PHE A 1 819 ? -25.025 3.345 -6.369 1.00 84.88 819 PHE A C 1
ATOM 6594 O O . PHE A 1 819 ? -25.181 2.125 -6.333 1.00 84.88 819 PHE A O 1
ATOM 6601 N N . PHE A 1 820 ? -23.814 3.895 -6.301 1.00 84.00 820 PHE A N 1
ATOM 6602 C CA . PHE A 1 820 ? -22.636 3.122 -5.938 1.00 84.00 820 PHE A CA 1
ATOM 6603 C C . PHE A 1 820 ? -22.596 2.923 -4.416 1.00 84.00 820 PHE A C 1
ATOM 6605 O O . PHE A 1 820 ? -22.502 3.889 -3.650 1.00 84.00 820 PHE A O 1
ATOM 6612 N N . HIS A 1 821 ? -22.685 1.672 -3.960 1.00 83.94 821 HIS A N 1
ATOM 6613 C CA . HIS A 1 821 ? -22.741 1.355 -2.534 1.00 83.94 821 HIS A CA 1
ATOM 6614 C C . HIS A 1 821 ? -21.347 1.182 -1.923 1.00 83.94 821 HIS A C 1
ATOM 6616 O O . HIS A 1 821 ? -20.572 0.318 -2.327 1.00 83.94 821 HIS A O 1
ATOM 6622 N N . MET A 1 822 ? -21.060 1.958 -0.878 1.00 83.06 822 MET A N 1
ATOM 6623 C CA . MET A 1 822 ? -19.861 1.819 -0.046 1.00 83.06 822 MET A CA 1
ATOM 6624 C C . MET A 1 822 ? -20.244 1.532 1.408 1.00 83.06 822 MET A C 1
ATOM 6626 O O . MET A 1 822 ? -21.395 1.713 1.808 1.00 83.06 822 MET A O 1
ATOM 6630 N N . SER A 1 823 ? -19.309 1.029 2.218 1.00 83.38 823 SER A N 1
ATOM 6631 C CA . SER A 1 823 ? -19.598 0.634 3.604 1.00 83.38 823 SER A CA 1
ATOM 6632 C C . SER A 1 823 ? -18.435 0.917 4.548 1.00 83.38 823 SER A C 1
ATOM 6634 O O . SER A 1 823 ? -17.330 0.429 4.313 1.00 83.38 823 SER A O 1
ATOM 6636 N N . LEU A 1 824 ? -18.705 1.622 5.648 1.00 85.31 824 LEU A N 1
ATOM 6637 C CA . LEU A 1 824 ? -17.779 1.746 6.775 1.00 85.31 824 LEU A CA 1
ATOM 6638 C C . LEU A 1 824 ? -17.959 0.548 7.718 1.00 85.31 824 LEU A C 1
ATOM 6640 O O . LEU A 1 824 ? -19.070 0.284 8.180 1.00 85.31 824 LEU A O 1
ATOM 6644 N N . LYS A 1 825 ? -16.871 -0.167 8.008 1.00 81.31 825 LYS A N 1
ATOM 6645 C CA . LYS A 1 825 ? -16.841 -1.383 8.840 1.00 81.31 825 LYS A CA 1
ATOM 6646 C C . LYS A 1 825 ? -16.088 -1.168 10.152 1.00 81.31 825 LYS A C 1
ATOM 6648 O O . LYS A 1 825 ? -16.361 -1.857 11.133 1.00 81.31 825 LYS A O 1
ATOM 6653 N N . ILE A 1 826 ? -15.148 -0.223 10.187 1.00 80.25 826 ILE A N 1
ATOM 6654 C CA . ILE A 1 826 ? -14.391 0.114 11.398 1.00 80.25 826 ILE A CA 1
ATOM 6655 C C . ILE A 1 826 ? -15.300 0.847 12.399 1.00 80.25 826 ILE A C 1
ATOM 6657 O O . ILE A 1 826 ? -15.731 1.978 12.170 1.00 80.25 826 ILE A O 1
ATOM 6661 N N . GLN A 1 827 ? -15.570 0.206 13.539 1.00 78.81 827 GLN A N 1
ATOM 6662 C CA . GLN A 1 827 ? -16.303 0.803 14.655 1.00 78.81 827 GLN A CA 1
ATOM 6663 C C . GLN A 1 827 ? -15.407 1.804 15.406 1.00 78.81 827 GLN A C 1
ATOM 6665 O O . GLN A 1 827 ? -14.326 1.446 15.877 1.00 78.81 827 GLN A O 1
ATOM 6670 N N . MET A 1 828 ? -15.860 3.055 15.542 1.00 77.50 828 MET A N 1
ATOM 6671 C CA . MET A 1 828 ? -15.118 4.122 16.233 1.00 77.50 828 MET A CA 1
ATOM 6672 C C . MET A 1 828 ? -15.703 4.455 17.616 1.00 77.50 828 MET A C 1
ATOM 6674 O O . MET A 1 828 ? -15.000 5.025 18.444 1.00 77.50 828 MET A O 1
ATOM 6678 N N . ARG A 1 829 ? -16.967 4.098 17.903 1.00 72.94 829 ARG A N 1
ATOM 6679 C CA . ARG A 1 829 ? -17.657 4.484 19.155 1.00 72.94 829 ARG A CA 1
ATOM 6680 C C . ARG A 1 829 ? -17.422 3.525 20.334 1.00 72.94 829 ARG A C 1
ATOM 6682 O O . ARG A 1 829 ? -17.338 3.997 21.465 1.00 72.94 829 ARG A O 1
ATOM 6689 N N . GLN A 1 830 ? -17.313 2.215 20.091 1.00 72.62 830 GLN A N 1
ATOM 6690 C CA . GLN A 1 830 ? -17.137 1.168 21.121 1.00 72.62 830 GLN A CA 1
ATOM 6691 C C . GLN A 1 830 ? -15.798 0.412 20.993 1.00 72.62 830 GLN A C 1
ATOM 6693 O O . GLN A 1 830 ? -15.741 -0.813 21.107 1.00 72.62 830 GLN A O 1
ATOM 6698 N N . GLN A 1 831 ? -14.700 1.123 20.724 1.00 61.12 831 GLN A N 1
ATOM 6699 C CA . GLN A 1 831 ? -13.375 0.497 20.654 1.00 61.12 831 GLN A CA 1
ATOM 6700 C C . GLN A 1 831 ? -12.973 -0.123 22.009 1.00 61.12 831 GLN A C 1
ATOM 6702 O O . GLN A 1 831 ? -13.261 0.430 23.070 1.00 61.12 831 GLN A O 1
ATOM 6707 N N . ASN A 1 832 ? -12.297 -1.276 21.954 1.00 55.94 832 ASN A N 1
ATOM 6708 C CA . ASN A 1 832 ? -11.758 -2.037 23.093 1.00 55.94 832 ASN A CA 1
ATOM 6709 C C . ASN A 1 832 ? -12.775 -2.622 24.098 1.00 55.94 832 ASN A C 1
ATOM 6711 O O . ASN A 1 832 ? -12.376 -2.950 25.214 1.00 55.94 832 ASN A O 1
ATOM 6715 N N . ASN A 1 833 ? -14.060 -2.784 23.749 1.00 57.06 833 ASN A N 1
ATOM 6716 C CA . ASN A 1 833 ? -15.054 -3.331 24.684 1.00 57.06 833 ASN A CA 1
ATOM 6717 C C . ASN A 1 833 ? -15.808 -4.549 24.119 1.00 57.06 833 ASN A C 1
ATOM 6719 O O . ASN A 1 833 ? -16.511 -4.441 23.114 1.00 57.06 833 ASN A O 1
ATOM 6723 N N . ASN A 1 834 ? -15.661 -5.713 24.762 1.00 64.19 834 ASN A N 1
ATOM 6724 C CA . ASN A 1 834 ? -16.064 -7.002 24.185 1.00 64.19 834 ASN A CA 1
ATOM 6725 C C . ASN A 1 834 ? -17.563 -7.311 24.340 1.00 64.19 834 ASN A C 1
ATOM 6727 O O . ASN A 1 834 ? -18.162 -7.873 23.425 1.00 64.19 834 ASN A O 1
ATOM 6731 N N . GLU A 1 835 ? -18.190 -6.942 25.459 1.00 73.94 835 GLU A N 1
ATOM 6732 C CA . GLU A 1 835 ? -19.542 -7.419 25.790 1.00 73.94 835 GLU A CA 1
ATOM 6733 C C . GLU A 1 835 ? -20.652 -6.660 25.051 1.00 73.94 835 GLU A C 1
ATOM 6735 O O . GLU A 1 835 ? -21.450 -7.269 24.332 1.00 73.94 835 GLU A O 1
ATOM 6740 N N . ILE A 1 836 ? -20.691 -5.325 25.170 1.00 77.25 836 ILE A N 1
ATOM 6741 C CA . ILE A 1 836 ? -21.736 -4.516 24.519 1.00 77.25 836 ILE A CA 1
ATOM 6742 C C . ILE A 1 836 ? -21.640 -4.610 22.993 1.00 77.25 836 ILE A C 1
ATOM 6744 O O . ILE A 1 836 ? -22.659 -4.690 22.314 1.00 77.25 836 ILE A O 1
ATOM 6748 N N . THR A 1 837 ? -20.422 -4.692 22.454 1.00 75.56 837 THR A N 1
ATOM 6749 C CA . THR A 1 837 ? -20.162 -4.835 21.015 1.00 75.56 837 THR A CA 1
ATOM 6750 C C . THR A 1 837 ? -20.608 -6.202 20.495 1.00 75.56 837 THR A C 1
ATOM 6752 O O . THR A 1 837 ? -21.213 -6.276 19.425 1.00 75.56 837 THR A O 1
ATOM 6755 N N . ALA A 1 838 ? -20.388 -7.283 21.254 1.00 78.06 838 ALA A N 1
ATOM 6756 C CA . ALA A 1 838 ? -20.894 -8.609 20.898 1.00 78.06 838 ALA A CA 1
ATOM 6757 C C . ALA A 1 838 ? -22.431 -8.662 20.922 1.00 78.06 838 ALA A C 1
ATOM 6759 O O . ALA A 1 838 ? -23.036 -9.181 19.983 1.00 78.06 838 ALA A O 1
ATOM 6760 N N . MET A 1 839 ? -23.072 -8.078 21.942 1.00 81.38 839 MET A N 1
ATOM 6761 C CA . MET A 1 839 ? -24.535 -7.978 21.997 1.00 81.38 839 MET A CA 1
ATOM 6762 C C . MET A 1 839 ? -25.083 -7.145 20.831 1.00 81.38 839 MET A C 1
ATOM 6764 O O . MET A 1 839 ? -25.982 -7.608 20.133 1.00 81.38 839 MET A O 1
ATOM 6768 N N . LEU A 1 840 ? -24.538 -5.947 20.591 1.00 81.25 840 LEU A N 1
ATOM 6769 C CA . LEU A 1 840 ? -24.968 -5.072 19.496 1.00 81.25 840 LEU A CA 1
ATOM 6770 C C . LEU A 1 840 ? -24.859 -5.774 18.144 1.00 81.25 840 LEU A C 1
ATOM 6772 O O . LEU A 1 840 ? -25.809 -5.722 17.375 1.00 81.25 840 LEU A O 1
ATOM 6776 N N . LYS A 1 841 ? -23.772 -6.513 17.895 1.00 80.88 841 LYS A N 1
ATOM 6777 C CA . LYS A 1 841 ? -23.604 -7.304 16.672 1.00 80.88 841 LYS A CA 1
ATOM 6778 C C . LYS A 1 841 ? -24.656 -8.412 16.526 1.00 80.88 841 LYS A C 1
ATOM 6780 O O . LYS A 1 841 ? -25.192 -8.599 15.442 1.00 80.88 841 LYS A O 1
ATOM 6785 N N . LEU A 1 842 ? -24.996 -9.127 17.601 1.00 80.00 842 LEU A N 1
ATOM 6786 C CA . LEU A 1 842 ? -26.039 -10.166 17.570 1.00 80.00 842 LEU A CA 1
ATOM 6787 C C . LEU A 1 842 ? -27.463 -9.597 17.433 1.00 80.00 842 LEU A C 1
ATOM 6789 O O . LEU A 1 842 ? -28.354 -10.286 16.927 1.00 80.00 842 LEU A O 1
ATOM 6793 N N . VAL A 1 843 ? -27.672 -8.358 17.887 1.00 81.44 843 VAL A N 1
ATOM 6794 C CA . VAL A 1 843 ? -28.904 -7.584 17.684 1.00 81.44 843 VAL A CA 1
ATOM 6795 C C . VAL A 1 843 ? -28.983 -7.055 16.247 1.00 81.44 843 VAL A C 1
ATOM 6797 O O . VAL A 1 843 ? -30.050 -7.145 15.651 1.00 81.44 843 VAL A O 1
ATOM 6800 N N . GLU A 1 844 ? -27.877 -6.567 15.682 1.00 79.31 844 GLU A N 1
ATOM 6801 C CA . GLU A 1 844 ? -27.754 -6.070 14.300 1.00 79.31 844 GLU A CA 1
ATOM 6802 C C . GLU A 1 844 ? -27.950 -7.190 13.269 1.00 79.31 844 GLU A C 1
ATOM 6804 O O . GLU A 1 844 ? -28.758 -7.056 12.362 1.00 79.31 844 GLU A O 1
ATOM 6809 N N . GLU A 1 845 ? -27.301 -8.343 13.466 1.00 75.69 845 GLU A N 1
ATOM 6810 C CA . GLU A 1 845 ? -27.417 -9.531 12.602 1.00 75.69 845 GLU A CA 1
ATOM 6811 C C . GLU A 1 845 ? -28.748 -10.301 12.775 1.00 75.69 845 GLU A C 1
ATOM 6813 O O . GLU A 1 845 ? -28.906 -11.395 12.231 1.00 75.69 845 GLU A O 1
ATOM 6818 N N . GLY A 1 846 ? -29.674 -9.821 13.613 1.00 72.06 846 GLY A N 1
ATOM 6819 C CA . GLY A 1 846 ? -30.968 -10.467 13.880 1.00 72.06 846 GLY A CA 1
ATOM 6820 C C . GLY A 1 846 ? -30.923 -11.836 14.569 1.00 72.06 846 GLY A C 1
ATOM 6821 O O . GLY A 1 846 ? -31.970 -12.439 14.817 1.00 72.06 846 GLY A O 1
ATOM 6822 N N . LYS A 1 847 ? -29.732 -12.323 14.937 1.00 78.50 847 LYS A N 1
ATOM 6823 C CA . LYS A 1 847 ? -29.512 -13.636 15.569 1.00 78.50 847 LYS A CA 1
ATOM 6824 C C . LYS A 1 847 ? -30.105 -13.738 16.974 1.00 78.50 847 LYS A C 1
ATOM 6826 O O . LYS A 1 847 ? -30.369 -14.843 17.445 1.00 78.50 847 LYS A O 1
ATOM 6831 N N . GLN A 1 848 ? -30.346 -12.610 17.644 1.00 78.31 848 GLN A N 1
ATOM 6832 C CA . GLN A 1 848 ? -31.066 -12.562 18.916 1.00 78.31 848 GLN A CA 1
ATOM 6833 C C . GLN A 1 848 ? -32.418 -11.853 18.779 1.00 78.31 848 GLN A C 1
ATOM 6835 O O . GLN A 1 848 ? -32.478 -10.657 18.508 1.00 78.31 848 GLN A O 1
ATOM 6840 N N . LYS A 1 849 ? -33.509 -12.581 19.072 1.00 81.38 849 LYS A N 1
ATOM 6841 C CA . LYS A 1 849 ? -34.880 -12.034 19.195 1.00 81.38 849 LYS A CA 1
ATOM 6842 C C . LYS A 1 849 ? -35.076 -11.137 20.428 1.00 81.38 849 LYS A C 1
ATOM 6844 O O . LYS A 1 849 ? -36.052 -10.394 20.496 1.00 81.38 849 LYS A O 1
ATOM 6849 N N . TRP A 1 850 ? -34.167 -11.218 21.399 1.00 82.50 850 TRP A N 1
ATOM 6850 C CA . TRP A 1 850 ? -34.205 -10.476 22.657 1.00 82.50 850 TRP A CA 1
ATOM 6851 C C . TRP A 1 850 ? -32.789 -10.043 23.035 1.00 82.50 850 TRP A C 1
ATOM 6853 O O . TRP A 1 850 ? -31.915 -10.900 23.166 1.00 82.50 850 TRP A O 1
ATOM 6863 N N . ALA A 1 851 ? -32.573 -8.744 23.237 1.00 84.31 851 ALA A N 1
ATOM 6864 C CA . ALA A 1 851 ? -31.344 -8.238 23.837 1.00 84.31 851 ALA A CA 1
ATOM 6865 C C . ALA A 1 851 ? -31.418 -8.454 25.357 1.00 84.31 851 ALA A C 1
ATOM 6867 O O . ALA A 1 851 ? -32.373 -8.012 26.005 1.00 84.31 851 ALA A O 1
ATOM 6868 N N . LYS A 1 852 ? -30.433 -9.171 25.909 1.00 85.25 852 LYS A N 1
ATOM 6869 C CA . LYS A 1 852 ? -30.333 -9.472 27.343 1.00 85.25 852 LYS A CA 1
ATOM 6870 C C . LYS A 1 852 ? -29.542 -8.365 28.033 1.00 85.25 852 LYS A C 1
ATOM 6872 O O . LYS A 1 852 ? -28.346 -8.239 27.790 1.00 85.25 852 LYS A O 1
ATOM 6877 N N . ILE A 1 853 ? -30.194 -7.586 28.890 1.00 85.12 853 ILE A N 1
ATOM 6878 C CA . ILE A 1 853 ? -29.519 -6.553 29.681 1.00 85.12 853 ILE A CA 1
ATOM 6879 C C . ILE A 1 853 ? -28.966 -7.190 30.970 1.00 85.12 853 ILE A C 1
ATOM 6881 O O . ILE A 1 853 ? -29.719 -7.898 31.644 1.00 85.12 853 ILE A O 1
ATOM 6885 N N . PRO A 1 854 ? -27.687 -6.970 31.340 1.00 85.12 854 PRO A N 1
ATOM 6886 C CA . PRO A 1 854 ? -27.133 -7.507 32.581 1.00 85.12 854 PRO A CA 1
ATOM 6887 C C . PRO A 1 854 ? -27.838 -6.949 33.825 1.00 85.12 854 PRO A C 1
ATOM 6889 O O . PRO A 1 854 ? -28.163 -5.764 33.893 1.00 85.12 854 PRO A O 1
ATOM 6892 N N . ASN A 1 855 ? -28.007 -7.775 34.863 1.00 82.44 855 ASN A N 1
ATOM 6893 C CA . ASN A 1 855 ? -28.667 -7.346 36.105 1.00 82.44 855 ASN A CA 1
ATOM 6894 C C . ASN A 1 855 ? -27.921 -6.199 36.821 1.00 82.44 855 ASN A C 1
ATOM 6896 O O . ASN A 1 855 ? -28.558 -5.392 37.491 1.00 82.44 855 ASN A O 1
ATOM 6900 N N . ALA A 1 856 ? -26.606 -6.049 36.616 1.00 85.31 856 ALA A N 1
ATOM 6901 C CA . ALA A 1 856 ? -25.819 -4.917 37.126 1.00 85.31 856 ALA A CA 1
ATOM 6902 C C . ALA A 1 856 ? -26.246 -3.547 36.544 1.00 85.31 856 ALA A C 1
ATOM 6904 O O . ALA A 1 856 ? -25.933 -2.492 37.106 1.00 85.31 856 ALA A O 1
ATOM 6905 N N . ASN A 1 857 ? -26.979 -3.540 35.427 1.00 88.31 857 ASN A N 1
ATOM 6906 C CA . ASN A 1 857 ? -27.528 -2.337 34.803 1.00 88.31 857 ASN A CA 1
ATOM 6907 C C . ASN A 1 857 ? -28.939 -1.988 35.302 1.00 88.31 857 ASN A C 1
ATOM 6909 O O . ASN A 1 857 ? -29.486 -0.957 34.918 1.00 88.31 857 ASN A O 1
ATOM 6913 N N . ARG A 1 858 ? -29.543 -2.813 36.157 1.00 89.00 858 ARG A N 1
ATOM 6914 C CA . ARG A 1 858 ? -30.873 -2.558 36.709 1.00 89.00 858 ARG A CA 1
ATOM 6915 C C . ARG A 1 858 ? -30.847 -1.441 37.758 1.00 89.00 858 ARG A C 1
ATOM 6917 O O . ARG A 1 858 ? -29.876 -1.297 38.499 1.00 89.00 858 ARG A O 1
ATOM 6924 N N . VAL A 1 859 ? -31.938 -0.683 37.836 1.00 89.81 859 VAL A N 1
ATOM 6925 C CA . VAL A 1 859 ? -32.286 0.156 38.994 1.00 89.81 859 VAL A CA 1
ATOM 6926 C C . VAL A 1 859 ? -33.709 -0.157 39.451 1.00 89.81 859 VAL A C 1
ATOM 6928 O O . VAL A 1 859 ? -34.533 -0.613 38.657 1.00 89.81 859 VAL A O 1
ATOM 6931 N N . ASP A 1 860 ? -33.988 0.080 40.732 1.00 87.56 860 ASP A N 1
ATOM 6932 C CA . ASP A 1 860 ? -35.233 -0.352 41.377 1.00 87.56 860 ASP A CA 1
ATOM 6933 C C . ASP A 1 860 ? -36.323 0.749 41.427 1.00 87.56 860 ASP A C 1
ATOM 6935 O O . ASP A 1 860 ? -37.456 0.467 41.809 1.00 87.56 860 ASP A O 1
ATOM 6939 N N . SER A 1 861 ? -36.030 1.990 41.005 1.00 90.62 861 SER A N 1
ATOM 6940 C CA . SER A 1 861 ? -37.013 3.090 40.942 1.00 90.62 861 SER A CA 1
ATOM 6941 C C . SER A 1 861 ? -36.715 4.130 39.851 1.00 90.62 861 SER A C 1
ATOM 6943 O O . SER A 1 861 ? -35.573 4.279 39.404 1.00 90.62 861 SER A O 1
ATOM 6945 N N . MET A 1 862 ? -37.738 4.907 39.469 1.00 91.31 862 MET A N 1
ATOM 6946 C CA . MET A 1 862 ? -37.598 6.057 38.562 1.00 91.31 862 MET A CA 1
ATOM 6947 C C . MET A 1 862 ? -36.638 7.112 39.126 1.00 91.31 862 MET A C 1
ATOM 6949 O O . MET A 1 862 ? -35.781 7.619 38.407 1.00 91.31 862 MET A O 1
ATOM 6953 N N . SER A 1 863 ? -36.728 7.401 40.427 1.00 91.00 863 SER A N 1
ATOM 6954 C CA . SER A 1 863 ? -35.854 8.361 41.108 1.00 91.00 863 SER A CA 1
ATOM 6955 C C . SER A 1 863 ? -34.383 7.939 41.046 1.00 91.00 863 SER A C 1
ATOM 6957 O O . SER A 1 863 ? -33.518 8.778 40.805 1.00 91.00 863 SER A O 1
ATOM 6959 N N . ALA A 1 864 ? -34.091 6.641 41.192 1.00 90.75 864 ALA A N 1
ATOM 6960 C CA . ALA A 1 864 ? -32.737 6.109 41.040 1.00 90.75 864 ALA A CA 1
ATOM 6961 C C . ALA A 1 864 ? -32.235 6.197 39.585 1.00 90.75 864 ALA A C 1
ATOM 6963 O O . ALA A 1 864 ? -31.063 6.503 39.362 1.00 90.75 864 ALA A O 1
ATOM 6964 N N . LEU A 1 865 ? -33.111 5.983 38.592 1.00 92.44 865 LEU A N 1
ATOM 6965 C CA . LEU A 1 865 ? -32.771 6.178 37.178 1.00 92.44 865 LEU A CA 1
ATOM 6966 C C . LEU A 1 865 ? -32.430 7.647 36.884 1.00 92.44 865 LEU A C 1
ATOM 6968 O O . LEU A 1 865 ? -31.393 7.934 36.288 1.00 92.44 865 LEU A O 1
ATOM 6972 N N . LEU A 1 866 ? -33.284 8.568 37.337 1.00 91.31 866 LEU A N 1
ATOM 6973 C CA . LEU A 1 866 ? -33.118 10.010 37.162 1.00 91.31 866 LEU A CA 1
ATOM 6974 C C . LEU A 1 866 ? -31.819 10.512 37.804 1.00 91.31 866 LEU A C 1
ATOM 6976 O O . LEU A 1 866 ? -31.027 11.155 37.119 1.00 91.31 866 LEU A O 1
ATOM 6980 N N . ARG A 1 867 ? -31.545 10.152 39.065 1.00 90.50 867 ARG A N 1
ATOM 6981 C CA . ARG A 1 867 ? -30.310 10.552 39.763 1.00 90.50 867 ARG A CA 1
ATOM 6982 C C . ARG A 1 867 ? -29.051 9.960 39.138 1.00 90.50 867 ARG A C 1
ATOM 6984 O O . ARG A 1 867 ? -28.046 10.651 39.010 1.00 90.50 867 ARG A O 1
ATOM 6991 N N . HIS A 1 868 ? -29.097 8.712 38.667 1.00 87.81 868 HIS A N 1
ATOM 6992 C CA . HIS A 1 868 ? -27.957 8.132 37.956 1.00 87.81 868 HIS A CA 1
ATOM 6993 C C . HIS A 1 868 ? -27.622 8.909 36.672 1.00 87.81 868 HIS A C 1
ATOM 6995 O O . HIS A 1 868 ? -26.449 9.165 36.394 1.00 87.81 868 HIS A O 1
ATOM 7001 N N . VAL A 1 869 ? -28.642 9.284 35.893 1.00 89.12 869 VAL A N 1
ATOM 7002 C CA . VAL A 1 869 ? -28.463 9.952 34.595 1.00 89.12 869 VAL A CA 1
ATOM 7003 C C . VAL A 1 869 ? -28.162 11.448 34.738 1.00 89.12 869 VAL A C 1
ATOM 7005 O O . VAL A 1 869 ? -27.394 11.959 33.930 1.00 89.12 869 VAL A O 1
ATOM 7008 N N . PHE A 1 870 ? -28.723 12.132 35.742 1.00 87.94 870 PHE A N 1
ATOM 7009 C CA . PHE A 1 870 ? -28.704 13.601 35.864 1.00 87.94 870 PHE A CA 1
ATOM 7010 C C . PHE A 1 870 ? -28.019 14.156 37.126 1.00 87.94 870 PHE A C 1
ATOM 7012 O O . PHE A 1 870 ? -27.932 15.378 37.276 1.00 87.94 870 PHE A O 1
ATOM 7019 N N . GLY A 1 871 ? -27.517 13.286 38.007 1.00 85.38 871 GLY A N 1
ATOM 7020 C CA . GLY A 1 871 ? -26.978 13.653 39.319 1.00 85.38 871 GLY A CA 1
ATOM 7021 C C . GLY A 1 871 ? -28.056 13.785 40.396 1.00 85.38 871 GLY A C 1
ATOM 7022 O O . GLY A 1 871 ? -29.250 13.775 40.089 1.00 85.38 871 GLY A O 1
ATOM 7023 N N . GLU A 1 872 ? -27.654 13.918 41.662 1.00 84.31 872 GLU A N 1
ATOM 7024 C CA . GLU A 1 872 ? -28.604 13.994 42.788 1.00 84.31 872 GLU A CA 1
ATOM 7025 C C . GLU A 1 872 ? -29.540 15.206 42.658 1.00 84.31 872 GLU A C 1
ATOM 7027 O O . GLU A 1 872 ? -30.741 15.090 42.903 1.00 84.31 872 GLU A O 1
ATOM 7032 N N . ASN A 1 873 ? -29.019 16.338 42.172 1.00 82.25 873 ASN A N 1
ATOM 7033 C CA . ASN A 1 873 ? -29.779 17.573 41.956 1.00 82.25 873 ASN A CA 1
ATOM 7034 C C . ASN A 1 873 ? -30.469 17.658 40.577 1.00 82.25 873 ASN A C 1
ATOM 7036 O O . ASN A 1 873 ? -30.963 18.724 40.207 1.00 82.25 873 ASN A O 1
ATOM 7040 N N . LEU A 1 874 ? -30.472 16.578 39.781 1.00 83.56 874 LEU A N 1
ATOM 7041 C CA . LEU A 1 874 ? -31.081 16.492 38.437 1.00 83.56 874 LEU A CA 1
ATOM 7042 C C . LEU A 1 874 ? -30.642 17.581 37.430 1.00 83.56 874 LEU A C 1
ATOM 7044 O O . LEU A 1 874 ? -31.346 17.873 36.457 1.00 83.56 874 LEU A O 1
ATOM 7048 N N . THR A 1 875 ? -29.483 18.188 37.672 1.00 79.06 875 THR A N 1
ATOM 7049 C CA . THR A 1 875 ? -28.940 19.359 36.957 1.00 79.06 875 THR A CA 1
ATOM 7050 C C . THR A 1 875 ? -27.429 19.258 36.713 1.00 79.06 875 THR A C 1
ATOM 7052 O O . THR A 1 875 ? -26.851 20.126 36.060 1.00 79.06 875 THR A O 1
ATOM 7055 N N . GLU A 1 876 ? -26.784 18.197 37.209 1.00 69.50 876 GLU A N 1
ATOM 7056 C CA . GLU A 1 876 ? -25.323 18.045 37.237 1.00 69.50 876 GLU A CA 1
ATOM 7057 C C . GLU A 1 876 ? -24.776 17.536 35.896 1.00 69.50 876 GLU A C 1
ATOM 7059 O O . GLU A 1 876 ? -23.754 18.018 35.411 1.00 69.50 876 GLU A O 1
ATOM 7064 N N . GLU A 1 877 ? -25.470 16.581 35.269 1.00 69.25 877 GLU A N 1
ATOM 7065 C CA . GLU A 1 877 ? -25.043 15.950 34.017 1.00 69.25 877 GLU A CA 1
ATOM 7066 C C . GLU A 1 877 ? -25.816 16.514 32.813 1.00 69.25 877 GLU A C 1
ATOM 7068 O O . GLU A 1 877 ? -27.024 16.310 32.657 1.00 69.25 877 GLU A O 1
ATOM 7073 N N . LYS A 1 878 ? -25.103 17.224 31.929 1.00 68.38 878 LYS A N 1
ATOM 7074 C CA . LYS A 1 878 ? -25.686 17.921 30.769 1.00 68.38 878 LYS A CA 1
ATOM 7075 C C . LYS A 1 878 ? -25.822 17.036 29.524 1.00 68.38 878 LYS A C 1
ATOM 7077 O O . LYS A 1 878 ? -26.560 17.413 28.607 1.00 68.38 878 LYS A O 1
ATOM 7082 N N . ASN A 1 879 ? -25.154 15.877 29.482 1.00 76.25 879 ASN A N 1
ATOM 7083 C CA . ASN A 1 879 ? -25.181 14.941 28.348 1.00 76.25 879 ASN A CA 1
ATOM 7084 C C . ASN A 1 879 ? -25.781 13.555 28.684 1.00 76.25 879 ASN A C 1
ATOM 7086 O O . ASN A 1 879 ? -25.548 12.574 27.973 1.00 76.25 879 ASN A O 1
ATOM 7090 N N . GLY A 1 880 ? -26.564 13.463 29.763 1.00 84.38 880 GLY A N 1
ATOM 7091 C CA . GLY A 1 880 ? -27.359 12.282 30.111 1.00 84.38 880 GLY A CA 1
ATOM 7092 C C . GLY A 1 880 ? -28.735 12.281 29.431 1.00 84.38 880 GLY A C 1
ATOM 7093 O O . GLY A 1 880 ? -29.305 13.345 29.186 1.00 84.38 880 GLY A O 1
ATOM 7094 N N . ILE A 1 881 ? -29.321 11.123 29.118 1.00 88.19 881 ILE A N 1
ATOM 7095 C CA . ILE A 1 881 ? -30.705 11.052 28.605 1.00 88.19 881 ILE A CA 1
ATOM 7096 C C . ILE A 1 881 ? -31.442 9.804 29.095 1.00 88.19 881 ILE A C 1
ATOM 7098 O O . ILE A 1 881 ? -30.825 8.751 29.246 1.00 88.19 881 ILE A O 1
ATOM 7102 N N . ILE A 1 882 ? -32.760 9.890 29.302 1.00 92.56 882 ILE A N 1
ATOM 7103 C CA . ILE A 1 882 ? -33.618 8.709 29.470 1.00 92.56 882 ILE A CA 1
ATOM 7104 C C . ILE A 1 882 ? -34.390 8.478 28.168 1.00 92.56 882 ILE A C 1
ATOM 7106 O O . ILE A 1 882 ? -35.097 9.371 27.700 1.00 92.56 882 ILE A O 1
ATOM 7110 N N . LEU A 1 883 ? -34.261 7.288 27.575 1.00 92.25 883 LEU A N 1
ATOM 7111 C CA . LEU A 1 883 ? -35.023 6.895 26.390 1.00 92.25 883 LEU A CA 1
ATOM 7112 C C . LEU A 1 883 ? -36.193 5.976 26.741 1.00 92.25 883 LEU A C 1
ATOM 7114 O O . LEU A 1 883 ? -36.051 5.018 27.505 1.00 92.25 883 LEU A O 1
ATOM 7118 N N . THR A 1 884 ? -37.332 6.237 26.104 1.00 91.94 884 THR A N 1
ATOM 7119 C CA . THR A 1 884 ? -38.568 5.465 26.260 1.00 91.94 884 THR A CA 1
ATOM 7120 C C . THR A 1 884 ? -39.127 4.982 24.915 1.00 91.94 884 THR A C 1
ATOM 7122 O O . THR A 1 884 ? -38.893 5.610 23.875 1.00 91.94 884 THR A O 1
ATOM 7125 N N . PRO A 1 885 ? -39.891 3.876 24.862 1.00 88.19 885 PRO A N 1
ATOM 7126 C CA . PRO A 1 885 ? -40.536 3.449 23.622 1.00 88.19 885 PRO A CA 1
ATOM 7127 C C . PRO A 1 885 ? -41.652 4.404 23.180 1.00 88.19 885 PRO A C 1
ATOM 7129 O O . PRO A 1 885 ? -41.747 4.709 21.989 1.00 88.19 885 PRO A O 1
ATOM 7132 N N . ARG A 1 886 ? -42.487 4.866 24.125 1.00 87.56 886 ARG A N 1
ATOM 7133 C CA . ARG A 1 886 ? -43.718 5.639 23.879 1.00 87.56 886 ARG A CA 1
ATOM 7134 C C . ARG A 1 886 ? -43.657 7.043 24.483 1.00 87.56 886 ARG A C 1
ATOM 7136 O O . ARG A 1 886 ? -42.880 7.311 25.396 1.00 87.56 886 ARG A O 1
ATOM 7143 N N . LEU A 1 887 ? -44.508 7.935 23.969 1.00 85.56 887 LEU A N 1
ATOM 7144 C CA . LEU A 1 887 ? -44.614 9.313 24.456 1.00 85.56 887 LEU A CA 1
ATOM 7145 C C . LEU A 1 887 ? -45.183 9.380 25.886 1.00 85.56 887 LEU A C 1
ATOM 7147 O O . LEU A 1 887 ? -44.622 10.097 26.702 1.00 85.56 887 LEU A O 1
ATOM 7151 N N . SER A 1 888 ? -46.185 8.557 26.214 1.00 87.62 888 SER A N 1
ATOM 7152 C CA . SER A 1 888 ? -46.742 8.413 27.573 1.00 87.62 888 SER A CA 1
ATOM 7153 C C . SER A 1 888 ? -45.664 8.147 28.629 1.00 87.62 888 SER A C 1
ATOM 7155 O O . SER A 1 888 ? -45.584 8.818 29.652 1.00 87.62 888 SER A O 1
ATOM 7157 N N . ASP A 1 889 ? -44.778 7.198 28.331 1.00 89.62 889 ASP A N 1
ATOM 7158 C CA . ASP A 1 889 ? -43.686 6.778 29.208 1.00 89.62 889 ASP A CA 1
ATOM 7159 C C . ASP A 1 889 ? -42.664 7.925 29.375 1.00 89.62 889 ASP A C 1
ATOM 7161 O O . ASP A 1 889 ? -42.033 8.079 30.416 1.00 89.62 889 ASP A O 1
ATOM 7165 N N . SER A 1 890 ? -42.502 8.751 28.332 1.00 89.62 890 SER A N 1
ATOM 7166 C CA . SER A 1 890 ? -41.650 9.947 28.330 1.00 89.62 890 SER A CA 1
ATOM 7167 C C . SER A 1 890 ? -42.218 11.057 29.217 1.00 89.62 890 SER A C 1
ATOM 7169 O O . SER A 1 890 ? -41.467 11.746 29.906 1.00 89.62 890 SER A O 1
ATOM 7171 N N . GLU A 1 891 ? -43.537 11.249 29.183 1.00 88.56 891 GLU A N 1
ATOM 7172 C CA . GLU A 1 891 ? -44.264 12.233 29.989 1.00 88.56 891 GLU A CA 1
ATOM 7173 C C . GLU A 1 891 ? -44.235 11.869 31.476 1.00 88.56 891 GLU A C 1
ATOM 7175 O O . GLU A 1 891 ? -44.055 12.755 32.309 1.00 88.56 891 GLU A O 1
ATOM 7180 N N . GLU A 1 892 ? -44.318 10.578 31.808 1.00 90.25 892 GLU A N 1
ATOM 7181 C CA . GLU A 1 892 ? -44.147 10.067 33.172 1.00 90.25 892 GLU A CA 1
ATOM 7182 C C . GLU A 1 892 ? -42.753 10.397 33.735 1.00 90.25 892 GLU A C 1
ATOM 7184 O O . GLU A 1 892 ? -42.654 11.053 34.772 1.00 90.25 892 GLU A O 1
ATOM 7189 N N . VAL A 1 893 ? -41.677 10.051 33.010 1.00 91.19 893 VAL A N 1
ATOM 7190 C CA . VAL A 1 893 ? -40.288 10.390 33.395 1.00 91.19 893 VAL A CA 1
ATOM 7191 C C . VAL A 1 893 ? -40.129 11.898 33.626 1.00 91.19 893 VAL A C 1
ATOM 7193 O O . VAL A 1 893 ? -39.528 12.322 34.614 1.00 91.19 893 VAL A O 1
ATOM 7196 N N . ASN A 1 894 ? -40.671 12.716 32.718 1.00 91.38 894 ASN A N 1
ATOM 7197 C CA . ASN A 1 894 ? -40.587 14.173 32.800 1.00 91.38 894 ASN A CA 1
ATOM 7198 C C . ASN A 1 894 ? -41.370 14.746 33.994 1.00 91.38 894 ASN A C 1
ATOM 7200 O O . ASN A 1 894 ? -40.903 15.701 34.614 1.00 91.38 894 ASN A O 1
ATOM 7204 N N . ARG A 1 895 ? -42.521 14.157 34.344 1.00 90.12 895 ARG A N 1
ATOM 7205 C CA . ARG A 1 895 ? -43.321 14.554 35.512 1.00 90.12 895 ARG A CA 1
ATOM 7206 C C . ARG A 1 895 ? -42.577 14.267 36.815 1.00 90.12 895 ARG A C 1
ATOM 7208 O O . ARG A 1 895 ? -42.358 15.193 37.591 1.00 90.12 895 ARG A O 1
ATOM 7215 N N . THR A 1 896 ? -42.092 13.037 36.999 1.00 90.94 896 THR A N 1
ATOM 7216 C CA . THR A 1 896 ? -41.318 12.654 38.193 1.00 90.94 896 THR A CA 1
ATOM 7217 C C . THR A 1 896 ? -40.036 13.480 38.337 1.00 90.94 896 THR A C 1
ATOM 7219 O O . THR A 1 896 ? -39.652 13.838 39.448 1.00 90.94 896 THR A O 1
ATOM 7222 N N . ALA A 1 897 ? -39.385 13.855 37.230 1.00 90.38 897 ALA A N 1
ATOM 7223 C CA . ALA A 1 897 ? -38.229 14.748 37.274 1.00 90.38 897 ALA A CA 1
ATOM 7224 C C . ALA A 1 897 ? -38.579 16.154 37.802 1.00 90.38 897 ALA A C 1
ATOM 7226 O O . ALA A 1 897 ? -37.843 16.691 38.626 1.00 90.38 897 ALA A O 1
ATOM 7227 N N . ILE A 1 898 ? -39.711 16.736 37.383 1.00 90.12 898 ILE A N 1
ATOM 7228 C CA . ILE A 1 898 ? -40.188 18.033 37.895 1.00 90.12 898 ILE A CA 1
ATOM 7229 C C . ILE A 1 898 ? -40.645 17.948 39.356 1.00 90.12 898 ILE A C 1
ATOM 7231 O O . ILE A 1 898 ? -40.440 18.902 40.106 1.00 90.12 898 ILE A O 1
ATOM 7235 N N . GLU A 1 899 ? -41.226 16.831 39.789 1.00 89.06 899 GLU A N 1
ATOM 7236 C CA . GLU A 1 899 ? -41.587 16.600 41.196 1.00 89.06 899 GLU A CA 1
ATOM 7237 C C . GLU A 1 899 ? -40.343 16.569 42.100 1.00 89.06 899 GLU A C 1
ATOM 7239 O O . GLU A 1 899 ? -40.324 17.238 43.132 1.00 89.06 899 GLU A O 1
ATOM 7244 N N . LEU A 1 900 ? -39.287 15.864 41.676 1.00 88.25 900 LEU A N 1
ATOM 7245 C CA . LEU A 1 900 ? -38.029 15.713 42.420 1.00 88.25 900 LEU A CA 1
ATOM 7246 C C . LEU A 1 900 ? -37.113 16.950 42.385 1.00 88.25 900 LEU A C 1
ATOM 7248 O O . LEU A 1 900 ? -36.314 17.136 43.301 1.00 88.25 900 LEU A O 1
ATOM 7252 N N . LEU A 1 901 ? -37.186 17.776 41.338 1.00 87.44 901 LEU A N 1
ATOM 7253 C CA . LEU A 1 901 ? -36.333 18.958 41.184 1.00 87.44 901 LEU A CA 1
ATOM 7254 C C . LEU A 1 901 ? -36.710 20.056 42.197 1.00 87.44 901 LEU A C 1
ATOM 7256 O O . LEU A 1 901 ? -37.886 20.374 42.376 1.00 87.44 901 LEU A O 1
ATOM 7260 N N . GLY A 1 902 ? -35.721 20.674 42.845 1.00 79.56 902 GLY A N 1
ATOM 7261 C CA . GLY A 1 902 ? -35.940 21.800 43.760 1.00 79.56 902 GLY A CA 1
ATOM 7262 C C . GLY A 1 902 ? -36.366 23.100 43.056 1.00 79.56 902 GLY A C 1
ATOM 7263 O O . GLY A 1 902 ? -36.224 23.249 41.845 1.00 79.56 902 GLY A O 1
ATOM 7264 N N . GLY A 1 903 ? -36.860 24.070 43.831 1.00 80.31 903 GLY A N 1
ATOM 7265 C CA . GLY A 1 903 ? -37.176 25.423 43.350 1.00 80.31 903 GLY A CA 1
ATOM 7266 C C . GLY A 1 903 ? -38.639 25.666 42.953 1.00 80.31 903 GLY A C 1
ATOM 7267 O O . GLY A 1 903 ? -39.471 24.757 42.921 1.00 80.31 903 GLY A O 1
ATOM 7268 N N . HIS A 1 904 ? -38.956 26.937 42.683 1.00 82.88 904 HIS A N 1
ATOM 7269 C CA . HIS A 1 904 ? -40.322 27.391 42.412 1.00 82.88 904 HIS A CA 1
ATOM 7270 C C . HIS A 1 904 ? -40.835 26.945 41.038 1.00 82.88 904 HIS A C 1
ATOM 7272 O O . HIS A 1 904 ? -40.144 27.022 40.022 1.00 82.88 904 HIS A O 1
ATOM 7278 N N . LEU A 1 905 ? -42.090 26.501 41.030 1.00 84.81 905 LEU A N 1
ATOM 7279 C CA . LEU A 1 905 ? -42.791 25.975 39.869 1.00 84.81 905 LEU A CA 1
ATOM 7280 C C . LEU A 1 905 ? -43.366 27.118 39.019 1.00 84.81 905 LEU A C 1
ATOM 7282 O O . LEU A 1 905 ? -44.270 27.828 39.450 1.00 84.81 905 LEU A O 1
ATOM 7286 N N . THR A 1 906 ? -42.857 27.276 37.801 1.00 83.69 906 THR A N 1
ATOM 7287 C CA . THR A 1 906 ? -43.346 28.236 36.804 1.00 83.69 906 THR A CA 1
ATOM 7288 C C . THR A 1 906 ? -44.326 27.529 35.870 1.00 83.69 906 THR A C 1
ATOM 7290 O O . THR A 1 906 ? -43.954 26.573 35.187 1.00 83.69 906 THR A O 1
ATOM 7293 N N . THR A 1 907 ? -45.583 27.975 35.832 1.00 80.69 907 THR A N 1
ATOM 7294 C CA . THR A 1 907 ? -46.595 27.423 34.914 1.00 80.69 907 THR A CA 1
ATOM 7295 C C . THR A 1 907 ? -46.651 28.269 33.651 1.00 80.69 907 THR A C 1
ATOM 7297 O O . THR A 1 907 ? -47.123 29.402 33.685 1.00 80.69 907 THR A O 1
ATOM 7300 N N . ILE A 1 908 ? -46.187 27.713 32.534 1.00 81.94 908 ILE A N 1
ATOM 7301 C CA . ILE A 1 908 ? -46.275 28.361 31.225 1.00 81.94 908 ILE A CA 1
ATOM 7302 C C . ILE A 1 908 ? -47.714 28.277 30.710 1.00 81.94 908 ILE A C 1
ATOM 7304 O O . ILE A 1 908 ? -48.305 27.200 30.701 1.00 81.94 908 ILE A O 1
ATOM 7308 N N . VAL A 1 909 ? -48.271 29.386 30.223 1.00 77.81 909 VAL A N 1
ATOM 7309 C CA . VAL A 1 909 ? -49.614 29.414 29.611 1.00 77.81 909 VAL A CA 1
ATOM 7310 C C . VAL A 1 909 ? -49.512 29.244 28.093 1.00 77.81 909 VAL A C 1
ATOM 7312 O O . VAL A 1 909 ? -48.831 30.035 27.427 1.00 77.81 909 VAL A O 1
ATOM 7315 N N . ALA A 1 910 ? -50.199 28.240 27.543 1.00 78.38 910 ALA A N 1
ATOM 7316 C CA . ALA A 1 910 ? -50.447 28.113 26.108 1.00 78.38 910 ALA A CA 1
ATOM 7317 C C . ALA A 1 910 ? -51.813 28.732 25.756 1.00 78.38 910 ALA A C 1
ATOM 7319 O O . ALA A 1 910 ? -52.677 28.868 26.618 1.00 78.38 910 ALA A O 1
ATOM 7320 N N . GLN A 1 911 ? -51.992 29.143 24.502 1.00 77.88 911 GLN A N 1
ATOM 7321 C CA . GLN A 1 911 ? -53.257 29.686 23.996 1.00 77.88 911 GLN A CA 1
ATOM 7322 C C . GLN A 1 911 ? -53.686 28.902 22.762 1.00 77.88 911 GLN A C 1
ATOM 7324 O O . GLN A 1 911 ? -52.920 28.836 21.802 1.00 77.88 911 GLN A O 1
ATOM 7329 N N . ASP A 1 912 ? -54.893 28.342 22.766 1.00 73.44 912 ASP A N 1
ATOM 7330 C CA . ASP A 1 912 ? -55.448 27.620 21.621 1.00 73.44 912 ASP A CA 1
ATOM 7331 C C . ASP A 1 912 ? -56.500 28.466 20.906 1.00 73.44 912 ASP A C 1
ATOM 7333 O O . ASP A 1 912 ? -57.381 29.057 21.519 1.00 73.44 912 ASP A O 1
ATOM 7337 N N . VAL A 1 913 ? -56.395 28.535 19.579 1.00 72.00 913 VAL A N 1
ATOM 7338 C CA . VAL A 1 913 ? -57.296 29.314 18.725 1.00 72.00 913 VAL A CA 1
ATOM 7339 C C . VAL A 1 913 ? -57.879 28.404 17.639 1.00 72.00 913 VAL A C 1
ATOM 7341 O O . VAL A 1 913 ? -57.118 27.893 16.807 1.00 72.00 913 VAL A O 1
ATOM 7344 N N . PRO A 1 914 ? -59.205 28.182 17.579 1.00 65.56 914 PRO A N 1
ATOM 7345 C CA . PRO A 1 914 ? -59.816 27.404 16.504 1.00 65.56 914 PRO A CA 1
ATOM 7346 C C . PRO A 1 914 ? -59.611 28.064 15.130 1.00 65.56 914 PRO A C 1
ATOM 7348 O O . PRO A 1 914 ? -59.872 29.249 14.919 1.00 65.56 914 PRO A O 1
ATOM 7351 N N . VAL A 1 915 ? -59.164 27.275 14.151 1.00 62.81 915 VAL A N 1
ATOM 7352 C CA . VAL A 1 915 ? -58.992 27.707 12.759 1.00 62.81 915 VAL A CA 1
ATOM 7353 C C . VAL A 1 915 ? -60.335 27.623 12.045 1.00 62.81 915 VAL A C 1
ATOM 7355 O O . VAL A 1 915 ? -60.782 26.544 11.650 1.00 62.81 915 VAL A O 1
ATOM 7358 N N . LYS A 1 916 ? -60.960 28.780 11.830 1.00 58.94 916 LYS A N 1
ATOM 7359 C CA . LYS A 1 916 ? -62.216 28.871 11.083 1.00 58.94 916 LYS A CA 1
ATOM 7360 C C . LYS A 1 916 ? -62.073 28.458 9.607 1.00 58.94 916 LYS A C 1
ATOM 7362 O O . LYS A 1 916 ? -61.069 28.794 8.967 1.00 58.94 916 LYS A O 1
ATOM 7367 N N . PRO A 1 917 ? -63.125 27.882 9.000 1.00 53.88 917 PRO A N 1
ATOM 7368 C CA . PRO A 1 917 ? -63.389 28.034 7.570 1.00 53.88 917 PRO A CA 1
ATOM 7369 C C . PRO A 1 917 ? -63.581 29.522 7.214 1.00 53.88 917 PRO A C 1
ATOM 7371 O O . PRO A 1 917 ? -64.069 30.308 8.027 1.00 53.88 917 PRO A O 1
ATOM 7374 N N . LYS A 1 918 ? -63.216 29.942 5.996 1.00 40.81 918 LYS A N 1
ATOM 7375 C CA . LYS A 1 918 ? -63.429 31.335 5.557 1.00 40.81 918 LYS A CA 1
ATOM 7376 C C . LYS A 1 918 ? -64.931 31.659 5.499 1.00 40.81 918 LYS A C 1
ATOM 7378 O O . LYS A 1 918 ? -65.636 31.008 4.737 1.00 40.81 918 LYS A O 1
ATOM 7383 N N . GLY A 1 919 ? -65.378 32.705 6.207 1.00 50.84 919 GLY A N 1
ATOM 7384 C CA . GLY A 1 919 ? -66.670 33.361 5.935 1.00 50.84 919 GLY A CA 1
ATOM 7385 C C . GLY A 1 919 ? -67.618 33.654 7.108 1.00 50.84 919 GLY A C 1
ATOM 7386 O O . GLY A 1 919 ? -68.698 34.163 6.837 1.00 50.84 919 GLY A O 1
ATOM 7387 N N . GLN A 1 920 ? -67.276 33.365 8.373 1.00 47.94 920 GLN A N 1
ATOM 7388 C CA . GLN A 1 920 ? -68.195 33.562 9.517 1.00 47.94 920 GLN A CA 1
ATOM 7389 C C . GLN A 1 920 ? -67.630 34.458 10.651 1.00 47.94 920 GLN A C 1
ATOM 7391 O O . GLN A 1 920 ? -66.400 34.503 10.828 1.00 47.94 920 GLN A O 1
ATOM 7396 N N . PRO A 1 921 ? -68.495 35.153 11.436 1.00 50.84 921 PRO A N 1
ATOM 7397 C CA . PRO A 1 921 ? -68.108 36.030 12.556 1.00 50.84 921 PRO A CA 1
ATOM 7398 C C . PRO A 1 921 ? -67.273 35.330 13.638 1.00 50.84 921 PRO A C 1
ATOM 7400 O O . PRO A 1 921 ? -67.124 34.107 13.630 1.00 50.84 921 PRO A O 1
ATOM 7403 N N . GLN A 1 922 ? -66.601 36.090 14.509 1.00 48.28 922 GLN A N 1
ATOM 7404 C CA . GLN A 1 922 ? -65.871 35.514 15.651 1.00 48.28 922 GLN A CA 1
ATOM 7405 C C . GLN A 1 922 ? -66.861 34.997 16.703 1.00 48.28 922 GLN A C 1
ATOM 7407 O O . GLN A 1 922 ? -67.824 35.703 16.981 1.00 48.28 922 GLN A O 1
ATOM 7412 N N . PRO A 1 923 ? -66.640 33.799 17.281 1.00 45.09 923 PRO A N 1
ATOM 7413 C CA . PRO A 1 923 ? -67.180 33.499 18.600 1.00 45.09 923 PRO A CA 1
ATOM 7414 C C . PRO A 1 923 ? -66.626 34.538 19.577 1.00 45.09 923 PRO A C 1
ATOM 7416 O O . PRO A 1 923 ? -65.435 34.856 19.512 1.00 45.09 923 PRO A O 1
ATOM 7419 N N . GLU A 1 924 ? -67.477 35.073 20.445 1.00 45.94 924 GLU A N 1
ATOM 7420 C CA . GLU A 1 924 ? -67.074 36.060 21.457 1.00 45.94 924 GLU A CA 1
ATOM 7421 C C . GLU A 1 924 ? -66.400 35.402 22.676 1.00 45.94 924 GLU A C 1
ATOM 7423 O O . GLU A 1 924 ? -65.779 36.083 23.487 1.00 45.94 924 GLU A O 1
ATOM 7428 N N . GLU A 1 925 ? -66.449 34.070 22.768 1.00 48.16 925 GLU A N 1
ATOM 7429 C CA . GLU A 1 925 ? -65.888 33.293 23.871 1.00 48.16 925 GLU A CA 1
ATOM 7430 C C . GLU A 1 925 ? -64.495 32.741 23.523 1.00 48.16 925 GLU A C 1
ATOM 7432 O O . GLU A 1 925 ? -64.304 31.955 22.591 1.00 48.16 925 GLU A O 1
ATOM 7437 N N . GLN A 1 926 ? -63.497 33.175 24.299 1.00 49.38 926 GLN A N 1
ATOM 7438 C CA . GLN A 1 926 ? -62.165 32.572 24.348 1.00 49.38 926 GLN A CA 1
ATOM 7439 C C . GLN A 1 926 ? -62.212 31.346 25.271 1.00 49.38 926 GLN A C 1
ATOM 7441 O O . GLN A 1 926 ? -62.012 31.481 26.477 1.00 49.38 926 GLN A O 1
ATOM 7446 N N . GLU A 1 927 ? -62.479 30.159 24.725 1.00 47.47 927 GLU A N 1
ATOM 7447 C CA . GLU A 1 927 ? -62.454 28.924 25.520 1.00 47.47 927 GLU A CA 1
ATOM 7448 C C . GLU A 1 927 ? -61.021 28.526 25.934 1.00 47.47 927 GLU A C 1
ATOM 7450 O O . GLU A 1 927 ? -60.106 28.459 25.114 1.00 47.47 927 GLU A O 1
ATOM 7455 N N . ASP A 1 928 ? -60.872 28.281 27.238 1.00 44.66 928 ASP A N 1
ATOM 7456 C CA . ASP A 1 928 ? -59.779 27.648 27.986 1.00 44.66 928 ASP A CA 1
ATOM 7457 C C . ASP A 1 928 ? -58.315 27.804 27.515 1.00 44.66 928 ASP A C 1
ATOM 7459 O O . ASP A 1 928 ? -57.792 27.124 26.629 1.00 44.66 928 ASP A O 1
ATOM 7463 N N . CYS A 1 929 ? -57.566 28.595 28.293 1.00 47.59 929 CYS A N 1
ATOM 7464 C CA . CYS A 1 929 ? -56.103 28.562 28.320 1.00 47.59 929 CYS A CA 1
ATOM 7465 C C . CYS A 1 929 ? -55.587 27.213 28.855 1.00 47.59 929 CYS A C 1
ATOM 7467 O O . CYS A 1 929 ? -55.443 27.023 30.068 1.00 47.59 929 CYS A O 1
ATOM 7469 N N . GLU A 1 930 ? -55.250 26.286 27.958 1.00 55.97 930 GLU A N 1
ATOM 7470 C CA . GLU A 1 930 ? -54.629 25.018 28.342 1.00 55.97 930 GLU A CA 1
ATOM 7471 C C . GLU A 1 930 ? -53.254 25.246 29.013 1.00 55.97 930 GLU A C 1
ATOM 7473 O O . GLU A 1 930 ? -52.439 26.084 28.600 1.00 55.97 930 GLU A O 1
ATOM 7478 N N . LYS A 1 931 ? -52.969 24.484 30.077 1.00 60.16 931 LYS A N 1
ATOM 7479 C CA . LYS A 1 931 ? -51.700 24.591 30.812 1.00 60.16 931 LYS A CA 1
ATOM 7480 C C . LYS A 1 931 ? -50.556 24.075 29.939 1.00 60.16 931 LYS A C 1
ATOM 7482 O O . LYS A 1 931 ? -50.510 22.899 29.586 1.00 60.16 931 LYS A O 1
ATOM 7487 N N . GLY A 1 932 ? -49.613 24.959 29.622 1.00 65.38 932 GLY A N 1
ATOM 7488 C CA . GLY A 1 932 ? -48.347 24.606 28.988 1.00 65.38 932 GLY A CA 1
ATOM 7489 C C . GLY A 1 932 ? -47.411 23.852 29.946 1.00 65.38 932 GLY A C 1
ATOM 7490 O O . GLY A 1 932 ? -47.794 23.498 31.065 1.00 65.38 932 GLY A O 1
ATOM 7491 N N . PRO A 1 933 ? -46.160 23.581 29.530 1.00 71.88 933 PRO A N 1
ATOM 7492 C CA . PRO A 1 933 ? -45.238 22.788 30.332 1.00 71.88 933 PRO A CA 1
ATOM 7493 C C . PRO A 1 933 ? -44.943 23.466 31.677 1.00 71.88 933 PRO A C 1
ATOM 7495 O O . PRO A 1 933 ? -44.664 24.662 31.745 1.00 71.88 933 PRO A O 1
ATOM 7498 N N . MET A 1 934 ? -44.984 22.680 32.750 1.00 83.00 934 MET A N 1
ATOM 7499 C CA . MET A 1 934 ? -44.665 23.130 34.105 1.00 83.00 934 MET A CA 1
ATOM 7500 C C . MET A 1 934 ? -43.151 23.041 34.310 1.00 83.00 934 MET A C 1
ATOM 7502 O O . MET A 1 934 ? -42.575 21.957 34.207 1.00 83.00 934 MET A O 1
ATOM 7506 N N . LEU A 1 935 ? -42.499 24.178 34.555 1.00 88.00 935 LEU A N 1
ATOM 7507 C CA . LEU A 1 935 ? -41.040 24.307 34.562 1.00 88.00 935 LEU A CA 1
ATOM 7508 C C . LEU A 1 935 ? -40.513 24.676 35.953 1.00 88.00 935 LEU A C 1
ATOM 7510 O O . LEU A 1 935 ? -41.194 25.330 36.738 1.00 88.00 935 LEU A O 1
ATOM 7514 N N . LYS A 1 936 ? -39.267 24.301 36.244 1.00 89.75 936 LYS A N 1
ATOM 7515 C CA . LYS A 1 936 ? -38.500 24.741 37.422 1.00 89.75 936 LYS A CA 1
ATOM 7516 C C . LYS A 1 936 ? -37.097 25.167 36.973 1.00 89.75 936 LYS A C 1
ATOM 7518 O O . LYS A 1 936 ? -36.599 24.575 36.009 1.00 89.75 936 LYS A O 1
ATOM 7523 N N . PRO A 1 937 ? -36.461 26.178 37.592 1.00 87.56 937 PRO A N 1
ATOM 7524 C CA . PRO A 1 937 ? -35.117 26.617 37.211 1.00 87.56 937 PRO A CA 1
ATOM 7525 C C . PRO A 1 937 ? -34.128 25.446 37.120 1.00 87.56 937 PRO A C 1
ATOM 7527 O O . PRO A 1 937 ? -34.129 24.553 37.963 1.00 87.56 937 PRO A O 1
ATOM 7530 N N . GLY A 1 938 ? -33.322 25.420 36.060 1.00 85.81 938 GLY A N 1
ATOM 7531 C CA . GLY A 1 938 ? -32.401 24.326 35.745 1.00 85.81 938 GLY A CA 1
ATOM 7532 C C . GLY A 1 938 ? -33.020 23.125 35.014 1.00 85.81 938 GLY A C 1
ATOM 7533 O O . GLY A 1 938 ? -32.265 22.278 34.540 1.00 85.81 938 GLY A O 1
ATOM 7534 N N . CYS A 1 939 ? -34.350 23.031 34.864 1.00 89.31 939 CYS A N 1
ATOM 7535 C CA . CYS A 1 939 ? -34.967 21.849 34.248 1.00 89.31 939 CYS A CA 1
ATOM 7536 C C . CYS A 1 939 ? -34.552 21.645 32.779 1.00 89.31 939 CYS A C 1
ATOM 7538 O O . CYS A 1 939 ? -34.409 22.600 32.006 1.00 89.31 939 CYS A O 1
ATOM 7540 N N . ALA A 1 940 ? -34.375 20.379 32.390 1.00 88.19 940 ALA A N 1
ATOM 7541 C CA . ALA A 1 940 ? -33.995 20.003 31.035 1.00 88.19 940 ALA A CA 1
ATOM 7542 C C . ALA A 1 940 ? -35.166 20.139 30.046 1.00 88.19 940 ALA A C 1
ATOM 7544 O O . ALA A 1 940 ? -36.221 19.518 30.204 1.00 88.19 940 ALA A O 1
ATOM 7545 N N . LEU A 1 941 ? -34.926 20.894 28.978 1.00 88.31 941 LEU A N 1
ATOM 7546 C CA . LEU A 1 941 ? -35.842 21.179 27.880 1.00 88.31 941 LEU A CA 1
ATOM 7547 C C . LEU A 1 941 ? -35.285 20.686 26.537 1.00 88.31 941 LEU A C 1
ATOM 7549 O O . LEU A 1 941 ? -34.075 20.570 26.341 1.00 88.31 941 LEU A O 1
ATOM 7553 N N . MET A 1 942 ? -36.179 20.451 25.581 1.00 85.00 942 MET A N 1
ATOM 7554 C CA . MET A 1 942 ? -35.872 20.168 24.180 1.00 85.00 942 MET A CA 1
ATOM 7555 C C . MET A 1 942 ? -36.681 21.099 23.284 1.00 85.00 942 MET A C 1
ATOM 7557 O O . MET A 1 942 ? -37.903 21.192 23.408 1.00 85.00 942 MET A O 1
ATOM 7561 N N . LEU A 1 943 ? -35.999 21.762 22.355 1.00 84.19 943 LEU A N 1
ATOM 7562 C CA . LEU A 1 943 ? -36.615 22.597 21.332 1.00 84.19 943 LEU A CA 1
ATOM 7563 C C . LEU A 1 943 ? -37.410 21.714 20.350 1.00 84.19 943 LEU A C 1
ATOM 7565 O O . LEU A 1 943 ? -36.881 20.721 19.857 1.00 84.19 943 LEU A O 1
ATOM 7569 N N . ILE A 1 944 ? -38.665 22.061 20.046 1.00 77.62 944 ILE A N 1
ATOM 7570 C CA . ILE A 1 944 ? -39.556 21.291 19.144 1.00 77.62 944 ILE A CA 1
ATOM 7571 C C . ILE A 1 944 ? -39.739 21.918 17.756 1.00 77.62 944 ILE A C 1
ATOM 7573 O O . ILE A 1 944 ? -40.432 21.362 16.903 1.00 77.62 944 ILE A O 1
ATOM 7577 N N . LYS A 1 945 ? -39.112 23.070 17.500 1.00 76.38 945 LYS A N 1
ATOM 7578 C CA . LYS A 1 945 ? -39.178 23.792 16.223 1.00 76.38 945 LYS A CA 1
ATOM 7579 C C . LYS A 1 945 ? -37.776 24.204 15.789 1.00 76.38 945 LYS A C 1
ATOM 7581 O O . LYS A 1 945 ? -36.966 24.599 16.617 1.00 76.38 945 LYS A O 1
ATOM 7586 N N . ASN A 1 946 ? -37.492 24.140 14.491 1.00 69.44 946 ASN A N 1
ATOM 7587 C CA . ASN A 1 946 ? -36.257 24.711 13.955 1.00 69.44 946 ASN A CA 1
ATOM 7588 C C . ASN A 1 946 ? -36.353 26.242 14.044 1.00 69.44 946 ASN A C 1
ATOM 7590 O O . ASN A 1 946 ? -37.233 26.820 13.406 1.00 69.44 946 ASN A O 1
ATOM 7594 N N . LEU A 1 947 ? -35.477 26.873 14.831 1.00 76.44 947 LEU A N 1
ATOM 7595 C CA . LEU A 1 947 ? -35.390 28.332 14.952 1.00 76.44 947 LEU A CA 1
ATOM 7596 C C . LEU A 1 947 ? -34.245 28.869 14.091 1.00 76.44 947 LEU A C 1
ATOM 7598 O O . LEU A 1 947 ? -34.476 29.655 13.179 1.00 76.44 947 LEU A O 1
ATOM 7602 N N . SER A 1 948 ? -33.031 28.372 14.326 1.00 70.94 948 SER A N 1
ATOM 7603 C CA . SER A 1 948 ? -31.862 28.613 13.481 1.00 70.94 948 SER A CA 1
ATOM 7604 C C . SER A 1 948 ? -30.969 27.381 13.531 1.00 70.94 948 SER A C 1
ATOM 7606 O O . SER A 1 948 ? -30.280 27.137 14.517 1.00 70.94 948 SER A O 1
ATOM 7608 N N . VAL A 1 949 ? -31.003 26.565 12.475 1.00 60.00 949 VAL A N 1
ATOM 7609 C CA . VAL A 1 949 ? -30.210 25.323 12.433 1.00 60.00 949 VAL A CA 1
ATOM 7610 C C . VAL A 1 949 ? -28.708 25.632 12.347 1.00 60.00 949 VAL A C 1
ATOM 7612 O O . VAL A 1 949 ? -27.911 24.890 12.908 1.00 60.00 949 VAL A O 1
ATOM 7615 N N . LEU A 1 950 ? -28.336 26.771 11.743 1.00 59.50 950 LEU A N 1
ATOM 7616 C CA . LEU A 1 950 ? -26.955 27.268 11.688 1.00 59.50 950 LEU A CA 1
ATOM 7617 C C . LEU A 1 950 ? -26.405 27.625 13.080 1.00 59.50 950 LEU A C 1
ATOM 7619 O O . LEU A 1 950 ? -25.253 27.326 13.370 1.00 59.50 950 LEU A O 1
ATOM 7623 N N . ASP A 1 951 ? -27.236 28.179 13.971 1.00 66.81 951 ASP A N 1
ATOM 7624 C CA . ASP A 1 951 ? -26.881 28.423 15.381 1.00 66.81 951 ASP A CA 1
ATOM 7625 C C . ASP A 1 951 ? -26.968 27.158 16.263 1.00 66.81 951 ASP A C 1
ATOM 7627 O O . ASP A 1 951 ? -26.862 27.244 17.489 1.00 66.81 951 ASP A O 1
ATOM 7631 N N . GLY A 1 952 ? -27.228 25.983 15.676 1.00 68.25 952 GLY A N 1
ATOM 7632 C CA . GLY A 1 952 ? -27.466 24.737 16.408 1.00 68.25 952 GLY A CA 1
ATOM 7633 C C . GLY A 1 952 ? -28.830 24.662 17.110 1.00 68.25 952 GLY A C 1
ATOM 7634 O O . GLY A 1 952 ? -29.029 23.796 17.961 1.00 68.25 952 GLY A O 1
ATOM 7635 N N . LEU A 1 953 ? -29.781 25.544 16.777 1.00 76.06 953 LEU A N 1
ATOM 7636 C CA . LEU A 1 953 ? -31.118 25.652 17.381 1.00 76.06 953 LEU A CA 1
ATOM 7637 C C . LEU A 1 953 ? -32.183 24.991 16.490 1.00 76.06 953 LEU A C 1
ATOM 7639 O O . LEU A 1 953 ? -32.979 25.656 15.813 1.00 76.06 953 LEU A O 1
ATOM 7643 N N . ALA A 1 954 ? -32.185 23.658 16.492 1.00 71.62 954 ALA A N 1
ATOM 7644 C CA . ALA A 1 954 ? -33.092 22.812 15.724 1.00 71.62 954 ALA A CA 1
ATOM 7645 C C . ALA A 1 954 ? -34.054 22.014 16.619 1.00 71.62 954 ALA A C 1
ATOM 7647 O O . ALA A 1 954 ? -33.865 21.893 17.827 1.00 71.62 954 ALA A O 1
ATOM 7648 N N . ASN A 1 955 ? -35.078 21.413 16.013 1.00 73.44 955 ASN A N 1
ATOM 7649 C CA . ASN A 1 955 ? -35.934 20.440 16.683 1.00 73.44 955 ASN A CA 1
ATOM 7650 C C . ASN A 1 955 ? -35.083 19.253 17.182 1.00 73.44 955 ASN A C 1
ATOM 7652 O O . ASN A 1 955 ? -34.498 18.530 16.370 1.00 73.44 955 ASN A O 1
ATOM 7656 N N . GLY A 1 956 ? -35.014 19.085 18.503 1.00 70.06 956 GLY A N 1
ATOM 7657 C CA . GLY A 1 956 ? -34.132 18.155 19.208 1.00 70.06 956 GLY A CA 1
ATOM 7658 C C . GLY A 1 956 ? -33.016 18.815 20.030 1.00 70.06 956 GLY A C 1
ATOM 7659 O O . GLY A 1 956 ? -32.435 18.143 20.878 1.00 70.06 956 GLY A O 1
ATOM 7660 N N . THR A 1 957 ? -32.723 20.107 19.838 1.00 78.00 957 THR A N 1
ATOM 7661 C CA . THR A 1 957 ? -31.683 20.816 20.605 1.00 78.00 957 THR A CA 1
ATOM 7662 C C . THR A 1 957 ? -32.050 20.902 22.085 1.00 78.00 957 THR A C 1
ATOM 7664 O O . THR A 1 957 ? -33.156 21.325 22.431 1.00 78.00 957 THR A O 1
ATOM 7667 N N . ARG A 1 958 ? -31.107 20.531 22.959 1.00 81.00 958 ARG A N 1
ATOM 7668 C CA . ARG A 1 958 ? -31.272 20.587 24.414 1.00 81.00 958 ARG A CA 1
ATOM 7669 C C . ARG A 1 958 ? -31.044 21.995 24.963 1.00 81.00 958 ARG A C 1
ATOM 7671 O O . ARG A 1 958 ? -30.123 22.697 24.545 1.00 81.00 958 ARG A O 1
ATOM 7678 N N . LEU A 1 959 ? -31.887 22.373 25.916 1.00 86.81 959 LEU A N 1
ATOM 7679 C CA . LEU A 1 959 ? -31.874 23.642 26.630 1.00 86.81 959 LEU A CA 1
ATOM 7680 C C . LEU A 1 959 ? -32.082 23.396 28.135 1.00 86.81 959 LEU A C 1
ATOM 7682 O O . LEU A 1 959 ? -32.597 22.353 28.529 1.00 86.81 959 LEU A O 1
ATOM 7686 N N . PHE A 1 960 ? -31.726 24.369 28.966 1.00 88.94 960 PHE A N 1
ATOM 7687 C CA . PHE A 1 960 ? -32.001 24.392 30.404 1.00 88.94 960 PHE A CA 1
ATOM 7688 C C . PHE A 1 960 ? -32.774 25.663 30.743 1.00 88.94 960 PHE A C 1
ATOM 7690 O O . PHE A 1 960 ? -32.365 26.751 30.335 1.00 88.94 960 PHE A O 1
ATOM 7697 N N . PHE A 1 961 ? -33.895 25.544 31.450 1.00 90.81 961 PHE A N 1
ATOM 7698 C CA . PHE A 1 961 ? -34.718 26.702 31.809 1.00 90.81 961 PHE A CA 1
ATOM 7699 C C . PHE A 1 961 ? -34.013 27.601 32.838 1.00 90.81 961 PHE A C 1
ATOM 7701 O O . PHE A 1 961 ? -33.466 27.098 33.817 1.00 90.81 961 PHE A O 1
ATOM 7708 N N . ILE A 1 962 ? -34.054 28.922 32.641 1.00 89.81 962 ILE A N 1
ATOM 7709 C CA . ILE A 1 962 ? -33.552 29.910 33.611 1.00 89.81 962 ILE A CA 1
ATOM 7710 C C . ILE A 1 962 ? -34.736 30.611 34.283 1.00 89.81 962 ILE A C 1
ATOM 7712 O O . ILE A 1 962 ? -34.914 30.507 35.494 1.00 89.81 962 ILE A O 1
ATOM 7716 N N . SER A 1 963 ? -35.534 31.334 33.495 1.00 89.69 963 SER A N 1
ATOM 7717 C CA . SER A 1 963 ? -36.662 32.148 33.958 1.00 89.69 963 SER A CA 1
ATOM 7718 C C . SER A 1 963 ? -37.577 32.529 32.792 1.00 89.69 963 SER A C 1
ATOM 7720 O O . SER A 1 963 ? -37.168 32.482 31.631 1.00 89.69 963 SER A O 1
ATOM 7722 N N . GLU A 1 964 ? -38.804 32.952 33.081 1.00 87.94 964 GLU A N 1
ATOM 7723 C CA . GLU A 1 964 ? -39.640 33.687 32.128 1.00 87.94 964 GLU A CA 1
ATOM 7724 C C . GLU A 1 964 ? -39.600 35.178 32.491 1.00 87.94 964 GLU A C 1
ATOM 7726 O O . GLU A 1 964 ? -39.788 35.537 33.653 1.00 87.94 964 GLU A O 1
ATOM 7731 N N . SER A 1 965 ? -39.323 36.054 31.522 1.00 86.19 965 SER A N 1
ATOM 7732 C CA . SER A 1 965 ? -39.396 37.506 31.725 1.00 86.19 965 SER A CA 1
ATOM 7733 C C . SER A 1 965 ? -39.741 38.247 30.433 1.00 86.19 965 SER A C 1
ATOM 7735 O O . SER A 1 965 ? -39.375 37.834 29.331 1.00 86.19 965 SER A O 1
ATOM 7737 N N . ASN A 1 966 ? -40.478 39.354 30.559 1.00 81.69 966 ASN A N 1
ATOM 7738 C CA . ASN A 1 966 ? -40.878 40.229 29.447 1.00 81.69 966 ASN A CA 1
ATOM 7739 C C . ASN A 1 966 ? -41.556 39.491 28.268 1.00 81.69 966 ASN A C 1
ATOM 7741 O O . ASN A 1 966 ? -41.356 39.855 27.110 1.00 81.69 966 ASN A O 1
ATOM 7745 N N . GLY A 1 967 ? -42.323 38.427 28.548 1.00 80.94 967 GLY A N 1
ATOM 7746 C CA . GLY A 1 967 ? -42.982 37.600 27.525 1.00 80.94 967 GLY A CA 1
ATOM 7747 C C . GLY A 1 967 ? -42.040 36.698 26.714 1.00 80.94 967 GLY A C 1
ATOM 7748 O O . GLY A 1 967 ? -42.392 36.283 25.609 1.00 80.94 967 GLY A O 1
ATOM 7749 N N . ASN A 1 968 ? -40.838 36.418 27.230 1.00 87.88 968 ASN A N 1
ATOM 7750 C CA . ASN A 1 968 ? -39.881 35.495 26.626 1.00 87.88 968 ASN A CA 1
ATOM 7751 C C . ASN A 1 968 ? -39.409 34.449 27.648 1.00 87.88 968 ASN A C 1
ATOM 7753 O O . ASN A 1 968 ? -39.204 34.743 28.828 1.00 87.88 968 ASN A O 1
ATOM 7757 N N . LEU A 1 969 ? -39.168 33.232 27.165 1.00 89.81 969 LEU A N 1
ATOM 7758 C CA . LEU A 1 969 ? -38.613 32.133 27.945 1.00 89.81 969 LEU A CA 1
ATOM 7759 C C . LEU A 1 969 ? -37.082 32.150 27.849 1.00 89.81 969 LEU A C 1
ATOM 7761 O O . LEU A 1 969 ? -36.518 31.848 26.793 1.00 89.81 969 LEU A O 1
ATOM 7765 N N . ASN A 1 970 ? -36.399 32.483 28.941 1.00 90.81 970 ASN A N 1
ATOM 7766 C CA . ASN A 1 970 ? -34.940 32.521 28.996 1.00 90.81 970 ASN A CA 1
ATOM 7767 C C . ASN A 1 970 ? -34.385 31.128 29.309 1.00 90.81 970 ASN A C 1
ATOM 7769 O O . ASN A 1 970 ? -34.780 30.481 30.282 1.00 90.81 970 ASN A O 1
ATOM 7773 N N . CYS A 1 971 ? -33.465 30.661 28.470 1.00 89.75 971 CYS A N 1
ATOM 7774 C CA . CYS A 1 971 ? -32.890 29.321 28.527 1.00 89.75 971 CYS A CA 1
ATOM 7775 C C . CYS A 1 971 ? -31.376 29.357 28.287 1.00 89.75 971 CYS A C 1
ATOM 7777 O O . CYS A 1 971 ? -30.876 30.226 27.575 1.00 89.75 971 CYS A O 1
ATOM 7779 N N . GLN A 1 972 ? -30.648 28.371 28.807 1.00 88.06 972 GLN A N 1
ATOM 7780 C CA . GLN A 1 972 ? -29.236 28.140 28.501 1.00 88.06 972 GLN A CA 1
ATOM 7781 C C . GLN A 1 972 ? -29.067 26.921 27.585 1.00 88.06 972 GLN A C 1
ATOM 7783 O O . GLN A 1 972 ? -29.765 25.923 27.733 1.00 88.06 972 GLN A O 1
ATOM 7788 N N . THR A 1 973 ? -28.122 26.972 26.651 1.00 82.62 973 THR A N 1
ATOM 7789 C CA . THR A 1 973 ? -27.667 25.791 25.889 1.00 82.62 973 THR A CA 1
ATOM 7790 C C . THR A 1 973 ? -26.666 24.952 26.693 1.00 82.62 973 THR A C 1
ATOM 7792 O O . THR A 1 973 ? -26.068 25.445 27.652 1.00 82.62 973 THR A O 1
ATOM 7795 N N . ASN A 1 974 ? -26.392 23.715 26.257 1.00 74.06 974 ASN A N 1
ATOM 7796 C CA . ASN A 1 974 ? -25.309 22.885 26.814 1.00 74.06 974 ASN A CA 1
ATOM 7797 C C . ASN A 1 974 ? -23.956 23.627 26.880 1.00 74.06 974 ASN A C 1
ATOM 7799 O O . ASN A 1 974 ? -23.218 23.458 27.848 1.00 74.06 974 ASN A O 1
ATOM 7803 N N . ASN A 1 975 ? -23.675 24.498 25.903 1.00 70.88 975 ASN A N 1
ATOM 7804 C CA . ASN A 1 975 ? -22.426 25.261 25.783 1.00 70.88 975 ASN A CA 1
ATOM 7805 C C . ASN A 1 975 ? -22.430 26.579 26.589 1.00 70.88 975 ASN A C 1
ATOM 7807 O O . ASN A 1 975 ? -21.572 27.431 26.379 1.00 70.88 975 ASN A O 1
ATOM 7811 N N . GLY A 1 976 ? -23.418 26.806 27.458 1.00 76.31 976 GLY A N 1
ATOM 7812 C CA . GLY A 1 976 ? -23.495 27.997 28.313 1.00 76.31 976 GLY A CA 1
ATOM 7813 C C . GLY A 1 976 ? -24.103 29.251 27.663 1.00 76.31 976 GLY A C 1
ATOM 7814 O O . GLY A 1 976 ? -24.454 30.181 28.386 1.00 76.31 976 GLY A O 1
ATOM 7815 N N . LYS A 1 977 ? -24.302 29.281 26.335 1.00 82.75 977 LYS A N 1
ATOM 7816 C CA . LYS A 1 977 ? -24.948 30.405 25.622 1.00 82.75 977 LYS A CA 1
ATOM 7817 C C . LYS A 1 977 ? -26.401 30.562 26.081 1.00 82.75 977 LYS A C 1
ATOM 7819 O O . LYS A 1 977 ? -27.179 29.613 25.948 1.00 82.75 977 LYS A O 1
ATOM 7824 N N . THR A 1 978 ? -26.749 31.748 26.576 1.00 87.69 978 THR A N 1
ATOM 7825 C CA . THR A 1 978 ? -28.117 32.148 26.944 1.00 87.69 978 THR A CA 1
ATOM 7826 C C . THR A 1 978 ? -28.927 32.530 25.704 1.00 87.69 978 THR A C 1
ATOM 7828 O O . THR A 1 978 ? -28.402 33.111 24.754 1.00 87.69 978 THR A O 1
ATOM 7831 N N . LEU A 1 979 ? -30.213 32.192 25.712 1.00 88.31 979 LEU A N 1
ATOM 7832 C CA . LEU A 1 979 ? -31.184 32.418 24.646 1.00 88.31 979 LEU A CA 1
ATOM 7833 C C . LEU A 1 979 ? -32.497 32.910 25.255 1.00 88.31 979 LEU A C 1
ATOM 7835 O O . LEU A 1 979 ? -32.865 32.487 26.348 1.00 88.31 979 LEU A O 1
ATOM 7839 N N . SER A 1 980 ? -33.229 33.742 24.518 1.00 89.12 980 SER A N 1
ATOM 7840 C CA . SER A 1 980 ? -34.567 34.200 24.895 1.00 89.12 980 SER A CA 1
ATOM 7841 C C . SER A 1 980 ? -35.550 33.786 23.799 1.00 89.12 980 SER A C 1
ATOM 7843 O O . SER A 1 980 ? -35.375 34.151 22.635 1.00 89.12 980 SER A O 1
ATOM 7845 N N . LEU A 1 981 ? -36.524 32.939 24.139 1.00 88.56 981 LEU A N 1
ATOM 7846 C CA . LEU A 1 981 ? -37.452 32.327 23.186 1.00 88.56 981 LEU A CA 1
ATOM 7847 C C . LEU A 1 981 ? -38.823 33.001 23.245 1.00 88.56 981 LEU A C 1
ATOM 7849 O O . LEU A 1 981 ? -39.389 33.169 24.320 1.00 88.56 981 LEU A O 1
ATOM 7853 N N . LYS A 1 982 ? -39.393 33.306 22.078 1.00 87.50 982 LYS A N 1
ATOM 7854 C CA . LYS A 1 982 ? -40.773 33.796 21.943 1.00 87.50 982 LYS A CA 1
ATOM 7855 C C . LYS A 1 982 ? -41.751 32.646 21.734 1.00 87.50 982 LYS A C 1
ATOM 7857 O O . LYS A 1 982 ? -41.363 31.581 21.241 1.00 87.50 982 LYS A O 1
ATOM 7862 N N . LYS A 1 983 ? -43.023 32.862 22.083 1.00 84.88 983 LYS A N 1
ATOM 7863 C CA . LYS A 1 983 ? -44.095 31.928 21.723 1.00 84.88 983 LYS A CA 1
ATOM 7864 C C . LYS A 1 983 ? -44.181 31.783 20.203 1.00 84.88 983 LYS A C 1
ATOM 7866 O O . LYS A 1 983 ? -43.694 32.615 19.436 1.00 84.88 983 LYS A O 1
ATOM 7871 N N . THR A 1 984 ? -44.700 30.653 19.748 1.00 79.69 984 THR A N 1
ATOM 7872 C CA . THR A 1 984 ? -44.859 30.363 18.328 1.00 79.69 984 THR A CA 1
ATOM 7873 C C . THR A 1 984 ? -46.115 29.545 18.089 1.00 79.69 984 THR A C 1
ATOM 7875 O O . THR A 1 984 ? -46.458 28.669 18.878 1.00 79.69 984 THR A O 1
ATOM 7878 N N . SER A 1 985 ? -46.760 29.792 16.954 1.00 77.94 985 SER A N 1
ATOM 7879 C CA . SER A 1 985 ? -47.950 29.069 16.516 1.00 77.94 985 SER A CA 1
ATOM 7880 C C . SER A 1 985 ? -47.615 27.663 15.985 1.00 77.94 985 SER A C 1
ATOM 7882 O O . SER A 1 985 ? -46.672 27.484 15.196 1.00 77.94 985 SER A O 1
ATOM 7884 N N . PHE A 1 986 ? -48.429 26.684 16.381 1.00 71.38 986 PHE A N 1
ATOM 7885 C CA . PHE A 1 986 ? -48.421 25.282 15.955 1.00 71.38 986 PHE A CA 1
ATOM 7886 C C . PHE A 1 986 ? -49.841 24.866 15.558 1.00 71.38 986 PHE A C 1
ATOM 7888 O O . PHE A 1 986 ? -50.774 25.087 16.321 1.00 71.38 986 PHE A O 1
ATOM 7895 N N . THR A 1 987 ? -50.029 24.257 14.385 1.00 68.12 987 THR A N 1
ATOM 7896 C CA . THR A 1 987 ? -51.360 23.801 13.943 1.00 68.12 987 THR A CA 1
ATOM 7897 C C . THR A 1 987 ? -51.576 22.329 14.283 1.00 68.12 987 THR A C 1
ATOM 7899 O O . THR A 1 987 ? -50.791 21.477 13.867 1.00 68.12 987 THR A O 1
ATOM 7902 N N . PHE A 1 988 ? -52.667 22.035 14.986 1.00 63.00 988 PHE A N 1
ATOM 7903 C CA . PHE A 1 988 ? -53.085 20.706 15.424 1.00 63.00 988 PHE A CA 1
ATOM 7904 C C . PHE A 1 988 ? -54.443 20.313 14.816 1.00 63.00 988 PHE A C 1
ATOM 7906 O O . PHE A 1 988 ? -55.207 21.167 14.367 1.00 63.00 988 PHE A O 1
ATOM 7913 N N . GLY A 1 989 ? -54.740 19.009 14.800 1.00 53.12 989 GLY A N 1
ATOM 7914 C CA . GLY A 1 989 ? -56.009 18.451 14.310 1.00 53.12 989 GLY A CA 1
ATOM 7915 C C . GLY A 1 989 ? -56.087 18.210 12.792 1.00 53.12 989 GLY A C 1
ATOM 7916 O O . GLY A 1 989 ? -55.350 18.790 11.993 1.00 53.12 989 GLY A O 1
ATOM 7917 N N . LYS A 1 990 ? -57.004 17.319 12.383 1.00 51.53 990 LYS A N 1
ATOM 7918 C CA . LYS A 1 990 ? -57.410 17.149 10.971 1.00 51.53 990 LYS A CA 1
ATOM 7919 C C . LYS A 1 990 ? -58.619 18.033 10.642 1.00 51.53 990 LYS A C 1
ATOM 7921 O O . LYS A 1 990 ? -58.574 18.750 9.643 1.00 51.53 990 LYS A O 1
ATOM 7926 N N . SER A 1 991 ? -59.647 17.995 11.494 1.00 46.69 991 SER A N 1
ATOM 7927 C CA . SER A 1 991 ? -60.778 18.931 11.557 1.00 46.69 991 SER A CA 1
ATOM 7928 C C . SER A 1 991 ? -61.492 18.780 12.922 1.00 46.69 991 SER A C 1
ATOM 7930 O O . SER A 1 991 ? -61.677 17.630 13.323 1.00 46.69 991 SER A O 1
ATOM 7932 N N . PRO A 1 992 ? -61.877 19.865 13.628 1.00 50.12 992 PRO A N 1
ATOM 7933 C CA . PRO A 1 992 ? -61.417 21.230 13.396 1.00 50.12 992 PRO A CA 1
ATOM 7934 C C . PRO A 1 992 ? -59.889 21.293 13.510 1.00 50.12 992 PRO A C 1
ATOM 7936 O O . PRO A 1 992 ? -59.250 20.434 14.124 1.00 50.12 992 PRO A O 1
ATOM 7939 N N . LYS A 1 993 ? -59.281 22.282 12.859 1.00 64.06 993 LYS A N 1
ATOM 7940 C CA . LYS A 1 993 ? -57.868 22.590 13.090 1.00 64.06 993 LYS A CA 1
ATOM 7941 C C . LYS A 1 993 ? -57.799 23.632 14.192 1.00 64.06 993 LYS A C 1
ATOM 7943 O O . LYS A 1 993 ? -58.602 24.557 14.188 1.00 64.06 993 LYS A O 1
ATOM 7948 N N . PHE A 1 994 ? -56.830 23.514 15.083 1.00 71.38 994 PHE A N 1
ATOM 7949 C CA . PHE A 1 994 ? -56.563 24.501 16.128 1.00 71.38 994 PHE A CA 1
ATOM 7950 C C . PHE A 1 994 ? -55.137 25.019 15.964 1.00 71.38 994 PHE A C 1
ATOM 7952 O O . PHE A 1 994 ? -54.255 24.291 15.504 1.00 71.38 994 PHE A O 1
ATOM 7959 N N . VAL A 1 995 ? -54.908 26.285 16.287 1.00 73.62 995 VAL A N 1
ATOM 7960 C CA . VAL A 1 995 ? -53.586 26.904 16.344 1.00 73.62 995 VAL A CA 1
ATOM 7961 C C . VAL A 1 995 ? -53.250 27.156 17.804 1.00 73.62 995 VAL A C 1
ATOM 7963 O O . VAL A 1 995 ? -53.849 28.019 18.431 1.00 73.62 995 VAL A O 1
ATOM 7966 N N . ARG A 1 996 ? -52.273 26.408 18.316 1.00 78.38 996 ARG A N 1
ATOM 7967 C CA . ARG A 1 996 ? -51.698 26.588 19.649 1.00 78.38 996 ARG A CA 1
ATOM 7968 C C . ARG A 1 996 ? -50.530 27.553 19.585 1.00 78.38 996 ARG A C 1
ATOM 7970 O O . ARG A 1 996 ? -49.558 27.289 18.872 1.00 78.38 996 ARG A O 1
ATOM 7977 N N . GLU A 1 997 ? -50.580 28.627 20.350 1.00 81.38 997 GLU A N 1
ATOM 7978 C CA . GLU A 1 997 ? -49.453 29.510 20.609 1.00 81.38 997 GLU A CA 1
ATOM 7979 C C . GLU A 1 997 ? -48.783 29.139 21.941 1.00 81.38 997 GLU A C 1
ATOM 7981 O O . GLU A 1 997 ? -49.351 29.274 23.024 1.00 81.38 997 GLU A O 1
ATOM 7986 N N . GLN A 1 998 ? -47.547 28.645 21.852 1.00 84.94 998 GLN A N 1
ATOM 7987 C CA . GLN A 1 998 ? -46.742 28.203 22.997 1.00 84.94 998 GLN A CA 1
ATOM 7988 C C . GLN A 1 998 ? -45.253 28.449 22.733 1.00 84.94 998 GLN A C 1
ATOM 7990 O O . GLN A 1 998 ? -44.837 28.557 21.577 1.00 84.94 998 GLN A O 1
ATOM 7995 N N . TYR A 1 999 ? -44.415 28.497 23.772 1.00 87.75 999 TYR A N 1
ATOM 7996 C CA . TYR A 1 999 ? -42.963 28.457 23.560 1.00 87.75 999 TYR A CA 1
ATOM 7997 C C . TYR A 1 999 ? -42.566 27.147 22.858 1.00 87.75 999 TYR A C 1
ATOM 7999 O O . TYR A 1 999 ? -43.142 26.098 23.151 1.00 87.75 999 TYR A O 1
ATOM 8007 N N . PRO A 1 1000 ? -41.589 27.162 21.935 1.00 85.94 1000 PRO A N 1
ATOM 8008 C CA . PRO A 1 1000 ? -41.251 26.006 21.109 1.00 85.94 1000 PRO A CA 1
ATOM 8009 C C . PRO A 1 1000 ? -40.394 24.966 21.855 1.00 85.94 1000 PRO A C 1
ATOM 8011 O O . PRO A 1 1000 ? -39.413 24.475 21.299 1.00 85.94 1000 PRO A O 1
ATOM 8014 N N . VAL A 1 1001 ? -40.754 24.608 23.092 1.00 86.81 1001 VAL A N 1
ATOM 8015 C CA . VAL A 1 1001 ? -40.011 23.684 23.968 1.00 86.81 1001 VAL A CA 1
ATOM 8016 C C . VAL A 1 1001 ? -40.919 22.654 24.648 1.00 86.81 1001 VAL A C 1
ATOM 8018 O O . VAL A 1 1001 ? -42.098 22.906 24.876 1.00 86.81 1001 VAL A O 1
ATOM 8021 N N . ILE A 1 1002 ? -40.348 21.504 25.010 1.00 86.38 1002 ILE A N 1
ATOM 8022 C CA . ILE A 1 1002 ? -40.945 20.480 25.887 1.00 86.38 1002 ILE A CA 1
ATOM 8023 C C . ILE A 1 1002 ? -39.923 20.029 26.938 1.00 86.38 1002 ILE A C 1
ATOM 8025 O O . ILE A 1 1002 ? -38.724 20.203 26.728 1.00 86.38 1002 ILE A O 1
ATOM 8029 N N . LEU A 1 1003 ? -40.373 19.410 28.033 1.00 88.38 1003 LEU A N 1
ATOM 8030 C CA . LEU A 1 1003 ? -39.484 18.745 28.998 1.00 88.38 1003 LEU A CA 1
ATOM 8031 C C . LEU A 1 1003 ? -38.727 17.573 28.347 1.00 88.38 1003 LEU A C 1
ATOM 8033 O O . LEU A 1 1003 ? -39.255 16.893 27.463 1.00 88.38 1003 LEU A O 1
ATOM 8037 N N . ALA A 1 1004 ? -37.477 17.363 28.770 1.00 87.50 1004 ALA A N 1
ATOM 8038 C CA . ALA A 1 1004 ? -36.523 16.479 28.094 1.00 87.50 1004 ALA A CA 1
ATOM 8039 C C . ALA A 1 1004 ? -35.585 15.705 29.042 1.00 87.50 1004 ALA A C 1
ATOM 8041 O O . ALA A 1 1004 ? -34.428 15.438 28.708 1.00 87.50 1004 ALA A O 1
ATOM 8042 N N . TYR A 1 1005 ? -36.075 15.329 30.223 1.00 88.75 1005 TYR A N 1
ATOM 8043 C CA . TYR A 1 1005 ? -35.430 14.302 31.046 1.00 88.75 1005 TYR A CA 1
ATOM 8044 C C . TYR A 1 1005 ? -35.615 12.923 30.403 1.00 88.75 1005 TYR A C 1
ATOM 8046 O O . TYR A 1 1005 ? -34.639 12.214 30.147 1.00 88.75 1005 TYR A O 1
ATOM 8054 N N . GLY A 1 1006 ? -36.868 12.597 30.070 1.00 89.44 1006 GLY A N 1
ATOM 8055 C CA . GLY A 1 1006 ? -37.248 11.486 29.206 1.00 89.44 1006 GLY A CA 1
ATOM 8056 C C . GLY A 1 1006 ? -37.575 11.965 27.793 1.00 89.44 1006 GLY A C 1
ATOM 8057 O O . GLY A 1 1006 ? -38.265 12.975 27.626 1.00 89.44 1006 GLY A O 1
ATOM 8058 N N . VAL A 1 1007 ? -37.122 11.221 26.780 1.00 88.88 1007 VAL A N 1
ATOM 8059 C CA . VAL A 1 1007 ? -37.553 11.372 25.380 1.00 88.88 1007 VAL A CA 1
ATOM 8060 C C . VAL A 1 1007 ? -37.815 10.009 24.737 1.00 88.88 1007 VAL A C 1
ATOM 8062 O O . VAL A 1 1007 ? -37.221 8.997 25.100 1.00 88.88 1007 VAL A O 1
ATOM 8065 N N . THR A 1 1008 ? -38.653 9.967 23.703 1.00 88.75 1008 THR A N 1
ATOM 8066 C CA . THR A 1 1008 ? -38.856 8.737 22.923 1.00 88.75 1008 THR A CA 1
ATOM 8067 C C . THR A 1 1008 ? -37.583 8.328 22.173 1.00 88.75 1008 THR A C 1
ATOM 8069 O O . THR A 1 1008 ? -36.932 9.198 21.592 1.00 88.75 1008 THR A O 1
ATOM 8072 N N . ILE A 1 1009 ? -37.304 7.026 22.033 1.00 88.12 1009 ILE A N 1
ATOM 8073 C CA . ILE A 1 1009 ? -36.171 6.477 21.250 1.00 88.12 1009 ILE A CA 1
ATOM 8074 C C . ILE A 1 1009 ? -36.081 7.097 19.839 1.00 88.12 1009 ILE A C 1
ATOM 8076 O O . ILE A 1 1009 ? -34.990 7.430 19.386 1.00 88.12 1009 ILE A O 1
ATOM 8080 N N . HIS A 1 1010 ? -37.223 7.349 19.184 1.00 80.81 1010 HIS A N 1
ATOM 8081 C CA . HIS A 1 1010 ? -37.305 8.007 17.869 1.00 80.81 1010 HIS A CA 1
ATOM 8082 C C . HIS A 1 1010 ? -36.692 9.422 17.826 1.00 80.81 1010 HIS A C 1
ATOM 8084 O O . HIS A 1 1010 ? -36.177 9.831 16.791 1.00 80.81 1010 HIS A O 1
ATOM 8090 N N . LYS A 1 1011 ? -36.719 10.167 18.939 1.00 77.06 1011 LYS A N 1
ATOM 8091 C CA . LYS A 1 1011 ? -36.093 11.497 19.072 1.00 77.06 1011 LYS A CA 1
ATOM 8092 C C . LYS A 1 1011 ? -34.636 11.433 19.554 1.00 77.06 1011 LYS A C 1
ATOM 8094 O O . LYS A 1 1011 ? -33.928 12.429 19.450 1.00 77.06 1011 LYS A O 1
ATOM 8099 N N . GLY A 1 1012 ? -34.191 10.282 20.066 1.00 75.50 1012 GLY A N 1
ATOM 8100 C CA . GLY A 1 1012 ? -32.817 10.043 20.528 1.00 75.50 1012 GLY A CA 1
ATOM 8101 C C . GLY A 1 1012 ? -31.849 9.529 19.451 1.00 75.50 1012 GLY A C 1
ATOM 8102 O O . GLY A 1 1012 ? -30.665 9.362 19.740 1.00 75.50 1012 GLY A O 1
ATOM 8103 N N . GLN A 1 1013 ? -32.317 9.258 18.224 1.00 75.75 1013 GLN A N 1
ATOM 8104 C CA . GLN A 1 1013 ? -31.462 8.835 17.103 1.00 75.75 1013 GLN A CA 1
ATOM 8105 C C . GLN A 1 1013 ? -30.407 9.908 16.754 1.00 75.75 1013 GLN A C 1
ATOM 8107 O O . GLN A 1 1013 ? -30.552 11.082 17.090 1.00 75.75 1013 GLN A O 1
ATOM 8112 N N . GLY A 1 1014 ? -29.292 9.497 16.140 1.00 66.31 1014 GLY A N 1
ATOM 8113 C CA . GLY A 1 1014 ? -28.128 10.354 15.859 1.00 66.31 1014 GLY A CA 1
ATOM 8114 C C . GLY A 1 1014 ? -27.238 10.674 17.075 1.00 66.31 1014 GLY A C 1
ATOM 8115 O O . GLY A 1 1014 ? -26.013 10.617 16.969 1.00 66.31 1014 GLY A O 1
ATOM 8116 N N . GLN A 1 1015 ? -27.818 10.905 18.257 1.00 73.31 1015 GLN A N 1
ATOM 8117 C CA . GLN A 1 1015 ? -27.098 11.383 19.450 1.00 73.31 1015 GLN A CA 1
ATOM 8118 C C . GLN A 1 1015 ? -26.095 10.357 20.023 1.00 73.31 1015 GLN A C 1
ATOM 8120 O O . GLN A 1 1015 ? -26.229 9.149 19.814 1.00 73.31 1015 GLN A O 1
ATOM 8125 N N . THR A 1 1016 ? -25.081 10.835 20.753 1.00 75.75 1016 THR A N 1
ATOM 8126 C CA . THR A 1 1016 ? -24.156 10.019 21.569 1.00 75.75 1016 THR A CA 1
ATOM 8127 C C . THR A 1 1016 ? -24.141 10.606 22.975 1.00 75.75 1016 THR A C 1
ATOM 8129 O O . THR A 1 1016 ? -23.918 11.806 23.115 1.00 75.75 1016 THR A O 1
ATOM 8132 N N . VAL A 1 1017 ? -24.388 9.779 23.989 1.00 82.12 1017 VAL A N 1
ATOM 8133 C CA . VAL A 1 1017 ? -24.605 10.230 25.374 1.00 82.12 1017 VAL A CA 1
ATOM 8134 C C . VAL A 1 1017 ? -23.621 9.585 26.335 1.00 82.12 1017 VAL A C 1
ATOM 8136 O O . VAL A 1 1017 ? -23.173 8.457 26.113 1.00 82.12 1017 VAL A O 1
ATOM 8139 N N . ASP A 1 1018 ? -23.295 10.300 27.407 1.00 84.06 1018 ASP A N 1
ATOM 8140 C CA . ASP A 1 1018 ? -22.326 9.830 28.402 1.00 84.06 1018 ASP A CA 1
ATOM 8141 C C . ASP A 1 1018 ? -22.988 9.025 29.532 1.00 84.06 1018 ASP A C 1
ATOM 8143 O O . ASP A 1 1018 ? -22.337 8.161 30.125 1.00 84.06 1018 ASP A O 1
ATOM 8147 N N . ARG A 1 1019 ? -24.298 9.227 29.754 1.00 87.94 1019 ARG A N 1
ATOM 8148 C CA . ARG A 1 1019 ? -25.165 8.387 30.597 1.00 87.94 1019 ARG A CA 1
ATOM 8149 C C . ARG A 1 1019 ? -26.514 8.150 29.915 1.00 87.94 1019 ARG A C 1
ATOM 8151 O O . ARG A 1 1019 ? -27.138 9.086 29.418 1.00 87.94 1019 ARG A O 1
ATOM 8158 N N . LEU A 1 1020 ? -26.981 6.907 29.907 1.00 91.44 1020 LEU A N 1
ATOM 8159 C CA . LEU A 1 1020 ? -28.243 6.496 29.297 1.00 91.44 1020 LEU A CA 1
ATOM 8160 C C . LEU A 1 1020 ? -29.112 5.772 30.320 1.00 91.44 1020 LEU A C 1
ATOM 8162 O O . LEU A 1 1020 ? -28.762 4.694 30.796 1.00 91.44 1020 LEU A O 1
ATOM 8166 N N . GLY A 1 1021 ? -30.287 6.325 30.588 1.00 92.56 1021 GLY A N 1
ATOM 8167 C CA . GLY A 1 1021 ? -31.382 5.579 31.182 1.00 92.56 1021 GLY A CA 1
ATOM 8168 C C . GLY A 1 1021 ? -32.267 4.972 30.098 1.00 92.56 1021 GLY A C 1
ATOM 8169 O O . GLY A 1 1021 ? -32.549 5.616 29.090 1.00 92.56 1021 GLY A O 1
ATOM 8170 N N . LEU A 1 1022 ? -32.756 3.758 30.309 1.00 92.81 1022 LEU A N 1
ATOM 8171 C CA . LEU A 1 1022 ? -33.892 3.217 29.569 1.00 92.81 1022 LEU A CA 1
ATOM 8172 C C . LEU A 1 1022 ? -35.049 3.004 30.542 1.00 92.81 1022 LEU A C 1
ATOM 8174 O O . LEU A 1 1022 ? -34.866 2.402 31.603 1.00 92.81 1022 LEU A O 1
ATOM 8178 N N . TYR A 1 1023 ? -36.244 3.445 30.155 1.00 91.56 1023 TYR A N 1
ATOM 8179 C CA . TYR A 1 1023 ? -37.467 3.200 30.914 1.00 91.56 1023 TYR A CA 1
ATOM 8180 C C . TYR A 1 1023 ? -38.567 2.604 30.035 1.00 91.56 1023 TYR A C 1
ATOM 8182 O O . TYR A 1 1023 ? -38.846 3.105 28.944 1.00 91.56 1023 TYR A O 1
ATOM 8190 N N . SER A 1 1024 ? -39.216 1.548 30.530 1.00 83.00 1024 SER A N 1
ATOM 8191 C CA . SER A 1 1024 ? -40.539 1.139 30.060 1.00 83.00 1024 SER A CA 1
ATOM 8192 C C . SER A 1 1024 ? -41.281 0.344 31.145 1.00 83.00 1024 SER A C 1
ATOM 8194 O O . SER A 1 1024 ? -40.722 -0.621 31.674 1.00 83.00 1024 SER A O 1
ATOM 8196 N N . PRO A 1 1025 ? -42.552 0.671 31.442 1.00 78.81 1025 PRO A N 1
ATOM 8197 C CA . PRO A 1 1025 ? -43.379 -0.112 32.360 1.00 78.81 1025 PRO A CA 1
ATOM 8198 C C . PRO A 1 1025 ? -43.952 -1.389 31.713 1.00 78.81 1025 PRO A C 1
ATOM 8200 O O . PRO A 1 1025 ? -44.494 -2.251 32.402 1.00 78.81 1025 PRO A O 1
ATOM 8203 N N . CYS A 1 1026 ? -43.834 -1.543 30.389 1.00 75.38 1026 CYS A N 1
ATOM 8204 C CA . CYS A 1 1026 ? -44.414 -2.660 29.641 1.00 75.38 1026 CYS A CA 1
ATOM 8205 C C . CYS A 1 1026 ? -43.543 -3.930 29.678 1.00 75.38 1026 CYS A C 1
ATOM 8207 O O . CYS A 1 1026 ? -42.328 -3.877 29.470 1.00 75.38 1026 CYS A O 1
ATOM 8209 N N . ARG A 1 1027 ? -44.175 -5.111 29.795 1.00 65.19 1027 ARG A N 1
ATOM 8210 C CA . ARG A 1 1027 ? -43.502 -6.404 29.546 1.00 65.19 1027 ARG A CA 1
ATOM 8211 C C . ARG A 1 1027 ? -42.879 -6.430 28.142 1.00 65.19 1027 ARG A C 1
ATOM 8213 O O . ARG A 1 1027 ? -43.477 -5.958 27.177 1.00 65.19 1027 ARG A O 1
ATOM 8220 N N . GLY A 1 1028 ? -41.662 -6.966 28.032 1.00 62.34 1028 GLY A N 1
ATOM 8221 C CA . GLY A 1 1028 ? -40.876 -6.941 26.788 1.00 62.34 1028 GLY A CA 1
ATOM 8222 C C . GLY A 1 1028 ? -40.341 -5.554 26.396 1.00 62.34 1028 GLY A C 1
ATOM 8223 O O . GLY A 1 1028 ? -39.946 -5.352 25.246 1.00 62.34 1028 GLY A O 1
ATOM 8224 N N . PHE A 1 1029 ? -40.334 -4.609 27.343 1.00 74.44 1029 PHE A N 1
ATOM 8225 C CA . PHE A 1 1029 ? -39.820 -3.245 27.203 1.00 74.44 1029 PHE A CA 1
ATOM 8226 C C . PHE A 1 1029 ? -40.571 -2.357 26.196 1.00 74.44 1029 PHE A C 1
ATOM 8228 O O . PHE A 1 1029 ? -40.008 -1.408 25.663 1.00 74.44 1029 PHE A O 1
ATOM 8235 N N . GLY A 1 1030 ? -41.834 -2.673 25.884 1.00 75.06 1030 GLY A N 1
ATOM 8236 C CA . GLY A 1 1030 ? -42.717 -1.805 25.086 1.00 75.06 1030 GLY A CA 1
ATOM 8237 C C . GLY A 1 1030 ? -42.304 -1.556 23.625 1.00 75.06 1030 GLY A C 1
ATOM 8238 O O . GLY A 1 1030 ? -42.936 -0.736 22.959 1.00 75.06 1030 GLY A O 1
ATOM 8239 N N . ILE A 1 1031 ? -41.273 -2.244 23.123 1.00 85.19 1031 ILE A N 1
ATOM 8240 C CA . ILE A 1 1031 ? -40.718 -2.086 21.771 1.00 85.19 1031 ILE A CA 1
ATOM 8241 C C . ILE A 1 1031 ? -41.725 -2.544 20.706 1.00 85.19 1031 ILE A C 1
ATOM 8243 O O . ILE A 1 1031 ? -42.240 -3.665 20.767 1.00 85.19 1031 ILE A O 1
ATOM 8247 N N . PHE A 1 1032 ? -41.969 -1.685 19.713 1.00 84.69 1032 PHE A N 1
ATOM 8248 C CA . PHE A 1 1032 ? -42.975 -1.898 18.663 1.00 84.69 1032 PHE A CA 1
ATOM 8249 C C . PHE A 1 1032 ? -42.478 -1.632 17.235 1.00 84.69 1032 PHE A C 1
ATOM 8251 O O . PHE A 1 1032 ? -43.121 -2.091 16.296 1.00 84.69 1032 PHE A O 1
ATOM 8258 N N . SER A 1 1033 ? -41.361 -0.918 17.055 1.00 81.88 1033 SER A N 1
ATOM 8259 C CA . SER A 1 1033 ? -40.813 -0.579 15.733 1.00 81.88 1033 SER A CA 1
ATOM 8260 C C . SER A 1 1033 ? -39.529 -1.355 15.422 1.00 81.88 1033 SER A C 1
ATOM 8262 O O . SER A 1 1033 ? -38.761 -1.696 16.329 1.00 81.88 1033 SER A O 1
ATOM 8264 N N . ALA A 1 1034 ? -39.284 -1.626 14.138 1.00 81.38 1034 ALA A N 1
ATOM 8265 C CA . ALA A 1 1034 ? -38.047 -2.248 13.669 1.00 81.38 1034 ALA A CA 1
ATOM 8266 C C . ALA A 1 1034 ? -36.834 -1.348 13.963 1.00 81.38 1034 ALA A C 1
ATOM 8268 O O . ALA A 1 1034 ? -36.930 -0.122 13.899 1.00 81.38 1034 ALA A O 1
ATOM 8269 N N . GLY A 1 1035 ? -35.710 -1.950 14.358 1.00 82.06 1035 GLY A N 1
ATOM 8270 C CA . GLY A 1 1035 ? -34.477 -1.227 14.706 1.00 82.06 1035 GLY A CA 1
ATOM 8271 C C . GLY A 1 1035 ? -34.517 -0.428 16.021 1.00 82.06 1035 GLY A C 1
ATOM 8272 O O . GLY A 1 1035 ? -33.475 0.001 16.505 1.00 82.06 1035 GLY A O 1
ATOM 8273 N N . GLN A 1 1036 ? -35.676 -0.275 16.677 1.00 86.69 1036 GLN A N 1
ATOM 8274 C CA . GLN A 1 1036 ? -35.844 0.564 17.879 1.00 86.69 1036 GLN A CA 1
ATOM 8275 C C . GLN A 1 1036 ? -34.903 0.172 19.038 1.00 86.69 1036 GLN A C 1
ATOM 8277 O O . GLN A 1 1036 ? -34.295 1.039 19.666 1.00 86.69 1036 GLN A O 1
ATOM 8282 N N . THR A 1 1037 ? -34.718 -1.126 19.287 1.00 87.50 1037 THR A N 1
ATOM 8283 C CA . THR A 1 1037 ? -33.794 -1.638 20.317 1.00 87.50 1037 THR A CA 1
ATOM 8284 C C . THR A 1 1037 ? -32.329 -1.386 19.962 1.00 87.50 1037 THR A C 1
ATOM 8286 O O . THR A 1 1037 ? -31.542 -1.002 20.826 1.00 87.50 1037 THR A O 1
ATOM 8289 N N . TYR A 1 1038 ? -31.969 -1.523 18.685 1.00 87.12 1038 TYR A N 1
ATOM 8290 C CA . TYR A 1 1038 ? -30.624 -1.227 18.198 1.00 87.12 1038 TYR A CA 1
ATOM 8291 C C . TYR A 1 1038 ? -30.315 0.278 18.294 1.00 87.12 1038 TYR A C 1
ATOM 8293 O O . TYR A 1 1038 ? -29.288 0.670 18.853 1.00 87.12 1038 TYR A O 1
ATOM 8301 N N . THR A 1 1039 ? -31.242 1.145 17.872 1.00 87.44 1039 THR A N 1
ATOM 8302 C CA . THR A 1 1039 ? -31.119 2.605 18.013 1.00 87.44 1039 THR A CA 1
ATOM 8303 C C . THR A 1 1039 ? -30.906 3.023 19.469 1.00 87.44 1039 THR A C 1
ATOM 8305 O O . THR A 1 1039 ? -30.033 3.850 19.729 1.00 87.44 1039 THR A O 1
ATOM 8308 N N . ALA A 1 1040 ? -31.633 2.429 20.423 1.00 88.12 1040 ALA A N 1
ATOM 8309 C CA . ALA A 1 1040 ? -31.488 2.732 21.849 1.00 88.12 1040 ALA A CA 1
ATOM 8310 C C . ALA A 1 1040 ? -30.124 2.302 22.424 1.00 88.12 1040 ALA A C 1
ATOM 8312 O O . ALA A 1 1040 ? -29.445 3.098 23.070 1.00 88.12 1040 ALA A O 1
ATOM 8313 N N . LEU A 1 1041 ? -29.691 1.063 22.168 1.00 86.75 1041 LEU A N 1
ATOM 8314 C CA . LEU A 1 1041 ? -28.463 0.511 22.759 1.00 86.75 1041 LEU A CA 1
ATOM 8315 C C . LEU A 1 1041 ? -27.178 1.093 22.141 1.00 86.75 1041 LEU A C 1
ATOM 8317 O O . LEU A 1 1041 ? -26.147 1.161 22.803 1.00 86.75 1041 LEU A O 1
ATOM 8321 N N . THR A 1 1042 ? -27.232 1.579 20.898 1.00 86.19 1042 THR A N 1
ATOM 8322 C CA . THR A 1 1042 ? -26.071 2.161 20.194 1.00 86.19 1042 THR A CA 1
ATOM 8323 C C . THR A 1 1042 ? -25.679 3.578 20.641 1.00 86.19 1042 THR A C 1
ATOM 8325 O O . THR A 1 1042 ? -24.704 4.127 20.114 1.00 86.19 1042 THR A O 1
ATOM 8328 N N . ARG A 1 1043 ? -26.412 4.198 21.581 1.00 85.88 1043 ARG A N 1
ATOM 8329 C CA . ARG A 1 1043 ? -26.150 5.579 22.040 1.00 85.88 1043 ARG A CA 1
ATOM 8330 C C . ARG A 1 1043 ? -24.986 5.697 23.035 1.00 85.88 1043 ARG A C 1
ATOM 8332 O O . ARG A 1 1043 ? -24.376 6.762 23.103 1.00 85.88 1043 ARG A O 1
ATOM 8339 N N . VAL A 1 1044 ? -24.680 4.624 23.772 1.00 84.69 1044 VAL A N 1
ATOM 8340 C CA . VAL A 1 1044 ? -23.592 4.549 24.770 1.00 84.69 1044 VAL A CA 1
ATOM 8341 C C . VAL A 1 1044 ? -22.308 3.943 24.199 1.00 84.69 1044 VAL A C 1
ATOM 8343 O O . VAL A 1 1044 ? -22.324 3.260 23.170 1.00 84.69 1044 VAL A O 1
ATOM 8346 N N . ARG A 1 1045 ? -21.180 4.176 24.884 1.00 81.62 1045 ARG A N 1
ATOM 8347 C CA . ARG A 1 1045 ? -19.867 3.599 24.537 1.00 81.62 1045 ARG A CA 1
ATOM 8348 C C . ARG A 1 1045 ? -19.560 2.324 25.329 1.00 81.62 1045 ARG A C 1
ATOM 8350 O O . ARG A 1 1045 ? -18.850 1.455 24.828 1.00 81.62 1045 ARG A O 1
ATOM 8357 N N . LYS A 1 1046 ? -20.082 2.204 26.553 1.00 82.31 1046 LYS A N 1
ATOM 8358 C CA . LYS A 1 1046 ? -19.869 1.057 27.449 1.00 82.31 1046 LYS A CA 1
ATOM 8359 C C . LYS A 1 1046 ? -21.141 0.677 28.215 1.00 82.31 1046 LYS A C 1
ATOM 8361 O O . LYS A 1 1046 ? -22.061 1.488 28.316 1.00 82.31 1046 LYS A O 1
ATOM 8366 N N . PHE A 1 1047 ? -21.186 -0.533 28.780 1.00 83.69 1047 PHE A N 1
ATOM 8367 C CA . PHE A 1 1047 ? -22.337 -0.984 29.570 1.00 83.69 1047 PHE A CA 1
ATOM 8368 C C . PHE A 1 1047 ? -22.502 -0.206 30.879 1.00 83.69 1047 PHE A C 1
ATOM 8370 O O . PHE A 1 1047 ? -23.631 0.034 31.278 1.00 83.69 1047 PHE A O 1
ATOM 8377 N N . GLU A 1 1048 ? -21.433 0.246 31.535 1.00 83.38 1048 GLU A N 1
ATOM 8378 C CA . GLU A 1 1048 ? -21.512 0.949 32.827 1.00 83.38 1048 GLU A CA 1
ATOM 8379 C C . GLU A 1 1048 ? -22.279 2.281 32.731 1.00 83.38 1048 GLU A C 1
ATOM 8381 O O . GLU A 1 1048 ? -22.814 2.762 33.727 1.00 83.38 1048 GLU A O 1
ATOM 8386 N N . GLN A 1 1049 ? -22.367 2.845 31.520 1.00 87.25 1049 GLN A N 1
ATOM 8387 C CA . GLN A 1 1049 ? -23.105 4.070 31.194 1.00 87.25 1049 GLN A CA 1
ATOM 8388 C C . GLN A 1 1049 ? -24.614 3.844 31.004 1.00 87.25 1049 GLN A C 1
ATOM 8390 O O . GLN A 1 1049 ? -25.356 4.812 30.853 1.00 87.25 1049 GLN A O 1
ATOM 8395 N N . LEU A 1 1050 ? -25.067 2.588 30.944 1.00 90.38 1050 LEU A N 1
ATOM 8396 C CA . LEU A 1 1050 ? -26.464 2.207 30.747 1.00 90.38 1050 LEU A CA 1
ATOM 8397 C C . LEU A 1 1050 ? -27.100 1.810 32.085 1.00 90.38 1050 LEU A C 1
ATOM 8399 O O . LEU A 1 1050 ? -26.618 0.898 32.760 1.00 90.38 1050 LEU A O 1
ATOM 8403 N N . LYS A 1 1051 ? -28.247 2.404 32.420 1.00 92.19 1051 LYS A N 1
ATOM 8404 C CA . LYS A 1 1051 ? -29.141 1.911 33.476 1.00 92.19 1051 LYS A CA 1
ATOM 8405 C C . LYS A 1 1051 ? -30.561 1.719 32.968 1.00 92.19 1051 LYS A C 1
ATOM 8407 O O . LYS A 1 1051 ? -31.007 2.418 32.064 1.00 92.19 1051 LYS A O 1
ATOM 8412 N N . VAL A 1 1052 ? -31.271 0.745 33.531 1.00 91.06 1052 VAL A N 1
ATOM 8413 C CA . VAL A 1 1052 ? -32.598 0.333 33.061 1.00 91.06 1052 VAL A CA 1
ATOM 8414 C C . VAL A 1 1052 ? -33.567 0.185 34.227 1.00 91.06 1052 VAL A C 1
ATOM 8416 O O . VAL A 1 1052 ? -33.308 -0.582 35.157 1.00 91.06 1052 VAL A O 1
ATOM 8419 N N . PHE A 1 1053 ? -34.702 0.882 34.146 1.00 91.00 1053 PHE A N 1
ATOM 8420 C CA . PHE A 1 1053 ? -35.840 0.699 35.046 1.00 91.00 1053 PHE A CA 1
ATOM 8421 C C . PHE A 1 1053 ? -36.977 -0.013 34.302 1.00 91.00 1053 PHE A C 1
ATOM 8423 O O . PHE A 1 1053 ? -37.468 0.467 33.278 1.00 91.00 1053 PHE A O 1
ATOM 8430 N N . ALA A 1 1054 ? -37.377 -1.175 34.818 1.00 86.69 1054 ALA A N 1
ATOM 8431 C CA . ALA A 1 1054 ? -38.435 -2.018 34.265 1.00 86.69 1054 ALA A CA 1
ATOM 8432 C C . ALA A 1 1054 ? -39.307 -2.563 35.417 1.00 86.69 1054 ALA A C 1
ATOM 8434 O O . ALA A 1 1054 ? -39.076 -3.686 35.874 1.00 86.69 1054 ALA A O 1
ATOM 8435 N N . PRO A 1 1055 ? -40.283 -1.785 35.929 1.00 78.94 1055 PRO A N 1
ATOM 8436 C CA . PRO A 1 1055 ? -41.052 -2.160 37.121 1.00 78.94 1055 PRO A CA 1
ATOM 8437 C C . PRO A 1 1055 ? -41.890 -3.440 36.945 1.00 78.94 1055 PRO A C 1
ATOM 8439 O O . PRO A 1 1055 ? -42.173 -4.124 37.922 1.00 78.94 1055 PRO A O 1
ATOM 8442 N N . GLY A 1 1056 ? -42.249 -3.807 35.709 1.00 70.06 1056 GLY A N 1
ATOM 8443 C CA . GLY A 1 1056 ? -43.043 -5.004 35.388 1.00 70.06 1056 GLY A CA 1
ATOM 8444 C C . GLY A 1 1056 ? -42.274 -6.333 35.269 1.00 70.06 1056 GLY A C 1
ATOM 8445 O O . GLY A 1 1056 ? -42.839 -7.299 34.749 1.00 70.06 1056 GLY A O 1
ATOM 8446 N N . VAL A 1 1057 ? -41.001 -6.384 35.683 1.00 74.25 1057 VAL A N 1
ATOM 8447 C CA . VAL A 1 1057 ? -40.111 -7.566 35.633 1.00 74.25 1057 VAL A CA 1
ATOM 8448 C C . VAL A 1 1057 ? -39.654 -7.886 37.060 1.00 74.25 1057 VAL A C 1
ATOM 8450 O O . VAL A 1 1057 ? -39.247 -6.966 37.770 1.00 74.25 1057 VAL A O 1
ATOM 8453 N N . LYS A 1 1058 ? -39.676 -9.144 37.522 1.00 71.81 1058 LYS A N 1
ATOM 8454 C CA . LYS A 1 1058 ? -39.204 -9.481 38.888 1.00 71.81 1058 LYS A CA 1
ATOM 8455 C C . LYS A 1 1058 ? -37.689 -9.299 39.026 1.00 71.81 1058 LYS A C 1
ATOM 8457 O O . LYS A 1 1058 ? -36.979 -9.243 38.027 1.00 71.81 1058 LYS A O 1
ATOM 8462 N N . ARG A 1 1059 ? -37.163 -9.200 40.255 1.00 69.06 1059 ARG A N 1
ATOM 8463 C CA . ARG A 1 1059 ? -35.719 -8.972 40.500 1.00 69.06 1059 ARG A CA 1
ATOM 8464 C C . ARG A 1 1059 ? -34.835 -10.145 40.048 1.00 69.06 1059 ARG A C 1
ATOM 8466 O O . ARG A 1 1059 ? -33.714 -9.923 39.608 1.00 69.06 1059 ARG A O 1
ATOM 8473 N N . GLU A 1 1060 ? -35.371 -11.361 40.122 1.00 68.56 1060 GLU A N 1
ATOM 8474 C CA . GLU A 1 1060 ? -34.749 -12.613 39.659 1.00 68.56 1060 GLU A CA 1
ATOM 8475 C C . GLU A 1 1060 ? -34.821 -12.799 38.130 1.00 68.56 1060 GLU A C 1
ATOM 8477 O O . GLU A 1 1060 ? -34.058 -13.573 37.556 1.00 68.56 1060 GLU A O 1
ATOM 8482 N N . GLU A 1 1061 ? -35.734 -12.096 37.454 1.00 70.56 1061 GLU A N 1
ATOM 8483 C CA . GLU A 1 1061 ? -35.962 -12.218 36.014 1.00 70.56 1061 GLU A CA 1
ATOM 8484 C C . GLU A 1 1061 ? -34.990 -11.328 35.220 1.00 70.56 1061 GLU A C 1
ATOM 8486 O O . GLU A 1 1061 ? -34.781 -10.152 35.535 1.00 70.56 1061 GLU A O 1
ATOM 8491 N N . LEU A 1 1062 ? -34.427 -11.877 34.138 1.00 74.94 1062 LEU A N 1
ATOM 8492 C CA . LEU A 1 1062 ? -33.588 -11.122 33.204 1.00 74.94 1062 LEU A CA 1
ATOM 8493 C C . LEU A 1 1062 ? -34.400 -10.030 32.495 1.00 74.94 1062 LEU A C 1
ATOM 8495 O O . LEU A 1 1062 ? -35.485 -10.285 31.968 1.00 74.94 1062 LEU A O 1
ATOM 8499 N N . ILE A 1 1063 ? -33.826 -8.832 32.381 1.00 78.38 1063 ILE A N 1
ATOM 8500 C CA . ILE A 1 1063 ? -34.409 -7.758 31.572 1.00 78.38 1063 ILE A CA 1
ATOM 8501 C C . ILE A 1 1063 ? -34.175 -8.073 30.086 1.00 78.38 1063 ILE A C 1
ATOM 8503 O O . ILE A 1 1063 ? -33.042 -8.071 29.597 1.00 78.38 1063 ILE A O 1
ATOM 8507 N N . LEU A 1 1064 ? -35.268 -8.338 29.365 1.00 79.88 1064 LEU A N 1
ATOM 8508 C CA . LEU A 1 1064 ? -35.274 -8.665 27.938 1.00 79.88 1064 LEU A CA 1
ATOM 8509 C C . LEU A 1 1064 ? -35.929 -7.541 27.123 1.00 79.88 1064 LEU A C 1
ATOM 8511 O O . LEU A 1 1064 ? -37.141 -7.330 27.201 1.00 79.88 1064 LEU A O 1
ATOM 8515 N N . MET A 1 1065 ? -35.143 -6.859 26.288 1.00 82.12 1065 MET A N 1
ATOM 8516 C CA . MET A 1 1065 ? -35.670 -5.927 25.285 1.00 82.12 1065 MET A CA 1
ATOM 8517 C C . MET A 1 1065 ? -35.945 -6.678 23.981 1.00 82.12 1065 MET A C 1
ATOM 8519 O O . MET A 1 1065 ? -35.056 -7.348 23.451 1.00 82.12 1065 MET A O 1
ATOM 8523 N N . ARG A 1 1066 ? -37.163 -6.577 23.438 1.00 83.19 1066 ARG A N 1
ATOM 8524 C CA . ARG A 1 1066 ? -37.518 -7.246 22.176 1.00 83.19 1066 ARG A CA 1
ATOM 8525 C C . ARG A 1 1066 ? -36.703 -6.680 21.015 1.00 83.19 1066 ARG A C 1
ATOM 8527 O O . ARG A 1 1066 ? -36.671 -5.469 20.820 1.00 83.19 1066 ARG A O 1
ATOM 8534 N N . ASN A 1 1067 ? -36.094 -7.540 20.206 1.00 82.25 1067 ASN A N 1
ATOM 8535 C CA . ASN A 1 1067 ? -35.469 -7.137 18.950 1.00 82.25 1067 ASN A CA 1
ATOM 8536 C C . ASN A 1 1067 ? -36.459 -7.368 17.800 1.00 82.25 1067 ASN A C 1
ATOM 8538 O O . ASN A 1 1067 ? -36.830 -8.509 17.516 1.00 82.25 1067 ASN A O 1
ATOM 8542 N N . ILE A 1 1068 ? -36.909 -6.288 17.159 1.00 79.75 1068 ILE A N 1
ATOM 8543 C CA . ILE A 1 1068 ? -37.700 -6.347 15.927 1.00 79.75 1068 ILE A CA 1
ATOM 8544 C C . ILE A 1 1068 ? -36.745 -6.008 14.788 1.00 79.75 1068 ILE A C 1
ATOM 8546 O O . ILE A 1 1068 ? -36.242 -4.887 14.700 1.00 79.75 1068 ILE A O 1
ATOM 8550 N N . GLN A 1 1069 ? -36.465 -7.007 13.959 1.00 72.81 1069 GLN A N 1
ATOM 8551 C CA . GLN A 1 1069 ? -35.569 -6.866 12.821 1.00 72.81 1069 GLN A CA 1
ATOM 8552 C C . GLN A 1 1069 ? -36.285 -6.229 11.636 1.00 72.81 1069 GLN A C 1
ATOM 8554 O O . GLN A 1 1069 ? -37.435 -6.596 11.380 1.00 72.81 1069 GLN A O 1
ATOM 8559 N N . PRO A 1 1070 ? -35.621 -5.330 10.895 1.00 71.31 1070 PRO A N 1
ATOM 8560 C CA . PRO A 1 1070 ? -36.150 -4.872 9.626 1.00 71.31 1070 PRO A CA 1
ATOM 8561 C C . PRO A 1 1070 ? -36.137 -6.002 8.580 1.00 71.31 1070 PRO A C 1
ATOM 8563 O O . PRO A 1 1070 ? -35.160 -6.745 8.459 1.00 71.31 1070 PRO A O 1
ATOM 8566 N N . LYS A 1 1071 ? -37.212 -6.133 7.797 1.00 63.84 1071 LYS A N 1
ATOM 8567 C CA . LYS A 1 1071 ? -37.410 -7.184 6.778 1.00 63.84 1071 LYS A CA 1
ATOM 8568 C C . LYS A 1 1071 ? -36.335 -7.176 5.685 1.00 63.84 1071 LYS A C 1
ATOM 8570 O O . LYS A 1 1071 ? -36.046 -8.212 5.093 1.00 63.84 1071 LYS A O 1
ATOM 8575 N N . PHE A 1 1072 ? -35.755 -6.011 5.407 1.00 61.62 1072 PHE A N 1
ATOM 8576 C CA . PHE A 1 1072 ? -34.845 -5.768 4.283 1.00 61.62 1072 PHE A CA 1
ATOM 8577 C C . PHE A 1 1072 ? -33.387 -6.186 4.520 1.00 61.62 1072 PHE A C 1
ATOM 8579 O O . PHE A 1 1072 ? -32.588 -6.099 3.591 1.00 61.62 1072 PHE A O 1
ATOM 8586 N N . VAL A 1 1073 ? -33.041 -6.707 5.705 1.00 52.91 1073 VAL A N 1
ATOM 8587 C CA . VAL A 1 1073 ? -31.701 -7.262 6.020 1.00 52.91 1073 VAL A CA 1
ATOM 8588 C C . VAL A 1 1073 ? -31.316 -8.451 5.107 1.00 52.91 1073 VAL A C 1
ATOM 8590 O O . VAL A 1 1073 ? -30.165 -8.875 5.093 1.00 52.91 1073 VAL A O 1
ATOM 8593 N N . ARG A 1 1074 ? -32.250 -8.959 4.289 1.00 47.34 1074 ARG A N 1
ATOM 8594 C CA . ARG A 1 1074 ? -31.988 -9.944 3.223 1.00 47.34 1074 ARG A CA 1
ATOM 8595 C C . ARG A 1 1074 ? -31.396 -9.360 1.930 1.00 47.34 1074 ARG A C 1
ATOM 8597 O O . ARG A 1 1074 ? -30.833 -10.101 1.146 1.00 47.34 1074 ARG A O 1
ATOM 8604 N N . CYS A 1 1075 ? -31.482 -8.057 1.655 1.00 49.88 1075 CYS A N 1
ATOM 8605 C CA . CYS A 1 1075 ? -30.872 -7.520 0.426 1.00 49.88 1075 CYS A CA 1
ATOM 8606 C C . CYS A 1 1075 ? -29.336 -7.531 0.537 1.00 49.88 1075 CYS A C 1
ATOM 8608 O O . CYS A 1 1075 ? -28.784 -6.917 1.452 1.00 49.88 1075 CYS A O 1
ATOM 8610 N N . GLN A 1 1076 ? -28.638 -8.189 -0.396 1.00 52.94 1076 GLN A N 1
ATOM 8611 C CA . GLN A 1 1076 ? -27.173 -8.232 -0.414 1.00 52.94 1076 GLN A CA 1
ATOM 8612 C C . GLN A 1 1076 ? -26.575 -7.196 -1.372 1.00 52.94 1076 GLN A C 1
ATOM 8614 O O . GLN A 1 1076 ? -27.010 -7.018 -2.510 1.00 52.94 1076 GLN A O 1
ATOM 8619 N N . ILE A 1 1077 ? -25.494 -6.559 -0.921 1.00 53.91 1077 ILE A N 1
ATOM 8620 C CA . ILE A 1 1077 ? -24.577 -5.824 -1.795 1.00 53.91 1077 ILE A CA 1
ATOM 8621 C C . ILE A 1 1077 ? -23.620 -6.858 -2.394 1.00 53.91 1077 ILE A C 1
ATOM 8623 O O . ILE A 1 1077 ? -22.903 -7.546 -1.661 1.00 53.91 1077 ILE A O 1
ATOM 8627 N N . THR A 1 1078 ? -23.609 -6.984 -3.719 1.00 51.72 1078 THR A N 1
ATOM 8628 C CA . THR A 1 1078 ? -22.721 -7.924 -4.412 1.00 51.72 1078 THR A CA 1
ATOM 8629 C C . THR A 1 1078 ? -21.252 -7.516 -4.264 1.00 51.72 1078 THR A C 1
ATOM 8631 O O . THR A 1 1078 ? -20.925 -6.384 -3.902 1.00 51.72 1078 THR A O 1
ATOM 8634 N N . LYS A 1 1079 ? -20.325 -8.429 -4.588 1.00 45.59 1079 LYS A N 1
ATOM 8635 C CA . LYS A 1 1079 ? -18.875 -8.144 -4.552 1.00 45.59 1079 LYS A CA 1
ATOM 8636 C C . LYS A 1 1079 ? -18.452 -6.974 -5.449 1.00 45.59 1079 LYS A C 1
ATOM 8638 O O . LYS A 1 1079 ? -17.409 -6.384 -5.189 1.00 45.59 1079 LYS A O 1
ATOM 8643 N N . ASP A 1 1080 ? -19.276 -6.634 -6.437 1.00 47.50 1080 ASP A N 1
ATOM 8644 C CA . ASP A 1 1080 ? -19.048 -5.558 -7.403 1.00 47.50 1080 ASP A CA 1
ATOM 8645 C C . ASP A 1 1080 ? -19.773 -4.250 -7.009 1.00 47.50 1080 ASP A C 1
ATOM 8647 O O . ASP A 1 1080 ? -19.897 -3.336 -7.820 1.00 47.50 1080 ASP A O 1
ATOM 8651 N N . GLY A 1 1081 ? -20.297 -4.161 -5.777 1.00 49.00 1081 GLY A N 1
ATOM 8652 C CA . GLY A 1 1081 ? -20.952 -2.963 -5.234 1.00 49.00 1081 GLY A CA 1
ATOM 8653 C C . GLY A 1 1081 ? -22.395 -2.733 -5.701 1.00 49.00 1081 GLY A C 1
ATOM 8654 O O . GLY A 1 1081 ? -22.986 -1.714 -5.345 1.00 49.00 1081 GLY A O 1
ATOM 8655 N N . LYS A 1 1082 ? -22.981 -3.660 -6.472 1.00 51.78 1082 LYS A N 1
ATOM 8656 C CA . LYS A 1 1082 ? -24.363 -3.551 -6.968 1.00 51.78 1082 LYS A CA 1
ATOM 8657 C C . LYS A 1 1082 ? -25.370 -4.059 -5.937 1.00 51.78 1082 LYS A C 1
ATOM 8659 O O . LYS A 1 1082 ? -25.137 -5.069 -5.274 1.00 51.78 1082 LYS A O 1
ATOM 8664 N N . TRP A 1 1083 ? -26.509 -3.382 -5.845 1.00 50.38 1083 TRP A N 1
ATOM 8665 C CA . TRP A 1 1083 ? -27.640 -3.791 -5.014 1.00 50.38 1083 TRP A CA 1
ATOM 8666 C C . TRP A 1 1083 ? -28.366 -4.990 -5.639 1.00 50.38 1083 TRP A C 1
ATOM 8668 O O . TRP A 1 1083 ? -28.807 -4.912 -6.786 1.00 50.38 1083 TRP A O 1
ATOM 8678 N N . GLN A 1 1084 ? -28.519 -6.087 -4.894 1.00 54.78 1084 GLN A N 1
ATOM 8679 C CA . GLN A 1 1084 ? -29.411 -7.186 -5.257 1.00 54.78 1084 GLN A CA 1
ATOM 8680 C C . GLN A 1 1084 ? -30.416 -7.451 -4.136 1.00 54.78 1084 GLN A C 1
ATOM 8682 O O . GLN A 1 1084 ? -30.081 -7.541 -2.955 1.00 54.78 1084 GLN A O 1
ATOM 8687 N N . LYS A 1 1085 ? -31.677 -7.585 -4.537 1.00 51.62 1085 LYS A N 1
ATOM 8688 C CA . LYS A 1 1085 ? -32.751 -8.070 -3.680 1.00 51.62 1085 LYS A CA 1
ATOM 8689 C C . LYS A 1 1085 ? -32.632 -9.597 -3.616 1.00 51.62 1085 LYS A C 1
ATOM 8691 O O . LYS A 1 1085 ? -32.610 -10.227 -4.668 1.00 51.62 1085 LYS A O 1
ATOM 8696 N N . GLU A 1 1086 ? -32.521 -10.173 -2.421 1.00 45.97 1086 GLU A N 1
ATOM 8697 C CA . GLU A 1 1086 ? -32.837 -11.597 -2.238 1.00 45.97 1086 GLU A CA 1
ATOM 8698 C C . GLU A 1 1086 ? -34.364 -11.756 -2.257 1.00 45.97 1086 GLU A C 1
ATOM 8700 O O . GLU A 1 1086 ? -35.071 -10.914 -1.688 1.00 45.97 1086 GLU A O 1
ATOM 8705 N N . ASP A 1 1087 ? -34.849 -12.813 -2.909 1.00 36.38 1087 ASP A N 1
ATOM 8706 C CA . ASP A 1 1087 ? -36.268 -13.197 -2.934 1.00 36.38 1087 ASP A CA 1
ATOM 8707 C C . ASP A 1 1087 ? -36.732 -13.828 -1.597 1.00 36.38 1087 ASP A C 1
ATOM 8709 O O . ASP A 1 1087 ? -35.978 -14.636 -1.002 1.00 36.38 1087 ASP A O 1
#

pLDDT: mean 72.22, std 17.9, range [21.08, 96.5]

Sequence (1087 aa):
MWKRCQKEDCGRAYLVDSKNPHDCASTYCKRCFVFHPQKRGCFIQKKKIAKKDYRICVFDCETTQDSTGYDNSTLVNEHQVNYISLRITCTVCSDKGEMDDCIICGPQRLLDWSEAEGHDPIPNFSEWLLTSFDKKYDTIVWSHNGGRFDSHFVFEYLCKTNRRPEPLMQGMKIYEFKVKNSPKHSCCIFRDSFLLWSIPLAQLPLTFGLNCQDKPFFPYLFNKKSNYNVRLDTLPDKCYYSPESMSEKKFEEFSKWHDENSDKMSFYLPDELRIYTRNDTEILMCALLAFRRLFMEHVTKGADVLLGGTTLAGVCMQVFKSMFLRDNEIAIVPERGYERSDTASVLAIKYFEYRALRDGLNIQHAGNGAEVRFNGKKLDAFIEEQNKAIEVLGCYYHDYVRLFLQLKVEASGFPPGVQTNEQKLEFVQKYKEKYKVEIRLEKVVWNPGLRYIAKKFSMRNKLGKNLITRSPAEFYKMVYDHRIEILQATKMSEMSLRVNYCEKTDFVSEHSCSNILISLWTTSSARLVLLKFMDQVEQTPGAKLLYTDTDSCIVLHERNSLPLETGDYLGMMQQEFGAYEIEEFCSGITLDMQNCKNFQYNDFRKMIMNFGANQPHNFQYRKIGATKNILPDKMDESHQFTIEQHDILCRVSKDLNPDQLLVFRAIFTALLCDELAPRAIMLHGSAGTGKTRLYNAVIEACQILKKNFIASASTGAAATLIQNGTTVHAAFGFSIALLPPKKSGKREQLAKASLIIIDEISMLDAKVLVLINETLKDVCKNESPFGGKVVLMGGDFHQLVPISGEDKSIYVSPLMGEFFHMSLKIQMRQQNNNEITAMLKLVEEGKQKWAKIPNANRVDSMSALLRHVFGENLTEEKNGIILTPRLSDSEEVNRTAIELLGGHLTTIVAQDVPVKPKGQPQPEEQEDCEKGPMLKPGCALMLIKNLSVLDGLANGTRLFFISESNGNLNCQTNNGKTLSLKKTSFTFGKSPKFVREQYPVILAYGVTIHKGQGQTVDRLGLYSPCRGFGIFSAGQTYTALTRVRKFEQLKVFAPGVKREELILMRNIQPKFVRCQITKDGKWQKED